Protein AF-A0A4Z0EC42-F1 (afdb_monomer_lite)

Foldseek 3Di:
DVLLCVVPDLVLLVQLLVLQVLQCVQAQRGAHAFSQLSSCLSVVRPSVSLQVLLLLLCPVDFDLVVLSCVSLVCHLVNLVRSLVRLLVVLDNDDPDPQCLLVLLLVLLVLLLCPDPLNVLLVVLVVPFDDFDALLVLLVLLQVFLLVLLVVLVVVLVVLLVVLVVVLLVDDQPDWDKDWDWDWDFDDDDDDDDDDDFDFDPQAFDFADPQDQDPLPPDAWPDFLLRVLLQVFAEAPDDVCVVLVQQVVADPPRGTNYDNRGDYCLPPVQLVCCVNQLDPQDPVRRNPDDCSVVSSVQVSVVVVPDTRIHPCNVVSVVVSVVVRVVSRVVLVVLLVVLVVQLCVLCVVVVHHPQFDDPRLVRRLSNCVSVVVDVHSVVSSCRNQVRTPDHDDTDDDGDIDTDTDIDIDTAQWDLVQLLVLLVVLLVPDDDPLNVLSVVLNQLQADPVRHGDRGLVSLVVSLVSLVVQLVVCVVVVPPVSNVSSVSSSVSSVVRSVVRVSSVVSVVSSVVSCVLCCQCPPVVHLNVQSNPFDDDPPDDTHHRNDNSSCSLVSQLDLVSVLSSVVSGDPSSVVSNLSNLSSQLQVQQADPVRDGALVSSVVSCVVSVSVCVSPVVSVVSSVSSSVSNVSSVVVCPFLSNQSNPGSDLVSNLCSLQPPDDDPPCQVSSLSNLLSSCVSPLNSLSVSLSVNLVVLLCCLQVVQPDSRNSLSLLSSLCSCCPPVRSVSSNLSSQCSHVVSVVSSVSVVSSSSSSNSSNSNDDPDDDPPLSVQLVVVLVVPDDDSSVSSVCVVVCVVVPPDDDDPDDDDDDDDDDDDDPPVVVVSSVVSNLVSLLVSLLRRPSVNSVLVSQLVPDDPPDPSNVVSVVVSVVSSPPDDDDDDDDDDDDD

Structure (mmCIF, N/CA/C/O backbone):
data_AF-A0A4Z0EC42-F1
#
_entry.id   AF-A0A4Z0EC42-F1
#
loop_
_atom_site.group_PDB
_atom_site.id
_atom_site.type_symbol
_atom_site.label_atom_id
_atom_site.label_alt_id
_atom_site.label_comp_id
_atom_site.label_asym_id
_atom_site.label_entity_id
_atom_site.label_seq_id
_atom_site.pdbx_PDB_ins_code
_atom_site.Cartn_x
_atom_site.Cartn_y
_atom_site.Cartn_z
_atom_site.occupancy
_atom_site.B_iso_or_equiv
_atom_site.auth_seq_id
_atom_site.auth_comp_id
_atom_site.auth_asym_id
_atom_site.auth_atom_id
_atom_site.pdbx_PDB_model_num
ATOM 1 N N . MET A 1 1 ? -50.632 -7.309 70.500 1.00 62.75 1 MET A N 1
ATOM 2 C CA . MET A 1 1 ? -49.706 -8.133 69.686 1.00 62.75 1 MET A CA 1
ATOM 3 C C . MET A 1 1 ? -50.420 -9.294 69.012 1.00 62.75 1 MET A C 1
ATOM 5 O O . MET A 1 1 ? -50.386 -9.311 67.797 1.00 62.75 1 MET A O 1
ATOM 9 N N . GLN A 1 2 ? -51.095 -10.206 69.729 1.00 66.25 2 GLN A N 1
ATOM 10 C CA . GLN A 1 2 ? -51.851 -11.310 69.097 1.00 66.25 2 GLN A CA 1
ATOM 11 C C . GLN A 1 2 ? -52.844 -10.824 68.021 1.00 66.25 2 GLN A C 1
ATOM 13 O O . GLN A 1 2 ? -52.791 -11.300 66.898 1.00 66.25 2 GLN A O 1
ATOM 18 N N . GLU A 1 3 ? -53.636 -9.786 68.306 1.00 65.75 3 GLU A N 1
ATOM 19 C CA . GLU A 1 3 ? -54.565 -9.175 67.330 1.00 65.75 3 GLU A CA 1
ATOM 20 C C . GLU A 1 3 ? -53.870 -8.533 66.113 1.00 65.75 3 GLU A C 1
ATOM 22 O O . GLU A 1 3 ? -54.436 -8.459 65.023 1.00 65.75 3 GLU A O 1
ATOM 27 N N . ALA A 1 4 ? -52.630 -8.062 66.286 1.00 67.44 4 ALA A N 1
ATOM 28 C CA . ALA A 1 4 ? -51.838 -7.460 65.211 1.00 67.44 4 ALA A CA 1
ATOM 29 C C . ALA A 1 4 ? -51.189 -8.513 64.295 1.00 67.44 4 ALA A C 1
ATOM 31 O O . ALA A 1 4 ? -50.723 -8.166 63.213 1.00 67.44 4 ALA A O 1
ATOM 32 N N . LEU A 1 5 ? -51.159 -9.774 64.737 1.00 76.88 5 LEU A N 1
ATOM 33 C CA . LEU A 1 5 ? -50.644 -10.933 64.005 1.00 76.88 5 LEU A CA 1
ATOM 34 C C . LEU A 1 5 ? -51.775 -11.837 63.489 1.00 76.88 5 LEU A C 1
ATOM 36 O O . LEU A 1 5 ? -51.514 -12.897 62.930 1.00 76.88 5 LEU A O 1
ATOM 40 N N . GLU A 1 6 ? -53.034 -11.439 63.672 1.00 75.31 6 GLU A N 1
ATOM 41 C CA . GLU A 1 6 ? -54.184 -12.168 63.145 1.00 75.31 6 GLU A CA 1
ATOM 42 C C . GLU A 1 6 ? -54.129 -12.195 61.607 1.00 75.31 6 GLU A C 1
ATOM 44 O O . GLU A 1 6 ? -53.986 -11.152 60.967 1.00 75.31 6 GLU A O 1
ATOM 49 N N . GLY A 1 7 ? -54.208 -13.393 61.019 1.00 73.38 7 GLY A N 1
ATOM 50 C CA . GLY A 1 7 ? -54.041 -13.611 59.576 1.00 73.38 7 GLY A CA 1
ATOM 51 C C . GLY A 1 7 ? -52.596 -13.846 59.113 1.00 73.38 7 GLY A C 1
ATOM 52 O O . GLY A 1 7 ? -52.394 -14.142 57.941 1.00 73.38 7 GLY A O 1
ATOM 53 N N . VAL A 1 8 ? -51.601 -13.768 60.007 1.00 82.38 8 VAL A N 1
ATOM 54 C CA . VAL A 1 8 ? -50.196 -14.103 59.714 1.00 82.38 8 VAL A CA 1
ATOM 55 C C . VAL A 1 8 ? -49.950 -15.577 60.035 1.00 82.38 8 VAL A C 1
ATOM 57 O O . VAL A 1 8 ? -50.177 -16.016 61.165 1.00 82.38 8 VAL A O 1
ATOM 60 N N . SER A 1 9 ? -49.476 -16.357 59.061 1.00 86.25 9 SER A N 1
ATOM 61 C CA . SER A 1 9 ? -49.177 -17.774 59.284 1.00 86.25 9 SER A CA 1
ATOM 62 C C . SER A 1 9 ? -47.861 -17.973 60.044 1.00 86.25 9 SER A C 1
ATOM 64 O O . SER A 1 9 ? -46.988 -17.104 60.092 1.00 86.25 9 SER A O 1
ATOM 66 N N . GLU A 1 10 ? -47.663 -19.166 60.606 1.00 82.69 10 GLU A N 1
ATOM 67 C CA . GLU A 1 10 ? -46.387 -19.523 61.237 1.00 82.69 10 GLU A CA 1
ATOM 68 C C . GLU A 1 10 ? -45.211 -19.464 60.247 1.00 82.69 10 GLU A C 1
ATOM 70 O O . GLU A 1 10 ? -44.104 -19.059 60.608 1.00 82.69 10 GLU A O 1
ATOM 75 N N . LYS A 1 11 ? -45.467 -19.813 58.982 1.00 85.50 11 LYS A N 1
ATOM 76 C CA . LYS A 1 11 ? -44.483 -19.736 57.899 1.00 85.50 11 LYS A CA 1
ATOM 77 C C . LYS A 1 11 ? -44.088 -18.288 57.597 1.00 85.50 11 LYS A C 1
ATOM 79 O O . LYS A 1 11 ? -42.922 -18.026 57.303 1.00 85.50 11 LYS A O 1
ATOM 84 N N . ASP A 1 12 ? -45.024 -17.349 57.712 1.00 86.62 12 ASP A N 1
ATOM 85 C CA . ASP A 1 12 ? -44.750 -15.920 57.526 1.00 86.62 12 ASP A CA 1
ATOM 86 C C . ASP A 1 12 ? -43.914 -15.371 58.682 1.00 86.62 12 ASP A C 1
ATOM 88 O O . ASP A 1 12 ? -42.968 -14.624 58.455 1.00 86.62 12 ASP A O 1
ATOM 92 N N . LEU A 1 13 ? -44.191 -15.799 59.920 1.00 85.12 13 LEU A N 1
ATOM 93 C CA . LEU A 1 13 ? -43.361 -15.455 61.079 1.00 85.12 13 LEU A CA 1
ATOM 94 C C . LEU A 1 13 ? -41.932 -15.992 60.927 1.00 85.12 13 LEU A C 1
ATOM 96 O O . LEU A 1 13 ? -40.973 -15.265 61.174 1.00 85.12 13 LEU A O 1
ATOM 100 N N . GLU A 1 14 ? -41.767 -17.238 60.482 1.00 87.25 14 GLU A N 1
ATOM 101 C CA . GLU A 1 14 ? -40.447 -17.809 60.193 1.00 87.25 14 GLU A CA 1
ATOM 102 C C . GLU A 1 14 ? -39.715 -17.048 59.081 1.00 87.25 14 GLU A C 1
ATOM 104 O O . GLU A 1 14 ? -38.539 -16.713 59.229 1.00 87.25 14 GLU A O 1
ATOM 109 N N . SER A 1 15 ? -40.422 -16.710 58.004 1.00 88.19 15 SER A N 1
ATOM 110 C CA . SER A 1 15 ? -39.862 -15.954 56.882 1.00 88.19 15 SER A CA 1
ATOM 111 C C . SER A 1 15 ? -39.471 -14.532 57.300 1.00 88.19 15 SER A C 1
ATOM 113 O O . SER A 1 15 ? -38.412 -14.044 56.909 1.00 88.19 15 SER A O 1
ATOM 115 N N . ALA A 1 16 ? -40.279 -13.871 58.136 1.00 87.00 16 ALA A N 1
ATOM 116 C CA . ALA A 1 16 ? -39.975 -12.550 58.679 1.00 87.00 16 ALA A CA 1
ATOM 117 C C . ALA A 1 16 ? -38.772 -12.592 59.632 1.00 87.00 16 ALA A C 1
ATOM 119 O O . ALA A 1 16 ? -37.927 -11.699 59.589 1.00 87.00 16 ALA A O 1
ATOM 120 N N . GLN A 1 17 ? -38.650 -13.640 60.455 1.00 88.06 17 GLN A N 1
ATOM 121 C CA . GLN A 1 17 ? -37.471 -13.847 61.300 1.00 88.06 17 GLN A CA 1
ATOM 122 C C . GLN A 1 17 ? -36.209 -13.992 60.452 1.00 88.06 17 GLN A C 1
ATOM 124 O O . GLN A 1 17 ? -35.222 -13.296 60.691 1.00 88.06 17 GLN A O 1
ATOM 129 N N . PHE A 1 18 ? -36.271 -14.855 59.437 1.00 89.44 18 PHE A N 1
ATOM 130 C CA . PHE A 1 18 ? -35.173 -15.060 58.505 1.00 89.44 18 PHE A CA 1
ATOM 131 C C . PHE A 1 18 ? -34.780 -13.752 57.811 1.00 89.44 18 PHE A C 1
ATOM 133 O O . PHE A 1 18 ? -33.597 -13.432 57.742 1.00 89.44 18 PHE A O 1
ATOM 140 N N . LEU A 1 19 ? -35.754 -12.948 57.372 1.00 89.44 19 LEU A N 1
ATOM 141 C CA . LEU A 1 19 ? -35.506 -11.654 56.739 1.00 89.44 19 LEU A CA 1
ATOM 142 C C . LEU A 1 19 ? -34.837 -10.648 57.695 1.00 89.44 19 LEU A C 1
ATOM 144 O O . LEU A 1 19 ? -33.919 -9.942 57.282 1.00 89.44 19 LEU A O 1
ATOM 148 N N . ILE A 1 20 ? -35.232 -10.598 58.974 1.00 88.94 20 ILE A N 1
ATOM 149 C CA . ILE A 1 20 ? -34.594 -9.738 59.993 1.00 88.94 20 ILE A CA 1
ATOM 150 C C . ILE A 1 20 ? -33.149 -10.175 60.266 1.00 88.94 20 ILE A C 1
ATOM 152 O O . ILE A 1 20 ? -32.255 -9.331 60.374 1.00 88.94 20 ILE A O 1
ATOM 156 N N . GLU A 1 21 ? -32.905 -11.479 60.397 1.00 88.62 21 GLU A N 1
ATOM 157 C CA . GLU A 1 21 ? -31.565 -12.037 60.613 1.00 88.62 21 GLU A CA 1
ATOM 158 C C . GLU A 1 21 ? -30.668 -11.803 59.393 1.00 88.62 21 GLU A C 1
ATOM 160 O O . GLU A 1 21 ? -29.540 -11.324 59.529 1.00 88.62 21 GLU A O 1
ATOM 165 N N . GLN A 1 22 ? -31.201 -12.037 58.193 1.00 88.69 22 GLN A N 1
ATOM 166 C CA . GLN A 1 22 ? -30.540 -11.754 56.925 1.00 88.69 22 GLN A CA 1
ATOM 167 C C . GLN A 1 22 ? -30.166 -10.276 56.809 1.00 88.69 22 GLN A C 1
ATOM 169 O O . GLN A 1 22 ? -29.036 -9.966 56.436 1.00 88.69 22 GLN A O 1
ATOM 174 N N . ALA A 1 23 ? -31.079 -9.371 57.166 1.00 88.12 23 ALA A N 1
ATOM 175 C CA . ALA A 1 23 ? -30.854 -7.936 57.077 1.00 88.12 23 ALA A CA 1
ATOM 176 C C . ALA A 1 23 ? -29.721 -7.452 57.988 1.00 88.12 23 ALA A C 1
ATOM 178 O O . ALA A 1 23 ? -28.926 -6.598 57.595 1.00 88.12 23 ALA A O 1
ATOM 179 N N . ARG A 1 24 ? -29.593 -8.052 59.175 1.00 87.25 24 ARG A N 1
ATOM 180 C CA . ARG A 1 24 ? -28.485 -7.806 60.113 1.00 87.25 24 ARG A CA 1
ATOM 181 C C . ARG A 1 24 ? -27.168 -8.417 59.649 1.00 87.25 24 ARG A C 1
ATOM 183 O O . ARG A 1 24 ? -26.117 -7.859 59.934 1.00 87.25 24 ARG A O 1
ATOM 190 N N . GLY A 1 25 ? -27.233 -9.549 58.951 1.00 86.31 25 GLY A N 1
ATOM 191 C CA . GLY A 1 25 ? -26.077 -10.234 58.374 1.00 86.31 25 GLY A CA 1
ATOM 192 C C . GLY A 1 25 ? -25.564 -9.624 57.065 1.00 86.31 25 GLY A C 1
ATOM 193 O O . GLY A 1 25 ? -24.581 -10.120 56.510 1.00 86.31 25 GLY A O 1
ATOM 194 N N . LEU A 1 26 ? -26.210 -8.575 56.543 1.00 88.00 26 LEU A N 1
ATOM 195 C CA . LEU A 1 26 ? -25.717 -7.849 55.375 1.00 88.00 26 LEU A CA 1
ATOM 196 C C . LEU A 1 26 ? -24.358 -7.179 55.675 1.00 88.00 26 LEU A C 1
ATOM 198 O O . LEU A 1 26 ? -24.087 -6.775 56.808 1.00 88.00 26 LEU A O 1
ATOM 202 N N . PRO A 1 27 ? -23.479 -7.052 54.664 1.00 83.62 27 PRO A N 1
ATOM 203 C CA . PRO A 1 27 ? -22.182 -6.393 54.833 1.00 83.62 27 PRO A CA 1
ATOM 204 C C . PRO A 1 27 ? -22.359 -4.924 55.223 1.00 83.62 27 PRO A C 1
ATOM 206 O O . PRO A 1 27 ? -23.386 -4.331 54.919 1.00 83.62 27 PRO A O 1
ATOM 209 N N . GLY A 1 28 ? -21.354 -4.315 55.853 1.00 82.50 28 GLY A N 1
ATOM 210 C CA . GLY A 1 28 ? -21.431 -2.898 56.234 1.00 82.50 28 GLY A CA 1
ATOM 211 C C . GLY A 1 28 ? -22.248 -2.628 57.500 1.00 82.50 28 GLY A C 1
ATOM 212 O O . GLY A 1 28 ? -22.697 -1.506 57.711 1.00 82.50 28 GLY A O 1
ATOM 213 N N . GLY A 1 29 ? -22.446 -3.645 58.346 1.00 82.62 29 GLY A N 1
ATOM 214 C CA . GLY A 1 29 ? -23.139 -3.519 59.635 1.00 82.62 29 GLY A CA 1
ATOM 215 C C . GLY A 1 29 ? -24.644 -3.805 59.597 1.00 82.62 29 GLY A C 1
ATOM 216 O O . GLY A 1 29 ? -25.290 -3.739 60.641 1.00 82.62 29 GLY A O 1
ATOM 217 N N . GLY A 1 30 ? -25.186 -4.166 58.430 1.00 87.06 30 GLY A N 1
ATOM 218 C CA . GLY A 1 30 ? -26.576 -4.578 58.257 1.00 87.06 30 GLY A CA 1
ATOM 219 C C . GLY A 1 30 ? -27.605 -3.446 58.317 1.00 87.06 30 GLY A C 1
ATOM 220 O O . GLY A 1 30 ? -27.321 -2.322 58.729 1.00 87.06 30 GLY A O 1
ATOM 221 N N . VAL A 1 31 ? -28.838 -3.752 57.906 1.00 87.44 31 VAL A N 1
ATOM 222 C CA . VAL A 1 31 ? -29.994 -2.856 58.055 1.00 87.44 31 VAL A CA 1
ATOM 223 C C . VAL A 1 31 ? -30.963 -3.468 59.053 1.00 87.44 31 VAL A C 1
ATOM 225 O O . VAL A 1 31 ? -31.454 -4.576 58.864 1.00 87.44 31 VAL A O 1
ATOM 228 N N . ALA A 1 32 ? -31.261 -2.747 60.130 1.00 87.00 32 ALA A N 1
ATOM 229 C CA . ALA A 1 32 ? -32.274 -3.194 61.073 1.00 87.00 32 ALA A CA 1
ATOM 230 C C . ALA A 1 32 ? -33.678 -2.993 60.477 1.00 87.00 32 ALA A C 1
ATOM 232 O O . ALA A 1 32 ? -34.055 -1.874 60.115 1.00 87.00 32 ALA A O 1
ATOM 233 N N . LEU A 1 33 ? -34.447 -4.080 60.404 1.00 88.00 33 LEU A N 1
ATOM 234 C CA . LEU A 1 33 ? -35.871 -4.083 60.062 1.00 88.00 33 LEU A CA 1
ATOM 235 C C . LEU A 1 33 ? -36.706 -4.157 61.339 1.00 88.00 33 LEU A C 1
ATOM 237 O O . LEU A 1 33 ? -36.322 -4.857 62.283 1.00 88.00 33 LEU A O 1
ATOM 241 N N . THR A 1 34 ? -37.832 -3.448 61.369 1.00 88.75 34 THR A N 1
ATOM 242 C CA . THR A 1 34 ? -38.845 -3.686 62.400 1.00 88.75 34 THR A CA 1
ATOM 243 C C . THR A 1 34 ? -39.637 -4.954 62.088 1.00 88.75 34 THR A C 1
ATOM 245 O O . THR A 1 34 ? -39.661 -5.448 60.956 1.00 88.75 34 THR A O 1
ATOM 248 N N . LEU A 1 35 ? -40.312 -5.489 63.104 1.00 86.56 35 LEU A N 1
ATOM 249 C CA . LEU A 1 35 ? -41.193 -6.644 62.960 1.00 86.56 35 LEU A CA 1
ATOM 250 C C . LEU A 1 35 ? -42.282 -6.410 61.900 1.00 86.56 35 LEU A C 1
ATOM 252 O O . LEU A 1 35 ? -42.551 -7.301 61.099 1.00 86.56 35 LEU A O 1
ATOM 256 N N . ASP A 1 36 ? -42.902 -5.229 61.878 1.00 85.69 36 ASP A N 1
ATOM 257 C CA . ASP A 1 36 ? -43.960 -4.908 60.919 1.00 85.69 36 ASP A CA 1
ATOM 258 C C . ASP A 1 36 ? -43.439 -4.797 59.481 1.00 85.69 36 ASP A C 1
ATOM 260 O O . ASP A 1 36 ? -44.093 -5.294 58.567 1.00 85.69 36 ASP A O 1
ATOM 264 N N . GLU A 1 37 ? -42.252 -4.230 59.265 1.00 87.06 37 GLU A N 1
ATOM 265 C CA . GLU A 1 37 ? -41.622 -4.160 57.940 1.00 87.06 37 GLU A CA 1
ATOM 266 C C . GLU A 1 37 ? -41.304 -5.548 57.392 1.00 87.06 37 GLU A C 1
ATOM 268 O O . GLU A 1 37 ? -41.641 -5.863 56.250 1.00 87.06 37 GLU A O 1
ATOM 273 N N . ALA A 1 38 ? -40.703 -6.402 58.225 1.00 88.81 38 ALA A N 1
ATOM 274 C CA . ALA A 1 38 ? -40.370 -7.764 57.838 1.00 88.81 38 ALA A CA 1
ATOM 275 C C . ALA A 1 38 ? -41.626 -8.591 57.533 1.00 88.81 38 ALA A C 1
ATOM 277 O O . ALA A 1 38 ? -41.661 -9.296 56.528 1.00 88.81 38 ALA A O 1
ATOM 278 N N . LEU A 1 39 ? -42.672 -8.465 58.358 1.00 86.56 39 LEU A N 1
ATOM 279 C CA . LEU A 1 39 ? -43.953 -9.142 58.148 1.00 86.56 39 LEU A CA 1
ATOM 280 C C . LEU A 1 39 ? -44.663 -8.676 56.877 1.00 86.56 39 LEU A C 1
ATOM 282 O O . LEU A 1 39 ? -45.184 -9.502 56.130 1.00 86.56 39 LEU A O 1
ATOM 286 N N . ASN A 1 40 ? -44.681 -7.375 56.591 1.00 85.38 40 ASN A N 1
ATOM 287 C CA . ASN A 1 40 ? -45.298 -6.879 55.362 1.00 85.38 40 ASN A CA 1
ATOM 288 C C . ASN A 1 40 ? -44.497 -7.266 54.120 1.00 85.38 40 ASN A C 1
ATOM 290 O O . ASN A 1 40 ? -45.099 -7.600 53.105 1.00 85.38 40 ASN A O 1
ATOM 294 N N . ALA A 1 41 ? -43.168 -7.316 54.205 1.00 85.88 41 ALA A N 1
ATOM 295 C CA . ALA A 1 41 ? -42.343 -7.781 53.099 1.00 85.88 41 ALA A CA 1
ATOM 296 C C . ALA A 1 41 ? -42.616 -9.251 52.736 1.00 85.88 41 ALA A C 1
ATOM 298 O O . ALA A 1 41 ? -42.743 -9.568 51.556 1.00 85.88 41 ALA A O 1
ATOM 299 N N . VAL A 1 42 ? -42.759 -10.143 53.725 1.00 88.62 42 VAL A N 1
ATOM 300 C CA . VAL A 1 42 ? -42.996 -11.578 53.458 1.00 88.62 42 VAL A CA 1
ATOM 301 C C . VAL A 1 42 ? -44.447 -11.914 53.115 1.00 88.62 42 VAL A C 1
ATOM 303 O O . VAL A 1 42 ? -44.687 -12.888 52.411 1.00 88.62 42 VAL A O 1
ATOM 306 N N . THR A 1 43 ? -45.407 -11.098 53.556 1.00 85.25 43 THR A N 1
ATOM 307 C CA . THR A 1 43 ? -46.842 -11.297 53.273 1.00 85.25 43 THR A CA 1
ATOM 308 C C . THR A 1 43 ? -47.347 -10.507 52.060 1.00 85.25 43 THR A C 1
ATOM 310 O O . THR A 1 43 ? -48.542 -10.515 51.777 1.00 85.25 43 THR A O 1
ATOM 313 N N . GLY A 1 44 ? -46.476 -9.780 51.350 1.00 80.00 44 GLY A N 1
ATOM 314 C CA . GLY A 1 44 ? -46.883 -8.920 50.232 1.00 80.00 44 GLY A CA 1
ATOM 315 C C . GLY A 1 44 ? -47.791 -7.756 50.657 1.00 80.00 44 GLY A C 1
ATOM 316 O O . GLY A 1 44 ? -48.698 -7.376 49.921 1.00 80.00 44 GLY A O 1
ATOM 317 N N . GLY A 1 45 ? -47.580 -7.220 51.862 1.00 79.50 45 GLY A N 1
ATOM 318 C CA . GLY A 1 45 ? -48.330 -6.093 52.425 1.00 79.50 45 GLY A CA 1
ATOM 319 C C . GLY A 1 45 ? -49.615 -6.466 53.173 1.00 79.50 45 GLY A C 1
ATOM 320 O O . GLY A 1 45 ? -50.401 -5.579 53.501 1.00 79.50 45 GLY A O 1
ATOM 321 N N . GLN A 1 46 ? -49.863 -7.751 53.447 1.00 78.56 46 GLN A N 1
ATOM 322 C CA . GLN A 1 46 ? -51.088 -8.193 54.131 1.00 78.56 46 GLN A CA 1
ATOM 323 C C . GLN A 1 46 ? -51.034 -8.007 55.659 1.00 78.56 46 GLN A C 1
ATOM 325 O O . GLN A 1 46 ? -52.083 -7.908 56.299 1.00 78.56 46 GLN A O 1
ATOM 330 N N . ALA A 1 47 ? -49.845 -7.855 56.256 1.00 82.56 47 ALA A N 1
ATOM 331 C CA . ALA A 1 47 ? -49.644 -7.582 57.687 1.00 82.56 47 ALA A CA 1
ATOM 332 C C . ALA A 1 47 ? -49.941 -6.114 58.094 1.00 82.56 47 ALA A C 1
ATOM 334 O O . ALA A 1 47 ? -49.235 -5.493 58.898 1.00 82.56 47 ALA A O 1
ATOM 335 N N . THR A 1 48 ? -51.032 -5.554 57.569 1.00 77.19 48 THR A N 1
ATOM 336 C CA . THR A 1 48 ? -51.441 -4.148 57.736 1.00 77.19 48 THR A CA 1
ATOM 337 C C . THR A 1 48 ? -51.652 -3.745 59.197 1.00 77.19 48 THR A C 1
ATOM 339 O O . THR A 1 48 ? -51.310 -2.629 59.593 1.00 77.19 48 THR A O 1
ATOM 342 N N . ARG A 1 49 ? -52.162 -4.657 60.034 1.00 77.06 49 ARG A N 1
ATOM 343 C CA . ARG A 1 49 ? -52.409 -4.409 61.465 1.00 77.06 49 ARG A CA 1
ATOM 344 C C . ARG A 1 49 ? -51.115 -4.222 62.258 1.00 77.06 49 ARG A C 1
ATOM 346 O O . ARG A 1 49 ? -51.062 -3.378 63.153 1.00 77.06 49 ARG A O 1
ATOM 353 N N . ALA A 1 50 ? -50.054 -4.952 61.908 1.00 79.31 50 ALA A N 1
ATOM 354 C CA . ALA A 1 50 ? -48.732 -4.777 62.508 1.00 79.31 50 ALA A CA 1
ATOM 355 C C . ALA A 1 50 ? -48.154 -3.389 62.179 1.00 79.31 50 ALA A C 1
ATOM 357 O O . ALA A 1 50 ? -47.668 -2.694 63.073 1.00 79.31 50 ALA A O 1
ATOM 358 N N . SER A 1 51 ? -48.308 -2.935 60.931 1.00 80.62 51 SER A N 1
ATOM 359 C CA . SER A 1 51 ? -47.934 -1.577 60.512 1.00 80.62 51 SER A CA 1
ATOM 360 C C . SER A 1 51 ? -48.750 -0.502 61.230 1.00 80.62 51 SER A C 1
ATOM 362 O O . SER A 1 51 ? -48.202 0.499 61.690 1.00 80.62 51 SER A O 1
ATOM 364 N N . GLN A 1 52 ? -50.062 -0.691 61.384 1.00 76.44 52 GLN A N 1
ATOM 365 C CA . GLN A 1 52 ? -50.911 0.246 62.126 1.00 76.44 52 GLN A CA 1
ATOM 366 C C . GLN A 1 52 ? -50.480 0.361 63.593 1.00 76.44 52 GLN A C 1
ATOM 368 O O . GLN A 1 52 ? -50.385 1.472 64.118 1.00 76.44 52 GLN A O 1
ATOM 373 N N . LEU A 1 53 ? -50.139 -0.759 64.234 1.00 78.62 53 LEU A N 1
ATOM 374 C CA . LEU A 1 53 ? -49.603 -0.766 65.592 1.00 78.62 53 LEU A CA 1
ATOM 375 C C . LEU A 1 53 ? -48.277 0.007 65.683 1.00 78.62 53 LEU A C 1
ATOM 377 O O . LEU A 1 53 ? -48.127 0.867 66.553 1.00 78.62 53 LEU A O 1
ATOM 381 N N . ALA A 1 54 ? -47.345 -0.230 64.755 1.00 80.25 54 ALA A N 1
ATOM 382 C CA . ALA A 1 54 ? -46.081 0.503 64.681 1.00 80.25 54 ALA A CA 1
ATOM 383 C C . ALA A 1 54 ? -46.286 2.013 64.450 1.00 80.25 54 ALA A C 1
ATOM 385 O O . ALA A 1 54 ? -45.586 2.834 65.051 1.00 80.25 54 ALA A O 1
ATOM 386 N N . ARG A 1 55 ? -47.289 2.398 63.645 1.00 76.94 55 ARG A N 1
ATOM 387 C CA . ARG A 1 55 ? -47.682 3.800 63.406 1.00 76.94 55 ARG A CA 1
ATOM 388 C C . ARG A 1 55 ? -48.158 4.476 64.687 1.00 76.94 55 ARG A C 1
ATOM 390 O O . ARG A 1 55 ? -47.724 5.588 64.986 1.00 76.94 55 ARG A O 1
ATOM 397 N N . VAL A 1 56 ? -49.044 3.820 65.436 1.00 73.94 56 VAL A N 1
ATOM 398 C CA . VAL A 1 56 ? -49.597 4.345 66.695 1.00 73.94 56 VAL A CA 1
ATOM 399 C C . VAL A 1 56 ? -48.484 4.539 67.722 1.00 73.94 56 VAL A C 1
ATOM 401 O O . VAL A 1 56 ? -48.396 5.600 68.336 1.00 73.94 56 VAL A O 1
ATOM 404 N N . VAL A 1 57 ? -47.589 3.559 67.858 1.00 77.31 57 VAL A N 1
ATOM 405 C CA . VAL A 1 57 ? -46.455 3.617 68.791 1.00 77.31 57 VAL A CA 1
ATOM 406 C C . VAL A 1 57 ? -45.447 4.699 68.400 1.00 77.31 57 VAL A C 1
ATOM 408 O O . VAL A 1 57 ? -45.028 5.483 69.248 1.00 77.31 57 VAL A O 1
ATOM 411 N N . GLY A 1 58 ? -45.105 4.820 67.114 1.00 75.50 58 GLY A N 1
ATOM 412 C CA . GLY A 1 58 ? -44.206 5.873 66.630 1.00 75.50 58 GLY A CA 1
ATOM 413 C C . GLY A 1 58 ? -44.759 7.293 66.817 1.00 75.50 58 GLY A C 1
ATOM 414 O O . GLY A 1 58 ? -43.987 8.238 66.985 1.00 75.50 58 GLY A O 1
ATOM 415 N N . ASN A 1 59 ? -46.088 7.446 66.837 1.00 71.44 59 ASN A N 1
ATOM 416 C CA . ASN A 1 59 ? -46.778 8.730 66.996 1.00 71.44 59 ASN A CA 1
ATOM 417 C C . ASN A 1 59 ? -47.287 8.999 68.423 1.00 71.44 59 ASN A C 1
ATOM 419 O O . ASN A 1 59 ? -47.857 10.064 68.664 1.00 71.44 59 ASN A O 1
ATOM 423 N N . SER A 1 60 ? -47.096 8.083 69.380 1.00 67.31 60 SER A N 1
ATOM 424 C CA . SER A 1 60 ? -47.712 8.187 70.713 1.00 67.31 60 SER A CA 1
ATOM 425 C C . SER A 1 60 ? -47.169 9.337 71.572 1.00 67.31 60 SER A C 1
ATOM 427 O O . SER A 1 60 ? -47.769 9.676 72.590 1.00 67.31 60 SER A O 1
ATOM 429 N N . GLY A 1 61 ? -46.015 9.911 71.207 1.00 62.25 61 GLY A N 1
ATOM 430 C CA . GLY A 1 61 ? -45.222 10.761 72.100 1.00 62.25 61 GLY A CA 1
ATOM 431 C C . GLY A 1 61 ? -44.636 9.967 73.281 1.00 62.25 61 GLY A C 1
ATOM 432 O O . GLY A 1 61 ? -45.103 8.876 73.613 1.00 62.25 61 GLY A O 1
ATOM 433 N N . GLY A 1 62 ? -43.580 10.488 73.912 1.00 74.81 62 GLY A N 1
ATOM 434 C CA . GLY A 1 62 ? -42.865 9.798 74.997 1.00 74.81 62 GLY A CA 1
ATOM 435 C C . GLY A 1 62 ? -41.840 8.760 74.515 1.00 74.81 62 GLY A C 1
ATOM 436 O O . GLY A 1 62 ? -41.350 8.834 73.389 1.00 74.81 62 GLY A O 1
ATOM 437 N N . GLU A 1 63 ? -41.505 7.804 75.384 1.00 76.12 63 GLU A N 1
ATOM 438 C CA . GLU A 1 63 ? -40.367 6.889 75.207 1.00 76.12 63 GLU A CA 1
ATOM 439 C C . GLU A 1 63 ? -40.525 5.922 74.020 1.00 76.12 63 GLU A C 1
ATOM 441 O O . GLU A 1 63 ? -39.585 5.750 73.250 1.00 76.12 63 GLU A O 1
ATOM 446 N N . GLY A 1 64 ? -41.723 5.372 73.780 1.00 72.88 64 GLY A N 1
ATOM 447 C CA . GLY A 1 64 ? -41.988 4.527 72.603 1.00 72.88 64 GLY A CA 1
ATOM 448 C C . GLY A 1 64 ? -41.775 5.257 71.269 1.00 72.88 64 GLY A C 1
ATOM 449 O O . GLY A 1 64 ? -41.144 4.726 70.355 1.00 72.88 64 GLY A O 1
ATOM 450 N N . GLY A 1 65 ? -42.204 6.522 71.182 1.00 76.00 65 GLY A N 1
ATOM 451 C CA . GLY A 1 65 ? -41.925 7.378 70.026 1.00 76.00 65 GLY A CA 1
ATOM 452 C C . GLY A 1 65 ? -40.437 7.721 69.892 1.00 76.00 65 GLY A C 1
ATOM 453 O O . GLY A 1 65 ? -39.921 7.761 68.777 1.00 76.00 65 GLY A O 1
ATOM 454 N N . ARG A 1 66 ? -39.724 7.927 71.011 1.00 80.69 66 ARG A N 1
ATOM 455 C CA . ARG A 1 66 ? -38.268 8.152 71.031 1.00 80.69 66 ARG A CA 1
ATOM 456 C C . ARG A 1 66 ? -37.510 6.940 70.479 1.00 80.69 66 ARG A C 1
ATOM 458 O O . ARG A 1 66 ? -36.706 7.126 69.575 1.00 80.69 66 ARG A O 1
ATOM 465 N N . ILE A 1 67 ? -37.829 5.729 70.947 1.00 83.06 67 ILE A N 1
ATOM 466 C CA . ILE A 1 67 ? -37.219 4.463 70.499 1.00 83.06 67 ILE A CA 1
ATOM 467 C C . ILE A 1 67 ? -37.437 4.249 68.998 1.00 83.06 67 ILE A C 1
ATOM 469 O O . ILE A 1 67 ? -36.479 4.007 68.268 1.00 83.06 67 ILE A O 1
ATOM 473 N N . MET A 1 68 ? -38.676 4.391 68.513 1.00 82.50 68 MET A N 1
ATOM 474 C CA . MET A 1 68 ? -38.968 4.237 67.082 1.00 82.50 68 MET A CA 1
ATOM 475 C C . MET A 1 68 ? -38.259 5.309 66.239 1.00 82.50 68 MET A C 1
ATOM 477 O O . MET A 1 68 ? -37.718 5.004 65.178 1.00 82.50 68 MET A O 1
ATOM 481 N N . ASN A 1 69 ? -38.222 6.566 66.696 1.00 81.44 69 ASN A N 1
ATOM 482 C CA . ASN A 1 69 ? -37.530 7.641 65.980 1.00 81.44 69 ASN A CA 1
ATOM 483 C C . ASN A 1 69 ? -36.010 7.436 65.947 1.00 81.44 69 ASN A C 1
ATOM 485 O O . ASN A 1 69 ? -35.410 7.660 64.901 1.00 81.44 69 ASN A O 1
ATOM 489 N N . GLU A 1 70 ? -35.400 7.001 67.049 1.00 83.88 70 GLU A N 1
ATOM 490 C CA . GLU A 1 70 ? -33.970 6.686 67.136 1.00 83.88 70 GLU A CA 1
ATOM 491 C C . GLU A 1 70 ? -33.607 5.513 66.213 1.00 83.88 70 GLU A C 1
ATOM 493 O O . GLU A 1 70 ? -32.660 5.610 65.431 1.00 83.88 70 GLU A O 1
ATOM 498 N N . PHE A 1 71 ? -34.434 4.462 66.200 1.00 85.06 71 PHE A N 1
ATOM 499 C CA . PHE A 1 71 ? -34.292 3.321 65.295 1.00 85.06 71 PHE A CA 1
ATOM 500 C C . PHE A 1 71 ? -34.306 3.745 63.816 1.00 85.06 71 PHE A C 1
ATOM 502 O O . PHE A 1 71 ? -33.412 3.389 63.048 1.00 85.06 71 PHE A O 1
ATOM 509 N N . TYR A 1 72 ? -35.280 4.566 63.406 1.00 83.56 72 TYR A N 1
ATOM 510 C CA . TYR A 1 72 ? -35.358 5.061 62.027 1.00 83.56 72 TYR A CA 1
ATOM 511 C C . TYR A 1 72 ? -34.320 6.148 61.699 1.00 83.56 72 TYR A C 1
ATOM 513 O O . TYR A 1 72 ? -33.997 6.337 60.525 1.00 83.56 72 TYR A O 1
ATOM 521 N N . ALA A 1 73 ? -33.789 6.870 62.691 1.00 82.31 73 ALA A N 1
ATOM 522 C CA . ALA A 1 73 ? -32.763 7.895 62.488 1.00 82.31 73 ALA A CA 1
ATOM 523 C C . ALA A 1 73 ? -31.398 7.297 62.116 1.00 82.31 73 ALA A C 1
ATOM 525 O O . ALA A 1 73 ? -30.680 7.896 61.319 1.00 82.31 73 ALA A O 1
ATOM 526 N N . ALA A 1 74 ? -31.067 6.105 62.623 1.00 82.75 74 ALA A N 1
ATOM 527 C CA . ALA A 1 74 ? -29.844 5.385 62.255 1.00 82.75 74 ALA A CA 1
ATOM 528 C C . ALA A 1 74 ? -29.898 4.783 60.835 1.00 82.75 74 ALA A C 1
ATOM 530 O O . ALA A 1 74 ? -28.864 4.534 60.213 1.00 82.75 74 ALA A O 1
ATOM 531 N N . ARG A 1 75 ? -31.104 4.577 60.290 1.00 84.25 75 ARG A N 1
ATOM 532 C CA . ARG A 1 75 ? -31.321 3.828 59.046 1.00 84.25 75 ARG A CA 1
ATOM 533 C C . ARG A 1 75 ? -30.631 4.398 57.803 1.00 84.25 75 ARG A C 1
ATOM 535 O O . ARG A 1 75 ? -30.058 3.592 57.077 1.00 84.25 75 ARG A O 1
ATOM 542 N N . PRO A 1 76 ? -30.654 5.714 57.515 1.00 82.88 76 PRO A N 1
ATOM 543 C CA . PRO A 1 76 ? -29.980 6.240 56.329 1.00 82.88 76 PRO A CA 1
ATOM 544 C C . PRO A 1 76 ? -28.487 5.890 56.298 1.00 82.88 76 PRO A C 1
ATOM 546 O O . PRO A 1 76 ? -27.990 5.476 55.259 1.00 82.88 76 PRO A O 1
ATOM 549 N N . ALA A 1 77 ? -27.802 5.964 57.446 1.00 82.75 77 ALA A N 1
ATOM 550 C CA . ALA A 1 77 ? -26.395 5.584 57.555 1.00 82.75 77 ALA A CA 1
ATOM 551 C C . ALA A 1 77 ? -26.189 4.069 57.381 1.00 82.75 77 ALA A C 1
ATOM 553 O O . ALA A 1 77 ? -25.257 3.654 56.700 1.00 82.75 77 ALA A O 1
ATOM 554 N N . SER A 1 78 ? -27.074 3.230 57.936 1.00 85.62 78 SER A N 1
ATOM 555 C CA . SER A 1 78 ? -27.034 1.776 57.710 1.00 85.62 78 SER A CA 1
ATOM 556 C C . SER A 1 78 ? -27.225 1.407 56.237 1.00 85.62 78 SER A C 1
ATOM 558 O O . SER A 1 78 ? -26.496 0.569 55.718 1.00 85.62 78 SER A O 1
ATOM 560 N N . VAL A 1 79 ? -28.183 2.039 55.551 1.00 85.38 79 VAL A N 1
ATOM 561 C CA . VAL A 1 79 ? -28.444 1.810 54.120 1.00 85.38 79 VAL A CA 1
ATOM 562 C C . VAL A 1 79 ? -27.255 2.264 53.270 1.00 85.38 79 VAL A C 1
ATOM 564 O O . VAL A 1 79 ? -26.850 1.528 52.375 1.00 85.38 79 VAL A O 1
ATOM 567 N N . ASP A 1 80 ? -26.663 3.421 53.580 1.00 83.75 80 ASP A N 1
ATOM 568 C CA . ASP A 1 80 ? -25.450 3.927 52.923 1.00 83.75 80 ASP A CA 1
ATOM 569 C C . ASP A 1 80 ? -24.254 2.978 53.103 1.00 83.75 80 ASP A C 1
ATOM 571 O O . ASP A 1 80 ? -23.624 2.573 52.126 1.00 83.75 80 ASP A O 1
ATOM 575 N N . ASN A 1 81 ? -23.991 2.525 54.332 1.00 87.06 81 ASN A N 1
ATOM 576 C CA . ASN A 1 81 ? -22.890 1.601 54.621 1.00 87.06 81 ASN A CA 1
ATOM 577 C C . ASN A 1 81 ? -23.069 0.236 53.940 1.00 87.06 81 ASN A C 1
ATOM 579 O O . ASN A 1 81 ? -22.102 -0.325 53.415 1.00 87.06 81 ASN A O 1
ATOM 583 N N . VAL A 1 82 ? -24.292 -0.301 53.937 1.00 87.50 82 VAL A N 1
ATOM 584 C CA . VAL A 1 82 ? -24.623 -1.574 53.277 1.00 87.50 82 VAL A CA 1
ATOM 585 C C . VAL A 1 82 ? -24.499 -1.444 51.759 1.00 87.50 82 VAL A C 1
ATOM 587 O O . VAL A 1 82 ? -23.909 -2.323 51.131 1.00 87.50 82 VAL A O 1
ATOM 590 N N . GLY A 1 83 ? -24.981 -0.337 51.181 1.00 84.25 83 GLY A N 1
ATOM 591 C CA . GLY A 1 83 ? -24.838 -0.023 49.758 1.00 84.25 83 GLY A CA 1
ATOM 592 C C . GLY A 1 83 ? -23.372 0.056 49.334 1.00 84.25 83 GLY A C 1
ATOM 593 O O . GLY A 1 83 ? -22.939 -0.709 48.473 1.00 84.25 83 GLY A O 1
ATOM 594 N N . LYS A 1 84 ? -22.571 0.887 50.016 1.00 85.69 84 LYS A N 1
ATOM 595 C CA . LYS A 1 84 ? -21.121 1.013 49.775 1.00 85.69 84 LYS A CA 1
ATOM 596 C C . LYS A 1 84 ? -20.398 -0.325 49.885 1.00 85.69 84 LYS A C 1
ATOM 598 O O . LYS A 1 84 ? -19.664 -0.706 48.978 1.00 85.69 84 LYS A O 1
ATOM 603 N N . SER A 1 85 ? -20.688 -1.091 50.936 1.00 88.12 85 SER A N 1
ATOM 604 C CA . SER A 1 85 ? -20.071 -2.405 51.134 1.00 88.12 85 SER A CA 1
ATOM 605 C C . SER A 1 85 ? -20.466 -3.416 50.055 1.00 88.12 85 SER A C 1
ATOM 607 O O . SER A 1 85 ? -19.694 -4.324 49.757 1.00 88.12 85 SER A O 1
ATOM 609 N N . ALA A 1 86 ? -21.659 -3.300 49.467 1.00 85.06 86 ALA A N 1
ATOM 610 C CA . ALA A 1 86 ? -22.061 -4.128 48.336 1.00 85.06 86 ALA A CA 1
ATOM 611 C C . ALA A 1 86 ? -21.346 -3.718 47.040 1.00 85.06 86 ALA A C 1
ATOM 613 O O . ALA A 1 86 ? -20.909 -4.597 46.298 1.00 85.06 86 ALA A O 1
ATOM 614 N N . PHE A 1 87 ? -21.159 -2.417 46.796 1.00 87.19 87 PHE A N 1
ATOM 615 C CA . PHE A 1 87 ? -20.388 -1.913 45.652 1.00 87.19 87 PHE A CA 1
ATOM 616 C C . PHE A 1 87 ? -18.914 -2.317 45.730 1.00 87.19 87 PHE A C 1
ATOM 618 O O . PHE A 1 87 ? -18.345 -2.737 44.722 1.00 87.19 87 PHE A O 1
ATOM 625 N N . ASP A 1 88 ? -18.328 -2.292 46.929 1.00 87.88 88 ASP A N 1
ATOM 626 C CA . ASP A 1 88 ? -16.937 -2.690 47.173 1.00 87.88 88 ASP A CA 1
ATOM 627 C C . ASP A 1 88 ? -16.669 -4.176 46.895 1.00 87.88 88 ASP A C 1
ATOM 629 O O . ASP A 1 88 ? -15.551 -4.551 46.540 1.00 87.88 88 ASP A O 1
ATOM 633 N N . ARG A 1 89 ? -17.692 -5.037 46.987 1.00 86.69 89 ARG A N 1
ATOM 634 C CA . ARG A 1 89 ? -17.575 -6.444 46.562 1.00 86.69 89 ARG A CA 1
ATOM 635 C C . ARG A 1 89 ? -17.524 -6.606 45.047 1.00 86.69 89 ARG A C 1
ATOM 637 O O . ARG A 1 89 ? -16.982 -7.598 44.570 1.00 86.69 89 ARG A O 1
ATOM 644 N N . VAL A 1 90 ? -18.129 -5.684 44.301 1.00 84.44 90 VAL A N 1
ATOM 645 C CA . VAL A 1 90 ? -18.167 -5.741 42.835 1.00 84.44 90 VAL A CA 1
ATOM 646 C C . VAL A 1 90 ? -16.833 -5.262 42.274 1.00 84.44 90 VAL A C 1
ATOM 648 O O . VAL A 1 90 ? -16.216 -5.962 41.476 1.00 84.44 90 VAL A O 1
ATOM 651 N N . ALA A 1 91 ? -16.351 -4.110 42.732 1.00 84.94 91 ALA A N 1
ATOM 652 C CA . ALA A 1 91 ? -15.015 -3.594 42.442 1.00 84.94 91 ALA A CA 1
ATOM 653 C C . ALA A 1 91 ? -14.549 -2.730 43.611 1.00 84.94 91 ALA A C 1
ATOM 655 O O . ALA A 1 91 ? -15.393 -2.167 44.292 1.00 84.94 91 ALA A O 1
ATOM 656 N N . ALA A 1 92 ? -13.243 -2.550 43.812 1.00 81.69 92 ALA A N 1
ATOM 657 C CA . ALA A 1 92 ? -12.738 -1.544 44.751 1.00 81.69 92 ALA A CA 1
ATOM 658 C C . ALA A 1 92 ? -13.031 -0.110 44.243 1.00 81.69 92 ALA A C 1
ATOM 660 O O . ALA A 1 92 ? -13.187 0.075 43.031 1.00 81.69 92 ALA A O 1
ATOM 661 N N . PRO A 1 93 ? -13.098 0.908 45.126 1.00 74.88 93 PRO A N 1
ATOM 662 C CA . PRO A 1 93 ? -13.326 2.291 44.714 1.00 74.88 93 PRO A CA 1
ATOM 663 C C . PRO A 1 93 ? -12.236 2.743 43.751 1.00 74.88 93 PRO A C 1
ATOM 665 O O . PRO A 1 93 ? -11.045 2.600 44.042 1.00 74.88 93 PRO A O 1
ATOM 668 N N . ASN A 1 94 ? -12.629 3.281 42.597 1.00 68.38 94 ASN A N 1
ATOM 669 C CA . ASN A 1 94 ? -11.642 3.724 41.629 1.00 68.38 94 ASN A CA 1
ATOM 670 C C . ASN A 1 94 ? -11.077 5.098 42.027 1.00 68.38 94 ASN A C 1
ATOM 672 O O . ASN A 1 94 ? -11.798 6.089 42.109 1.00 68.38 94 ASN A O 1
ATOM 676 N N . LEU A 1 95 ? -9.764 5.144 42.252 1.00 64.25 95 LEU A N 1
ATOM 677 C CA . LEU A 1 95 ? -9.017 6.348 42.621 1.00 64.25 95 LEU A CA 1
ATOM 678 C C . LEU A 1 95 ? -8.635 7.222 41.407 1.00 64.25 95 LEU A C 1
ATOM 680 O O . LEU A 1 95 ? -8.091 8.308 41.595 1.00 64.25 95 LEU A O 1
ATOM 684 N N . LYS A 1 96 ? -8.900 6.765 40.173 1.00 75.38 96 LYS A N 1
ATOM 685 C CA . LYS A 1 96 ? -8.589 7.460 38.910 1.00 75.38 96 LYS A CA 1
ATOM 686 C C . LYS A 1 96 ? -9.750 7.390 37.900 1.00 75.38 96 LYS A C 1
ATOM 688 O O . LYS A 1 96 ? -9.694 6.620 36.943 1.00 75.38 96 LYS A O 1
ATOM 693 N N . PRO A 1 97 ? -10.799 8.215 38.062 1.00 69.44 97 PRO A N 1
ATOM 694 C CA . PRO A 1 97 ? -11.985 8.178 37.198 1.00 69.44 97 PRO A CA 1
ATOM 695 C C . PRO A 1 97 ? -11.718 8.477 35.712 1.00 69.44 97 PRO A C 1
ATOM 697 O O . PRO A 1 97 ? -12.502 8.073 34.858 1.00 69.44 97 PRO A O 1
ATOM 700 N N . THR A 1 98 ? -10.630 9.185 35.392 1.00 75.31 98 THR A N 1
ATOM 701 C CA . THR A 1 98 ? -10.264 9.567 34.017 1.00 75.31 98 THR A CA 1
ATOM 702 C C . THR A 1 98 ? -9.769 8.399 33.169 1.00 75.31 98 THR A C 1
ATOM 704 O O . THR A 1 98 ? -10.007 8.389 31.965 1.00 75.31 98 THR A O 1
ATOM 707 N N . ASP A 1 99 ? -9.124 7.406 33.783 1.00 83.94 99 ASP A N 1
ATOM 708 C CA . ASP A 1 99 ? -8.472 6.302 33.059 1.00 83.94 99 ASP A CA 1
ATOM 709 C C . ASP A 1 99 ? -9.492 5.217 32.666 1.00 83.94 99 ASP A C 1
ATOM 711 O O . ASP A 1 99 ? -9.346 4.531 31.656 1.00 83.94 99 ASP A O 1
ATOM 715 N N . VAL A 1 100 ? -10.603 5.145 33.406 1.00 87.00 100 VAL A N 1
ATOM 716 C CA . VAL A 1 100 ? -11.688 4.169 33.223 1.00 87.00 100 VAL A CA 1
ATOM 717 C C . VAL A 1 100 ? -12.282 4.212 31.822 1.00 87.00 100 VAL A C 1
ATOM 719 O O . VAL A 1 100 ? -12.575 3.172 31.241 1.00 87.00 100 VAL A O 1
ATOM 722 N N . GLY A 1 101 ? -12.469 5.410 31.265 1.00 89.06 101 GLY A N 1
ATOM 723 C CA . GLY A 1 101 ? -13.038 5.565 29.927 1.00 89.06 101 GLY A CA 1
ATOM 724 C C . GLY A 1 101 ? -12.186 4.887 28.853 1.00 89.06 101 GLY A C 1
ATOM 725 O O . GLY A 1 101 ? -12.731 4.201 27.989 1.00 89.06 101 GLY A O 1
ATOM 726 N N . PHE A 1 102 ? -10.862 5.040 28.939 1.00 92.31 102 PHE A N 1
ATOM 727 C CA . PHE A 1 102 ? -9.917 4.419 28.012 1.00 92.31 102 PHE A CA 1
ATOM 728 C C . PHE A 1 102 ? -9.813 2.911 28.241 1.00 92.31 102 PHE A C 1
ATOM 730 O O . PHE A 1 102 ? -9.931 2.154 27.283 1.00 92.31 102 PHE A O 1
ATOM 737 N N . ASP A 1 103 ? -9.722 2.463 29.497 1.00 91.88 103 ASP A N 1
ATOM 738 C CA . ASP A 1 103 ? -9.664 1.035 29.834 1.00 91.88 103 ASP A CA 1
ATOM 739 C C . ASP A 1 103 ? -10.901 0.266 29.339 1.00 91.88 103 ASP A C 1
ATOM 741 O O . ASP A 1 103 ? -10.790 -0.844 28.807 1.00 91.88 103 ASP A O 1
ATOM 745 N N . ILE A 1 104 ? -12.093 0.857 29.495 1.00 93.06 104 ILE A N 1
ATOM 746 C CA . ILE A 1 104 ? -13.346 0.292 28.983 1.00 93.06 104 ILE A CA 1
ATOM 747 C C . ILE A 1 104 ? -13.334 0.274 27.451 1.00 93.06 104 ILE A C 1
ATOM 749 O O . ILE A 1 104 ? -13.705 -0.737 26.851 1.00 93.06 104 ILE A O 1
ATOM 753 N N . GLN A 1 105 ? -12.920 1.373 26.813 1.00 93.81 105 GLN A N 1
ATOM 754 C CA . GLN A 1 105 ? -12.880 1.465 25.356 1.00 93.81 105 GLN A CA 1
ATOM 755 C C . GLN A 1 105 ? -11.922 0.432 24.755 1.00 93.81 105 GLN A C 1
ATOM 757 O O . GLN A 1 105 ? -12.286 -0.248 23.797 1.00 93.81 105 GLN A O 1
ATOM 762 N N . ASP A 1 106 ? -10.721 0.286 25.307 1.00 94.00 106 ASP A N 1
ATOM 763 C CA . ASP A 1 106 ? -9.717 -0.655 24.813 1.00 94.00 106 ASP A CA 1
ATOM 764 C C . ASP A 1 106 ? -10.176 -2.105 24.998 1.00 94.00 106 ASP A C 1
ATOM 766 O O . ASP A 1 106 ? -10.067 -2.915 24.072 1.00 94.00 106 ASP A O 1
ATOM 770 N N . ALA A 1 107 ? -10.799 -2.421 26.139 1.00 94.88 107 ALA A N 1
ATOM 771 C CA . ALA A 1 107 ? -11.420 -3.725 26.364 1.00 94.88 107 ALA A CA 1
ATOM 772 C C . ALA A 1 107 ? -12.558 -4.003 25.369 1.00 94.88 107 ALA A C 1
ATOM 774 O O . ALA A 1 107 ? -12.677 -5.119 24.853 1.00 94.88 107 ALA A O 1
ATOM 775 N N . ALA A 1 108 ? -13.375 -2.992 25.060 1.00 95.31 108 ALA A N 1
ATOM 776 C CA . ALA A 1 108 ? -14.441 -3.103 24.074 1.00 95.31 108 ALA A CA 1
ATOM 777 C C . ALA A 1 108 ? -13.887 -3.290 22.658 1.00 95.31 108 ALA A C 1
ATOM 779 O O . ALA A 1 108 ? -14.339 -4.186 21.952 1.00 95.31 108 ALA A O 1
ATOM 780 N N . ARG A 1 109 ? -12.871 -2.518 22.253 1.00 94.44 109 ARG A N 1
ATOM 781 C CA . ARG A 1 109 ? -12.191 -2.652 20.953 1.00 94.44 109 ARG A CA 1
ATOM 782 C C . ARG A 1 109 ? -11.575 -4.037 20.780 1.00 94.44 109 ARG A C 1
ATOM 784 O O . ARG A 1 109 ? -11.740 -4.644 19.722 1.00 94.44 109 ARG A O 1
ATOM 791 N N . ALA A 1 110 ? -10.933 -4.568 21.821 1.00 95.00 110 ALA A N 1
ATOM 792 C CA . ALA A 1 110 ? -10.423 -5.936 21.828 1.00 95.00 110 ALA A CA 1
ATOM 793 C C . ALA A 1 110 ? -11.559 -6.967 21.693 1.00 95.00 110 ALA A C 1
ATOM 795 O O . ALA A 1 110 ? -11.457 -7.902 20.898 1.00 95.00 110 ALA A O 1
ATOM 796 N N . GLY A 1 111 ? -12.675 -6.761 22.400 1.00 94.94 111 GLY A N 1
ATOM 797 C CA . GLY A 1 111 ? -13.871 -7.596 22.288 1.00 94.94 111 GLY A CA 1
ATOM 798 C C . GLY A 1 111 ? -14.485 -7.581 20.886 1.00 94.94 111 GLY A C 1
ATOM 799 O O . GLY A 1 111 ? -14.774 -8.641 20.335 1.00 94.94 111 GLY A O 1
ATOM 800 N N . VAL A 1 112 ? -14.625 -6.399 20.279 1.00 95.06 112 VAL A N 1
ATOM 801 C CA . VAL A 1 112 ? -15.095 -6.221 18.897 1.00 95.06 112 VAL A CA 1
ATOM 802 C C . VAL A 1 112 ? -14.171 -6.953 17.922 1.00 95.06 112 VAL A C 1
ATOM 804 O O . VAL A 1 112 ? -14.655 -7.698 17.073 1.00 95.06 112 VAL A O 1
ATOM 807 N N . ALA A 1 113 ? -12.851 -6.823 18.071 1.00 93.31 113 ALA A N 1
ATOM 808 C CA . ALA A 1 113 ? -11.877 -7.505 17.216 1.00 93.31 113 ALA A CA 1
ATOM 809 C C . ALA A 1 113 ? -11.929 -9.043 17.325 1.00 93.31 113 ALA A C 1
ATOM 811 O O . ALA A 1 113 ? -11.587 -9.737 16.368 1.00 93.31 113 ALA A O 1
ATOM 812 N N . GLN A 1 114 ? -12.371 -9.579 18.468 1.00 94.25 114 GLN A N 1
ATOM 813 C CA . GLN A 1 114 ? -12.518 -11.020 18.707 1.00 94.25 114 GLN A CA 1
ATOM 814 C C . GLN A 1 114 ? -13.820 -11.610 18.154 1.00 94.25 114 GLN A C 1
ATOM 816 O O . GLN A 1 114 ? -13.916 -12.835 18.058 1.00 94.25 114 GLN A O 1
ATOM 821 N N . THR A 1 115 ? -14.804 -10.785 17.783 1.00 94.38 115 THR A N 1
ATOM 822 C CA . THR A 1 115 ? -16.030 -11.267 17.123 1.00 94.38 115 THR A CA 1
ATOM 823 C C . THR A 1 115 ? -15.709 -11.929 15.776 1.00 94.38 115 THR A C 1
ATOM 825 O O . THR A 1 115 ? -14.707 -11.567 15.153 1.00 94.38 115 THR A O 1
ATOM 828 N N . PRO A 1 116 ? -16.529 -12.879 15.286 1.00 94.19 116 PRO A N 1
ATOM 829 C CA . PRO A 1 116 ? -16.330 -13.473 13.963 1.00 94.19 116 PRO A CA 1
ATOM 830 C C . PRO A 1 116 ? -16.201 -12.415 12.859 1.00 94.19 116 PRO A C 1
ATOM 832 O O . PRO A 1 116 ? -15.286 -12.474 12.039 1.00 94.19 116 PRO A O 1
ATOM 835 N N . GLU A 1 117 ? -17.054 -11.392 12.883 1.00 93.75 117 GLU A N 1
ATOM 836 C CA . GLU A 1 117 ? -17.024 -10.267 11.949 1.00 93.75 117 GLU A CA 1
ATOM 837 C C . GLU A 1 117 ? -15.737 -9.439 12.093 1.00 93.75 117 GLU A C 1
ATOM 839 O O . GLU A 1 117 ? -15.110 -9.092 11.089 1.00 93.75 117 GLU A O 1
ATOM 844 N N . GLY A 1 118 ? -15.289 -9.180 13.327 1.00 92.94 118 GLY A N 1
ATOM 845 C CA . GLY A 1 118 ? -14.041 -8.468 13.620 1.00 92.94 118 GLY A CA 1
ATOM 846 C C . GLY A 1 118 ? -12.798 -9.219 13.146 1.00 92.94 118 GLY A C 1
ATOM 847 O O . GLY A 1 118 ? -11.867 -8.614 12.602 1.00 92.94 118 GLY A O 1
ATOM 848 N N . GLN A 1 119 ? -12.797 -10.546 13.269 1.00 93.88 119 GLN A N 1
ATOM 849 C CA . GLN A 1 119 ? -11.731 -11.409 12.762 1.00 93.88 119 GLN A CA 1
ATOM 850 C C . GLN A 1 119 ? -11.697 -11.416 11.232 1.00 93.88 119 GLN A C 1
ATOM 852 O O . GLN A 1 119 ? -10.617 -11.289 10.647 1.00 93.88 119 GLN A O 1
ATOM 857 N N . VAL A 1 120 ? -12.864 -11.498 10.581 1.00 94.38 120 VAL A N 1
ATOM 858 C CA . VAL A 1 120 ? -12.992 -11.418 9.118 1.00 94.38 120 VAL A CA 1
ATOM 859 C C . VAL A 1 120 ? -12.523 -10.055 8.609 1.00 94.38 120 VAL A C 1
ATOM 861 O O . VAL A 1 120 ? -11.718 -10.007 7.678 1.00 94.38 120 VAL A O 1
ATOM 864 N N . LEU A 1 121 ? -12.916 -8.948 9.251 1.00 92.88 121 LEU A N 1
ATOM 865 C CA . LEU A 1 121 ? -12.419 -7.611 8.907 1.00 92.88 121 LEU A CA 1
ATOM 866 C C . LEU A 1 121 ? -10.904 -7.508 9.097 1.00 92.88 121 LEU A C 1
ATOM 868 O O . LEU A 1 121 ? -10.204 -6.991 8.226 1.00 92.88 121 LEU A O 1
ATOM 872 N N . SER A 1 122 ? -10.374 -8.033 10.199 1.00 91.44 122 SER A N 1
ATOM 873 C CA . SER A 1 122 ? -8.935 -8.024 10.473 1.00 91.44 122 SER A CA 1
ATOM 874 C C . SER A 1 122 ? -8.145 -8.854 9.457 1.00 91.44 122 SER A C 1
ATOM 876 O O . SER A 1 122 ? -7.047 -8.464 9.061 1.00 91.44 122 SER A O 1
ATOM 878 N N . ALA A 1 123 ? -8.682 -9.992 9.011 1.00 92.81 123 ALA A N 1
ATOM 879 C CA . ALA A 1 123 ? -8.092 -10.805 7.950 1.00 92.81 123 ALA A CA 1
ATOM 880 C C . ALA A 1 123 ? -8.158 -10.091 6.590 1.00 92.81 123 ALA A C 1
ATOM 882 O O . ALA A 1 123 ? -7.147 -10.013 5.893 1.00 92.81 123 ALA A O 1
ATOM 883 N N . ALA A 1 124 ? -9.305 -9.494 6.250 1.00 93.19 124 ALA A N 1
ATOM 884 C CA . ALA A 1 124 ? -9.489 -8.745 5.010 1.00 93.19 124 ALA A CA 1
ATOM 885 C C . ALA A 1 124 ? -8.576 -7.510 4.930 1.00 93.19 124 ALA A C 1
ATOM 887 O O . ALA A 1 124 ? -8.037 -7.222 3.861 1.00 93.19 124 ALA A O 1
ATOM 888 N N . ARG A 1 125 ? -8.348 -6.814 6.055 1.00 90.69 125 ARG A N 1
ATOM 889 C CA . ARG A 1 125 ? -7.383 -5.705 6.163 1.00 90.69 125 ARG A CA 1
ATOM 890 C C . ARG A 1 125 ? -5.942 -6.185 5.976 1.00 90.69 125 ARG A C 1
ATOM 892 O O . ARG A 1 125 ? -5.206 -5.567 5.220 1.00 90.69 125 ARG A O 1
ATOM 899 N N . ARG A 1 126 ? -5.549 -7.304 6.600 1.00 90.25 126 ARG A N 1
ATOM 900 C CA . ARG A 1 126 ? -4.203 -7.898 6.438 1.00 90.25 126 ARG A CA 1
ATOM 901 C C . ARG A 1 126 ? -3.932 -8.426 5.028 1.00 90.25 126 ARG A C 1
ATOM 903 O O . ARG A 1 126 ? -2.780 -8.457 4.613 1.00 90.25 126 ARG A O 1
ATOM 910 N N . ALA A 1 127 ? -4.969 -8.835 4.300 1.00 91.25 127 ALA A N 1
ATOM 911 C CA . ALA A 1 127 ? -4.854 -9.244 2.901 1.00 91.25 127 ALA A CA 1
ATOM 912 C C . ALA A 1 127 ? -4.615 -8.058 1.943 1.00 91.25 127 ALA A C 1
ATOM 914 O O . ALA A 1 127 ? -4.191 -8.268 0.800 1.00 91.25 127 ALA A O 1
ATOM 915 N N . GLN A 1 128 ? -4.878 -6.820 2.385 1.00 90.94 128 GLN A N 1
ATOM 916 C CA . GLN A 1 128 ? -4.543 -5.634 1.603 1.00 90.94 128 GLN A CA 1
ATOM 917 C C . GLN A 1 128 ? -3.036 -5.422 1.597 1.00 90.94 128 GLN A C 1
ATOM 919 O O . GLN A 1 128 ? -2.346 -5.616 2.598 1.00 90.94 128 GLN A O 1
ATOM 924 N N . ALA A 1 129 ? -2.519 -5.007 0.447 1.00 87.75 129 ALA A N 1
ATOM 925 C CA . ALA A 1 129 ? -1.108 -4.701 0.347 1.00 87.75 129 ALA A CA 1
ATOM 926 C C . ALA A 1 129 ? -0.781 -3.387 1.090 1.00 87.75 129 ALA A C 1
ATOM 928 O O . ALA A 1 129 ? -1.635 -2.499 1.168 1.00 87.75 129 ALA A O 1
ATOM 929 N N . PRO A 1 130 ? 0.450 -3.225 1.611 1.00 91.12 130 PRO A N 1
ATOM 930 C CA . PRO A 1 130 ? 0.846 -1.996 2.288 1.00 91.12 130 PRO A CA 1
ATOM 931 C C . PRO A 1 130 ? 0.726 -0.791 1.354 1.00 91.12 130 PRO A C 1
ATOM 933 O O . PRO A 1 130 ? 1.139 -0.887 0.187 1.00 91.12 130 PRO A O 1
ATOM 936 N N . ARG A 1 131 ? 0.207 0.330 1.884 1.00 91.50 131 ARG A N 1
ATOM 937 C CA . ARG A 1 131 ? 0.046 1.583 1.132 1.00 91.50 131 ARG A CA 1
ATOM 938 C C . ARG A 1 131 ? 1.400 2.054 0.587 1.00 91.50 131 ARG A C 1
ATOM 940 O O . ARG A 1 131 ? 2.407 1.933 1.282 1.00 91.50 131 ARG A O 1
ATOM 947 N N . ILE A 1 132 ? 1.421 2.560 -0.647 1.00 95.25 132 ILE A N 1
ATOM 948 C CA . ILE A 1 132 ? 2.632 3.099 -1.291 1.00 95.25 132 ILE A CA 1
ATOM 949 C C . ILE A 1 132 ? 2.387 4.477 -1.886 1.00 95.25 132 ILE A C 1
ATOM 951 O O . ILE A 1 132 ? 1.275 4.790 -2.312 1.00 95.25 132 ILE A O 1
ATOM 955 N N . THR A 1 133 ? 3.445 5.280 -1.953 1.00 95.69 133 THR A N 1
ATOM 956 C CA . THR A 1 133 ? 3.403 6.583 -2.624 1.00 95.69 133 THR A CA 1
ATOM 957 C C . THR A 1 133 ? 3.433 6.420 -4.147 1.00 95.69 133 THR A C 1
ATOM 959 O O . THR A 1 133 ? 3.832 5.375 -4.674 1.00 95.69 133 THR A O 1
ATOM 962 N N . SER A 1 134 ? 3.026 7.464 -4.879 1.00 94.38 134 SER A N 1
ATOM 963 C CA . SER A 1 134 ? 3.139 7.475 -6.345 1.00 94.38 134 SER A CA 1
ATOM 964 C C . SER A 1 134 ? 4.589 7.305 -6.809 1.00 94.38 134 SER A C 1
ATOM 966 O O . SER A 1 134 ? 4.834 6.573 -7.761 1.00 94.38 134 SER A O 1
ATOM 968 N N . GLU A 1 135 ? 5.545 7.910 -6.103 1.00 94.69 135 GLU A N 1
ATOM 969 C CA . GLU A 1 135 ? 6.976 7.791 -6.399 1.00 94.69 135 GLU A CA 1
ATOM 970 C C . GLU A 1 135 ? 7.475 6.345 -6.255 1.00 94.69 135 GLU A C 1
ATOM 972 O O . GLU A 1 135 ? 8.082 5.812 -7.180 1.00 94.69 135 GLU A O 1
ATOM 977 N N . GLN A 1 136 ? 7.154 5.669 -5.145 1.00 95.81 136 GLN A N 1
ATOM 978 C CA . GLN A 1 136 ? 7.547 4.272 -4.918 1.00 95.81 136 GLN A CA 1
ATOM 979 C C . GLN A 1 136 ? 6.983 3.336 -5.993 1.00 95.81 136 GLN A C 1
ATOM 981 O O . GLN A 1 136 ? 7.683 2.450 -6.487 1.00 95.81 136 GLN A O 1
ATOM 986 N N . ALA A 1 137 ? 5.713 3.532 -6.365 1.00 95.25 137 ALA A N 1
ATOM 987 C CA . ALA A 1 137 ? 5.091 2.776 -7.445 1.00 95.25 137 ALA A CA 1
ATOM 988 C C . ALA A 1 137 ? 5.801 3.039 -8.780 1.00 95.25 137 ALA A C 1
ATOM 990 O O . ALA A 1 137 ? 6.140 2.102 -9.503 1.00 95.25 137 ALA A O 1
ATOM 991 N N . GLY A 1 138 ? 6.054 4.311 -9.088 1.00 94.50 138 GLY A N 1
ATOM 992 C CA . GLY A 1 138 ? 6.681 4.727 -10.330 1.00 94.50 138 GLY A CA 1
ATOM 993 C C . GLY A 1 138 ? 8.107 4.232 -10.502 1.00 94.50 138 GLY A C 1
ATOM 994 O O . GLY A 1 138 ? 8.426 3.713 -11.567 1.00 94.50 138 GLY A O 1
ATOM 995 N N . GLN A 1 139 ? 8.931 4.292 -9.452 1.00 94.69 139 GLN A N 1
ATOM 996 C CA . GLN A 1 139 ? 10.297 3.762 -9.467 1.00 94.69 139 GLN A CA 1
ATOM 997 C C . GLN A 1 139 ? 10.311 2.262 -9.789 1.00 94.69 139 GLN A C 1
ATOM 999 O O . GLN A 1 139 ? 11.090 1.815 -10.634 1.00 94.69 139 GLN A O 1
ATOM 1004 N N . ALA A 1 140 ? 9.421 1.482 -9.164 1.00 94.88 140 ALA A N 1
ATOM 1005 C CA . ALA A 1 140 ? 9.312 0.047 -9.418 1.00 94.88 140 ALA A CA 1
ATOM 1006 C C . ALA A 1 140 ? 8.868 -0.250 -10.861 1.00 94.88 140 ALA A C 1
ATOM 1008 O O . ALA A 1 140 ? 9.473 -1.086 -11.532 1.00 94.88 140 ALA A O 1
ATOM 1009 N N . ILE A 1 141 ? 7.854 0.468 -11.355 1.00 95.00 141 ILE A N 1
ATOM 1010 C CA . ILE A 1 141 ? 7.336 0.323 -12.724 1.00 95.00 141 ILE A CA 1
ATOM 1011 C C . ILE A 1 141 ? 8.403 0.710 -13.758 1.00 95.00 141 ILE A C 1
ATOM 1013 O O . ILE A 1 141 ? 8.629 -0.026 -14.715 1.00 95.00 141 ILE A O 1
ATOM 1017 N N . GLN A 1 142 ? 9.086 1.842 -13.571 1.00 93.50 142 GLN A N 1
ATOM 1018 C CA . GLN A 1 142 ? 10.136 2.318 -14.476 1.00 93.50 142 GLN A CA 1
ATOM 1019 C C . GLN A 1 142 ? 11.332 1.385 -14.530 1.00 93.50 142 GLN A C 1
ATOM 1021 O O . GLN A 1 142 ? 11.845 1.112 -15.614 1.00 93.50 142 GLN A O 1
ATOM 1026 N N . THR A 1 143 ? 11.773 0.898 -13.372 1.00 92.75 143 THR A N 1
ATOM 1027 C CA . THR A 1 143 ? 12.912 -0.018 -13.290 1.00 92.75 143 THR A CA 1
ATOM 1028 C C . THR A 1 143 ? 12.601 -1.320 -14.020 1.00 92.75 143 THR A C 1
ATOM 1030 O O . THR A 1 143 ? 13.399 -1.770 -14.839 1.00 92.75 143 THR A O 1
ATOM 1033 N N . ASP A 1 144 ? 11.419 -1.889 -13.783 1.00 95.12 144 ASP A N 1
ATOM 1034 C CA . ASP A 1 144 ? 10.989 -3.142 -14.400 1.00 95.12 144 ASP A CA 1
ATOM 1035 C C . ASP A 1 144 ? 10.768 -2.990 -15.914 1.00 95.12 144 ASP A C 1
ATOM 1037 O O . ASP A 1 144 ? 11.377 -3.707 -16.706 1.00 95.12 144 ASP A O 1
ATOM 1041 N N . LEU A 1 145 ? 9.986 -1.996 -16.351 1.00 94.38 145 LEU A N 1
ATOM 1042 C CA . LEU A 1 145 ? 9.757 -1.735 -17.779 1.00 94.38 145 LEU A CA 1
ATOM 1043 C C . LEU A 1 145 ? 11.040 -1.339 -18.518 1.00 94.38 145 LEU A C 1
ATOM 1045 O O . LEU A 1 145 ? 11.249 -1.762 -19.656 1.00 94.38 145 LEU A O 1
ATOM 1049 N N . GLY A 1 146 ? 11.905 -0.546 -17.883 1.00 91.81 146 GLY A N 1
ATOM 1050 C CA . GLY A 1 146 ? 13.214 -0.183 -18.418 1.00 91.81 146 GLY A CA 1
ATOM 1051 C C . GLY A 1 146 ? 14.121 -1.402 -18.577 1.00 91.81 146 GLY A C 1
ATOM 1052 O O . GLY A 1 146 ? 14.763 -1.550 -19.615 1.00 91.81 146 GLY A O 1
ATOM 1053 N N . GLY A 1 147 ? 14.113 -2.312 -17.600 1.00 91.44 147 GLY A N 1
ATOM 1054 C CA . GLY A 1 147 ? 14.817 -3.590 -17.672 1.00 91.44 147 GLY A CA 1
ATOM 1055 C C . GLY A 1 147 ? 14.289 -4.488 -18.791 1.00 91.44 147 GLY A C 1
ATOM 1056 O O . GLY A 1 147 ? 15.074 -4.997 -19.588 1.00 91.44 147 GLY A O 1
ATOM 1057 N N . VAL A 1 148 ? 12.966 -4.631 -18.924 1.00 93.88 148 VAL A N 1
ATOM 1058 C CA . VAL A 1 148 ? 12.361 -5.415 -20.015 1.00 93.88 148 VAL A CA 1
ATOM 1059 C C . VAL A 1 148 ? 12.712 -4.829 -21.381 1.00 93.88 148 VAL A C 1
ATOM 1061 O O . VAL A 1 148 ? 13.072 -5.579 -22.290 1.00 93.88 148 VAL A O 1
ATOM 1064 N N . ARG A 1 149 ? 12.644 -3.502 -21.534 1.00 93.31 149 ARG A N 1
ATOM 1065 C CA . ARG A 1 149 ? 13.065 -2.820 -22.763 1.00 93.31 149 ARG A CA 1
ATOM 1066 C C . ARG A 1 149 ? 14.526 -3.129 -23.084 1.00 93.31 149 ARG A C 1
ATOM 1068 O O . ARG A 1 149 ? 14.802 -3.577 -24.191 1.00 93.31 149 ARG A O 1
ATOM 1075 N N . ALA A 1 150 ? 15.429 -2.946 -22.121 1.00 90.62 150 ALA A N 1
ATOM 1076 C CA . ALA A 1 150 ? 16.858 -3.192 -22.306 1.00 90.62 150 ALA A CA 1
ATOM 1077 C C . ALA A 1 150 ? 17.154 -4.655 -22.674 1.00 90.62 150 ALA A C 1
ATOM 1079 O O . ALA A 1 150 ? 17.965 -4.914 -23.557 1.00 90.62 150 ALA A O 1
ATOM 1080 N N . LEU A 1 151 ? 16.460 -5.619 -22.060 1.00 91.56 151 LEU A N 1
ATOM 1081 C CA . LEU A 1 151 ? 16.592 -7.039 -22.400 1.00 91.56 151 LEU A CA 1
ATOM 1082 C C . LEU A 1 151 ? 16.114 -7.342 -23.825 1.00 91.56 151 LEU A C 1
ATOM 1084 O O . LEU A 1 151 ? 16.766 -8.099 -24.545 1.00 91.56 151 LEU A O 1
ATOM 1088 N N . ARG A 1 152 ? 14.987 -6.757 -24.249 1.00 93.56 152 ARG A N 1
ATOM 1089 C CA . ARG A 1 152 ? 14.466 -6.919 -25.617 1.00 93.56 152 ARG A CA 1
ATOM 1090 C C . ARG A 1 152 ? 15.390 -6.272 -26.650 1.00 93.56 152 ARG A C 1
ATOM 1092 O O . ARG A 1 152 ? 15.614 -6.861 -27.703 1.00 93.56 152 ARG A O 1
ATOM 1099 N N . GLU A 1 153 ? 15.947 -5.108 -26.333 1.00 91.44 153 GLU A N 1
ATOM 1100 C CA . GLU A 1 153 ? 16.927 -4.401 -27.161 1.00 91.44 153 GLU A CA 1
ATOM 1101 C C . GLU A 1 153 ? 18.226 -5.203 -27.290 1.00 91.44 153 GLU A C 1
ATOM 1103 O O . GLU A 1 153 ? 18.626 -5.528 -28.403 1.00 91.44 153 GLU A O 1
ATOM 1108 N N . ALA A 1 154 ? 18.792 -5.681 -26.180 1.00 90.56 154 ALA A N 1
ATOM 1109 C CA . ALA A 1 154 ? 19.967 -6.550 -26.199 1.00 90.56 154 ALA A CA 1
ATOM 1110 C C . ALA A 1 154 ? 19.732 -7.845 -27.000 1.00 90.56 154 ALA A C 1
ATOM 1112 O O . ALA A 1 154 ? 20.611 -8.289 -27.736 1.00 90.56 154 ALA A O 1
ATOM 1113 N N . ALA A 1 155 ? 18.541 -8.449 -26.899 1.00 92.06 155 ALA A N 1
ATOM 1114 C CA . ALA A 1 155 ? 18.187 -9.637 -27.675 1.00 92.06 155 ALA A CA 1
ATOM 1115 C C . ALA A 1 155 ? 18.051 -9.345 -29.180 1.00 92.06 155 ALA A C 1
ATOM 1117 O O . ALA A 1 155 ? 18.485 -10.163 -29.998 1.00 92.06 155 ALA A O 1
ATOM 1118 N N . ARG A 1 156 ? 17.468 -8.194 -29.552 1.00 94.00 156 ARG A N 1
ATOM 1119 C CA . ARG A 1 156 ? 17.421 -7.722 -30.944 1.00 94.00 156 ARG A CA 1
ATOM 1120 C C . ARG A 1 156 ? 18.837 -7.526 -31.472 1.00 94.00 156 ARG A C 1
ATOM 1122 O O . ARG A 1 156 ? 19.165 -8.084 -32.516 1.00 94.00 156 ARG A O 1
ATOM 1129 N N . ASP A 1 157 ? 19.666 -6.793 -30.740 1.00 90.31 157 ASP A N 1
ATOM 1130 C CA . ASP A 1 157 ? 21.002 -6.392 -31.174 1.00 90.31 157 ASP A CA 1
ATOM 1131 C C . ASP A 1 157 ? 21.949 -7.596 -31.266 1.00 90.31 157 ASP A C 1
ATOM 1133 O O . ASP A 1 157 ? 22.688 -7.729 -32.237 1.00 90.31 157 ASP A O 1
ATOM 1137 N N . ALA A 1 158 ? 21.876 -8.543 -30.325 1.00 91.38 158 ALA A N 1
ATOM 1138 C CA . ALA A 1 158 ? 22.656 -9.779 -30.381 1.00 91.38 158 ALA A CA 1
ATOM 1139 C C . ALA A 1 158 ? 22.360 -10.599 -31.649 1.00 91.38 158 ALA A C 1
ATOM 1141 O O . ALA A 1 158 ? 23.284 -11.099 -32.289 1.00 91.38 158 ALA A O 1
ATOM 1142 N N . ARG A 1 159 ? 21.082 -10.713 -32.038 1.00 92.12 159 ARG A N 1
ATOM 1143 C CA . ARG A 1 159 ? 20.674 -11.411 -33.271 1.00 92.12 159 ARG A CA 1
ATOM 1144 C C . ARG A 1 159 ? 21.065 -10.624 -34.517 1.00 92.12 159 ARG A C 1
ATOM 1146 O O . ARG A 1 159 ? 21.624 -11.198 -35.445 1.00 92.12 159 ARG A O 1
ATOM 1153 N N . ALA A 1 160 ? 20.838 -9.311 -34.503 1.00 91.19 160 ALA A N 1
ATOM 1154 C CA . ALA A 1 160 ? 21.216 -8.416 -35.589 1.00 91.19 160 ALA A CA 1
ATOM 1155 C C . ALA A 1 160 ? 22.721 -8.485 -35.875 1.00 91.19 160 ALA A C 1
ATOM 1157 O O . ALA A 1 160 ? 23.122 -8.610 -37.025 1.00 91.19 160 ALA A O 1
ATOM 1158 N N . ASN A 1 161 ? 23.559 -8.480 -34.837 1.00 90.31 161 ASN A N 1
ATOM 1159 C CA . ASN A 1 161 ? 25.010 -8.552 -34.980 1.00 90.31 161 ASN A CA 1
ATOM 1160 C C . ASN A 1 161 ? 25.475 -9.833 -35.681 1.00 90.31 161 ASN A C 1
ATOM 1162 O O . ASN A 1 161 ? 26.445 -9.787 -36.438 1.00 90.31 161 ASN A O 1
ATOM 1166 N N . VAL A 1 162 ? 24.795 -10.961 -35.450 1.00 92.56 162 VAL A N 1
ATOM 1167 C CA . VAL A 1 162 ? 25.079 -12.222 -36.147 1.00 92.56 162 VAL A CA 1
ATOM 1168 C C . VAL A 1 162 ? 24.679 -12.117 -37.616 1.00 92.56 162 VAL A C 1
ATOM 1170 O O . VAL A 1 162 ? 25.515 -12.372 -38.482 1.00 92.56 162 VAL A O 1
ATOM 1173 N N . ASP A 1 163 ? 23.453 -11.678 -37.900 1.00 92.44 163 ASP A N 1
ATOM 1174 C CA . ASP A 1 163 ? 22.930 -11.594 -39.267 1.00 92.44 163 ASP A CA 1
ATOM 1175 C C . ASP A 1 163 ? 23.721 -10.584 -40.121 1.00 92.44 163 ASP A C 1
ATOM 1177 O O . ASP A 1 163 ? 24.148 -10.889 -41.233 1.00 92.44 163 ASP A O 1
ATOM 1181 N N . TYR A 1 164 ? 24.020 -9.401 -39.576 1.00 90.69 164 TYR A N 1
ATOM 1182 C CA . TYR A 1 164 ? 24.836 -8.389 -40.252 1.00 90.69 164 TYR A CA 1
ATOM 1183 C C . TYR A 1 164 ? 26.325 -8.738 -40.305 1.00 90.69 164 TYR A C 1
ATOM 1185 O O . TYR A 1 164 ? 27.062 -8.148 -41.094 1.00 90.69 164 TYR A O 1
ATOM 1193 N N . ARG A 1 165 ? 26.824 -9.664 -39.476 1.00 91.75 165 ARG A N 1
ATOM 1194 C CA . ARG A 1 165 ? 28.166 -10.232 -39.675 1.00 91.75 165 ARG A CA 1
ATOM 1195 C C . ARG A 1 165 ? 28.172 -11.142 -40.900 1.00 91.75 165 ARG A C 1
ATOM 1197 O O . ARG A 1 165 ? 29.013 -10.932 -41.763 1.00 91.75 165 ARG A O 1
ATOM 1204 N N . LEU A 1 166 ? 27.204 -12.053 -41.014 1.00 90.25 166 LEU A N 1
ATOM 1205 C CA . LEU A 1 166 ? 27.071 -12.925 -42.188 1.00 90.25 166 LEU A CA 1
ATOM 1206 C C . LEU A 1 166 ? 26.910 -12.111 -43.478 1.00 90.25 166 LEU A C 1
ATOM 1208 O O . LEU A 1 166 ? 27.558 -12.404 -44.474 1.00 90.25 166 LEU A O 1
ATOM 1212 N N . ALA A 1 167 ? 26.134 -11.026 -43.435 1.00 91.06 167 ALA A N 1
ATOM 1213 C CA . ALA A 1 167 ? 25.982 -10.125 -44.574 1.00 91.06 167 ALA A CA 1
ATOM 1214 C C . ALA A 1 167 ? 27.285 -9.413 -44.986 1.00 91.06 167 ALA A C 1
ATOM 1216 O O . ALA A 1 167 ? 27.488 -9.136 -46.164 1.00 91.06 167 ALA A O 1
ATOM 1217 N N . ARG A 1 168 ? 28.184 -9.125 -44.036 1.00 92.25 168 ARG A N 1
ATOM 1218 C CA . ARG A 1 168 ? 29.509 -8.545 -44.323 1.00 92.25 168 ARG A CA 1
ATOM 1219 C C . ARG A 1 168 ? 30.501 -9.570 -44.874 1.00 92.25 168 ARG A C 1
ATOM 1221 O O . ARG A 1 168 ? 31.447 -9.177 -45.545 1.00 92.25 168 ARG A O 1
ATOM 1228 N N . GLU A 1 169 ? 30.287 -10.850 -44.591 1.00 91.00 169 GLU A N 1
ATOM 1229 C CA . GLU A 1 169 ? 31.096 -11.981 -45.064 1.00 91.00 169 GLU A CA 1
ATOM 1230 C C . GLU A 1 169 ? 30.569 -12.567 -46.391 1.00 91.00 169 GLU A C 1
ATOM 1232 O O . GLU A 1 169 ? 31.091 -13.572 -46.868 1.00 91.00 169 GLU A O 1
ATOM 1237 N N . ALA A 1 170 ? 29.547 -11.946 -46.996 1.00 89.38 170 ALA A N 1
ATOM 1238 C CA . ALA A 1 170 ? 28.963 -12.385 -48.260 1.00 89.38 170 ALA A CA 1
ATOM 1239 C C . ALA A 1 170 ? 30.004 -12.392 -49.405 1.00 89.38 170 ALA A C 1
ATOM 1241 O O . ALA A 1 170 ? 30.884 -11.526 -49.444 1.00 89.38 170 ALA A O 1
ATOM 1242 N N . PRO A 1 171 ? 29.927 -13.345 -50.348 1.00 87.69 171 PRO A N 1
ATOM 1243 C CA . PRO A 1 171 ? 30.869 -13.428 -51.463 1.00 87.69 171 PRO A CA 1
ATOM 1244 C C . PRO A 1 171 ? 30.756 -12.230 -52.423 1.00 87.69 171 PRO A C 1
ATOM 1246 O O . PRO A 1 171 ? 29.682 -11.658 -52.619 1.00 87.69 171 PRO A O 1
ATOM 1249 N N . GLU A 1 172 ? 31.875 -11.868 -53.052 1.00 88.44 172 GLU A N 1
ATOM 1250 C CA . GLU A 1 172 ? 31.957 -10.794 -54.049 1.00 88.44 172 GLU A CA 1
ATOM 1251 C C . GLU A 1 172 ? 31.428 -11.268 -55.411 1.00 88.44 172 GLU A C 1
ATOM 1253 O O . GLU A 1 172 ? 32.174 -11.776 -56.244 1.00 88.44 172 GLU A O 1
ATOM 1258 N N . ASN A 1 173 ? 30.121 -11.117 -55.635 1.00 84.19 173 ASN A N 1
ATOM 1259 C CA . ASN A 1 173 ? 29.450 -11.595 -56.852 1.00 84.19 173 ASN A CA 1
ATOM 1260 C C . ASN A 1 173 ? 29.015 -10.469 -57.805 1.00 84.19 173 ASN A C 1
ATOM 1262 O O . ASN A 1 173 ? 28.509 -10.746 -58.892 1.00 84.19 173 ASN A O 1
ATOM 1266 N N . VAL A 1 174 ? 29.172 -9.205 -57.408 1.00 81.12 174 VAL A N 1
ATOM 1267 C CA . VAL A 1 174 ? 28.740 -8.044 -58.193 1.00 81.12 174 VAL A CA 1
ATOM 1268 C C . VAL A 1 174 ? 29.931 -7.509 -58.976 1.00 81.12 174 VAL A C 1
ATOM 1270 O O . VAL A 1 174 ? 30.830 -6.897 -58.407 1.00 81.12 174 VAL A O 1
ATOM 1273 N N . GLY A 1 175 ? 29.952 -7.771 -60.282 1.00 76.31 175 GLY A N 1
ATOM 1274 C CA . GLY A 1 175 ? 30.956 -7.230 -61.194 1.00 76.31 175 GLY A CA 1
ATOM 1275 C C . GLY A 1 175 ? 30.588 -5.820 -61.643 1.00 76.31 175 GLY A C 1
ATOM 1276 O O . GLY A 1 175 ? 29.474 -5.583 -62.105 1.00 76.31 175 GLY A O 1
ATOM 1277 N N . ILE A 1 176 ? 31.532 -4.893 -61.525 1.00 75.94 176 ILE A N 1
ATOM 1278 C CA . ILE A 1 176 ? 31.380 -3.511 -61.959 1.00 75.94 176 ILE A CA 1
ATOM 1279 C C . ILE A 1 176 ? 32.446 -3.197 -63.005 1.00 75.94 176 ILE A C 1
ATOM 1281 O O . ILE A 1 176 ? 33.642 -3.199 -62.711 1.00 75.94 176 ILE A O 1
ATOM 1285 N N . GLU A 1 177 ? 32.001 -2.892 -64.222 1.00 74.44 177 GLU A N 1
ATOM 1286 C CA . GLU A 1 177 ? 32.875 -2.439 -65.303 1.00 74.44 177 GLU A CA 1
ATOM 1287 C C . GLU A 1 177 ? 33.431 -1.042 -64.992 1.00 74.44 177 GLU A C 1
ATOM 1289 O O . GLU A 1 177 ? 32.682 -0.108 -64.662 1.00 74.44 177 GLU A O 1
ATOM 1294 N N . ARG A 1 178 ? 34.753 -0.905 -65.106 1.00 69.56 178 ARG A N 1
ATOM 1295 C CA . ARG A 1 178 ? 35.483 0.365 -65.105 1.00 69.56 178 ARG A CA 1
ATOM 1296 C C . ARG A 1 178 ? 36.500 0.381 -66.241 1.00 69.56 178 ARG A C 1
ATOM 1298 O O . ARG A 1 178 ? 36.925 -0.666 -66.712 1.00 69.56 178 ARG A O 1
ATOM 1305 N N . THR A 1 179 ? 36.925 1.564 -66.652 1.00 69.75 179 THR A N 1
ATOM 1306 C CA . THR A 1 179 ? 38.091 1.724 -67.521 1.00 69.75 179 THR A CA 1
ATOM 1307 C C . THR A 1 179 ? 39.313 1.988 -66.648 1.00 69.75 179 THR A C 1
ATOM 1309 O O . THR A 1 179 ? 39.275 2.843 -65.762 1.00 69.75 179 THR A O 1
ATOM 1312 N N . ILE A 1 180 ? 40.384 1.221 -66.849 1.00 63.38 180 ILE A N 1
ATOM 1313 C CA . ILE A 1 180 ? 41.694 1.500 -66.253 1.00 63.38 180 ILE A CA 1
ATOM 1314 C C . ILE A 1 180 ? 42.659 1.913 -67.356 1.00 63.38 180 ILE A C 1
ATOM 1316 O O . ILE A 1 180 ? 42.672 1.332 -68.440 1.00 63.38 180 ILE A O 1
ATOM 1320 N N . THR A 1 181 ? 43.476 2.922 -67.081 1.00 66.06 181 THR A N 1
ATOM 1321 C CA . THR A 1 181 ? 44.560 3.316 -67.978 1.00 66.06 181 THR A CA 1
ATOM 1322 C C . THR A 1 181 ? 45.757 2.418 -67.694 1.00 66.06 181 THR A C 1
ATOM 1324 O O . THR A 1 181 ? 46.319 2.465 -66.600 1.00 66.06 181 THR A O 1
ATOM 1327 N N . VAL A 1 182 ? 46.129 1.573 -68.654 1.00 62.22 182 VAL A N 1
ATOM 1328 C CA . VAL A 1 182 ? 47.321 0.723 -68.556 1.00 62.22 182 VAL A CA 1
ATOM 1329 C C . VAL A 1 182 ? 48.402 1.303 -69.457 1.00 62.22 182 VAL A C 1
ATOM 1331 O O . VAL A 1 182 ? 48.178 1.550 -70.642 1.00 62.22 182 VAL A O 1
ATOM 1334 N N . GLU A 1 183 ? 49.590 1.514 -68.894 1.00 56.16 183 GLU A N 1
ATOM 1335 C CA . GLU A 1 183 ? 50.774 1.897 -69.660 1.00 56.16 183 GLU A CA 1
ATOM 1336 C C . GLU A 1 183 ? 51.445 0.635 -70.211 1.00 56.16 183 GLU A C 1
ATOM 1338 O O . GLU A 1 183 ? 51.899 -0.226 -69.451 1.00 56.16 183 GLU A O 1
ATOM 1343 N N . ARG A 1 184 ? 51.501 0.502 -71.542 1.00 53.97 184 ARG A N 1
ATOM 1344 C CA . ARG A 1 184 ? 52.186 -0.616 -72.207 1.00 53.97 184 ARG A CA 1
ATOM 1345 C C . ARG A 1 184 ? 53.552 -0.146 -72.738 1.00 53.97 184 ARG A C 1
ATOM 1347 O O . ARG A 1 184 ? 53.602 0.890 -73.404 1.00 53.97 184 ARG A O 1
ATOM 1354 N N . PRO A 1 185 ? 54.660 -0.872 -72.493 1.00 49.41 185 PRO A N 1
ATOM 1355 C CA . PRO A 1 185 ? 55.949 -0.541 -73.098 1.00 49.41 185 PRO A CA 1
ATOM 1356 C C . PRO A 1 185 ? 55.942 -0.856 -74.606 1.00 49.41 185 PRO A C 1
ATOM 1358 O O . PRO A 1 185 ? 55.580 -1.964 -75.005 1.00 49.41 185 PRO A O 1
ATOM 1361 N N . GLY A 1 186 ? 56.335 0.114 -75.439 1.00 53.78 186 GLY A N 1
ATOM 1362 C CA . GLY A 1 186 ? 56.635 -0.099 -76.863 1.00 53.78 186 GLY A CA 1
ATOM 1363 C C . GLY A 1 186 ? 57.937 -0.893 -77.083 1.00 53.78 186 GLY A C 1
ATOM 1364 O O . GLY A 1 186 ? 58.689 -1.123 -76.137 1.00 53.78 186 GLY A O 1
ATOM 1365 N N . GLU A 1 187 ? 58.187 -1.339 -78.322 1.00 43.12 187 GLU A N 1
ATOM 1366 C CA . GLU A 1 187 ? 59.334 -2.187 -78.716 1.00 43.12 187 GLU A CA 1
ATOM 1367 C C . GLU A 1 187 ? 60.713 -1.672 -78.234 1.00 43.12 187 GLU A C 1
ATOM 1369 O O . GLU A 1 187 ? 60.922 -0.461 -78.119 1.00 43.12 187 GLU A O 1
ATOM 1374 N N . PRO A 1 188 ? 61.686 -2.572 -77.961 1.00 42.97 188 PRO A N 1
ATOM 1375 C CA . PRO A 1 188 ? 62.929 -2.204 -77.296 1.00 42.97 188 PRO A CA 1
ATOM 1376 C C . PRO A 1 188 ? 63.883 -1.476 -78.249 1.00 42.97 188 PRO A C 1
ATOM 1378 O O . PRO A 1 188 ? 64.457 -2.076 -79.156 1.00 42.97 188 PRO A O 1
ATOM 1381 N N . VAL A 1 189 ? 64.142 -0.198 -77.977 1.00 43.09 189 VAL A N 1
ATOM 1382 C CA . VAL A 1 189 ? 65.290 0.530 -78.528 1.00 43.09 189 VAL A CA 1
ATOM 1383 C C . VAL A 1 189 ? 66.211 0.917 -77.369 1.00 43.09 189 VAL A C 1
ATOM 1385 O O . VAL A 1 189 ? 65.884 1.771 -76.558 1.00 43.09 189 VAL A O 1
ATOM 1388 N N . ILE A 1 190 ? 67.326 0.184 -77.288 1.00 40.69 190 ILE A N 1
ATOM 1389 C CA . ILE A 1 190 ? 68.635 0.466 -76.663 1.00 40.69 190 ILE A CA 1
ATOM 1390 C C . ILE A 1 190 ? 68.650 1.393 -75.425 1.00 40.69 190 ILE A C 1
ATOM 1392 O O . ILE A 1 190 ? 68.475 2.604 -75.501 1.00 40.69 190 ILE A O 1
ATOM 1396 N N . THR A 1 191 ? 69.027 0.812 -74.283 1.00 47.69 191 THR A N 1
ATOM 1397 C CA . THR A 1 191 ? 69.400 1.488 -73.029 1.00 47.69 191 THR A CA 1
ATOM 1398 C C . THR A 1 191 ? 70.737 2.249 -73.104 1.00 47.69 191 THR A C 1
ATOM 1400 O O . THR A 1 191 ? 71.707 1.719 -73.636 1.00 47.69 191 THR A O 1
ATOM 1403 N N . GLN A 1 192 ? 70.759 3.440 -72.481 1.00 47.75 192 GLN A N 1
ATOM 1404 C CA . GLN A 1 192 ? 71.871 4.259 -71.937 1.00 47.75 192 GLN A CA 1
ATOM 1405 C C . GLN A 1 192 ? 73.304 4.095 -72.503 1.00 47.75 192 GLN A C 1
ATOM 1407 O O . GLN A 1 192 ? 73.940 3.069 -72.262 1.00 47.75 192 GLN A O 1
ATOM 1412 N N . PRO A 1 193 ? 73.930 5.173 -73.020 1.00 43.22 193 PRO A N 1
ATOM 1413 C CA . PRO A 1 193 ? 75.368 5.372 -72.884 1.00 43.22 193 PRO A CA 1
ATOM 1414 C C . PRO A 1 193 ? 75.676 6.135 -71.582 1.00 43.22 193 PRO A C 1
ATOM 1416 O O . PRO A 1 193 ? 75.059 7.151 -71.266 1.00 43.22 193 PRO A O 1
ATOM 1419 N N . GLY A 1 194 ? 76.624 5.619 -70.799 1.00 49.88 194 GLY A N 1
ATOM 1420 C CA . GLY A 1 194 ? 77.071 6.227 -69.548 1.00 49.88 194 GLY A CA 1
ATOM 1421 C C . GLY A 1 194 ? 77.979 7.439 -69.768 1.00 49.88 194 GLY A C 1
ATOM 1422 O O . GLY A 1 194 ? 78.948 7.361 -70.518 1.00 49.88 194 GLY A O 1
ATOM 1423 N N . GLY A 1 195 ? 77.698 8.526 -69.048 1.00 58.06 195 GLY A N 1
ATOM 1424 C CA . GLY A 1 195 ? 78.608 9.661 -68.879 1.00 58.06 195 GLY A CA 1
ATOM 1425 C C . GLY A 1 195 ? 77.870 10.994 -68.778 1.00 58.06 195 GLY A C 1
ATOM 1426 O O . GLY A 1 195 ? 77.261 11.433 -69.745 1.00 58.06 195 GLY A O 1
ATOM 1427 N N . ALA A 1 196 ? 77.930 11.646 -67.614 1.00 59.41 196 ALA A N 1
ATOM 1428 C CA . ALA A 1 196 ? 77.442 13.015 -67.452 1.00 59.41 196 ALA A CA 1
ATOM 1429 C C . ALA A 1 196 ? 78.323 13.994 -68.262 1.00 59.41 196 ALA A C 1
ATOM 1431 O O . ALA A 1 196 ? 79.553 13.839 -68.240 1.00 59.41 196 ALA A O 1
ATOM 1432 N N . PRO A 1 197 ? 77.743 14.984 -68.971 1.00 67.25 197 PRO A N 1
ATOM 1433 C CA . PRO A 1 197 ? 78.509 15.985 -69.704 1.00 67.25 197 PRO A CA 1
ATOM 1434 C C . PRO A 1 197 ? 79.461 16.738 -68.767 1.00 67.25 197 PRO A C 1
ATOM 1436 O O . PRO A 1 197 ? 79.078 17.183 -67.687 1.00 67.25 197 PRO A O 1
ATOM 1439 N N . ARG A 1 198 ? 80.726 16.885 -69.174 1.00 74.81 198 ARG A N 1
ATOM 1440 C CA . ARG A 1 198 ? 81.726 17.645 -68.412 1.00 74.81 198 ARG A CA 1
ATOM 1441 C C . ARG A 1 198 ? 81.770 19.088 -68.891 1.00 74.81 198 ARG A C 1
ATOM 1443 O O . ARG A 1 198 ? 81.855 19.359 -70.088 1.00 74.81 198 ARG A O 1
ATOM 1450 N N . PHE A 1 199 ? 81.775 20.005 -67.935 1.00 79.00 199 PHE A N 1
ATOM 1451 C CA . PHE A 1 199 ? 81.774 21.441 -68.171 1.00 79.00 199 PHE A CA 1
ATOM 1452 C C . PHE A 1 199 ? 83.071 22.067 -67.656 1.00 79.00 199 PHE A C 1
ATOM 1454 O O . PHE A 1 199 ? 83.630 21.612 -66.656 1.00 79.00 199 PHE A O 1
ATOM 1461 N N . SER A 1 200 ? 83.553 23.105 -68.334 1.00 77.56 200 SER A N 1
ATOM 1462 C CA . SER A 1 200 ? 84.669 23.923 -67.844 1.00 77.56 200 SER A CA 1
ATOM 1463 C C . SER A 1 200 ? 84.246 24.788 -66.644 1.00 77.56 200 SER A C 1
ATOM 1465 O O . SER A 1 200 ? 83.055 25.002 -66.419 1.00 77.56 200 SER A O 1
ATOM 1467 N N . GLU A 1 201 ? 85.202 25.339 -65.884 1.00 69.31 201 GLU A N 1
ATOM 1468 C CA . GLU A 1 201 ? 84.901 26.289 -64.789 1.00 69.31 201 GLU A CA 1
ATOM 1469 C C . GLU A 1 201 ? 84.169 27.557 -65.264 1.00 69.31 201 GLU A C 1
ATOM 1471 O O . GLU A 1 201 ? 83.523 28.227 -64.463 1.00 69.31 201 GLU A O 1
ATOM 1476 N N . ALA A 1 202 ? 84.238 27.875 -66.561 1.00 69.12 202 ALA A N 1
ATOM 1477 C CA . ALA A 1 202 ? 83.540 29.008 -67.162 1.00 69.12 202 ALA A CA 1
ATOM 1478 C C . ALA A 1 202 ? 82.058 28.719 -67.478 1.00 69.12 202 ALA A C 1
ATOM 1480 O O . ALA A 1 202 ? 81.348 29.614 -67.936 1.00 69.12 202 ALA A O 1
ATOM 1481 N N . ALA A 1 203 ? 81.585 27.485 -67.274 1.00 74.38 203 ALA A N 1
ATOM 1482 C CA . ALA A 1 203 ? 80.212 27.110 -67.580 1.00 74.38 203 ALA A CA 1
ATOM 1483 C C . ALA A 1 203 ? 79.203 27.681 -66.569 1.00 74.38 203 ALA A C 1
ATOM 1485 O O . ALA A 1 203 ? 79.501 27.745 -65.370 1.00 74.38 203 ALA A O 1
ATOM 1486 N N . PRO A 1 204 ? 77.973 28.003 -67.013 1.00 78.69 204 PRO A N 1
ATOM 1487 C CA . PRO A 1 204 ? 76.892 28.390 -66.118 1.00 78.69 204 PRO A CA 1
ATOM 1488 C C . PRO A 1 204 ? 76.653 27.343 -65.028 1.00 78.69 204 PRO A C 1
ATOM 1490 O O . PRO A 1 204 ? 76.753 26.124 -65.244 1.00 78.69 204 PRO A O 1
ATOM 1493 N N . ARG A 1 205 ? 76.351 27.827 -63.820 1.00 79.56 205 ARG A N 1
ATOM 1494 C CA . ARG A 1 205 ? 76.068 26.953 -62.678 1.00 79.56 205 ARG A CA 1
ATOM 1495 C C . ARG A 1 205 ? 74.700 26.289 -62.858 1.00 79.56 205 ARG A C 1
ATOM 1497 O O . ARG A 1 205 ? 73.787 26.948 -63.363 1.00 79.56 205 ARG A O 1
ATOM 1504 N N . PRO A 1 206 ? 74.543 25.025 -62.425 1.00 81.38 206 PRO A N 1
ATOM 1505 C CA . PRO A 1 206 ? 73.254 24.340 -62.457 1.00 81.38 206 PRO A CA 1
ATOM 1506 C C . PRO A 1 206 ? 72.195 25.087 -61.638 1.00 81.38 206 PRO A C 1
ATOM 1508 O O . PRO A 1 206 ? 72.508 26.000 -60.867 1.00 81.38 206 PRO A O 1
ATOM 1511 N N . LEU A 1 207 ? 70.935 24.719 -61.852 1.00 81.94 207 LEU A N 1
ATOM 1512 C CA . LEU A 1 207 ? 69.791 25.289 -61.153 1.00 81.94 207 LEU A CA 1
ATOM 1513 C C . LEU A 1 207 ? 69.937 25.078 -59.639 1.00 81.94 207 LEU A C 1
ATOM 1515 O O . LEU A 1 207 ? 70.119 23.950 -59.176 1.00 81.94 207 LEU A O 1
ATOM 1519 N N . ASP A 1 208 ? 69.852 26.166 -58.877 1.00 77.06 208 ASP A N 1
ATOM 1520 C CA . ASP A 1 208 ? 69.899 26.116 -57.417 1.00 77.06 208 ASP A CA 1
ATOM 1521 C C . ASP A 1 208 ? 68.631 25.441 -56.868 1.00 77.06 208 ASP A C 1
ATOM 1523 O O . ASP A 1 208 ? 67.558 25.621 -57.446 1.00 77.06 208 ASP A O 1
ATOM 1527 N N . PRO A 1 209 ? 68.699 24.679 -55.760 1.00 72.44 209 PRO A N 1
ATOM 1528 C CA . PRO A 1 209 ? 67.504 24.115 -55.136 1.00 72.44 209 PRO A CA 1
ATOM 1529 C C . PRO A 1 209 ? 66.523 25.226 -54.716 1.00 72.44 209 PRO A C 1
ATOM 1531 O O . PRO A 1 209 ? 66.948 26.360 -54.475 1.00 72.44 209 PRO A O 1
ATOM 1534 N N . PRO A 1 210 ? 65.214 24.922 -54.599 1.00 73.19 210 PRO A N 1
ATOM 1535 C CA . PRO A 1 210 ? 64.215 25.919 -54.232 1.00 73.19 210 PRO A CA 1
ATOM 1536 C C . PRO A 1 210 ? 64.604 26.624 -52.923 1.00 73.19 210 PRO A C 1
ATOM 1538 O O . PRO A 1 210 ? 65.040 25.953 -51.979 1.00 73.19 210 PRO A O 1
ATOM 1541 N N . PRO A 1 211 ? 64.444 27.957 -52.841 1.00 69.38 211 PRO A N 1
ATOM 1542 C CA . PRO A 1 211 ? 64.854 28.721 -51.677 1.00 69.38 211 PRO A CA 1
ATOM 1543 C C . PRO A 1 211 ? 64.107 28.238 -50.433 1.00 69.38 211 PRO A C 1
ATOM 1545 O O . PRO A 1 211 ? 62.877 28.129 -50.395 1.00 69.38 211 PRO A O 1
ATOM 1548 N N . VAL A 1 212 ? 64.876 27.931 -49.394 1.00 60.78 212 VAL A N 1
ATOM 1549 C CA . VAL A 1 212 ? 64.340 27.603 -48.077 1.00 60.78 212 VAL A CA 1
ATOM 1550 C C . VAL A 1 212 ? 64.197 28.915 -47.324 1.00 60.78 212 VAL A C 1
ATOM 1552 O O . VAL A 1 212 ? 65.185 29.600 -47.068 1.00 60.78 212 VAL A O 1
ATOM 1555 N N . VAL A 1 213 ? 62.966 29.284 -46.976 1.00 56.19 213 VAL A N 1
ATOM 1556 C CA . VAL A 1 213 ? 62.736 30.357 -46.015 1.00 56.19 213 VAL A CA 1
ATOM 1557 C C . VAL A 1 213 ? 63.205 29.808 -44.679 1.00 56.19 213 VAL A C 1
ATOM 1559 O O . VAL A 1 213 ? 62.562 28.923 -44.112 1.00 56.19 213 VAL A O 1
ATOM 1562 N N . GLU A 1 214 ? 64.341 30.299 -44.184 1.00 47.41 214 GLU A N 1
ATOM 1563 C CA . GLU A 1 214 ? 64.755 30.014 -42.816 1.00 47.41 214 GLU A CA 1
ATOM 1564 C C . GLU A 1 214 ? 63.653 30.526 -41.886 1.00 47.41 214 GLU A C 1
ATOM 1566 O O . GLU A 1 214 ? 63.512 31.721 -41.617 1.00 47.41 214 GLU A O 1
ATOM 1571 N N . ALA A 1 215 ? 62.817 29.600 -41.414 1.00 41.78 215 ALA A N 1
ATOM 1572 C CA . ALA A 1 215 ? 62.015 29.827 -40.234 1.00 41.78 215 ALA A CA 1
ATOM 1573 C C . ALA A 1 215 ? 63.009 30.244 -39.156 1.00 41.78 215 ALA A C 1
ATOM 1575 O O . ALA A 1 215 ? 63.954 29.499 -38.913 1.00 41.78 215 ALA A O 1
ATOM 1576 N N . SER A 1 216 ? 62.836 31.429 -38.569 1.00 37.41 216 SER A N 1
ATOM 1577 C CA . SER A 1 216 ? 63.677 31.934 -37.486 1.00 37.41 216 SER A CA 1
ATOM 1578 C C . SER A 1 216 ? 63.899 30.826 -36.454 1.00 37.41 216 SER A C 1
ATOM 1580 O O . SER A 1 216 ? 63.032 30.538 -35.626 1.00 37.41 216 SER A O 1
ATOM 1582 N N . ALA A 1 217 ? 65.044 30.160 -36.560 1.00 39.12 217 ALA A N 1
ATOM 1583 C CA . ALA A 1 217 ? 65.414 29.013 -35.764 1.00 39.12 217 ALA A CA 1
ATOM 1584 C C . ALA A 1 217 ? 65.983 29.535 -34.449 1.00 39.12 217 ALA A C 1
ATOM 1586 O O . ALA A 1 217 ? 67.186 29.508 -34.220 1.00 39.12 217 ALA A O 1
ATOM 1587 N N . SER A 1 218 ? 65.122 30.071 -33.587 1.00 40.72 218 SER A N 1
ATOM 1588 C CA . SER A 1 218 ? 65.532 30.431 -32.229 1.00 40.72 218 SER A CA 1
ATOM 1589 C C . SER A 1 218 ? 64.360 30.496 -31.249 1.00 40.72 218 SER A C 1
ATOM 1591 O O . SER A 1 218 ? 64.207 31.494 -30.556 1.00 40.72 218 SER A O 1
ATOM 1593 N N . ALA A 1 219 ? 63.521 29.458 -31.213 1.00 45.62 219 ALA A N 1
ATOM 1594 C CA . ALA A 1 219 ? 62.810 28.959 -30.023 1.00 45.62 219 ALA A CA 1
ATOM 1595 C C . ALA A 1 219 ? 61.688 28.011 -30.468 1.00 45.62 219 ALA A C 1
ATOM 1597 O O . ALA A 1 219 ? 60.852 28.418 -31.266 1.00 45.62 219 ALA A O 1
ATOM 1598 N N . GLY A 1 220 ? 61.604 26.788 -29.927 1.00 51.06 220 GLY A N 1
ATOM 1599 C CA . GLY A 1 220 ? 60.286 26.137 -29.906 1.00 51.06 220 GLY A CA 1
ATOM 1600 C C . GLY A 1 220 ? 60.146 24.619 -29.880 1.00 51.06 220 GLY A C 1
ATOM 1601 O O . GLY A 1 220 ? 59.006 24.183 -29.815 1.00 51.06 220 GLY A O 1
ATOM 1602 N N . GLU A 1 221 ? 61.204 23.804 -29.883 1.00 55.22 221 GLU A N 1
ATOM 1603 C CA . GLU A 1 221 ? 61.052 22.346 -29.650 1.00 55.22 221 GLU A CA 1
ATOM 1604 C C . GLU A 1 221 ? 61.958 21.820 -28.534 1.00 55.22 221 GLU A C 1
ATOM 1606 O O . GLU A 1 221 ? 62.402 20.674 -28.527 1.00 55.22 221 GLU A O 1
ATOM 1611 N N . GLU A 1 222 ? 62.247 22.659 -27.543 1.00 69.88 222 GLU A N 1
ATOM 1612 C CA . GLU A 1 222 ? 62.821 22.142 -26.309 1.00 69.88 222 GLU A CA 1
ATOM 1613 C C . GLU A 1 222 ? 61.701 21.606 -25.402 1.00 69.88 222 GLU A C 1
ATOM 1615 O O . GLU A 1 222 ? 60.670 22.258 -25.239 1.00 69.88 222 GLU A O 1
ATOM 1620 N N . SER A 1 223 ? 61.872 20.415 -24.816 1.00 80.12 223 SER A N 1
ATOM 1621 C CA . SER A 1 223 ? 60.937 19.918 -23.797 1.00 80.12 223 SER A CA 1
ATOM 1622 C C . SER A 1 223 ? 61.063 20.757 -22.526 1.00 80.12 223 SER A C 1
ATOM 1624 O O . SER A 1 223 ? 62.147 21.268 -22.222 1.00 80.12 223 SER A O 1
ATOM 1626 N N . LEU A 1 224 ? 59.985 20.880 -21.756 1.00 85.12 224 LEU A N 1
ATOM 1627 C CA . LEU A 1 224 ? 59.978 21.661 -20.523 1.00 85.12 224 LEU A CA 1
ATOM 1628 C C . LEU A 1 224 ? 61.083 21.199 -19.558 1.00 85.12 224 LEU A C 1
ATOM 1630 O O . LEU A 1 224 ? 61.786 22.034 -18.988 1.00 85.12 224 LEU A O 1
ATOM 1634 N N . ALA A 1 225 ? 61.305 19.888 -19.410 1.00 84.44 225 ALA A N 1
ATOM 1635 C CA . ALA A 1 225 ? 62.359 19.361 -18.542 1.00 84.44 225 ALA A CA 1
ATOM 1636 C C . ALA A 1 225 ? 63.767 19.692 -19.054 1.00 84.44 225 ALA A C 1
ATOM 1638 O O . ALA A 1 225 ? 64.649 20.029 -18.261 1.00 84.44 225 ALA A O 1
ATOM 1639 N N . ARG A 1 226 ? 63.985 19.646 -20.375 1.00 84.94 226 ARG A N 1
ATOM 1640 C CA . ARG A 1 226 ? 65.272 19.994 -20.989 1.00 84.94 226 ARG A CA 1
ATOM 1641 C C . ARG A 1 226 ? 65.570 21.489 -20.832 1.00 84.94 226 ARG A C 1
ATOM 1643 O O . ARG A 1 226 ? 66.678 21.833 -20.417 1.00 84.94 226 ARG A O 1
ATOM 1650 N N . PHE A 1 227 ? 64.560 22.341 -21.029 1.00 86.12 227 PHE A N 1
ATOM 1651 C CA . PHE A 1 227 ? 64.643 23.792 -20.841 1.00 86.12 227 PHE A CA 1
ATOM 1652 C C . PHE A 1 227 ? 64.975 24.148 -19.388 1.00 86.12 227 PHE A C 1
ATOM 1654 O O . PHE A 1 227 ? 65.922 24.891 -19.115 1.00 86.12 227 PHE A O 1
ATOM 1661 N N . VAL A 1 228 ? 64.261 23.546 -18.433 1.00 86.25 228 VAL A N 1
ATOM 1662 C CA . VAL A 1 228 ? 64.499 23.753 -16.998 1.00 86.25 228 VAL A CA 1
ATOM 1663 C C . VAL A 1 228 ? 65.893 23.262 -16.587 1.00 86.25 228 VAL A C 1
ATOM 1665 O O . VAL A 1 228 ? 66.623 23.974 -15.893 1.00 86.25 228 VAL A O 1
ATOM 1668 N N . ALA A 1 229 ? 66.321 22.087 -17.059 1.00 84.75 229 ALA A N 1
ATOM 1669 C CA . ALA A 1 229 ? 67.653 21.554 -16.777 1.00 84.75 229 ALA A CA 1
ATOM 1670 C C . ALA A 1 229 ? 68.775 22.424 -17.377 1.00 84.75 229 ALA A C 1
ATOM 1672 O O . ALA A 1 229 ? 69.809 22.619 -16.732 1.00 84.75 229 ALA A O 1
ATOM 1673 N N . ARG A 1 230 ? 68.579 23.002 -18.570 1.00 85.12 230 ARG A N 1
ATOM 1674 C CA . ARG A 1 230 ? 69.569 23.879 -19.217 1.00 85.12 230 ARG A CA 1
ATOM 1675 C C . ARG A 1 230 ? 69.708 25.216 -18.499 1.00 85.12 230 ARG A C 1
ATOM 1677 O O . ARG A 1 230 ? 70.822 25.692 -18.304 1.00 85.12 230 ARG A O 1
ATOM 1684 N N . HIS A 1 231 ? 68.598 25.798 -18.056 1.00 84.31 231 HIS A N 1
ATOM 1685 C CA . HIS A 1 231 ? 68.567 27.141 -17.473 1.00 84.31 231 HIS A CA 1
ATOM 1686 C C . HIS A 1 231 ? 68.759 27.178 -15.943 1.00 84.31 231 HIS A C 1
ATOM 1688 O O . HIS A 1 231 ? 68.355 28.130 -15.281 1.00 84.31 231 HIS A O 1
ATOM 1694 N N . GLY A 1 232 ? 69.432 26.174 -15.370 1.00 81.88 232 GLY A N 1
ATOM 1695 C CA . GLY A 1 232 ? 69.862 26.202 -13.964 1.00 81.88 232 GLY A CA 1
ATOM 1696 C C . GLY A 1 232 ? 69.099 25.270 -13.020 1.00 81.88 232 GLY A C 1
ATOM 1697 O O . GLY A 1 232 ? 69.557 25.061 -11.901 1.00 81.88 232 GLY A O 1
ATOM 1698 N N . GLY A 1 233 ? 68.056 24.576 -13.486 1.00 86.50 233 GLY A N 1
ATOM 1699 C CA . GLY A 1 233 ? 67.266 23.618 -12.700 1.00 86.50 233 GLY A CA 1
ATOM 1700 C C . GLY A 1 233 ? 66.412 24.251 -11.591 1.00 86.50 233 GLY A C 1
ATOM 1701 O O . GLY A 1 233 ? 66.631 25.392 -11.170 1.00 86.50 233 GLY A O 1
ATOM 1702 N N . LEU A 1 234 ? 65.428 23.501 -11.100 1.00 87.56 234 LEU A N 1
ATOM 1703 C CA . LEU A 1 234 ? 64.612 23.873 -9.943 1.00 87.56 234 LEU A CA 1
ATOM 1704 C C . LEU A 1 234 ? 65.411 23.708 -8.650 1.00 87.56 234 LEU A C 1
ATOM 1706 O O . LEU A 1 234 ? 66.230 22.791 -8.520 1.00 87.56 234 LEU A O 1
ATOM 1710 N N . ARG A 1 235 ? 65.184 24.609 -7.693 1.00 85.88 235 ARG A N 1
ATOM 1711 C CA . ARG A 1 235 ? 65.764 24.508 -6.351 1.00 85.88 235 ARG A CA 1
ATOM 1712 C C . ARG A 1 235 ? 65.230 23.262 -5.640 1.00 85.88 235 ARG A C 1
ATOM 1714 O O . ARG A 1 235 ? 64.071 22.905 -5.801 1.00 85.88 235 ARG A O 1
ATOM 1721 N N . LEU A 1 236 ? 66.077 22.601 -4.852 1.00 80.44 236 LEU A N 1
ATOM 1722 C CA . LEU A 1 236 ? 65.662 21.480 -4.003 1.00 80.44 236 LEU A CA 1
ATOM 1723 C C . LEU A 1 236 ? 65.015 21.994 -2.712 1.00 80.44 236 LEU A C 1
ATOM 1725 O O . LEU A 1 236 ? 65.649 22.016 -1.661 1.00 80.44 236 LEU A O 1
ATOM 1729 N N . ASP A 1 237 ? 63.764 22.432 -2.809 1.00 75.62 237 ASP A N 1
ATOM 1730 C CA . ASP A 1 237 ? 62.877 22.706 -1.677 1.00 75.62 237 ASP A CA 1
ATOM 1731 C C . ASP A 1 237 ? 61.724 21.683 -1.607 1.00 75.62 237 ASP A C 1
ATOM 1733 O O . ASP A 1 237 ? 61.590 20.812 -2.470 1.00 75.62 237 ASP A O 1
ATOM 1737 N N . GLY A 1 238 ? 60.964 21.710 -0.505 1.00 72.00 238 GLY A N 1
ATOM 1738 C CA . GLY A 1 238 ? 60.117 20.600 -0.035 1.00 72.00 238 GLY A CA 1
ATOM 1739 C C . GLY A 1 238 ? 59.238 19.937 -1.101 1.00 72.00 238 GLY A C 1
ATOM 1740 O O . GLY A 1 238 ? 59.271 18.714 -1.241 1.00 72.00 238 GLY A O 1
ATOM 1741 N N . ASP A 1 239 ? 58.527 20.726 -1.906 1.00 73.31 239 ASP A N 1
ATOM 1742 C CA . ASP A 1 239 ? 57.588 20.203 -2.908 1.00 73.31 239 ASP A CA 1
ATOM 1743 C C . ASP A 1 239 ? 58.299 19.592 -4.132 1.00 73.31 239 ASP A C 1
ATOM 1745 O O . ASP 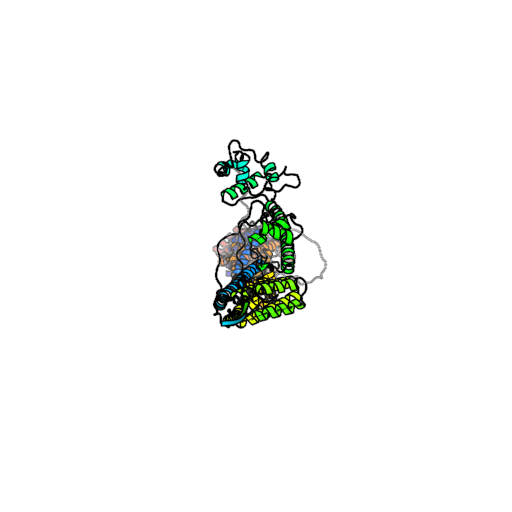A 1 239 ? 57.822 18.631 -4.741 1.00 73.31 239 ASP A O 1
ATOM 1749 N N . VAL A 1 240 ? 59.494 20.084 -4.471 1.00 74.19 240 VAL A N 1
ATOM 1750 C CA . VAL A 1 240 ? 60.335 19.549 -5.557 1.00 74.19 240 VAL A CA 1
ATOM 1751 C C . VAL A 1 240 ? 61.032 18.252 -5.123 1.00 74.19 240 VAL A C 1
ATOM 1753 O O . VAL A 1 240 ? 61.235 17.344 -5.932 1.00 74.19 240 VAL A O 1
ATOM 1756 N N . ILE A 1 241 ? 61.374 18.124 -3.835 1.00 75.44 241 ILE A N 1
ATOM 1757 C CA . ILE A 1 241 ? 61.947 16.892 -3.268 1.00 75.44 241 ILE A CA 1
ATOM 1758 C C . ILE A 1 241 ? 60.901 15.773 -3.254 1.00 75.44 241 ILE A C 1
ATOM 1760 O O . ILE A 1 241 ? 61.210 14.653 -3.658 1.00 75.44 241 ILE A O 1
ATOM 1764 N N . ALA A 1 242 ? 59.661 16.083 -2.862 1.00 76.06 242 ALA A N 1
ATOM 1765 C CA . ALA A 1 242 ? 58.560 15.120 -2.791 1.00 76.06 242 ALA A CA 1
ATOM 1766 C C . ALA A 1 242 ? 58.189 14.489 -4.149 1.00 76.06 242 ALA A C 1
ATOM 1768 O O . ALA A 1 242 ? 57.526 13.455 -4.195 1.00 76.06 242 ALA A O 1
ATOM 1769 N N . THR A 1 243 ? 58.612 15.099 -5.257 1.00 76.00 243 THR A N 1
ATOM 1770 C CA . THR A 1 243 ? 58.285 14.668 -6.622 1.00 76.00 243 THR A CA 1
ATOM 1771 C C . THR A 1 243 ? 59.429 13.934 -7.331 1.00 76.00 243 THR A C 1
ATOM 1773 O O . THR A 1 243 ? 59.314 13.644 -8.518 1.00 76.00 243 THR A O 1
ATOM 1776 N N . ASP A 1 244 ? 60.520 13.609 -6.621 1.00 80.81 244 ASP A N 1
ATOM 1777 C CA . ASP A 1 244 ? 61.694 12.872 -7.127 1.00 80.81 244 ASP A CA 1
ATOM 1778 C C . ASP A 1 244 ? 62.386 13.494 -8.362 1.00 80.81 244 ASP A C 1
ATOM 1780 O O . ASP A 1 244 ? 63.215 12.860 -9.023 1.00 80.81 244 ASP A O 1
ATOM 1784 N N . LEU A 1 245 ? 62.148 14.780 -8.642 1.00 80.88 245 LEU A N 1
ATOM 1785 C CA . LEU A 1 245 ? 62.727 15.488 -9.796 1.00 80.88 245 LEU A CA 1
ATOM 1786 C C . LEU A 1 245 ? 64.259 15.629 -9.722 1.00 80.88 245 LEU A C 1
ATOM 1788 O O . LEU A 1 245 ? 64.917 15.860 -10.736 1.00 80.88 245 LEU A O 1
ATOM 1792 N N . HIS A 1 246 ? 64.849 15.424 -8.542 1.00 81.50 246 HIS A N 1
ATOM 1793 C CA . HIS A 1 246 ? 66.300 15.353 -8.341 1.00 81.50 246 HIS A CA 1
ATOM 1794 C C . HIS A 1 246 ? 66.944 14.124 -9.002 1.00 81.50 246 HIS A C 1
ATOM 1796 O O . HIS A 1 246 ? 68.146 14.132 -9.261 1.00 81.50 246 HIS A O 1
ATOM 1802 N N . ARG A 1 247 ? 66.153 13.077 -9.282 1.00 81.88 247 ARG A N 1
ATOM 1803 C CA . ARG A 1 247 ? 66.574 11.860 -9.997 1.00 81.88 247 ARG A CA 1
ATOM 1804 C C . ARG A 1 247 ? 66.289 11.937 -11.495 1.00 81.88 247 ARG A C 1
ATOM 1806 O O . ARG A 1 247 ? 66.756 11.084 -12.246 1.00 81.88 247 ARG A O 1
ATOM 1813 N N . PHE A 1 248 ? 65.530 12.940 -11.938 1.00 86.31 248 PHE A N 1
ATOM 1814 C CA . PHE A 1 248 ? 65.197 13.124 -13.343 1.00 86.31 248 PHE A CA 1
ATOM 1815 C C . PHE A 1 248 ? 66.355 13.826 -14.066 1.00 86.31 248 PHE A C 1
ATOM 1817 O O . PHE A 1 248 ? 66.478 15.053 -14.049 1.00 86.31 248 PHE A O 1
ATOM 1824 N N . ASN A 1 249 ? 67.245 13.020 -14.650 1.00 84.94 249 ASN A N 1
ATOM 1825 C CA . ASN A 1 249 ? 68.435 13.479 -15.363 1.00 84.94 249 ASN A CA 1
ATOM 1826 C C . ASN A 1 249 ? 68.171 13.589 -16.867 1.00 84.94 249 ASN A C 1
ATOM 1828 O O . ASN A 1 249 ? 67.723 12.625 -17.488 1.00 84.94 249 ASN A O 1
ATOM 1832 N N . ILE A 1 250 ? 68.502 14.739 -17.456 1.00 83.00 250 ILE A N 1
ATOM 1833 C CA . ILE A 1 250 ? 68.451 14.935 -18.901 1.00 83.00 250 ILE A CA 1
ATOM 1834 C C . ILE A 1 250 ? 69.852 14.716 -19.495 1.00 83.00 250 ILE A C 1
ATOM 1836 O O . ILE A 1 250 ? 70.780 15.472 -19.172 1.00 83.00 250 ILE A O 1
ATOM 1840 N N . PRO A 1 251 ? 70.025 13.727 -20.396 1.00 75.88 251 PRO A N 1
ATOM 1841 C CA . PRO A 1 251 ? 71.318 13.414 -20.995 1.00 75.88 251 PRO A CA 1
ATOM 1842 C C . PRO A 1 251 ? 71.997 14.644 -21.614 1.00 75.88 251 PRO A C 1
ATOM 1844 O O . PRO A 1 251 ? 71.406 15.359 -22.432 1.00 75.88 251 PRO A O 1
ATOM 1847 N N . GLY A 1 252 ? 73.246 14.883 -21.203 1.00 76.69 252 GLY A N 1
ATOM 1848 C CA . GLY A 1 252 ? 74.096 15.979 -21.681 1.00 76.69 252 GLY A CA 1
ATOM 1849 C C . GLY A 1 252 ? 73.852 17.353 -21.040 1.00 76.69 252 GLY A C 1
ATOM 1850 O O . GLY A 1 252 ? 74.555 18.293 -21.394 1.00 76.69 252 GLY A O 1
ATOM 1851 N N . ILE A 1 253 ? 72.885 17.496 -20.122 1.00 80.00 253 ILE A N 1
ATOM 1852 C CA . ILE A 1 253 ? 72.518 18.794 -19.514 1.00 80.00 253 ILE A CA 1
ATOM 1853 C C . ILE A 1 253 ? 72.478 18.729 -17.975 1.00 80.00 253 ILE A C 1
ATOM 1855 O O . ILE A 1 253 ? 72.875 19.687 -17.307 1.00 80.00 253 ILE A O 1
ATOM 1859 N N . GLY A 1 254 ? 72.057 17.597 -17.402 1.00 82.81 254 GLY A N 1
ATOM 1860 C CA . GLY A 1 254 ? 72.017 17.359 -15.954 1.00 82.81 254 GLY A CA 1
ATOM 1861 C C . GLY A 1 254 ? 70.599 17.269 -15.381 1.00 82.81 254 GLY A C 1
ATOM 1862 O O . GLY A 1 254 ? 69.615 17.189 -16.116 1.00 82.81 254 GLY A O 1
ATOM 1863 N N . ASN A 1 255 ? 70.496 17.261 -14.048 1.00 86.44 255 ASN A N 1
ATOM 1864 C CA . ASN A 1 255 ? 69.227 17.035 -13.350 1.00 86.44 255 ASN A CA 1
ATOM 1865 C C . ASN A 1 255 ? 68.303 18.256 -13.396 1.00 86.44 255 ASN A C 1
ATOM 1867 O O . ASN A 1 255 ? 68.745 19.399 -13.239 1.00 86.44 255 ASN A O 1
ATOM 1871 N N . VAL A 1 256 ? 67.004 17.988 -13.543 1.00 84.75 256 VAL A N 1
ATOM 1872 C CA . VAL A 1 256 ? 65.944 19.008 -13.588 1.00 84.75 256 VAL A CA 1
ATOM 1873 C C . VAL A 1 256 ? 65.823 19.753 -12.253 1.00 84.75 256 VAL A C 1
ATOM 1875 O O . VAL A 1 256 ? 65.551 20.951 -12.261 1.00 84.75 256 VAL A O 1
ATOM 1878 N N . ALA A 1 257 ? 66.097 19.095 -11.120 1.00 87.19 257 ALA A N 1
ATOM 1879 C CA . ALA A 1 257 ? 66.209 19.734 -9.805 1.00 87.19 257 ALA A CA 1
ATOM 1880 C C . ALA A 1 257 ? 67.599 19.524 -9.174 1.00 87.19 257 ALA A C 1
ATOM 1882 O O . ALA A 1 257 ? 68.143 18.418 -9.206 1.00 87.19 257 ALA A O 1
ATOM 1883 N N . ARG A 1 258 ? 68.180 20.583 -8.588 1.00 86.62 258 ARG A N 1
ATOM 1884 C CA . ARG A 1 258 ? 69.519 20.560 -7.961 1.00 86.62 258 ARG A CA 1
ATOM 1885 C C . ARG A 1 258 ? 69.667 21.570 -6.822 1.00 86.62 258 ARG A C 1
ATOM 1887 O O . ARG A 1 258 ? 68.920 22.538 -6.727 1.00 86.62 258 ARG A O 1
ATOM 1894 N N . VAL A 1 259 ? 70.674 21.356 -5.970 1.00 80.19 259 VAL A N 1
ATOM 1895 C CA . VAL A 1 259 ? 70.890 22.133 -4.729 1.00 80.19 259 VAL A CA 1
ATOM 1896 C C . VAL A 1 259 ? 71.074 23.632 -5.015 1.00 80.19 259 VAL A C 1
ATOM 1898 O O . VAL A 1 259 ? 70.568 24.462 -4.271 1.00 80.19 259 VAL A O 1
ATOM 1901 N N . GLY A 1 260 ? 71.723 23.985 -6.130 1.00 79.81 260 GLY A N 1
ATOM 1902 C CA . GLY A 1 260 ? 71.904 25.372 -6.585 1.00 79.81 260 GLY A CA 1
ATOM 1903 C C . GLY A 1 260 ? 70.819 25.904 -7.534 1.00 79.81 260 GLY A C 1
ATOM 1904 O O . GLY A 1 260 ? 71.059 26.895 -8.221 1.00 79.81 260 GLY A O 1
ATOM 1905 N N . GLY A 1 261 ? 69.673 25.225 -7.644 1.00 83.31 261 GLY A N 1
ATOM 1906 C CA . GLY A 1 261 ? 68.601 25.598 -8.568 1.00 83.31 261 GLY A CA 1
ATOM 1907 C C . GLY A 1 261 ? 67.873 26.894 -8.191 1.00 83.31 261 GLY A C 1
ATOM 1908 O O . GLY A 1 261 ? 67.980 27.398 -7.071 1.00 83.31 261 GLY A O 1
ATOM 1909 N N . LYS A 1 262 ? 67.125 27.453 -9.146 1.00 85.81 262 LYS A N 1
ATOM 1910 C CA . LYS A 1 262 ? 66.356 28.698 -8.971 1.00 85.81 262 LYS A CA 1
ATOM 1911 C C . LYS A 1 262 ? 64.948 28.406 -8.433 1.00 85.81 262 LYS A C 1
ATOM 1913 O O . LYS A 1 262 ? 64.394 27.338 -8.690 1.00 85.81 262 LYS A O 1
ATOM 1918 N N . GLY A 1 263 ? 64.387 29.346 -7.670 1.00 81.75 263 GLY A N 1
ATOM 1919 C CA . GLY A 1 263 ? 63.047 29.218 -7.081 1.00 81.75 263 GLY A CA 1
ATOM 1920 C C . GLY A 1 263 ? 61.928 29.326 -8.121 1.00 81.75 263 GLY A C 1
ATOM 1921 O O . GLY A 1 263 ? 62.080 30.028 -9.124 1.00 81.75 263 GLY A O 1
ATOM 1922 N N . ILE A 1 264 ? 60.814 28.631 -7.873 1.00 82.19 264 ILE A N 1
ATOM 1923 C CA . ILE A 1 264 ? 59.686 28.536 -8.811 1.00 82.19 264 ILE A CA 1
ATOM 1924 C C . ILE A 1 264 ? 59.008 29.897 -9.005 1.00 82.19 264 ILE A C 1
ATOM 1926 O O . ILE A 1 264 ? 58.886 30.360 -10.138 1.00 82.19 264 ILE A O 1
ATOM 1930 N N . ASP A 1 265 ? 58.653 30.572 -7.912 1.00 71.12 265 ASP A N 1
ATOM 1931 C CA . ASP A 1 265 ? 57.845 31.795 -7.973 1.00 71.12 265 ASP A CA 1
ATOM 1932 C C . ASP A 1 265 ? 58.600 33.043 -8.440 1.00 71.12 265 ASP A C 1
ATOM 1934 O O . ASP A 1 265 ? 58.012 33.884 -9.108 1.00 71.12 265 ASP A O 1
ATOM 1938 N N . ASN A 1 266 ? 59.902 33.147 -8.152 1.00 70.25 266 ASN A N 1
ATOM 1939 C CA . ASN A 1 266 ? 60.672 34.368 -8.427 1.00 70.25 266 ASN A CA 1
ATOM 1940 C C . ASN A 1 266 ? 61.419 34.355 -9.766 1.00 70.25 266 ASN A C 1
ATOM 1942 O O . ASN A 1 266 ? 61.825 35.406 -10.240 1.00 70.25 266 ASN A O 1
ATOM 1946 N N . PHE A 1 267 ? 61.701 33.178 -10.333 1.00 82.69 267 PHE A N 1
ATOM 1947 C CA . PHE A 1 267 ? 62.534 33.065 -11.537 1.00 82.69 267 PHE A CA 1
ATOM 1948 C C . PHE A 1 267 ? 61.859 32.221 -12.612 1.00 82.69 267 PHE A C 1
ATOM 1950 O O . PHE A 1 267 ? 61.719 32.658 -13.751 1.00 82.69 267 PHE A O 1
ATOM 1957 N N . TRP A 1 268 ? 61.421 31.008 -12.265 1.00 85.69 268 TRP A N 1
ATOM 1958 C CA . TRP A 1 268 ? 60.856 30.107 -13.268 1.00 85.69 268 TRP A CA 1
ATOM 1959 C C . TRP A 1 268 ? 59.481 30.539 -13.755 1.00 85.69 268 TRP A C 1
ATOM 1961 O O . TRP A 1 268 ? 59.162 30.280 -14.909 1.00 85.69 268 TRP A O 1
ATOM 1971 N N . ARG A 1 269 ? 58.692 31.233 -12.933 1.00 79.88 269 ARG A N 1
ATOM 1972 C CA . ARG A 1 269 ? 57.393 31.761 -13.350 1.00 79.88 269 ARG A CA 1
ATOM 1973 C C . ARG A 1 269 ? 57.498 32.695 -14.547 1.00 79.88 269 ARG A C 1
ATOM 1975 O O . ARG A 1 269 ? 56.931 32.397 -15.595 1.00 79.88 269 ARG A O 1
ATOM 1982 N N . GLU A 1 270 ? 58.255 33.777 -14.408 1.00 77.69 270 GLU A N 1
ATOM 1983 C CA . GLU A 1 270 ? 58.459 34.738 -15.494 1.00 77.69 270 GLU A CA 1
ATOM 1984 C C . GLU A 1 270 ? 59.104 34.054 -16.699 1.00 77.69 270 GLU A C 1
ATOM 1986 O O . GLU A 1 270 ? 58.615 34.170 -17.821 1.00 77.69 270 GLU A O 1
ATOM 1991 N N . ARG A 1 271 ? 60.133 33.235 -16.458 1.00 80.88 271 ARG A N 1
ATOM 1992 C CA . ARG A 1 271 ? 60.900 32.598 -17.529 1.00 80.88 271 ARG A CA 1
ATOM 1993 C C . ARG A 1 271 ? 60.102 31.573 -18.339 1.00 80.88 271 ARG A C 1
ATOM 1995 O O . ARG A 1 271 ? 60.336 31.441 -19.536 1.00 80.88 271 ARG A O 1
ATOM 2002 N N . LEU A 1 272 ? 59.183 30.830 -17.718 1.00 83.25 272 LEU A N 1
ATOM 2003 C CA . LEU A 1 272 ? 58.371 29.814 -18.401 1.00 83.25 272 LEU A CA 1
ATOM 2004 C C . LEU A 1 272 ? 57.148 30.402 -19.111 1.00 83.25 272 LEU A C 1
ATOM 2006 O O . LEU A 1 272 ? 56.706 29.826 -20.107 1.00 83.25 272 LEU A O 1
ATOM 2010 N N . ILE A 1 273 ? 56.624 31.533 -18.632 1.00 77.12 273 ILE A N 1
ATOM 2011 C CA . ILE A 1 273 ? 55.615 32.315 -19.358 1.00 77.12 273 ILE A CA 1
ATOM 2012 C C . ILE A 1 273 ? 56.267 32.986 -20.573 1.00 77.12 273 ILE A C 1
ATOM 2014 O O . ILE A 1 273 ? 55.753 32.861 -21.680 1.00 77.12 273 ILE A O 1
ATOM 2018 N N . GLU A 1 274 ? 57.438 33.609 -20.398 1.00 76.81 274 GLU A N 1
ATOM 2019 C CA . GLU A 1 274 ? 58.220 34.212 -21.488 1.00 76.81 274 GLU A CA 1
ATOM 2020 C C . GLU A 1 274 ? 58.607 33.174 -22.554 1.00 76.81 274 GLU A C 1
ATOM 2022 O O . GLU A 1 274 ? 58.484 33.425 -23.750 1.00 76.81 274 GLU A O 1
ATOM 2027 N N . ALA A 1 275 ? 59.012 31.973 -22.132 1.00 73.00 275 ALA A N 1
ATOM 2028 C CA . ALA A 1 275 ? 59.330 30.867 -23.034 1.00 73.00 275 ALA A CA 1
ATOM 2029 C C . ALA A 1 275 ? 58.088 30.152 -23.612 1.00 73.00 275 ALA A C 1
ATOM 2031 O O . ALA A 1 275 ? 58.228 29.201 -24.381 1.00 73.00 275 ALA A O 1
ATOM 2032 N N . GLY A 1 276 ? 56.874 30.586 -23.252 1.00 72.94 276 GLY A N 1
ATOM 2033 C CA . GLY A 1 276 ? 55.619 30.123 -23.845 1.00 72.94 276 GLY A CA 1
ATOM 2034 C C . GLY A 1 276 ? 55.111 28.762 -23.359 1.00 72.94 276 GLY A C 1
ATOM 2035 O O . GLY A 1 276 ? 54.190 28.217 -23.964 1.00 72.94 276 GLY A O 1
ATOM 2036 N N . TYR A 1 277 ? 55.659 28.184 -22.284 1.00 79.12 277 TYR A N 1
ATOM 2037 C CA . TYR A 1 277 ? 55.163 26.918 -21.711 1.00 79.12 277 TYR A CA 1
ATOM 2038 C C . TYR A 1 277 ? 53.884 27.095 -20.878 1.00 79.12 277 TYR A C 1
ATOM 2040 O O . TYR A 1 277 ? 53.111 26.144 -20.718 1.00 79.12 277 TYR A O 1
ATOM 2048 N N . PHE A 1 278 ? 53.641 28.311 -20.385 1.00 78.62 278 PHE A N 1
ATOM 2049 C CA . PHE A 1 278 ? 52.414 28.713 -19.699 1.00 78.62 278 PHE A CA 1
ATOM 2050 C C . PHE A 1 278 ? 51.826 29.972 -20.342 1.00 78.62 278 PHE A C 1
ATOM 2052 O O . PHE A 1 278 ? 52.549 30.777 -20.922 1.00 78.62 278 PHE A O 1
ATOM 2059 N N . ARG A 1 279 ? 50.501 30.140 -20.255 1.00 70.56 279 ARG A N 1
ATOM 2060 C CA . ARG A 1 279 ? 49.831 31.356 -20.741 1.00 70.56 279 ARG A CA 1
ATOM 2061 C C . ARG A 1 279 ? 50.088 32.511 -19.779 1.00 70.56 279 ARG A C 1
ATOM 2063 O O . ARG A 1 279 ? 50.056 32.305 -18.569 1.00 70.56 279 ARG A O 1
ATOM 2070 N N . ALA A 1 280 ? 50.278 33.710 -20.322 1.00 65.00 280 ALA A N 1
ATOM 2071 C CA . ALA A 1 280 ? 50.229 34.931 -19.532 1.00 65.00 280 ALA A CA 1
ATOM 2072 C C . ALA A 1 280 ? 48.779 35.202 -19.088 1.00 65.00 280 ALA A C 1
ATOM 2074 O O . ALA A 1 280 ? 47.856 35.131 -19.903 1.00 65.00 280 ALA A O 1
ATOM 2075 N N . ASP A 1 281 ? 48.585 35.491 -17.802 1.00 64.62 281 ASP A N 1
ATOM 2076 C CA . ASP A 1 281 ? 47.296 35.928 -17.256 1.00 64.62 281 ASP A CA 1
ATOM 2077 C C . ASP A 1 281 ? 47.031 37.412 -17.609 1.00 64.62 281 ASP A C 1
ATOM 2079 O O . ASP A 1 281 ? 47.979 38.132 -17.940 1.00 64.62 281 ASP A O 1
ATOM 2083 N N . PRO A 1 282 ? 45.777 37.908 -17.515 1.00 58.41 282 PRO A N 1
ATOM 2084 C CA . PRO A 1 282 ? 45.418 39.295 -17.851 1.00 58.41 282 PRO A CA 1
ATOM 2085 C C . PRO A 1 282 ? 46.230 40.367 -17.104 1.00 58.41 282 PRO A C 1
ATOM 2087 O O . PRO A 1 282 ? 46.427 41.457 -17.632 1.00 58.41 282 PRO A O 1
ATOM 2090 N N . ASP A 1 283 ? 46.748 40.026 -15.919 1.00 57.22 283 ASP A N 1
ATOM 2091 C CA . ASP A 1 283 ? 47.523 40.914 -15.043 1.00 57.22 283 ASP A CA 1
ATOM 2092 C C . ASP A 1 283 ? 49.051 40.727 -15.176 1.00 57.22 283 ASP A C 1
ATOM 2094 O O . ASP A 1 283 ? 49.815 41.145 -14.308 1.00 57.22 283 ASP A O 1
ATOM 2098 N N . GLY A 1 284 ? 49.532 40.040 -16.221 1.00 57.00 284 GLY A N 1
ATOM 2099 C CA . GLY A 1 284 ? 50.971 39.862 -16.463 1.00 57.00 284 GLY A CA 1
ATOM 2100 C C . GLY A 1 284 ? 51.664 38.802 -15.590 1.00 57.00 284 GLY A C 1
ATOM 2101 O O . GLY A 1 284 ? 52.889 38.762 -15.546 1.00 57.00 284 GLY A O 1
ATOM 2102 N N . GLY A 1 285 ? 50.909 37.918 -14.923 1.00 57.69 285 GLY A N 1
ATOM 2103 C CA . GLY A 1 285 ? 51.436 36.698 -14.278 1.00 57.69 285 GLY A CA 1
ATOM 2104 C C . GLY A 1 285 ? 51.786 36.786 -12.782 1.00 57.69 285 GLY A C 1
ATOM 2105 O O . GLY A 1 285 ? 52.326 35.830 -12.223 1.00 57.69 285 GLY A O 1
ATOM 2106 N N . ALA A 1 286 ? 51.464 37.878 -12.085 1.00 56.16 286 ALA A N 1
ATOM 2107 C CA . ALA A 1 286 ? 51.881 38.065 -10.688 1.00 56.16 286 ALA A CA 1
ATOM 2108 C C . ALA A 1 286 ? 51.065 37.264 -9.639 1.00 56.16 286 ALA A C 1
ATOM 2110 O O . ALA A 1 286 ? 51.600 36.921 -8.585 1.00 56.16 286 ALA A O 1
ATOM 2111 N N . ALA A 1 287 ? 49.801 36.911 -9.905 1.00 59.38 287 ALA A N 1
ATOM 2112 C CA . ALA A 1 287 ? 48.888 36.386 -8.872 1.00 59.38 287 ALA A CA 1
ATOM 2113 C C . ALA A 1 287 ? 48.722 34.850 -8.835 1.00 59.38 287 ALA A C 1
ATOM 2115 O O . ALA A 1 287 ? 48.249 34.312 -7.834 1.00 59.38 287 ALA A O 1
ATOM 2116 N N . ARG A 1 288 ? 49.096 34.126 -9.897 1.00 68.19 288 ARG A N 1
ATOM 2117 C CA . ARG A 1 288 ? 48.845 32.682 -10.025 1.00 68.19 288 ARG A CA 1
ATOM 2118 C C . ARG A 1 288 ? 50.024 31.844 -9.533 1.00 68.19 288 ARG A C 1
ATOM 2120 O O . ARG A 1 288 ? 51.122 31.947 -10.070 1.00 68.19 288 ARG A O 1
ATOM 2127 N N . ASP A 1 289 ? 49.781 30.962 -8.567 1.00 75.12 289 ASP A N 1
ATOM 2128 C CA . ASP A 1 289 ? 50.751 29.933 -8.181 1.00 75.12 289 ASP A CA 1
ATOM 2129 C C . ASP A 1 289 ? 50.844 28.852 -9.272 1.00 75.12 289 ASP A C 1
ATOM 2131 O O . ASP A 1 289 ? 49.884 28.125 -9.549 1.00 75.12 289 ASP A O 1
ATOM 2135 N N . ILE A 1 290 ? 52.011 28.768 -9.914 1.00 79.31 290 ILE A N 1
ATOM 2136 C CA . ILE A 1 290 ? 52.293 27.805 -10.986 1.00 79.31 290 ILE A CA 1
ATOM 2137 C C . ILE A 1 290 ? 52.962 26.523 -10.475 1.00 79.31 290 ILE A C 1
ATOM 2139 O O . ILE A 1 290 ? 53.191 25.606 -11.265 1.00 79.31 290 ILE A O 1
ATOM 2143 N N . SER A 1 291 ? 53.272 26.424 -9.179 1.00 81.56 291 SER A N 1
ATOM 2144 C CA . SER A 1 291 ? 54.079 25.339 -8.607 1.00 81.56 291 SER A CA 1
ATOM 2145 C C . SER A 1 291 ? 53.445 23.972 -8.849 1.00 81.56 291 SER A C 1
ATOM 2147 O O . SER A 1 291 ? 54.074 23.068 -9.402 1.00 81.56 291 SER A O 1
ATOM 2149 N N . SER A 1 292 ? 52.150 23.840 -8.559 1.00 80.69 292 SER A N 1
ATOM 2150 C CA . SER A 1 292 ? 51.406 22.591 -8.770 1.00 80.69 292 SER A CA 1
ATOM 2151 C C . SER A 1 292 ? 51.196 22.229 -10.249 1.00 80.69 292 SER A C 1
ATOM 2153 O O . SER A 1 292 ? 50.959 21.062 -10.574 1.00 80.69 292 SER A O 1
ATOM 2155 N N . GLU A 1 293 ? 51.252 23.201 -11.162 1.00 83.75 293 GLU A N 1
ATOM 2156 C CA . GLU A 1 293 ? 51.098 22.971 -12.602 1.00 83.75 293 GLU A CA 1
ATOM 2157 C C . GLU A 1 293 ? 52.432 22.589 -13.253 1.00 83.75 293 GLU A C 1
ATOM 2159 O O . GLU A 1 293 ? 52.490 21.645 -14.045 1.00 83.75 293 GLU A O 1
ATOM 2164 N N . LEU A 1 294 ? 53.512 23.270 -12.861 1.00 85.94 294 LEU A N 1
ATOM 2165 C CA . LEU A 1 294 ? 54.881 22.981 -13.273 1.00 85.94 294 LEU A CA 1
ATOM 2166 C C . LEU A 1 294 ? 55.318 21.586 -12.831 1.00 85.94 294 LEU A C 1
ATOM 2168 O O . LEU A 1 294 ? 55.757 20.797 -13.669 1.00 85.94 294 LEU A O 1
ATOM 2172 N N . LEU A 1 295 ? 55.138 21.249 -11.550 1.00 86.88 295 LEU A N 1
ATOM 2173 C CA . LEU A 1 295 ? 55.502 19.931 -11.024 1.00 86.88 295 LEU A CA 1
ATOM 2174 C C . LEU A 1 295 ? 54.741 18.812 -11.743 1.00 86.88 295 LEU A C 1
ATOM 2176 O O . LEU A 1 295 ? 55.333 17.807 -12.128 1.00 86.88 295 LEU A O 1
ATOM 2180 N N . ARG A 1 296 ? 53.449 19.016 -12.021 1.00 85.38 296 ARG A N 1
ATOM 2181 C CA . ARG A 1 296 ? 52.619 18.045 -12.746 1.00 85.38 296 ARG A CA 1
ATOM 2182 C C . ARG A 1 296 ? 53.084 17.836 -14.186 1.00 85.38 296 ARG A C 1
ATOM 2184 O O . ARG A 1 296 ? 53.157 16.697 -14.640 1.00 85.38 296 ARG A O 1
ATOM 2191 N N . LYS A 1 297 ? 53.412 18.910 -14.914 1.00 86.12 297 LYS A N 1
ATOM 2192 C CA . LYS A 1 297 ? 53.937 18.807 -16.287 1.00 86.12 297 LYS A CA 1
ATOM 2193 C C . LYS A 1 297 ? 55.296 18.104 -16.317 1.00 86.12 297 LYS A C 1
ATOM 2195 O O . LYS A 1 297 ? 55.492 17.228 -17.151 1.00 86.12 297 LYS A O 1
ATOM 2200 N N . LEU A 1 298 ? 56.189 18.409 -15.375 1.00 86.38 298 LEU A N 1
ATOM 2201 C CA . LEU A 1 298 ? 57.492 17.742 -15.268 1.00 86.38 298 LEU A CA 1
ATOM 2202 C C . LEU A 1 298 ? 57.373 16.259 -14.884 1.00 86.38 298 LEU A C 1
ATOM 2204 O O . LEU A 1 298 ? 58.091 15.432 -15.437 1.00 86.38 298 LEU A O 1
ATOM 2208 N N . GLN A 1 299 ? 56.433 15.896 -14.008 1.00 85.31 299 GLN A N 1
ATOM 2209 C CA . GLN A 1 299 ? 56.123 14.492 -13.712 1.00 85.31 299 GLN A CA 1
ATOM 2210 C C . GLN A 1 299 ? 55.541 13.751 -14.922 1.00 85.31 299 GLN A C 1
ATOM 2212 O O . GLN A 1 299 ? 55.839 12.576 -15.132 1.00 85.31 299 GLN A O 1
ATOM 2217 N N . ASN A 1 300 ? 54.728 14.421 -15.742 1.00 81.12 300 ASN A N 1
ATOM 2218 C CA . ASN A 1 300 ? 54.237 13.844 -16.991 1.00 81.12 300 ASN A CA 1
ATOM 2219 C C . ASN A 1 300 ? 55.378 13.629 -18.002 1.00 81.12 300 ASN A C 1
ATOM 2221 O O . ASN A 1 300 ? 55.409 12.577 -18.642 1.00 81.12 300 ASN A O 1
ATOM 2225 N N . GLU A 1 301 ? 56.357 14.542 -18.082 1.00 85.38 301 GLU A N 1
ATOM 2226 C CA . GLU A 1 301 ? 57.572 14.320 -18.885 1.00 85.38 301 GLU A CA 1
ATOM 2227 C C . GLU A 1 301 ? 58.409 13.153 -18.347 1.00 85.38 301 GLU A C 1
ATOM 2229 O O . GLU A 1 301 ? 58.881 12.333 -19.131 1.00 85.38 301 GLU A O 1
ATOM 2234 N N . GLN A 1 302 ? 58.533 13.012 -17.021 1.00 81.56 302 GLN A N 1
ATOM 2235 C CA . GLN A 1 302 ? 59.207 11.867 -16.394 1.00 81.56 302 GLN A CA 1
ATOM 2236 C C . GLN A 1 302 ? 58.525 10.529 -16.741 1.00 81.56 302 GLN A C 1
ATOM 2238 O O . GLN A 1 302 ? 59.185 9.495 -16.806 1.00 81.56 302 GLN A O 1
ATOM 2243 N N . ARG A 1 303 ? 57.210 10.547 -17.005 1.00 79.56 303 ARG A N 1
ATOM 2244 C CA . ARG A 1 303 ? 56.413 9.398 -17.473 1.00 79.56 303 ARG A CA 1
ATOM 2245 C C . ARG A 1 303 ? 56.396 9.233 -19.001 1.00 79.56 303 ARG A C 1
ATOM 2247 O O . ARG A 1 303 ? 55.693 8.354 -19.493 1.00 79.56 303 ARG A O 1
ATOM 2254 N N . GLY A 1 304 ? 57.155 10.044 -19.742 1.00 74.56 304 GLY A N 1
ATOM 2255 C CA . GLY A 1 304 ? 57.340 9.916 -21.192 1.00 74.56 304 GLY A CA 1
ATOM 2256 C C . GLY A 1 304 ? 56.473 10.828 -22.067 1.00 74.56 304 GLY A C 1
ATOM 2257 O O . GLY A 1 304 ? 56.469 10.647 -23.281 1.00 74.56 304 GLY A O 1
ATOM 2258 N N . TYR A 1 305 ? 55.763 11.809 -21.499 1.00 76.75 305 TYR A N 1
ATOM 2259 C CA . TYR A 1 305 ? 54.926 12.751 -22.259 1.00 76.75 305 TYR A CA 1
ATOM 2260 C C . TYR A 1 305 ? 55.544 14.161 -22.280 1.00 76.75 305 TYR A C 1
ATOM 2262 O O . TYR A 1 305 ? 55.355 14.903 -21.313 1.00 76.75 305 TYR A O 1
ATOM 2270 N N . PRO A 1 306 ? 56.275 14.560 -23.343 1.00 74.06 306 PRO A N 1
ATOM 2271 C CA . PRO A 1 306 ? 56.931 15.866 -23.412 1.00 74.06 306 PRO A CA 1
ATOM 2272 C C . PRO A 1 306 ? 55.915 17.016 -23.499 1.00 74.06 306 PRO A C 1
ATOM 2274 O O . PRO A 1 306 ? 54.889 16.921 -24.170 1.00 74.06 306 PRO A O 1
ATOM 2277 N N . SER A 1 307 ? 56.216 18.123 -22.825 1.00 77.19 307 SER A N 1
ATOM 2278 C CA . SER A 1 307 ? 55.451 19.368 -22.822 1.00 77.19 307 SER A CA 1
ATOM 2279 C C . SER A 1 307 ? 56.226 20.444 -23.586 1.00 77.19 307 SER A C 1
ATOM 2281 O O . SER A 1 307 ? 57.308 20.843 -23.163 1.00 77.19 307 SER A O 1
ATOM 2283 N N . SER A 1 308 ? 55.657 20.937 -24.687 1.00 76.00 308 SER A N 1
ATOM 2284 C CA . SER A 1 308 ? 56.251 21.980 -25.544 1.00 76.00 308 SER A CA 1
ATOM 2285 C C . SER A 1 308 ? 55.541 23.339 -25.381 1.00 76.00 308 SER A C 1
ATOM 2287 O O . SER A 1 308 ? 54.428 23.374 -24.841 1.00 76.00 308 SER A O 1
ATOM 2289 N N . PRO A 1 309 ? 56.139 24.457 -25.843 1.00 72.81 309 PRO A N 1
ATOM 2290 C CA . PRO A 1 309 ? 55.519 25.782 -25.793 1.00 72.81 309 PRO A CA 1
ATOM 2291 C C . PRO A 1 309 ? 54.184 25.856 -26.552 1.00 72.81 309 PRO A C 1
ATOM 2293 O O . PRO A 1 309 ? 54.028 25.300 -27.639 1.00 72.81 309 PRO A O 1
ATOM 2296 N N . LEU A 1 310 ? 53.221 26.585 -25.989 1.00 66.38 310 LEU A N 1
ATOM 2297 C CA . LEU A 1 310 ? 51.821 26.645 -26.421 1.00 66.38 310 LEU A CA 1
ATOM 2298 C C . LEU A 1 310 ? 51.616 27.284 -27.810 1.00 66.38 310 LEU A C 1
ATOM 2300 O O . LEU A 1 310 ? 50.624 26.967 -28.467 1.00 66.38 310 LEU A O 1
ATOM 2304 N N . ASP A 1 311 ? 52.541 28.131 -28.279 1.00 54.31 311 ASP A N 1
ATOM 2305 C CA . ASP A 1 311 ? 52.444 28.848 -29.566 1.00 54.31 311 ASP A CA 1
ATOM 2306 C C . ASP A 1 311 ? 53.279 28.247 -30.716 1.00 54.31 311 ASP A C 1
ATOM 2308 O O . ASP A 1 311 ? 53.184 28.715 -31.858 1.00 54.31 311 ASP A O 1
ATOM 2312 N N . GLY A 1 312 ? 54.018 27.154 -30.479 1.00 52.25 312 GLY A N 1
ATOM 2313 C CA . GLY A 1 312 ? 54.817 26.490 -31.522 1.00 52.25 312 GLY A CA 1
ATOM 2314 C C . GLY A 1 312 ? 53.976 26.010 -32.715 1.00 52.25 312 GLY A C 1
ATOM 2315 O O . GLY A 1 312 ? 54.397 26.091 -33.869 1.00 52.25 312 GLY A O 1
ATOM 2316 N N . GLY A 1 313 ? 52.723 25.613 -32.465 1.00 51.75 313 GLY A N 1
ATOM 2317 C CA . GLY A 1 313 ? 51.794 25.169 -33.508 1.00 51.75 313 GLY A CA 1
ATOM 2318 C C . GLY A 1 313 ? 51.308 26.282 -34.447 1.00 51.75 313 GLY A C 1
ATOM 2319 O O . GLY A 1 313 ? 51.088 26.023 -35.631 1.00 51.75 313 GLY A O 1
ATOM 2320 N N . ARG A 1 314 ? 51.165 27.526 -33.962 1.00 47.28 314 ARG A N 1
ATOM 2321 C CA . ARG A 1 314 ? 50.706 28.666 -34.783 1.00 47.28 314 ARG A CA 1
ATOM 2322 C C . ARG A 1 314 ? 51.838 29.279 -35.600 1.00 47.28 314 ARG A C 1
ATOM 2324 O O . ARG A 1 314 ? 51.633 29.580 -36.774 1.00 47.28 314 ARG A O 1
ATOM 2331 N N . GLN A 1 315 ? 53.036 29.385 -35.028 1.00 49.62 315 GLN A N 1
ATOM 2332 C CA . GLN A 1 315 ? 54.205 29.885 -35.755 1.00 49.62 315 GLN A CA 1
ATOM 2333 C C . GLN A 1 315 ? 54.650 28.906 -36.853 1.00 49.62 315 GLN A C 1
ATOM 2335 O O . GLN A 1 315 ? 54.875 29.329 -37.989 1.00 49.62 315 GLN A O 1
ATOM 2340 N N . ALA A 1 316 ? 54.636 27.594 -36.583 1.00 48.16 316 ALA A N 1
ATOM 2341 C CA . ALA A 1 316 ? 54.925 26.571 -37.590 1.00 48.16 316 ALA A CA 1
ATOM 2342 C C . ALA A 1 316 ? 53.895 26.543 -38.734 1.00 48.16 316 ALA A C 1
ATOM 2344 O O . ALA A 1 316 ? 54.259 26.276 -39.878 1.00 48.16 316 ALA A O 1
ATOM 2345 N N . ALA A 1 317 ? 52.621 26.843 -38.456 1.00 51.91 317 ALA A N 1
ATOM 2346 C CA . ALA A 1 317 ? 51.593 26.968 -39.489 1.00 51.91 317 ALA A CA 1
ATOM 2347 C C . ALA A 1 317 ? 51.808 28.216 -40.368 1.00 51.91 317 ALA A C 1
ATOM 2349 O O . ALA A 1 317 ? 51.686 28.130 -41.588 1.00 51.91 317 ALA A O 1
ATOM 2350 N N . SER A 1 318 ? 52.204 29.352 -39.778 1.00 53.47 318 SER A N 1
ATOM 2351 C CA . SER A 1 318 ? 52.523 30.571 -40.539 1.00 53.47 318 SER A CA 1
ATOM 2352 C C . SER A 1 318 ? 53.822 30.471 -41.354 1.00 53.47 318 SER A C 1
ATOM 2354 O O . SER A 1 318 ? 53.871 30.966 -42.479 1.00 53.47 318 SER A O 1
ATOM 2356 N N . ALA A 1 319 ? 54.847 29.780 -40.840 1.00 51.69 319 ALA A N 1
ATOM 2357 C CA . ALA A 1 319 ? 56.095 29.523 -41.560 1.00 51.69 319 ALA A CA 1
ATOM 2358 C C . ALA A 1 319 ? 55.892 28.527 -42.713 1.00 51.69 319 ALA A C 1
ATOM 2360 O O . ALA A 1 319 ? 56.391 28.760 -43.808 1.00 51.69 319 ALA A O 1
ATOM 2361 N N . ARG A 1 320 ? 55.078 27.476 -42.515 1.00 55.41 320 ARG A N 1
ATOM 2362 C CA . ARG A 1 320 ? 54.669 26.562 -43.598 1.00 55.41 320 ARG A CA 1
ATOM 2363 C C . ARG A 1 320 ? 53.851 27.266 -44.681 1.00 55.41 320 ARG A C 1
ATOM 2365 O O . ARG A 1 320 ? 54.035 26.962 -45.852 1.00 55.41 320 ARG A O 1
ATOM 2372 N N . GLY A 1 321 ? 53.008 28.233 -44.307 1.00 59.56 321 GLY A N 1
ATOM 2373 C CA . GLY A 1 321 ? 52.276 29.070 -45.264 1.00 59.56 321 GLY A CA 1
ATOM 2374 C C . GLY A 1 321 ? 53.195 29.925 -46.144 1.00 59.56 321 GLY A C 1
ATOM 2375 O O . GLY A 1 321 ? 53.009 29.960 -47.356 1.00 59.56 321 GLY A O 1
ATOM 2376 N N . ARG A 1 322 ? 54.227 30.555 -45.561 1.00 59.62 322 ARG A N 1
ATOM 2377 C CA . ARG A 1 322 ? 55.231 31.321 -46.328 1.00 59.62 322 ARG A CA 1
ATOM 2378 C C . ARG A 1 322 ? 56.173 30.433 -47.137 1.00 59.62 322 ARG A C 1
ATOM 2380 O O . ARG A 1 322 ? 56.487 30.788 -48.265 1.00 59.62 322 ARG A O 1
ATOM 2387 N N . GLN A 1 323 ? 56.585 29.281 -46.602 1.00 67.50 323 GLN A N 1
ATOM 2388 C CA . GLN A 1 323 ? 57.386 28.314 -47.357 1.00 67.50 323 GLN A CA 1
ATOM 2389 C C . GLN A 1 323 ? 56.609 27.812 -48.578 1.00 67.50 323 GLN A C 1
ATOM 2391 O O . GLN A 1 323 ? 57.188 27.747 -49.652 1.00 67.50 323 GLN A O 1
ATOM 2396 N N . GLY A 1 324 ? 55.306 27.534 -48.429 1.00 71.44 324 GLY A N 1
ATOM 2397 C CA . GLY A 1 324 ? 54.424 27.175 -49.542 1.00 71.44 324 GLY A CA 1
ATOM 2398 C C . GLY A 1 324 ? 54.397 28.250 -50.629 1.00 71.44 324 GLY A C 1
ATOM 2399 O O . GLY A 1 324 ? 54.679 27.949 -51.782 1.00 71.44 3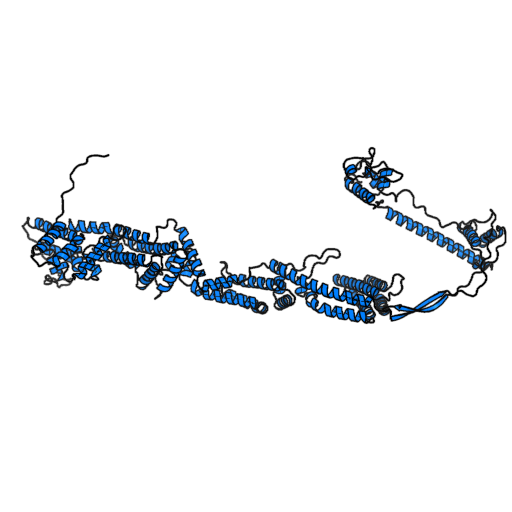24 GLY A O 1
ATOM 2400 N N . GLN A 1 325 ? 54.183 29.513 -50.247 1.00 71.81 325 GLN A N 1
ATOM 2401 C CA . GLN A 1 325 ? 54.185 30.642 -51.187 1.00 71.81 325 GLN A CA 1
ATOM 2402 C C . GLN A 1 325 ? 55.522 30.802 -51.919 1.00 71.81 325 GLN A C 1
ATOM 2404 O O . GLN A 1 325 ? 55.530 30.904 -53.138 1.00 71.81 325 GLN A O 1
ATOM 2409 N N . VAL A 1 326 ? 56.651 30.743 -51.209 1.00 73.56 326 VAL A N 1
ATOM 2410 C CA . VAL A 1 326 ? 57.983 30.872 -51.824 1.00 73.56 326 VAL A CA 1
ATOM 2411 C C . VAL A 1 326 ? 58.307 29.682 -52.732 1.00 73.56 326 VAL A C 1
ATOM 2413 O O . VAL A 1 326 ? 58.887 29.865 -53.802 1.00 73.56 326 VAL A O 1
ATOM 2416 N N . THR A 1 327 ? 57.898 28.461 -52.365 1.00 72.25 327 THR A N 1
ATOM 2417 C CA . THR A 1 327 ? 58.047 27.301 -53.257 1.00 72.25 327 THR A CA 1
ATOM 2418 C C . THR A 1 327 ? 57.149 27.389 -54.483 1.00 72.25 327 THR A C 1
ATOM 2420 O O . THR A 1 327 ? 57.566 26.968 -55.559 1.00 72.25 327 THR A O 1
ATOM 2423 N N . ASP A 1 328 ? 55.944 27.937 -54.343 1.00 75.69 328 ASP A N 1
ATOM 2424 C CA . ASP A 1 328 ? 55.002 28.090 -55.449 1.00 75.69 328 ASP A CA 1
ATOM 2425 C C . ASP A 1 328 ? 55.452 29.206 -56.404 1.00 75.69 328 ASP A C 1
ATOM 2427 O O . ASP A 1 328 ? 55.419 29.014 -57.617 1.00 75.69 328 ASP A O 1
ATOM 2431 N N . GLU A 1 329 ? 55.974 30.321 -55.884 1.00 78.00 329 GLU A N 1
ATOM 2432 C CA . GLU A 1 329 ? 56.586 31.397 -56.677 1.00 78.00 329 GLU A CA 1
ATOM 2433 C C . GLU A 1 329 ? 57.842 30.918 -57.416 1.00 78.00 329 GLU A C 1
ATOM 2435 O O . GLU A 1 329 ? 57.986 31.170 -58.612 1.00 78.00 329 GLU A O 1
ATOM 2440 N N . TYR A 1 330 ? 58.722 30.165 -56.745 1.00 82.81 330 TYR A N 1
ATOM 2441 C CA . TYR A 1 330 ? 59.902 29.573 -57.379 1.00 82.81 330 TYR A CA 1
ATOM 2442 C C . TYR A 1 330 ? 59.516 28.574 -58.482 1.00 82.81 330 TYR A C 1
ATOM 2444 O O . TYR A 1 330 ? 60.098 28.603 -59.565 1.00 82.81 330 TYR A O 1
ATOM 2452 N N . ARG A 1 331 ? 58.504 27.723 -58.252 1.00 80.12 331 ARG A N 1
ATOM 2453 C CA . ARG A 1 331 ? 57.978 26.799 -59.274 1.00 80.12 331 ARG A CA 1
ATOM 2454 C C . ARG A 1 331 ? 57.347 27.536 -60.451 1.00 80.12 331 ARG A C 1
ATOM 2456 O O . ARG A 1 331 ? 57.539 27.114 -61.587 1.00 80.12 331 ARG A O 1
ATOM 2463 N N . ALA A 1 332 ? 56.617 28.621 -60.198 1.00 80.88 332 ALA A N 1
ATOM 2464 C CA . ALA A 1 332 ? 56.023 29.436 -61.252 1.00 80.88 332 ALA A CA 1
ATOM 2465 C C . ALA A 1 332 ? 57.100 30.114 -62.114 1.00 80.88 332 ALA A C 1
ATOM 2467 O O . ALA A 1 332 ? 57.010 30.081 -63.340 1.00 80.88 332 ALA A O 1
ATOM 2468 N N . ALA A 1 333 ? 58.144 30.667 -61.489 1.00 81.56 333 ALA A N 1
ATOM 2469 C CA . ALA A 1 333 ? 59.279 31.259 -62.194 1.00 81.56 333 ALA A CA 1
ATOM 2470 C C . ALA A 1 333 ? 60.063 30.215 -63.006 1.00 81.56 333 ALA A C 1
ATOM 2472 O O . ALA A 1 333 ? 60.375 30.460 -64.172 1.00 81.56 333 ALA A O 1
ATOM 2473 N N . LEU A 1 334 ? 60.305 29.030 -62.433 1.00 85.38 334 LEU A N 1
ATOM 2474 C CA . LEU A 1 334 ? 60.960 27.921 -63.128 1.00 85.38 334 LEU A CA 1
ATOM 2475 C C . LEU A 1 334 ? 60.146 27.460 -64.342 1.00 85.38 334 LEU A C 1
ATOM 2477 O O . LEU A 1 334 ? 60.687 27.380 -65.438 1.00 85.38 334 LEU A O 1
ATOM 2481 N N . SER A 1 335 ? 58.838 27.249 -64.174 1.00 82.50 335 SER A N 1
ATOM 2482 C CA . SER A 1 335 ? 57.939 26.856 -65.267 1.00 82.50 335 SER A CA 1
ATOM 2483 C C . SER A 1 335 ? 57.887 27.909 -66.381 1.00 82.50 335 SER A C 1
ATOM 2485 O O . SER A 1 335 ? 57.828 27.569 -67.564 1.00 82.50 335 SER A O 1
ATOM 2487 N N . GLN A 1 336 ? 57.961 29.197 -66.029 1.00 85.31 336 GLN A N 1
ATOM 2488 C CA . GLN A 1 336 ? 58.033 30.277 -67.009 1.00 85.31 336 GLN A CA 1
ATOM 2489 C C . GLN A 1 336 ? 59.376 30.293 -67.758 1.00 85.31 336 GLN A C 1
ATOM 2491 O O . GLN A 1 336 ? 59.391 30.549 -68.962 1.00 85.31 336 GLN A O 1
ATOM 2496 N N . ALA A 1 337 ? 60.491 30.024 -67.073 1.00 84.88 337 ALA A N 1
ATOM 2497 C CA . ALA A 1 337 ? 61.812 29.915 -67.692 1.00 84.88 337 ALA A CA 1
ATOM 2498 C C . ALA A 1 337 ? 61.914 28.690 -68.617 1.00 84.88 337 ALA A C 1
ATOM 2500 O O . ALA A 1 337 ? 62.415 28.825 -69.730 1.00 84.88 337 ALA A O 1
ATOM 2501 N N . GLU A 1 338 ? 61.374 27.541 -68.196 1.00 84.94 338 GLU A N 1
ATOM 2502 C CA . GLU A 1 338 ? 61.249 26.321 -69.007 1.00 84.94 338 GLU A CA 1
ATOM 2503 C C . GLU A 1 338 ? 60.435 26.580 -70.270 1.00 84.94 338 GLU A C 1
ATOM 2505 O O . GLU A 1 338 ? 60.927 26.355 -71.369 1.00 84.94 338 GLU A O 1
ATOM 2510 N N . SER A 1 339 ? 59.248 27.175 -70.135 1.00 85.44 339 SER A N 1
ATOM 2511 C CA . SER A 1 339 ? 58.389 27.478 -71.287 1.00 85.44 339 SER A CA 1
ATOM 2512 C C . SER A 1 339 ? 59.078 28.408 -72.292 1.00 85.44 339 SER A C 1
ATOM 2514 O O . SER A 1 339 ? 58.980 28.203 -73.498 1.00 85.44 339 SER A O 1
ATOM 2516 N N . ARG A 1 340 ? 59.807 29.425 -71.805 1.00 87.44 340 ARG A N 1
ATOM 2517 C CA . ARG A 1 340 ? 60.565 30.351 -72.664 1.00 87.44 340 ARG A CA 1
ATOM 2518 C C . ARG A 1 340 ? 61.740 29.674 -73.359 1.00 87.44 340 ARG A C 1
ATOM 2520 O O . ARG A 1 340 ? 62.020 29.993 -74.511 1.00 87.44 340 ARG A O 1
ATOM 2527 N N . LEU A 1 341 ? 62.438 28.780 -72.662 1.00 87.25 341 LEU A N 1
ATOM 2528 C CA . LEU A 1 341 ? 63.534 28.007 -73.232 1.00 87.25 341 LEU A CA 1
ATOM 2529 C C . LEU A 1 341 ? 63.015 27.048 -74.308 1.00 87.25 341 LEU A C 1
ATOM 2531 O O . LEU A 1 341 ? 63.548 27.043 -75.414 1.00 87.25 341 LEU A O 1
ATOM 2535 N N . ASP A 1 342 ? 61.950 26.306 -74.017 1.00 85.81 342 ASP A N 1
ATOM 2536 C CA . ASP A 1 342 ? 61.342 25.352 -74.944 1.00 85.81 342 ASP A CA 1
ATOM 2537 C C . ASP A 1 342 ? 60.817 26.040 -76.205 1.00 85.81 342 ASP A C 1
ATOM 2539 O O . ASP A 1 342 ? 61.042 25.555 -77.316 1.00 85.81 342 ASP A O 1
ATOM 2543 N N . GLU A 1 343 ? 60.170 27.199 -76.054 1.00 86.69 343 GLU A N 1
ATOM 2544 C CA . GLU A 1 343 ? 59.704 28.021 -77.172 1.00 86.69 343 GLU A CA 1
ATOM 2545 C C . GLU A 1 343 ? 60.879 28.532 -78.019 1.00 86.69 343 GLU A C 1
ATOM 2547 O O . GLU A 1 343 ? 60.865 28.401 -79.245 1.00 86.69 343 GLU A O 1
ATOM 2552 N N . ALA A 1 344 ? 61.927 29.067 -77.385 1.00 84.44 344 ALA A N 1
ATOM 2553 C CA . ALA A 1 344 ? 63.089 29.601 -78.090 1.00 84.44 344 ALA A CA 1
ATOM 2554 C C . ALA A 1 344 ? 63.877 28.508 -78.837 1.00 84.44 344 ALA A C 1
ATOM 2556 O O . ALA A 1 344 ? 64.262 28.705 -79.990 1.00 84.44 344 ALA A O 1
ATOM 2557 N N . LEU A 1 345 ? 64.063 27.337 -78.223 1.00 83.69 345 LEU A N 1
ATOM 2558 C CA . LEU A 1 345 ? 64.720 26.185 -78.844 1.00 83.69 345 LEU A CA 1
ATOM 2559 C C . LEU A 1 345 ? 63.895 25.612 -79.995 1.00 83.69 345 LEU A C 1
ATOM 2561 O O . LEU A 1 345 ? 64.440 25.378 -81.075 1.00 83.69 345 LEU A O 1
ATOM 2565 N N . SER A 1 346 ? 62.582 25.462 -79.801 1.00 83.94 346 SER A N 1
ATOM 2566 C CA . SER A 1 346 ? 61.673 24.992 -80.851 1.00 83.94 346 SER A CA 1
ATOM 2567 C C . SER A 1 346 ? 61.690 25.934 -82.056 1.00 83.94 346 SER A C 1
ATOM 2569 O O . SER A 1 346 ? 61.780 25.475 -83.195 1.00 83.94 346 SER A O 1
ATOM 2571 N N . ASN A 1 347 ? 61.693 27.251 -81.817 1.00 84.31 347 ASN A N 1
ATOM 2572 C CA . ASN A 1 347 ? 61.812 28.267 -82.867 1.00 84.31 347 ASN A CA 1
ATOM 2573 C C . ASN A 1 347 ? 63.176 28.230 -83.581 1.00 84.31 347 ASN A C 1
ATOM 2575 O O . ASN A 1 347 ? 63.246 28.513 -84.776 1.00 84.31 347 ASN A O 1
ATOM 2579 N N . ALA A 1 348 ? 64.247 27.845 -82.882 1.00 78.94 348 ALA A N 1
ATOM 2580 C CA . ALA A 1 348 ? 65.577 27.620 -83.454 1.00 78.94 348 ALA A CA 1
ATOM 2581 C C . ALA A 1 348 ? 65.739 26.236 -84.124 1.00 78.94 348 ALA A C 1
ATOM 2583 O O . ALA A 1 348 ? 66.816 25.916 -84.627 1.00 78.94 348 ALA A O 1
ATOM 2584 N N . GLY A 1 349 ? 64.685 25.411 -84.152 1.00 79.00 349 GLY A N 1
ATOM 2585 C CA . GLY A 1 349 ? 64.697 24.075 -84.752 1.00 79.00 349 GLY A CA 1
ATOM 2586 C C . GLY A 1 349 ? 65.373 22.995 -83.900 1.00 79.00 349 GLY A C 1
ATOM 2587 O O . GLY A 1 349 ? 65.662 21.915 -84.415 1.00 79.00 349 GLY A O 1
ATOM 2588 N N . VAL A 1 350 ? 65.623 23.260 -82.614 1.00 79.12 350 VAL A N 1
ATOM 2589 C CA . VAL A 1 350 ? 66.161 22.296 -81.645 1.00 79.12 350 VAL A CA 1
ATOM 2590 C C . VAL A 1 350 ? 65.002 21.765 -80.793 1.00 79.12 350 VAL A C 1
ATOM 2592 O O . VAL A 1 350 ? 64.422 22.532 -80.027 1.00 79.12 350 VAL A O 1
ATOM 2595 N N . PRO A 1 351 ? 64.632 20.473 -80.877 1.00 76.06 351 PRO A N 1
ATOM 2596 C CA . PRO A 1 351 ? 63.552 19.938 -80.057 1.00 76.06 351 PRO A CA 1
ATOM 2597 C C . PRO A 1 351 ? 63.977 19.943 -78.578 1.00 76.06 351 PRO A C 1
ATOM 2599 O O . PRO A 1 351 ? 64.976 19.291 -78.248 1.00 76.06 351 PRO A O 1
ATOM 2602 N N . PRO A 1 352 ? 63.250 20.619 -77.672 1.00 73.81 352 PRO A N 1
ATOM 2603 C CA . PRO A 1 352 ? 63.664 20.765 -76.272 1.00 73.81 352 PRO A CA 1
ATOM 2604 C C . PRO A 1 352 ? 63.819 19.418 -75.555 1.00 73.81 352 PRO A C 1
ATOM 2606 O O . PRO A 1 352 ? 64.693 19.241 -74.709 1.00 73.81 352 PRO A O 1
ATOM 2609 N N . GLU A 1 353 ? 63.048 18.416 -75.977 1.00 69.31 353 GLU A N 1
ATOM 2610 C CA . GLU A 1 353 ? 63.072 17.048 -75.450 1.00 69.31 353 GLU A CA 1
ATOM 2611 C C . GLU A 1 353 ? 64.397 16.303 -75.682 1.00 69.31 353 GLU A C 1
ATOM 2613 O O . GLU A 1 353 ? 64.661 15.293 -75.028 1.00 69.31 353 GLU A O 1
ATOM 2618 N N . THR A 1 354 ? 65.229 16.784 -76.610 1.00 70.38 354 THR A N 1
ATOM 2619 C CA . THR A 1 354 ? 66.533 16.182 -76.935 1.00 70.38 354 THR A CA 1
ATOM 2620 C C . THR A 1 354 ? 67.668 16.701 -76.050 1.00 70.38 354 THR A C 1
ATOM 2622 O O . THR A 1 354 ? 68.796 16.209 -76.136 1.00 70.38 354 THR A O 1
ATOM 2625 N N . LEU A 1 355 ? 67.391 17.673 -75.174 1.00 74.25 355 LEU A N 1
ATOM 2626 C CA . LEU A 1 355 ? 68.382 18.230 -74.263 1.00 74.25 355 LEU A CA 1
ATOM 2627 C C . LEU A 1 355 ? 68.722 17.278 -73.117 1.00 74.25 355 LEU A C 1
ATOM 2629 O O . LEU A 1 355 ? 67.851 16.726 -72.446 1.00 74.25 355 LEU A O 1
ATOM 2633 N N . HIS A 1 356 ? 70.017 17.162 -72.819 1.00 76.88 356 HIS A N 1
ATOM 2634 C CA . HIS A 1 356 ? 70.461 16.454 -71.623 1.00 76.88 356 HIS A CA 1
ATOM 2635 C C . HIS A 1 356 ? 69.985 17.199 -70.355 1.00 76.88 356 HIS A C 1
ATOM 2637 O O . HIS A 1 356 ? 70.157 18.423 -70.285 1.00 76.88 356 HIS A O 1
ATOM 2643 N N . PRO A 1 357 ? 69.475 16.505 -69.313 1.00 77.50 357 PRO A N 1
ATOM 2644 C CA . PRO A 1 357 ? 68.943 17.140 -68.100 1.00 77.50 357 PRO A CA 1
ATOM 2645 C C . PRO A 1 357 ? 69.915 18.110 -67.417 1.00 77.50 357 PRO A C 1
ATOM 2647 O O . PRO A 1 357 ? 69.511 19.139 -66.884 1.00 77.50 357 PRO A O 1
ATOM 2650 N N . GLU A 1 358 ? 71.214 17.812 -67.466 1.00 77.25 358 GLU A N 1
ATOM 2651 C CA . GLU A 1 358 ? 72.246 18.681 -66.888 1.00 77.25 358 GLU A CA 1
ATOM 2652 C C . GLU A 1 358 ? 72.486 19.968 -67.700 1.00 77.25 358 GLU A C 1
ATOM 2654 O O . GLU A 1 358 ? 72.751 21.017 -67.116 1.00 77.25 358 GLU A O 1
ATOM 2659 N N . ILE A 1 359 ? 72.343 19.918 -69.031 1.00 81.69 359 ILE A N 1
ATOM 2660 C CA . ILE A 1 359 ? 72.415 21.112 -69.888 1.00 81.69 359 ILE A CA 1
ATOM 2661 C C . ILE A 1 359 ? 71.190 21.983 -69.609 1.00 81.69 359 ILE A C 1
ATOM 2663 O O . ILE A 1 359 ? 71.336 23.164 -69.312 1.00 81.69 359 ILE A O 1
ATOM 2667 N N . CYS A 1 360 ? 69.999 21.378 -69.598 1.00 84.31 360 CYS A N 1
ATOM 2668 C CA . CYS A 1 360 ? 68.749 22.058 -69.263 1.00 84.31 360 CYS A CA 1
ATOM 2669 C C . CYS A 1 360 ? 68.828 22.735 -67.880 1.00 84.31 360 CYS A C 1
ATOM 2671 O O . CYS A 1 360 ? 68.576 23.930 -67.758 1.00 84.31 360 CYS A O 1
ATOM 2673 N N . SER A 1 361 ? 69.311 22.022 -66.855 1.00 85.31 361 SER A N 1
ATOM 2674 C CA . SER A 1 361 ? 69.486 22.566 -65.502 1.00 85.31 361 SER A CA 1
ATOM 2675 C C . SER A 1 361 ? 70.424 23.780 -65.447 1.00 85.31 361 SER A C 1
ATOM 2677 O O . SER A 1 361 ? 70.137 24.740 -64.736 1.00 85.31 361 SER A O 1
ATOM 2679 N N . ARG A 1 362 ? 71.534 23.788 -66.196 1.00 87.19 362 ARG A N 1
ATOM 2680 C CA . ARG A 1 362 ? 72.480 24.924 -66.225 1.00 87.19 362 ARG A CA 1
ATOM 2681 C C . ARG A 1 362 ? 71.935 26.133 -66.977 1.00 87.19 362 ARG A C 1
ATOM 2683 O O . ARG A 1 362 ? 72.115 27.257 -66.512 1.00 87.19 362 ARG A O 1
ATOM 2690 N N . VAL A 1 363 ? 71.219 25.904 -68.076 1.00 87.69 363 VAL A N 1
ATOM 2691 C CA . VAL A 1 363 ? 70.556 26.970 -68.841 1.00 87.69 363 VAL A CA 1
ATOM 2692 C C . VAL A 1 363 ? 69.451 27.617 -68.011 1.00 87.69 363 VAL A C 1
ATOM 2694 O O . VAL A 1 363 ? 69.429 28.837 -67.858 1.00 87.69 363 VAL A O 1
ATOM 2697 N N . LEU A 1 364 ? 68.587 26.806 -67.395 1.00 88.00 364 LEU A N 1
ATOM 2698 C CA . LEU A 1 364 ? 67.538 27.290 -66.500 1.00 88.00 364 LEU A CA 1
ATOM 2699 C C . LEU A 1 364 ? 68.120 27.975 -65.264 1.00 88.00 364 LEU A C 1
ATOM 2701 O O . LEU A 1 364 ? 67.590 28.994 -64.841 1.00 88.00 364 LEU A O 1
ATOM 2705 N N . GLY A 1 365 ? 69.239 27.481 -64.725 1.00 84.81 365 GLY A N 1
ATOM 2706 C CA . GLY A 1 365 ? 69.970 28.145 -63.646 1.00 84.81 365 GLY A CA 1
ATOM 2707 C C . GLY A 1 365 ? 70.424 29.557 -64.026 1.00 84.81 365 GLY A C 1
ATOM 2708 O O . GLY A 1 365 ? 70.190 30.497 -63.267 1.00 84.81 365 GLY A O 1
ATOM 2709 N N . GLY A 1 366 ? 71.014 29.727 -65.213 1.00 84.06 366 GLY A N 1
ATOM 2710 C CA . GLY A 1 366 ? 71.420 31.040 -65.727 1.00 84.06 366 GLY A CA 1
ATOM 2711 C C . GLY A 1 366 ? 70.240 31.985 -65.981 1.00 84.06 366 GLY A C 1
ATOM 2712 O O . GLY A 1 366 ? 70.313 33.168 -65.646 1.00 84.06 366 GLY A O 1
ATOM 2713 N N . LEU A 1 367 ? 69.126 31.461 -66.503 1.00 86.12 367 LEU A N 1
ATOM 2714 C CA . LEU A 1 367 ? 67.902 32.234 -66.748 1.00 86.12 367 LEU A CA 1
ATOM 2715 C C . LEU A 1 367 ? 67.204 32.652 -65.447 1.00 86.12 367 LEU A C 1
ATOM 2717 O O . LEU A 1 367 ? 66.814 33.807 -65.298 1.00 86.12 367 LEU A O 1
ATOM 2721 N N . MET A 1 368 ? 67.098 31.741 -64.479 1.00 84.50 368 MET A N 1
ATOM 2722 C CA . MET A 1 368 ? 66.481 31.991 -63.172 1.00 84.50 368 MET A CA 1
ATOM 2723 C C . MET A 1 368 ? 67.278 32.990 -62.327 1.00 84.50 368 MET A C 1
ATOM 2725 O O . MET A 1 368 ? 66.688 33.754 -61.565 1.00 84.50 368 MET A O 1
ATOM 2729 N N . ARG A 1 369 ? 68.610 33.023 -62.476 1.00 85.12 369 ARG A N 1
ATOM 2730 C CA . ARG A 1 369 ? 69.474 34.033 -61.840 1.00 85.12 369 ARG A CA 1
ATOM 2731 C C . ARG A 1 369 ? 69.535 35.358 -62.609 1.00 85.12 369 ARG A C 1
ATOM 2733 O O . ARG A 1 369 ? 70.096 36.322 -62.094 1.00 85.12 369 ARG A O 1
ATOM 2740 N N . GLY A 1 370 ? 68.963 35.423 -63.815 1.00 81.56 370 GLY A N 1
ATOM 2741 C CA . GLY A 1 370 ? 69.010 36.603 -64.681 1.00 81.56 370 GLY A CA 1
ATOM 2742 C C . GLY A 1 370 ? 70.403 36.908 -65.245 1.00 81.56 370 GLY A C 1
ATOM 2743 O O . GLY A 1 370 ? 70.653 38.033 -65.669 1.00 81.56 370 GLY A O 1
ATOM 2744 N N . GLU A 1 371 ? 71.313 35.926 -65.248 1.00 82.00 371 GLU A N 1
ATOM 2745 C CA . GLU A 1 371 ? 72.659 36.039 -65.839 1.00 82.00 371 GLU A CA 1
ATOM 2746 C C . GLU A 1 371 ? 72.575 36.224 -67.363 1.00 82.00 371 GLU A C 1
ATOM 2748 O O . GLU A 1 371 ? 73.424 36.878 -67.972 1.00 82.00 371 GLU A O 1
ATOM 2753 N N . HIS A 1 372 ? 71.502 35.698 -67.959 1.00 79.94 372 HIS A N 1
ATOM 2754 C CA . HIS A 1 372 ? 71.156 35.819 -69.367 1.00 79.94 372 HIS A CA 1
ATOM 2755 C C . HIS A 1 372 ? 69.680 36.193 -69.503 1.00 79.94 372 HIS A C 1
ATOM 2757 O O . HIS A 1 372 ? 68.830 35.659 -68.793 1.00 79.94 372 HIS A O 1
ATOM 2763 N N . ILE A 1 373 ? 69.375 37.121 -70.413 1.00 79.75 373 ILE A N 1
ATOM 2764 C CA . ILE A 1 373 ? 67.994 37.538 -70.710 1.00 79.75 373 ILE A CA 1
ATOM 2765 C C . ILE A 1 373 ? 67.412 36.686 -71.846 1.00 79.75 373 ILE A C 1
ATOM 2767 O O . ILE A 1 373 ? 66.220 36.387 -71.840 1.00 79.75 373 ILE A O 1
ATOM 2771 N N . ASP A 1 374 ? 68.256 36.287 -72.801 1.00 85.81 374 ASP A N 1
ATOM 2772 C CA . ASP A 1 374 ? 67.881 35.458 -73.945 1.00 85.81 374 ASP A CA 1
ATOM 2773 C C . ASP A 1 374 ? 68.135 33.962 -73.642 1.00 85.81 374 ASP A C 1
ATOM 2775 O O . ASP A 1 374 ? 69.276 33.590 -73.335 1.00 85.81 374 ASP A O 1
ATOM 2779 N N . PRO A 1 375 ? 67.103 33.094 -73.715 1.00 85.06 375 PRO A N 1
ATOM 2780 C CA . PRO A 1 375 ? 67.245 31.650 -73.531 1.00 85.06 375 PRO A CA 1
ATOM 2781 C C . PRO A 1 375 ? 68.224 30.980 -74.496 1.00 85.06 375 PRO A C 1
ATOM 2783 O O . PRO A 1 375 ? 68.902 30.032 -74.095 1.00 85.06 375 PRO A O 1
ATOM 2786 N N . LEU A 1 376 ? 68.338 31.468 -75.737 1.00 85.38 376 LEU A N 1
ATOM 2787 C CA . LEU A 1 376 ? 69.264 30.900 -76.720 1.00 85.38 376 LEU A CA 1
ATOM 2788 C C . LEU A 1 376 ? 70.715 31.272 -76.402 1.00 85.38 376 LEU A C 1
ATOM 2790 O O . LEU A 1 376 ? 71.576 30.404 -76.459 1.00 85.38 376 LEU A O 1
ATOM 2794 N N . ASP A 1 377 ? 70.981 32.501 -75.955 1.00 85.38 377 ASP A N 1
ATOM 2795 C CA . ASP A 1 377 ? 72.317 32.931 -75.503 1.00 85.38 377 ASP A CA 1
ATOM 2796 C C . ASP A 1 377 ? 72.777 32.137 -74.260 1.00 85.38 377 ASP A C 1
ATOM 2798 O O . ASP A 1 377 ? 73.928 31.702 -74.156 1.00 85.38 377 ASP A O 1
ATOM 2802 N N . ALA A 1 378 ? 71.856 31.873 -73.325 1.00 84.31 378 ALA A N 1
ATOM 2803 C CA . ALA A 1 378 ? 72.113 31.016 -72.165 1.00 84.31 378 ALA A CA 1
ATOM 2804 C C . ALA A 1 378 ? 72.425 29.564 -72.574 1.00 84.31 378 ALA A C 1
ATOM 2806 O O . ALA A 1 378 ? 73.332 28.929 -72.020 1.00 84.31 378 ALA A O 1
ATOM 2807 N N . TYR A 1 379 ? 71.686 29.043 -73.557 1.00 86.00 379 TYR A N 1
ATOM 2808 C CA . TYR A 1 379 ? 71.895 27.719 -74.136 1.00 86.00 379 TYR A CA 1
ATOM 2809 C C . TYR A 1 379 ? 73.240 27.614 -74.861 1.00 86.00 379 TYR A C 1
ATOM 2811 O O . TYR A 1 379 ? 74.039 26.734 -74.538 1.00 86.00 379 TYR A O 1
ATOM 2819 N N . GLU A 1 380 ? 73.541 28.548 -75.760 1.00 85.81 380 GLU A N 1
ATOM 2820 C CA . GLU A 1 380 ? 74.786 28.593 -76.524 1.00 85.81 380 GLU A CA 1
ATOM 2821 C C . GLU A 1 380 ? 76.007 28.707 -75.615 1.00 85.81 380 GLU A C 1
ATOM 2823 O O . GLU A 1 380 ? 76.967 27.965 -75.805 1.00 85.81 380 GLU A O 1
ATOM 2828 N N . ARG A 1 381 ? 75.973 29.548 -74.572 1.00 83.38 381 ARG A N 1
ATOM 2829 C CA . ARG A 1 381 ? 77.063 29.607 -73.583 1.00 83.38 381 ARG A CA 1
ATOM 2830 C C . ARG A 1 381 ? 77.233 28.309 -72.805 1.00 83.38 381 ARG A C 1
ATOM 2832 O O . ARG A 1 381 ? 78.365 27.901 -72.548 1.00 83.38 381 ARG A O 1
ATOM 2839 N N . THR A 1 382 ? 76.133 27.664 -72.422 1.00 83.69 382 THR A N 1
ATOM 2840 C CA . THR A 1 382 ? 76.189 26.391 -71.691 1.00 83.69 382 THR A CA 1
ATOM 2841 C C . THR A 1 382 ? 76.788 25.291 -72.559 1.00 83.69 382 THR A C 1
ATOM 2843 O O . THR A 1 382 ? 77.637 24.542 -72.079 1.00 83.69 382 THR A O 1
ATOM 2846 N N . VAL A 1 383 ? 76.407 25.233 -73.838 1.00 81.69 383 VAL A N 1
ATOM 2847 C CA . VAL A 1 383 ? 76.943 24.279 -74.818 1.00 81.69 383 VAL A CA 1
ATOM 2848 C C . VAL A 1 383 ? 78.393 24.609 -75.195 1.00 81.69 383 VAL A C 1
ATOM 2850 O O . VAL A 1 383 ? 79.229 23.712 -75.250 1.00 81.69 383 VAL A O 1
ATOM 2853 N N . ALA A 1 384 ? 78.740 25.884 -75.381 1.00 79.69 384 ALA A N 1
ATOM 2854 C CA . ALA A 1 384 ? 80.095 26.327 -75.721 1.00 79.69 384 ALA A CA 1
ATOM 2855 C C . ALA A 1 384 ? 81.111 26.103 -74.588 1.00 79.69 384 ALA A C 1
ATOM 2857 O O . ALA A 1 384 ? 82.307 25.983 -74.847 1.00 79.69 384 ALA A O 1
ATOM 2858 N N . ALA A 1 385 ? 80.650 26.033 -73.337 1.00 79.00 385 ALA A N 1
ATOM 2859 C CA . ALA A 1 385 ? 81.483 25.738 -72.174 1.00 79.00 385 ALA A CA 1
ATOM 2860 C C . ALA A 1 385 ? 81.633 24.229 -71.882 1.00 79.00 385 ALA A C 1
ATOM 2862 O O . ALA A 1 385 ? 82.279 23.864 -70.888 1.00 79.00 385 ALA A O 1
ATOM 2863 N N . MET A 1 386 ? 81.050 23.360 -72.720 1.00 76.88 386 MET A N 1
ATOM 2864 C CA . MET A 1 386 ? 81.208 21.905 -72.646 1.00 76.88 386 MET A CA 1
ATOM 2865 C C . MET A 1 386 ? 82.596 21.485 -73.131 1.00 76.88 386 MET A C 1
ATOM 2867 O O . MET A 1 386 ? 83.097 21.973 -74.140 1.00 76.88 386 MET A O 1
ATOM 2871 N N . VAL A 1 387 ? 83.220 20.554 -72.410 1.00 73.44 387 VAL A N 1
ATOM 2872 C CA . VAL A 1 387 ? 84.563 20.048 -72.746 1.00 73.44 387 VAL A CA 1
ATOM 2873 C C . VAL A 1 387 ? 84.498 18.976 -73.850 1.00 73.44 387 VAL A C 1
ATOM 2875 O O . VAL A 1 387 ? 85.480 18.769 -74.556 1.00 73.44 387 VAL A O 1
ATOM 2878 N N . GLU A 1 388 ? 83.334 18.341 -74.050 1.00 63.06 388 GLU A N 1
ATOM 2879 C CA . GLU A 1 388 ? 83.056 17.327 -75.082 1.00 63.06 388 GLU A CA 1
ATOM 2880 C C . GLU A 1 388 ? 81.605 17.469 -75.601 1.00 63.06 388 GLU A C 1
ATOM 2882 O O . GLU A 1 388 ? 80.727 17.840 -74.816 1.00 63.06 388 GLU A O 1
ATOM 2887 N N . PRO A 1 389 ? 81.308 17.188 -76.889 1.00 57.28 389 PRO A N 1
ATOM 2888 C CA . PRO A 1 389 ? 79.945 17.266 -77.421 1.00 57.28 389 PRO A CA 1
ATOM 2889 C C . PRO A 1 389 ? 79.031 16.181 -76.809 1.00 57.28 389 PRO A C 1
ATOM 2891 O O . PRO A 1 389 ? 79.464 15.034 -76.669 1.00 57.28 389 PRO A O 1
ATOM 2894 N N . PRO A 1 390 ? 77.766 16.496 -76.461 1.00 55.00 390 PRO A N 1
ATOM 2895 C CA . PRO A 1 390 ? 76.854 15.522 -75.866 1.00 55.00 390 PRO A CA 1
ATOM 2896 C C . PRO A 1 390 ? 76.430 14.455 -76.887 1.00 55.00 390 PRO A C 1
ATOM 2898 O O . PRO A 1 390 ? 76.077 14.772 -78.022 1.00 55.00 390 PRO A O 1
ATOM 2901 N N . ALA A 1 391 ? 76.428 13.183 -76.479 1.00 56.38 391 ALA A N 1
ATOM 2902 C CA . ALA A 1 391 ? 75.829 12.103 -77.265 1.00 56.38 391 ALA A CA 1
ATOM 2903 C C . ALA A 1 391 ? 74.291 12.274 -77.341 1.00 56.38 391 ALA A C 1
ATOM 2905 O O . ALA A 1 391 ? 73.692 12.743 -76.369 1.00 56.38 391 ALA A O 1
ATOM 2906 N N . PRO A 1 392 ? 73.635 11.909 -78.463 1.00 53.50 392 PRO A N 1
ATOM 2907 C CA . PRO A 1 392 ? 72.215 12.191 -78.685 1.00 53.50 392 PRO A CA 1
ATOM 2908 C C . PRO A 1 392 ? 71.298 11.468 -77.684 1.00 53.50 392 PRO A C 1
ATOM 2910 O O . PRO A 1 392 ? 71.437 10.267 -77.451 1.00 53.50 392 PRO A O 1
ATOM 2913 N N . TYR A 1 393 ? 70.336 12.209 -77.124 1.00 49.72 393 TYR A N 1
ATOM 2914 C CA . TYR A 1 393 ? 69.315 11.731 -76.187 1.00 49.72 393 TYR A CA 1
ATOM 2915 C C . TYR A 1 393 ? 68.003 11.458 -76.942 1.00 49.72 393 TYR A C 1
ATOM 2917 O O . TYR A 1 393 ? 67.486 12.346 -77.618 1.00 49.72 393 TYR A O 1
ATOM 2925 N N . VAL A 1 394 ? 67.456 10.241 -76.846 1.00 51.28 394 VAL A N 1
ATOM 2926 C CA . VAL A 1 394 ? 66.145 9.876 -77.419 1.00 51.28 394 VAL A CA 1
ATOM 2927 C C . VAL A 1 394 ? 65.287 9.244 -76.320 1.00 51.28 394 VAL A C 1
ATOM 2929 O O . VAL A 1 394 ? 65.723 8.306 -75.654 1.00 51.28 394 VAL A O 1
ATOM 2932 N N . LYS A 1 395 ? 64.076 9.777 -76.114 1.00 44.53 395 LYS A N 1
ATOM 2933 C CA . LYS A 1 395 ? 63.090 9.316 -75.120 1.00 44.53 395 LYS A CA 1
ATOM 2934 C C . LYS A 1 395 ? 62.209 8.201 -75.700 1.00 44.53 395 LYS A C 1
ATOM 2936 O O . LYS A 1 395 ? 61.828 8.255 -76.866 1.00 44.53 395 LYS A O 1
ATOM 2941 N N . SER A 1 396 ? 61.847 7.217 -74.878 1.00 43.19 396 SER A N 1
ATOM 2942 C CA . SER A 1 396 ? 60.843 6.197 -75.212 1.00 43.19 396 SER A CA 1
ATOM 2943 C C . SER A 1 396 ? 59.430 6.787 -75.205 1.00 43.19 396 SER A C 1
ATOM 2945 O O . SER A 1 396 ? 59.088 7.536 -74.290 1.00 43.19 396 SER A O 1
ATOM 2947 N N . THR A 1 397 ? 58.584 6.401 -76.161 1.00 46.88 397 THR A N 1
ATOM 2948 C CA . THR A 1 397 ? 57.149 6.710 -76.157 1.00 46.88 397 THR A CA 1
ATOM 2949 C C . THR A 1 397 ? 56.379 5.651 -75.357 1.00 46.88 397 THR A C 1
ATOM 2951 O O . THR A 1 397 ? 56.385 4.470 -75.700 1.00 46.88 397 THR A O 1
ATOM 2954 N N . THR A 1 398 ? 55.707 6.051 -74.276 1.00 46.97 398 THR A N 1
ATOM 2955 C CA . THR A 1 398 ? 54.677 5.233 -73.611 1.00 46.97 398 THR A CA 1
ATOM 2956 C C . THR A 1 398 ? 53.321 5.560 -74.232 1.00 46.97 398 THR A C 1
ATOM 2958 O O . THR A 1 398 ? 52.968 6.729 -74.369 1.00 46.97 398 THR A O 1
ATOM 2961 N N . ILE A 1 399 ? 52.556 4.538 -74.620 1.00 51.25 399 ILE A N 1
ATOM 2962 C CA . ILE A 1 399 ? 51.167 4.694 -75.072 1.00 51.25 399 ILE A CA 1
ATOM 2963 C C . ILE A 1 399 ? 50.261 4.344 -73.886 1.00 51.25 399 ILE A C 1
ATOM 2965 O O . ILE A 1 399 ? 50.369 3.248 -73.331 1.00 51.25 399 ILE A O 1
ATOM 2969 N N . ALA A 1 400 ? 49.390 5.275 -73.494 1.00 52.41 400 ALA A N 1
ATOM 2970 C CA . ALA A 1 400 ? 48.332 5.042 -72.514 1.00 52.41 400 ALA A CA 1
ATOM 2971 C C . ALA A 1 400 ? 47.101 4.465 -73.231 1.00 52.41 400 ALA A C 1
ATOM 2973 O O . ALA A 1 400 ? 46.546 5.110 -74.121 1.00 52.41 400 ALA A O 1
ATOM 2974 N N . GLU A 1 401 ? 46.687 3.253 -72.866 1.00 59.44 401 GLU A N 1
ATOM 2975 C CA . GLU A 1 401 ? 45.501 2.590 -73.418 1.00 59.44 401 GLU A CA 1
ATOM 2976 C C . GLU A 1 401 ? 44.454 2.416 -72.306 1.00 59.44 401 GLU A C 1
ATOM 2978 O O . GLU A 1 401 ? 44.778 1.954 -71.210 1.00 59.44 401 GLU A O 1
ATOM 2983 N N . GLU A 1 402 ? 43.202 2.808 -72.562 1.00 64.75 402 GLU A N 1
ATOM 2984 C CA . GLU A 1 402 ? 42.080 2.534 -71.656 1.00 64.75 402 GLU A CA 1
ATOM 2985 C C . GLU A 1 402 ? 41.561 1.116 -71.905 1.00 64.75 402 GLU A C 1
ATOM 2987 O O . GLU A 1 402 ? 41.016 0.821 -72.968 1.00 64.75 402 GLU A O 1
ATOM 2992 N N . ILE A 1 403 ? 41.722 0.233 -70.920 1.00 66.50 403 ILE A N 1
ATOM 2993 C CA . ILE A 1 403 ? 41.260 -1.155 -70.991 1.00 66.50 403 ILE A CA 1
ATOM 2994 C C . ILE A 1 403 ? 40.068 -1.326 -70.035 1.00 66.50 403 ILE A C 1
ATOM 2996 O O . ILE A 1 403 ? 40.132 -0.850 -68.895 1.00 66.50 403 ILE A O 1
ATOM 3000 N N . PRO A 1 404 ? 38.974 -1.988 -70.457 1.00 67.81 404 PRO A N 1
ATOM 3001 C CA . PRO A 1 404 ? 37.898 -2.365 -69.549 1.00 67.81 404 PRO A CA 1
ATOM 3002 C C . PRO A 1 404 ? 38.395 -3.396 -68.522 1.00 67.81 404 PRO A C 1
ATOM 3004 O O . PRO A 1 404 ? 38.896 -4.460 -68.881 1.00 67.81 404 PRO A O 1
ATOM 3007 N N . ASP A 1 405 ? 38.238 -3.074 -67.242 1.00 77.38 405 ASP A N 1
ATOM 3008 C CA . ASP A 1 405 ? 38.533 -3.914 -66.080 1.00 77.38 405 ASP A CA 1
ATOM 3009 C C . ASP A 1 405 ? 37.241 -4.126 -65.281 1.00 77.38 405 ASP A C 1
ATOM 3011 O O . ASP A 1 405 ? 36.461 -3.194 -65.066 1.00 77.38 405 ASP A O 1
ATOM 3015 N N . VAL A 1 406 ? 36.989 -5.360 -64.849 1.00 77.06 406 VAL A N 1
ATOM 3016 C CA . VAL A 1 406 ? 35.804 -5.702 -64.055 1.00 77.06 406 VAL A CA 1
ATOM 3017 C C . VAL A 1 406 ? 36.242 -5.856 -62.612 1.00 77.06 406 VAL A C 1
ATOM 3019 O O . VAL A 1 406 ? 36.891 -6.834 -62.242 1.00 77.06 406 VAL A O 1
ATOM 3022 N N . ARG A 1 407 ? 35.847 -4.899 -61.772 1.00 81.12 407 ARG A N 1
ATOM 3023 C CA . ARG A 1 407 ? 36.055 -4.998 -60.331 1.00 81.12 407 ARG A CA 1
ATOM 3024 C C . ARG A 1 407 ? 34.876 -5.738 -59.716 1.00 81.12 407 ARG A C 1
ATOM 3026 O O . ARG A 1 407 ? 33.746 -5.264 -59.792 1.00 81.12 407 ARG A O 1
ATOM 3033 N N . PHE A 1 408 ? 35.141 -6.877 -59.092 1.00 83.25 408 PHE A N 1
ATOM 3034 C CA . PHE A 1 408 ? 34.137 -7.572 -58.297 1.00 83.25 408 PHE A CA 1
ATOM 3035 C C . PHE A 1 408 ? 34.034 -6.952 -56.904 1.00 83.25 408 PHE A C 1
ATOM 3037 O O . PHE A 1 408 ? 35.007 -6.448 -56.341 1.00 83.25 408 PHE A O 1
ATOM 3044 N N . GLY A 1 409 ? 32.820 -6.946 -56.375 1.00 86.75 409 GLY A N 1
ATOM 3045 C CA . GLY A 1 409 ? 32.514 -6.528 -55.023 1.00 86.75 409 GLY A CA 1
ATOM 3046 C C . GLY A 1 409 ? 31.234 -7.181 -54.524 1.00 86.75 409 GLY A C 1
ATOM 3047 O O . GLY A 1 409 ? 30.620 -8.007 -55.202 1.00 86.75 409 GLY A O 1
ATOM 3048 N N . GLN A 1 410 ? 30.834 -6.830 -53.308 1.00 90.06 410 GLN A N 1
ATOM 3049 C CA . GLN A 1 410 ? 29.648 -7.390 -52.663 1.00 90.06 410 GLN A CA 1
ATOM 3050 C C . GLN A 1 410 ? 28.373 -6.628 -53.056 1.00 90.06 410 GLN A C 1
ATOM 3052 O O . GLN A 1 410 ? 27.315 -7.234 -53.170 1.00 90.06 410 GLN A O 1
ATOM 3057 N N . VAL A 1 411 ? 28.454 -5.308 -53.259 1.00 91.88 411 VAL A N 1
ATOM 3058 C CA . VAL A 1 411 ? 27.311 -4.432 -53.567 1.00 91.88 411 VAL A CA 1
ATOM 3059 C C . VAL A 1 411 ? 27.703 -3.333 -54.556 1.00 91.88 411 VAL A C 1
ATOM 3061 O O . VAL A 1 411 ? 28.823 -2.829 -54.506 1.00 91.88 411 VAL A O 1
ATOM 3064 N N . ASP A 1 412 ? 26.771 -2.926 -55.422 1.00 91.56 412 ASP A N 1
ATOM 3065 C CA . ASP A 1 412 ? 26.928 -1.762 -56.299 1.00 91.56 412 ASP A CA 1
ATOM 3066 C C . ASP A 1 412 ? 26.195 -0.528 -55.727 1.00 91.56 412 ASP A C 1
ATOM 3068 O O . ASP A 1 412 ? 24.964 -0.465 -55.785 1.00 91.56 412 ASP A O 1
ATOM 3072 N N . PRO A 1 413 ? 26.908 0.479 -55.180 1.00 92.12 413 PRO A N 1
ATOM 3073 C CA . PRO A 1 413 ? 26.294 1.689 -54.638 1.00 92.12 413 PRO A CA 1
ATOM 3074 C C . PRO A 1 413 ? 25.988 2.769 -55.694 1.00 92.12 413 PRO A C 1
ATOM 3076 O O . PRO A 1 413 ? 25.573 3.871 -55.316 1.00 92.12 413 PRO A O 1
ATOM 3079 N N . ARG A 1 414 ? 26.189 2.521 -57.001 1.00 91.19 414 ARG A N 1
ATOM 3080 C CA . ARG A 1 414 ? 25.991 3.532 -58.065 1.00 91.19 414 ARG A CA 1
ATOM 3081 C C . ARG A 1 414 ? 24.605 4.173 -58.019 1.00 91.19 414 ARG A C 1
ATOM 3083 O O . ARG A 1 414 ? 24.514 5.398 -58.066 1.00 91.19 414 ARG A O 1
ATOM 3090 N N . GLY A 1 415 ? 23.550 3.387 -57.794 1.00 90.38 415 GLY A N 1
ATOM 3091 C CA . GLY A 1 415 ? 22.183 3.913 -57.680 1.00 90.38 415 GLY A CA 1
ATOM 3092 C C . GLY A 1 415 ? 22.000 4.913 -56.526 1.00 90.38 415 GLY A C 1
ATOM 3093 O O . GLY A 1 415 ? 21.249 5.882 -56.644 1.00 90.38 415 GLY A O 1
ATOM 3094 N N . ALA A 1 416 ? 22.726 4.744 -55.416 1.00 91.69 416 ALA A N 1
ATOM 3095 C CA . ALA A 1 416 ? 22.716 5.708 -54.317 1.00 91.69 416 ALA A CA 1
ATOM 3096 C C . ALA A 1 416 ? 23.463 7.004 -54.675 1.00 91.69 416 ALA A C 1
ATOM 3098 O O . ALA A 1 416 ? 23.025 8.095 -54.304 1.00 91.69 416 ALA A O 1
ATOM 3099 N N . ILE A 1 417 ? 24.562 6.904 -55.424 1.00 92.50 417 ILE A N 1
ATOM 3100 C CA . ILE A 1 417 ? 25.337 8.063 -55.888 1.00 92.50 417 ILE A CA 1
ATOM 3101 C C . ILE A 1 417 ? 24.565 8.873 -56.924 1.00 92.50 417 ILE A C 1
ATOM 3103 O O . ILE A 1 417 ? 24.592 10.105 -56.867 1.00 92.50 417 ILE A O 1
ATOM 3107 N N . GLU A 1 418 ? 23.852 8.212 -57.831 1.00 93.00 418 GLU A N 1
ATOM 3108 C CA . GLU A 1 418 ? 22.965 8.866 -58.794 1.00 93.00 418 GLU A CA 1
ATOM 3109 C C . GLU A 1 418 ? 21.874 9.652 -58.064 1.00 93.00 418 GLU A C 1
ATOM 3111 O O . GLU A 1 418 ? 21.729 10.854 -58.290 1.00 93.00 418 GLU A O 1
ATOM 3116 N N . ALA A 1 419 ? 21.213 9.030 -57.080 1.00 92.44 419 ALA A N 1
ATOM 3117 C CA . ALA A 1 419 ? 20.200 9.698 -56.265 1.00 92.44 419 ALA A CA 1
ATOM 3118 C C . ALA A 1 419 ? 20.754 10.929 -55.519 1.00 92.44 419 ALA A C 1
ATOM 3120 O O . ALA A 1 419 ? 20.117 11.983 -55.482 1.00 92.44 419 ALA A O 1
ATOM 3121 N N . VAL A 1 420 ? 21.958 10.834 -54.943 1.00 93.31 420 VAL A N 1
ATOM 3122 C CA . VAL A 1 420 ? 22.634 11.973 -54.295 1.00 93.31 420 VAL A CA 1
ATOM 3123 C C . VAL A 1 420 ? 22.987 13.067 -55.302 1.00 93.31 420 VAL A C 1
ATOM 3125 O O . VAL A 1 420 ? 22.820 14.251 -55.006 1.00 93.31 420 VAL A O 1
ATOM 3128 N N . THR A 1 421 ? 23.467 12.689 -56.485 1.00 93.50 421 THR A N 1
ATOM 3129 C CA . THR A 1 421 ? 23.822 13.623 -57.561 1.00 93.50 421 THR A CA 1
ATOM 3130 C C . THR A 1 421 ? 22.597 14.395 -58.036 1.00 93.50 421 THR A C 1
ATOM 3132 O O . THR A 1 421 ? 22.660 15.621 -58.151 1.00 93.50 421 THR A O 1
ATOM 3135 N N . ASP A 1 422 ? 21.467 13.714 -58.220 1.00 94.25 422 ASP A N 1
ATOM 3136 C CA . ASP A 1 422 ? 20.203 14.342 -58.595 1.00 94.25 422 ASP A CA 1
ATOM 3137 C C . ASP A 1 422 ? 19.702 15.310 -57.525 1.00 94.25 422 ASP A C 1
ATOM 3139 O O . ASP A 1 422 ? 19.386 16.460 -57.835 1.00 94.25 422 ASP A O 1
ATOM 3143 N N . LEU A 1 423 ? 19.711 14.900 -56.253 1.00 92.81 423 LEU A N 1
ATOM 3144 C CA . LEU A 1 423 ? 19.317 15.773 -55.143 1.00 92.81 423 LEU A CA 1
ATOM 3145 C C . LEU A 1 423 ? 20.231 17.004 -55.028 1.00 92.81 423 LEU A C 1
ATOM 3147 O O . LEU A 1 423 ? 19.759 18.112 -54.761 1.00 92.81 423 LEU A O 1
ATOM 3151 N N . ASN A 1 424 ? 21.534 16.846 -55.277 1.00 93.12 424 ASN A N 1
ATOM 3152 C CA . ASN A 1 424 ? 22.506 17.940 -55.223 1.00 93.12 424 ASN A CA 1
ATOM 3153 C C . ASN A 1 424 ? 22.280 19.022 -56.288 1.00 93.12 424 ASN A C 1
ATOM 3155 O O . ASN A 1 424 ? 22.664 20.174 -56.054 1.00 93.12 424 ASN A O 1
ATOM 3159 N N . ARG A 1 425 ? 21.621 18.702 -57.414 1.00 93.00 425 ARG A N 1
ATOM 3160 C CA . ARG A 1 425 ? 21.256 19.697 -58.442 1.00 93.00 425 ARG A CA 1
ATOM 3161 C C . ARG A 1 425 ? 20.341 20.782 -57.873 1.00 93.00 425 ARG A C 1
ATOM 3163 O O . ARG A 1 425 ? 20.485 21.951 -58.226 1.00 93.00 425 ARG A O 1
ATOM 3170 N N . THR A 1 426 ? 19.442 20.419 -56.957 1.00 91.06 426 THR A N 1
ATOM 3171 C CA . THR A 1 426 ? 18.438 21.332 -56.385 1.00 91.06 426 THR A CA 1
ATOM 3172 C C . THR A 1 426 ? 18.698 21.718 -54.929 1.00 91.06 426 THR A C 1
ATOM 3174 O O . THR A 1 426 ? 18.269 22.792 -54.503 1.00 91.06 426 THR A O 1
ATOM 3177 N N . ALA A 1 427 ? 19.412 20.892 -54.158 1.00 90.75 427 ALA A N 1
ATOM 3178 C CA . ALA A 1 427 ? 19.715 21.162 -52.754 1.00 90.75 427 ALA A CA 1
ATOM 3179 C C . ALA A 1 427 ? 20.607 22.405 -52.592 1.00 90.75 427 ALA A C 1
ATOM 3181 O O . ALA A 1 427 ? 21.487 22.666 -53.415 1.00 90.75 427 ALA A O 1
ATOM 3182 N N . LYS A 1 428 ? 20.422 23.162 -51.504 1.00 89.44 428 LYS A N 1
ATOM 3183 C CA . LYS A 1 428 ? 21.221 24.352 -51.152 1.00 89.44 428 LYS A CA 1
ATOM 3184 C C . LYS A 1 428 ? 21.757 24.247 -49.721 1.00 89.44 428 LYS A C 1
ATOM 3186 O O . LYS A 1 428 ? 21.244 23.469 -48.920 1.00 89.44 428 LYS A O 1
ATOM 3191 N N . GLY A 1 429 ? 22.785 25.041 -49.413 1.00 91.56 429 GLY A N 1
ATOM 3192 C CA . GLY A 1 429 ? 23.313 25.209 -48.054 1.00 91.56 429 GLY A CA 1
ATOM 3193 C C . GLY A 1 429 ? 23.690 23.893 -47.365 1.00 91.56 429 GLY A C 1
ATOM 3194 O O . GLY A 1 429 ? 24.350 23.034 -47.951 1.00 91.56 429 GLY A O 1
ATOM 3195 N N . ASP A 1 430 ? 23.251 23.742 -46.118 1.00 91.00 430 ASP A N 1
ATOM 3196 C CA . ASP A 1 430 ? 23.552 22.596 -45.253 1.00 91.00 430 ASP A CA 1
ATOM 3197 C C . ASP A 1 430 ? 22.992 21.253 -45.778 1.00 91.00 430 ASP A C 1
ATOM 3199 O O . ASP A 1 430 ? 23.626 20.207 -45.612 1.00 91.00 430 ASP A O 1
ATOM 3203 N N . VAL A 1 431 ? 21.867 21.261 -46.509 1.00 92.44 431 VAL A N 1
ATOM 3204 C CA . VAL A 1 431 ? 21.326 20.049 -47.160 1.00 92.44 431 VAL A CA 1
ATOM 3205 C C . VAL A 1 431 ? 22.301 19.530 -48.218 1.00 92.44 431 VAL A C 1
ATOM 3207 O O . VAL A 1 431 ? 22.663 18.354 -48.195 1.00 92.44 431 VAL A O 1
ATOM 3210 N N . ARG A 1 432 ? 22.808 20.418 -49.088 1.00 93.94 432 ARG A N 1
ATOM 3211 C CA . ARG A 1 432 ? 23.834 20.074 -50.091 1.00 93.94 432 ARG A CA 1
ATOM 3212 C C . ARG A 1 432 ? 25.119 19.588 -49.421 1.00 93.94 432 ARG A C 1
ATOM 3214 O O . ARG A 1 432 ? 25.683 18.583 -49.833 1.00 93.94 432 ARG A O 1
ATOM 3221 N N . GLY A 1 433 ? 25.568 20.264 -48.360 1.00 93.75 433 GLY A N 1
ATOM 3222 C CA . GLY A 1 433 ? 26.742 19.838 -47.591 1.00 93.75 433 GLY A CA 1
ATOM 3223 C C . GLY A 1 433 ? 26.590 18.426 -47.011 1.00 93.75 433 GLY A C 1
ATOM 3224 O O . GLY A 1 433 ? 27.507 17.609 -47.111 1.00 93.75 433 GLY A O 1
ATOM 3225 N N . SER A 1 434 ? 25.411 18.115 -46.467 1.00 94.31 434 SER A N 1
ATOM 3226 C CA . SER A 1 434 ? 25.089 16.802 -45.897 1.00 94.31 434 SER A CA 1
ATOM 3227 C C . SER A 1 434 ? 25.003 15.704 -46.968 1.00 94.31 434 SER A C 1
ATOM 3229 O O . SER A 1 434 ? 25.557 14.624 -46.766 1.00 94.31 434 SER A O 1
ATOM 3231 N N . LEU A 1 435 ? 24.394 15.988 -48.125 1.00 94.38 435 LEU A N 1
ATOM 3232 C CA . LEU A 1 435 ? 24.316 15.069 -49.269 1.00 94.38 435 LEU A CA 1
ATOM 3233 C C . LEU A 1 435 ? 25.690 14.805 -49.902 1.00 94.38 435 LEU A C 1
ATOM 3235 O O . LEU A 1 435 ? 26.041 13.655 -50.143 1.00 94.38 435 LEU A O 1
ATOM 3239 N N . SER A 1 436 ? 26.517 15.836 -50.098 1.00 94.19 436 SER A N 1
ATOM 3240 C CA . SER A 1 436 ? 27.902 15.674 -50.568 1.00 94.19 436 SER A CA 1
ATOM 3241 C C . SER A 1 436 ? 28.769 14.889 -49.581 1.00 94.19 436 SER A C 1
ATOM 3243 O O . SER A 1 436 ? 29.654 14.137 -49.983 1.00 94.19 436 SER A O 1
ATOM 3245 N N . SER A 1 437 ? 28.523 15.040 -48.276 1.00 94.12 437 SER A N 1
ATOM 3246 C CA . SER A 1 437 ? 29.171 14.227 -47.241 1.00 94.12 437 SER A CA 1
ATOM 3247 C C . SER A 1 437 ? 28.770 12.753 -47.363 1.00 94.12 437 SER A C 1
ATOM 3249 O O . SER A 1 437 ? 29.642 11.892 -47.374 1.00 94.12 437 SER A O 1
ATOM 3251 N N . PHE A 1 438 ? 27.480 12.469 -47.571 1.00 94.94 438 PHE A N 1
ATOM 3252 C CA . PHE A 1 438 ? 26.989 11.111 -47.811 1.00 94.94 438 PHE A CA 1
ATOM 3253 C C . PHE A 1 438 ? 27.555 10.492 -49.097 1.00 94.94 438 PHE A C 1
ATOM 3255 O O . PHE A 1 438 ? 28.019 9.360 -49.068 1.00 94.94 438 PHE A O 1
ATOM 3262 N N . GLY A 1 439 ? 27.633 11.248 -50.197 1.00 93.38 439 GLY A N 1
ATOM 3263 C CA . GLY A 1 439 ? 28.268 10.779 -51.436 1.00 93.38 439 GLY A CA 1
ATOM 3264 C C . GLY A 1 439 ? 29.758 10.441 -51.283 1.00 93.38 439 GLY A C 1
ATOM 3265 O O . GLY A 1 439 ? 30.258 9.561 -51.980 1.00 93.38 439 GLY A O 1
ATOM 3266 N N . ARG A 1 440 ? 30.469 11.100 -50.355 1.00 93.50 440 ARG A N 1
ATOM 3267 C CA . ARG A 1 440 ? 31.845 10.729 -49.979 1.00 93.50 440 ARG A CA 1
ATOM 3268 C C . ARG A 1 440 ? 31.898 9.488 -49.094 1.00 93.50 440 ARG A C 1
ATOM 3270 O O . ARG A 1 440 ? 32.833 8.715 -49.230 1.00 93.50 440 ARG A O 1
ATOM 3277 N N . ASP A 1 441 ? 30.912 9.280 -48.222 1.00 93.31 441 ASP A N 1
ATOM 3278 C CA . ASP A 1 441 ? 30.854 8.087 -47.366 1.00 93.31 441 ASP A CA 1
ATOM 3279 C C . ASP A 1 441 ? 30.655 6.782 -48.160 1.00 93.31 441 ASP A C 1
ATOM 3281 O O . ASP A 1 441 ? 30.973 5.722 -47.632 1.00 93.31 441 ASP A O 1
ATOM 3285 N N . LEU A 1 442 ? 30.143 6.860 -49.398 1.00 93.69 442 LEU A N 1
ATOM 3286 C CA . LEU A 1 442 ? 29.968 5.734 -50.336 1.00 93.69 442 LEU A CA 1
ATOM 3287 C C . LEU A 1 442 ? 31.248 5.373 -51.117 1.00 93.69 442 LEU A C 1
ATOM 3289 O O . LEU A 1 442 ? 31.225 4.510 -51.997 1.00 93.69 442 LEU A O 1
ATOM 3293 N N . ARG A 1 443 ? 32.356 6.068 -50.846 1.00 92.94 443 ARG A N 1
ATOM 3294 C CA . ARG A 1 443 ? 33.652 5.859 -51.497 1.00 92.94 443 ARG A CA 1
ATOM 3295 C C . ARG A 1 443 ? 34.668 5.317 -50.499 1.00 92.94 443 ARG A C 1
ATOM 3297 O O . ARG A 1 443 ? 34.650 5.679 -49.322 1.00 92.94 443 ARG A O 1
ATOM 3304 N N . GLY A 1 444 ? 35.557 4.462 -50.990 1.00 85.50 444 GLY A N 1
ATOM 3305 C CA . GLY A 1 444 ? 36.679 3.930 -50.232 1.00 85.50 444 GLY A CA 1
ATOM 3306 C C . GLY A 1 444 ? 37.795 4.966 -50.022 1.00 85.50 444 GLY A C 1
ATOM 3307 O O . GLY A 1 444 ? 37.733 6.075 -50.562 1.00 85.50 444 GLY A O 1
ATOM 3308 N N . PRO A 1 445 ? 38.845 4.609 -49.260 1.00 80.69 445 PRO A N 1
ATOM 3309 C CA . PRO A 1 445 ? 40.001 5.477 -49.006 1.00 80.69 445 PRO A CA 1
ATOM 3310 C C . PRO A 1 445 ? 40.700 5.949 -50.287 1.00 80.69 445 PRO A C 1
ATOM 3312 O O . PRO A 1 445 ? 41.181 7.078 -50.341 1.00 80.69 445 PRO A O 1
ATOM 3315 N N . ASP A 1 446 ? 40.686 5.108 -51.320 1.00 79.12 446 ASP A N 1
ATOM 3316 C CA . ASP A 1 446 ? 41.336 5.356 -52.610 1.00 79.12 446 ASP A CA 1
ATOM 3317 C C . ASP A 1 446 ? 40.513 6.286 -53.527 1.00 79.12 446 ASP A C 1
ATOM 3319 O O . ASP A 1 446 ? 40.900 6.558 -54.658 1.00 79.12 446 ASP A O 1
ATOM 3323 N N . GLY A 1 447 ? 39.353 6.776 -53.064 1.00 80.38 447 GLY A N 1
ATOM 3324 C CA . GLY A 1 447 ? 38.448 7.652 -53.823 1.00 80.38 447 GLY A CA 1
ATOM 3325 C C . GLY A 1 447 ? 37.482 6.923 -54.770 1.00 80.38 447 GLY A C 1
ATOM 3326 O O . GLY A 1 447 ? 36.491 7.521 -55.216 1.00 80.38 447 GLY A O 1
ATOM 3327 N N . ASP A 1 448 ? 37.735 5.635 -55.009 1.00 86.94 448 ASP A N 1
ATOM 3328 C CA . ASP A 1 448 ? 36.879 4.701 -55.742 1.00 86.94 448 ASP A CA 1
ATOM 3329 C C . ASP A 1 448 ? 35.595 4.343 -54.977 1.00 86.94 448 ASP A C 1
ATOM 3331 O O . ASP A 1 448 ? 35.475 4.569 -53.774 1.00 86.94 448 ASP A O 1
ATOM 3335 N N . LEU A 1 449 ? 34.622 3.749 -55.676 1.00 89.12 449 LEU A N 1
ATOM 3336 C CA . LEU A 1 449 ? 33.396 3.234 -55.061 1.00 89.12 449 LEU A CA 1
ATOM 3337 C C . LEU A 1 449 ? 33.706 2.148 -54.028 1.00 89.12 449 LEU A C 1
ATOM 3339 O O . LEU A 1 449 ? 34.466 1.216 -54.302 1.00 89.12 449 LEU A O 1
ATOM 3343 N N . ASP A 1 450 ? 33.092 2.254 -52.850 1.00 90.50 450 ASP A N 1
ATOM 3344 C CA . ASP A 1 450 ? 33.155 1.189 -51.858 1.00 90.50 450 ASP A CA 1
ATOM 3345 C C . ASP A 1 450 ? 32.154 0.099 -52.244 1.00 90.50 450 ASP A C 1
ATOM 3347 O O . ASP A 1 450 ? 30.944 0.297 -52.159 1.00 90.50 450 ASP A O 1
ATOM 3351 N N . LEU A 1 451 ? 32.656 -1.046 -52.704 1.00 91.56 451 LEU A N 1
ATOM 3352 C CA . LEU A 1 451 ? 31.815 -2.171 -53.122 1.00 91.56 451 LEU A CA 1
ATOM 3353 C C . LEU A 1 451 ? 31.556 -3.165 -51.987 1.00 91.56 451 LEU A C 1
ATOM 3355 O O . LEU A 1 451 ? 30.998 -4.237 -52.213 1.00 91.56 451 LEU A O 1
ATOM 3359 N N . THR A 1 452 ? 31.983 -2.844 -50.764 1.00 92.19 452 THR A N 1
ATOM 3360 C CA . THR A 1 452 ? 31.799 -3.715 -49.605 1.00 92.19 452 THR A CA 1
ATOM 3361 C C . THR A 1 452 ? 30.469 -3.420 -48.919 1.00 92.19 452 THR A C 1
ATOM 3363 O O . THR A 1 452 ? 30.055 -2.267 -48.755 1.00 92.19 452 THR A O 1
ATOM 3366 N N . VAL A 1 453 ? 29.792 -4.460 -48.438 1.00 92.25 453 VAL A N 1
ATOM 3367 C CA . VAL A 1 453 ? 28.601 -4.314 -47.589 1.00 92.25 453 VAL A CA 1
ATOM 3368 C C . VAL A 1 453 ? 28.968 -3.579 -46.297 1.00 92.25 453 VAL A C 1
ATOM 3370 O O . VAL A 1 453 ? 28.209 -2.738 -45.822 1.00 92.25 453 VAL A O 1
ATOM 3373 N N . ALA A 1 454 ? 30.155 -3.839 -45.739 1.00 91.38 454 ALA A N 1
ATOM 3374 C CA . ALA A 1 454 ? 30.617 -3.217 -44.499 1.00 91.38 454 ALA A CA 1
ATOM 3375 C C . ALA A 1 454 ? 30.755 -1.687 -44.604 1.00 91.38 454 ALA A C 1
ATOM 3377 O O . ALA A 1 454 ? 30.298 -0.966 -43.712 1.00 91.38 454 ALA A O 1
ATOM 3378 N N . GLY A 1 455 ? 31.367 -1.184 -45.678 1.00 91.62 455 GLY A N 1
ATOM 3379 C CA . GLY A 1 455 ? 31.521 0.248 -45.915 1.00 91.62 455 GLY A CA 1
ATOM 3380 C C . GLY A 1 455 ? 30.191 0.953 -46.157 1.00 91.62 455 GLY A C 1
ATOM 3381 O O . GLY A 1 455 ? 29.895 1.972 -45.526 1.00 91.62 455 GLY A O 1
ATOM 3382 N N . ASN A 1 456 ? 29.329 0.341 -46.969 1.00 93.94 456 ASN A N 1
ATOM 3383 C CA . ASN A 1 456 ? 27.999 0.870 -47.263 1.00 93.94 456 ASN A CA 1
ATOM 3384 C C . ASN A 1 456 ? 27.058 0.849 -46.045 1.00 93.94 456 ASN A C 1
ATOM 3386 O O . ASN A 1 456 ? 26.312 1.805 -45.839 1.00 93.94 456 ASN A O 1
ATOM 3390 N N . LEU A 1 457 ? 27.129 -0.157 -45.165 1.00 92.12 457 LEU A N 1
ATOM 3391 C CA . LEU A 1 457 ? 26.395 -0.142 -43.890 1.00 92.12 457 LEU A CA 1
ATOM 3392 C C . LEU A 1 457 ? 26.874 0.992 -42.965 1.00 92.12 457 LEU A C 1
ATOM 3394 O O . LEU A 1 457 ? 26.049 1.690 -42.381 1.00 92.12 457 LEU A O 1
ATOM 3398 N N . ARG A 1 458 ? 28.184 1.271 -42.899 1.00 92.44 458 ARG A N 1
ATOM 3399 C CA . ARG A 1 458 ? 28.712 2.435 -42.154 1.00 92.44 458 ARG A CA 1
ATOM 3400 C C . ARG A 1 458 ? 28.286 3.770 -42.770 1.00 92.44 458 ARG A C 1
ATOM 3402 O O . ARG A 1 458 ? 28.100 4.757 -42.054 1.00 92.44 458 ARG A O 1
ATOM 3409 N N . ALA A 1 459 ? 28.161 3.841 -44.095 1.00 93.31 459 ALA A N 1
ATOM 3410 C CA . ALA A 1 459 ? 27.614 5.013 -44.777 1.00 93.31 459 ALA A CA 1
ATOM 3411 C C . ALA A 1 459 ? 26.129 5.214 -44.425 1.00 93.31 459 ALA A C 1
ATOM 3413 O O . ALA A 1 459 ? 25.726 6.331 -44.093 1.00 93.31 459 ALA A O 1
ATOM 3414 N N . ARG A 1 460 ? 25.343 4.127 -44.402 1.00 94.06 460 ARG A N 1
ATOM 3415 C CA . ARG A 1 460 ? 23.942 4.112 -43.948 1.00 94.06 460 ARG A CA 1
ATOM 3416 C C . ARG A 1 460 ? 23.810 4.596 -42.501 1.00 94.06 460 ARG A C 1
ATOM 3418 O O . ARG A 1 460 ? 23.018 5.496 -42.246 1.00 94.06 460 ARG A O 1
ATOM 3425 N N . GLU A 1 461 ? 24.620 4.087 -41.573 1.00 91.00 461 GLU A N 1
ATOM 3426 C CA . GLU A 1 461 ? 24.615 4.509 -40.160 1.00 91.00 461 GLU A CA 1
ATOM 3427 C C . GLU A 1 461 ? 24.918 6.007 -39.994 1.00 91.00 461 GLU A C 1
ATOM 3429 O O . GLU A 1 461 ? 24.222 6.725 -39.270 1.00 91.00 461 GLU A O 1
ATOM 3434 N N . ARG A 1 462 ? 25.938 6.515 -40.700 1.00 92.81 462 ARG A N 1
ATOM 3435 C CA . ARG A 1 462 ? 26.260 7.952 -40.710 1.00 92.81 462 ARG A CA 1
ATOM 3436 C C . ARG A 1 462 ? 25.110 8.790 -41.255 1.00 92.81 462 ARG A C 1
ATOM 3438 O O . ARG A 1 462 ? 24.853 9.879 -40.740 1.00 92.81 462 ARG A O 1
ATOM 3445 N N . GLN A 1 463 ? 24.407 8.285 -42.262 1.00 94.50 463 GLN A N 1
ATOM 3446 C CA . GLN A 1 463 ? 23.245 8.952 -42.831 1.00 94.50 463 GLN A CA 1
ATOM 3447 C C . GLN A 1 463 ? 22.047 8.959 -41.877 1.00 94.50 463 GLN A C 1
ATOM 3449 O O . GLN A 1 463 ? 21.436 10.012 -41.699 1.00 94.50 463 GLN A O 1
ATOM 3454 N N . ASP A 1 464 ? 21.765 7.847 -41.197 1.00 91.69 464 ASP A N 1
ATOM 3455 C CA . ASP A 1 464 ? 20.716 7.763 -40.175 1.00 91.69 464 ASP A CA 1
ATOM 3456 C C . ASP A 1 464 ? 20.996 8.753 -39.020 1.00 91.69 464 ASP A C 1
ATOM 3458 O O . ASP A 1 464 ? 20.089 9.455 -38.565 1.00 91.69 464 ASP A O 1
ATOM 3462 N N . MET A 1 465 ? 22.264 8.936 -38.616 1.00 89.50 465 MET A N 1
ATOM 3463 C CA . MET A 1 465 ? 22.649 9.982 -37.652 1.00 89.50 465 MET A CA 1
ATOM 3464 C C . MET A 1 465 ? 22.370 11.407 -38.158 1.00 89.50 465 MET A C 1
ATOM 3466 O O . MET A 1 465 ? 21.965 12.270 -37.375 1.00 89.50 465 MET A O 1
ATOM 3470 N N . ARG A 1 466 ? 22.584 11.684 -39.453 1.00 92.62 466 ARG A N 1
ATOM 3471 C CA . ARG A 1 466 ? 22.271 12.996 -40.050 1.00 92.62 466 ARG A CA 1
ATOM 3472 C C . ARG A 1 466 ? 20.762 13.240 -40.108 1.00 92.62 466 ARG A C 1
ATOM 3474 O O . ARG A 1 466 ? 20.341 14.358 -39.818 1.00 92.62 466 ARG A O 1
ATOM 3481 N N . ILE A 1 467 ? 19.973 12.214 -40.443 1.00 91.25 467 ILE A N 1
ATOM 3482 C CA . ILE A 1 467 ? 18.503 12.274 -40.453 1.00 91.25 467 ILE A CA 1
ATOM 3483 C C . ILE A 1 467 ? 17.989 12.587 -39.048 1.00 91.25 467 ILE A C 1
ATOM 3485 O O . ILE A 1 467 ? 17.273 13.567 -38.877 1.00 91.25 467 ILE A O 1
ATOM 3489 N N . LYS A 1 468 ? 18.434 11.839 -38.032 1.00 86.00 468 LYS A N 1
ATOM 3490 C CA . LYS A 1 468 ? 18.012 12.049 -36.641 1.00 86.00 468 LYS A CA 1
ATOM 3491 C C . LYS A 1 468 ? 18.302 13.467 -36.140 1.00 86.00 468 LYS A C 1
ATOM 3493 O O . LYS A 1 468 ? 17.437 14.099 -35.546 1.00 86.00 468 LYS A O 1
ATOM 3498 N N . ARG A 1 469 ? 19.494 14.007 -36.420 1.00 86.00 469 ARG A N 1
ATOM 3499 C CA . ARG A 1 469 ? 19.814 15.406 -36.076 1.00 86.00 469 ARG A CA 1
ATOM 3500 C C . ARG A 1 469 ? 18.886 16.387 -36.793 1.00 86.00 469 ARG A C 1
ATOM 3502 O O . ARG A 1 469 ? 18.459 17.363 -36.195 1.00 86.00 469 ARG A O 1
ATOM 3509 N N . ALA A 1 470 ? 18.572 16.145 -38.065 1.00 88.25 470 ALA A N 1
ATOM 3510 C CA . ALA A 1 470 ? 17.648 16.997 -38.809 1.00 88.25 470 ALA A CA 1
ATOM 3511 C C . ALA A 1 470 ? 16.218 16.951 -38.231 1.00 88.25 470 ALA A C 1
ATOM 3513 O O . ALA A 1 470 ? 15.564 17.990 -38.184 1.00 88.25 470 ALA A O 1
ATOM 3514 N N . GLU A 1 471 ? 15.763 15.796 -37.733 1.00 86.00 471 GLU A N 1
ATOM 3515 C CA . GLU A 1 471 ? 14.490 15.662 -37.006 1.00 86.00 471 GLU A CA 1
ATOM 3516 C C . GLU A 1 471 ? 14.500 16.441 -35.685 1.00 86.00 471 GLU A C 1
ATOM 3518 O O . GLU A 1 471 ? 13.546 17.160 -35.395 1.00 86.00 471 GLU A O 1
ATOM 3523 N N . GLU A 1 472 ? 15.589 16.357 -34.915 1.00 80.62 472 GLU A N 1
ATOM 3524 C CA . GLU A 1 472 ? 15.772 17.113 -33.666 1.00 80.62 472 GLU A CA 1
ATOM 3525 C C . GLU A 1 472 ? 15.739 18.635 -33.899 1.00 80.62 472 GLU A C 1
ATOM 3527 O O . GLU A 1 472 ? 15.204 19.371 -33.071 1.00 80.62 472 GLU A O 1
ATOM 3532 N N . PHE A 1 473 ? 16.246 19.108 -35.043 1.00 82.69 473 PHE A N 1
ATOM 3533 C CA . PHE A 1 473 ? 16.176 20.517 -35.454 1.00 82.69 473 PHE A CA 1
ATOM 3534 C C . PHE A 1 473 ? 14.872 20.903 -36.176 1.00 82.69 473 PHE A C 1
ATOM 3536 O O . PHE A 1 473 ? 14.684 22.077 -36.493 1.00 82.69 473 PHE A O 1
ATOM 3543 N N . GLY A 1 474 ? 13.970 19.953 -36.444 1.00 86.81 474 GLY A N 1
ATOM 3544 C CA . GLY A 1 474 ? 12.706 20.205 -37.143 1.00 86.81 474 GLY A CA 1
ATOM 3545 C C . GLY A 1 474 ? 12.844 20.552 -38.634 1.00 86.81 474 GLY A C 1
ATOM 3546 O O . GLY A 1 474 ? 11.918 21.121 -39.213 1.00 86.81 474 GLY A O 1
ATOM 3547 N N . ASP A 1 475 ? 13.966 20.220 -39.282 1.00 90.38 475 ASP A N 1
ATOM 3548 C CA . ASP A 1 475 ? 14.196 20.514 -40.704 1.00 90.38 475 ASP A CA 1
ATOM 3549 C C . ASP A 1 475 ? 13.602 19.420 -41.604 1.00 90.38 475 ASP A C 1
ATOM 3551 O O . ASP A 1 475 ? 14.276 18.489 -42.055 1.00 90.38 475 ASP A O 1
ATOM 3555 N N . ALA A 1 476 ? 12.307 19.552 -41.894 1.00 89.75 476 ALA A N 1
ATOM 3556 C CA . ALA A 1 476 ? 11.567 18.592 -42.711 1.00 89.75 476 ALA A CA 1
ATOM 3557 C C . ALA A 1 476 ? 12.140 18.419 -44.134 1.00 89.75 476 ALA A C 1
ATOM 3559 O O . ALA A 1 476 ? 12.053 17.326 -44.700 1.00 89.75 476 ALA A O 1
ATOM 3560 N N . THR A 1 477 ? 12.744 19.464 -44.714 1.00 90.12 477 THR A N 1
ATOM 3561 C CA . THR A 1 477 ? 13.321 19.397 -46.070 1.00 90.12 477 THR A CA 1
ATOM 3562 C C . THR A 1 477 ? 14.587 18.554 -46.058 1.00 90.12 477 THR A C 1
ATOM 3564 O O . THR A 1 477 ? 14.735 17.638 -46.869 1.00 90.12 477 THR A O 1
ATOM 3567 N N . LYS A 1 478 ? 15.466 18.802 -45.083 1.00 92.81 478 LYS A N 1
ATOM 3568 C CA . LYS A 1 478 ? 16.684 18.018 -44.888 1.00 92.81 478 LYS A CA 1
ATOM 3569 C C . LYS A 1 478 ? 16.371 16.561 -44.558 1.00 92.81 478 LYS A C 1
ATOM 3571 O O . LYS A 1 478 ? 16.974 15.673 -45.154 1.00 92.81 478 LYS A O 1
ATOM 3576 N N . VAL A 1 479 ? 15.402 16.298 -43.676 1.00 92.88 479 VAL A N 1
ATOM 3577 C CA . VAL A 1 479 ? 14.951 14.929 -43.361 1.00 92.88 479 VAL A CA 1
ATOM 3578 C C . VAL A 1 479 ? 14.489 14.208 -44.625 1.00 92.88 479 VAL A C 1
ATOM 3580 O O . VAL A 1 479 ? 14.946 13.096 -44.895 1.00 92.88 479 VAL A O 1
ATOM 3583 N N . ARG A 1 480 ? 13.629 14.842 -45.432 1.00 94.44 480 ARG A N 1
ATOM 3584 C CA . ARG A 1 480 ? 13.113 14.254 -46.675 1.00 94.44 480 ARG A CA 1
ATOM 3585 C C . ARG A 1 480 ? 14.242 13.894 -47.641 1.00 94.44 480 ARG A C 1
ATOM 3587 O O . ARG A 1 480 ? 14.311 12.749 -48.082 1.00 94.44 480 ARG A O 1
ATOM 3594 N N . ASP A 1 481 ? 15.124 14.841 -47.948 1.00 92.88 481 ASP A N 1
ATOM 3595 C CA . ASP A 1 481 ? 16.155 14.659 -48.975 1.00 92.88 481 ASP A CA 1
ATOM 3596 C C . ASP A 1 481 ? 17.220 13.638 -48.529 1.00 92.88 481 ASP A C 1
ATOM 3598 O O . ASP A 1 481 ? 17.606 12.755 -49.298 1.00 92.88 481 ASP A O 1
ATOM 3602 N N . LEU A 1 482 ? 17.629 13.665 -47.254 1.00 94.44 482 LEU A N 1
ATOM 3603 C CA . LEU A 1 482 ? 18.536 12.655 -46.698 1.00 94.44 482 LEU A CA 1
ATOM 3604 C C . LEU A 1 482 ? 17.907 11.253 -46.682 1.00 94.44 482 LEU A C 1
ATOM 3606 O O . LEU A 1 482 ? 18.611 10.272 -46.935 1.00 94.44 482 LEU A O 1
ATOM 3610 N N . THR A 1 483 ? 16.595 11.159 -46.435 1.00 95.00 483 THR A N 1
ATOM 3611 C CA . THR A 1 483 ? 15.843 9.895 -46.470 1.00 95.00 483 THR A CA 1
ATOM 3612 C C . THR A 1 483 ? 15.783 9.308 -47.880 1.00 95.00 483 THR A C 1
ATOM 3614 O O . THR A 1 483 ? 15.858 8.090 -48.029 1.00 95.00 483 THR A O 1
ATOM 3617 N N . ILE A 1 484 ? 15.678 10.139 -48.924 1.00 93.56 484 ILE A N 1
ATOM 3618 C CA . ILE A 1 484 ? 15.701 9.672 -50.321 1.00 93.56 484 ILE A CA 1
ATOM 3619 C C . ILE A 1 484 ? 17.048 9.006 -50.637 1.00 93.56 484 ILE A C 1
ATOM 3621 O O . ILE A 1 484 ? 17.063 7.864 -51.093 1.00 93.56 484 ILE A O 1
ATOM 3625 N N . GLY A 1 485 ? 18.169 9.663 -50.314 1.00 92.44 485 GLY A N 1
ATOM 3626 C CA . GLY A 1 485 ? 19.504 9.076 -50.501 1.00 92.44 485 GLY A CA 1
ATOM 3627 C C . GLY A 1 485 ? 19.704 7.784 -49.698 1.00 92.44 485 GLY A C 1
ATOM 3628 O O . GLY A 1 485 ? 20.223 6.796 -50.215 1.00 92.44 485 GLY A O 1
ATOM 3629 N N . ARG A 1 486 ? 19.206 7.749 -48.455 1.00 95.25 486 ARG A N 1
ATOM 3630 C CA . ARG A 1 486 ? 19.231 6.559 -47.592 1.00 95.25 486 ARG A CA 1
ATOM 3631 C C . ARG A 1 486 ? 18.437 5.391 -48.185 1.00 95.25 486 ARG A C 1
ATOM 3633 O O . ARG A 1 486 ? 18.917 4.265 -48.172 1.00 95.25 486 ARG A O 1
ATOM 3640 N N . ARG A 1 487 ? 17.254 5.646 -48.759 1.00 95.44 487 ARG A N 1
ATOM 3641 C CA . ARG A 1 487 ? 16.435 4.617 -49.430 1.00 95.44 487 ARG A CA 1
ATOM 3642 C C . ARG A 1 487 ? 17.104 4.052 -50.683 1.00 95.44 487 ARG A C 1
ATOM 3644 O O . ARG A 1 487 ? 16.978 2.857 -50.928 1.00 95.44 487 ARG A O 1
ATOM 3651 N N . ALA A 1 488 ? 17.802 4.882 -51.459 1.00 93.94 488 ALA A N 1
ATOM 3652 C CA . ALA A 1 488 ? 18.544 4.423 -52.634 1.00 93.94 488 ALA A CA 1
ATOM 3653 C C . ALA A 1 488 ? 19.714 3.499 -52.245 1.00 93.94 488 ALA A C 1
ATOM 3655 O O . ALA A 1 488 ? 19.935 2.463 -52.877 1.00 93.94 488 ALA A O 1
ATOM 3656 N N . LEU A 1 489 ? 20.407 3.816 -51.146 1.00 94.94 489 LEU A N 1
ATOM 3657 C CA . LEU A 1 489 ? 21.423 2.933 -50.572 1.00 94.94 489 LEU A CA 1
ATOM 3658 C C . LEU A 1 489 ? 20.823 1.633 -50.026 1.00 94.94 489 LEU A C 1
ATOM 3660 O O . LEU A 1 489 ? 21.347 0.564 -50.321 1.00 94.94 489 LEU A O 1
ATOM 3664 N N . ASP A 1 490 ? 19.706 1.698 -49.293 1.00 93.31 490 ASP A N 1
ATOM 3665 C CA . ASP A 1 490 ? 19.002 0.500 -48.811 1.00 93.31 490 ASP A CA 1
ATOM 3666 C C . ASP A 1 490 ? 18.588 -0.416 -49.975 1.00 93.31 490 ASP A C 1
ATOM 3668 O O . ASP A 1 490 ? 18.677 -1.636 -49.861 1.00 93.31 490 ASP A O 1
ATOM 3672 N N . ALA A 1 491 ? 18.134 0.154 -51.097 1.00 93.81 491 ALA A N 1
ATOM 3673 C CA . ALA A 1 491 ? 17.778 -0.613 -52.289 1.00 93.81 491 ALA A CA 1
ATOM 3674 C C . ALA A 1 491 ? 18.994 -1.331 -52.891 1.00 93.81 491 ALA A C 1
ATOM 3676 O O . ALA A 1 491 ? 18.876 -2.492 -53.271 1.00 93.81 491 ALA A O 1
ATOM 3677 N N . SER A 1 492 ? 20.150 -0.663 -52.917 1.00 92.62 492 SER A N 1
ATOM 3678 C CA . SER A 1 492 ? 21.417 -1.233 -53.392 1.00 92.62 492 SER A CA 1
ATOM 3679 C C . SER A 1 492 ? 21.890 -2.362 -52.468 1.00 92.62 492 SER A C 1
ATOM 3681 O O . SER A 1 492 ? 22.139 -3.478 -52.909 1.00 92.62 492 SER A O 1
ATOM 3683 N N . LEU A 1 493 ? 21.901 -2.117 -51.155 1.00 92.88 493 LEU A N 1
ATOM 3684 C CA . LEU A 1 493 ? 22.264 -3.099 -50.130 1.00 92.88 493 LEU A CA 1
ATOM 3685 C C . LEU A 1 493 ? 21.376 -4.352 -50.159 1.00 92.88 493 LEU A C 1
ATOM 3687 O O . LEU A 1 493 ? 21.878 -5.459 -50.001 1.00 92.88 493 LEU A O 1
ATOM 3691 N N . LYS A 1 494 ? 20.069 -4.204 -50.404 1.00 93.19 494 LYS A N 1
ATOM 3692 C CA . LYS A 1 494 ? 19.114 -5.326 -50.472 1.00 93.19 494 LYS A CA 1
ATOM 3693 C C . LYS A 1 494 ? 19.242 -6.200 -51.718 1.00 93.19 494 LYS A C 1
ATOM 3695 O O . LYS A 1 494 ? 18.594 -7.243 -51.768 1.00 93.19 494 LYS A O 1
ATOM 3700 N N . GLN A 1 495 ? 20.056 -5.812 -52.700 1.00 90.88 495 GLN A N 1
ATOM 3701 C CA . GLN A 1 495 ? 20.422 -6.713 -53.797 1.00 90.88 495 GLN A CA 1
ATOM 3702 C C . GLN A 1 495 ? 21.279 -7.883 -53.294 1.00 90.88 495 GLN A C 1
ATOM 3704 O O . GLN A 1 495 ? 21.287 -8.939 -53.920 1.00 90.88 495 GLN A O 1
ATOM 3709 N N . VAL A 1 496 ? 21.934 -7.722 -52.137 1.00 92.25 496 VAL A N 1
ATOM 3710 C CA . VAL A 1 496 ? 22.638 -8.792 -51.425 1.00 92.25 496 VAL A CA 1
ATOM 3711 C C . VAL A 1 496 ? 21.625 -9.599 -50.592 1.00 92.25 496 VAL A C 1
ATOM 3713 O O . VAL A 1 496 ? 21.046 -9.050 -49.643 1.00 92.25 496 VAL A O 1
ATOM 3716 N N . PRO A 1 497 ? 21.386 -10.892 -50.898 1.00 90.94 497 PRO A N 1
ATOM 3717 C CA . PRO A 1 497 ? 20.378 -11.709 -50.211 1.00 90.94 497 PRO A CA 1
ATOM 3718 C C . PRO A 1 497 ? 20.582 -11.803 -48.693 1.00 90.94 497 PRO A C 1
ATOM 3720 O O . PRO A 1 497 ? 19.615 -11.807 -47.924 1.00 90.94 497 PRO A O 1
ATOM 3723 N N . GLU A 1 498 ? 21.836 -11.840 -48.245 1.00 92.50 498 GLU A N 1
ATOM 3724 C CA . GLU A 1 498 ? 22.216 -11.891 -46.836 1.00 92.50 498 GLU A CA 1
ATOM 3725 C C . GLU A 1 498 ? 21.813 -10.602 -46.107 1.00 92.50 498 GLU A C 1
ATOM 3727 O O . GLU A 1 498 ? 21.279 -10.664 -44.999 1.00 92.50 498 GLU A O 1
ATOM 3732 N N . VAL A 1 499 ? 21.980 -9.433 -46.742 1.00 92.25 499 VAL A N 1
ATOM 3733 C CA . VAL A 1 499 ? 21.546 -8.142 -46.179 1.00 92.25 499 VAL A CA 1
ATOM 3734 C C . VAL A 1 499 ? 20.022 -8.055 -46.133 1.00 92.25 499 VAL A C 1
ATOM 3736 O O . VAL A 1 499 ? 19.464 -7.641 -45.117 1.00 92.25 499 VAL A O 1
ATOM 3739 N N . ALA A 1 500 ? 19.328 -8.487 -47.191 1.00 91.81 500 ALA A N 1
ATOM 3740 C CA . ALA A 1 500 ? 17.866 -8.518 -47.210 1.00 91.81 500 ALA A CA 1
ATOM 3741 C C . ALA A 1 500 ? 17.297 -9.427 -46.102 1.00 91.81 500 ALA A C 1
ATOM 3743 O O . ALA A 1 500 ? 16.316 -9.075 -45.439 1.00 91.81 500 ALA A O 1
ATOM 3744 N N . THR A 1 501 ? 17.947 -10.567 -45.857 1.00 92.81 501 THR A N 1
ATOM 3745 C CA . THR A 1 501 ? 17.601 -11.489 -44.767 1.00 92.81 501 THR A CA 1
ATOM 3746 C C . THR A 1 501 ? 17.870 -10.861 -43.398 1.00 92.81 501 THR A C 1
ATOM 3748 O O . THR A 1 501 ? 17.008 -10.934 -42.518 1.00 92.81 501 THR A O 1
ATOM 3751 N N . ALA A 1 502 ? 19.016 -10.194 -43.226 1.00 92.56 502 ALA A N 1
ATOM 3752 C CA . ALA A 1 502 ? 19.362 -9.488 -41.994 1.00 92.56 502 ALA A CA 1
ATOM 3753 C C . ALA A 1 502 ? 18.356 -8.373 -41.664 1.00 92.56 502 ALA A C 1
ATOM 3755 O O . ALA A 1 502 ? 17.866 -8.306 -40.536 1.00 92.56 502 ALA A O 1
ATOM 3756 N N . ASP A 1 503 ? 17.964 -7.556 -42.646 1.00 92.00 503 ASP A N 1
ATOM 3757 C CA . ASP A 1 503 ? 16.929 -6.523 -42.493 1.00 92.00 503 ASP A CA 1
ATOM 3758 C C . ASP A 1 503 ? 15.568 -7.139 -42.104 1.00 92.00 503 ASP A C 1
ATOM 3760 O O . ASP A 1 503 ? 14.891 -6.649 -41.193 1.00 92.00 503 ASP A O 1
ATOM 3764 N N . ALA A 1 504 ? 15.158 -8.234 -42.756 1.00 92.19 504 ALA A N 1
ATOM 3765 C CA . ALA A 1 504 ? 13.896 -8.914 -42.455 1.00 92.19 504 ALA A CA 1
ATOM 3766 C C . ALA A 1 504 ? 13.884 -9.509 -41.034 1.00 92.19 504 ALA A C 1
ATOM 3768 O O . ALA A 1 504 ? 12.888 -9.406 -40.309 1.00 92.19 504 ALA A O 1
ATOM 3769 N N . ASN A 1 505 ? 14.999 -10.101 -40.603 1.00 92.31 505 ASN A N 1
ATOM 3770 C CA . ASN A 1 505 ? 15.162 -10.608 -39.245 1.00 92.31 505 ASN A CA 1
ATOM 3771 C C . ASN A 1 505 ? 15.212 -9.480 -38.216 1.00 92.31 505 ASN A C 1
ATOM 3773 O O . ASN A 1 505 ? 14.567 -9.592 -37.172 1.00 92.31 505 ASN A O 1
ATOM 3777 N N . PHE A 1 506 ? 15.904 -8.379 -38.510 1.00 92.62 506 PHE A N 1
ATOM 3778 C CA . PHE A 1 506 ? 15.933 -7.194 -37.660 1.00 92.62 506 PHE A CA 1
ATOM 3779 C C . PHE A 1 506 ? 14.522 -6.631 -37.449 1.00 92.62 506 PHE A C 1
ATOM 3781 O O . PHE A 1 506 ? 14.112 -6.412 -36.306 1.00 92.62 506 PHE A O 1
ATOM 3788 N N . ALA A 1 507 ? 13.734 -6.490 -38.520 1.00 90.69 507 ALA A N 1
ATOM 3789 C CA . ALA A 1 507 ? 12.348 -6.029 -38.449 1.00 90.69 507 ALA A CA 1
ATOM 3790 C C . ALA A 1 507 ? 11.483 -6.961 -37.583 1.00 90.69 507 ALA A C 1
ATOM 3792 O O . ALA A 1 507 ? 10.771 -6.506 -36.688 1.00 90.69 507 ALA A O 1
ATOM 3793 N N . ARG A 1 508 ? 11.608 -8.280 -37.776 1.00 92.31 508 ARG A N 1
ATOM 3794 C CA . ARG A 1 508 ? 10.911 -9.298 -36.972 1.00 92.31 508 ARG A CA 1
ATOM 3795 C C . ARG A 1 508 ? 11.288 -9.227 -35.489 1.00 92.31 508 ARG A C 1
ATOM 3797 O O . ARG A 1 508 ? 10.414 -9.285 -34.628 1.00 92.31 508 ARG A O 1
ATOM 3804 N N . ASN A 1 509 ? 12.578 -9.069 -35.191 1.00 91.69 509 ASN A N 1
ATOM 3805 C CA . ASN A 1 509 ? 13.102 -8.948 -33.829 1.00 91.69 509 ASN A CA 1
ATOM 3806 C C . ASN A 1 509 ? 12.772 -7.591 -33.178 1.00 91.69 509 ASN A C 1
ATOM 3808 O O . ASN A 1 509 ? 12.871 -7.468 -31.961 1.00 91.69 509 ASN A O 1
ATOM 3812 N N . SER A 1 510 ? 12.341 -6.596 -33.958 1.00 91.62 510 SER A N 1
ATOM 3813 C CA . SER A 1 510 ? 11.908 -5.284 -33.457 1.00 91.62 510 SER A CA 1
ATOM 3814 C C . SER A 1 510 ? 10.433 -5.253 -33.041 1.00 91.62 510 SER A C 1
ATOM 3816 O O . SER A 1 510 ? 10.034 -4.387 -32.267 1.00 91.62 510 SER A O 1
ATOM 3818 N N . VAL A 1 511 ? 9.612 -6.223 -33.471 1.00 92.12 511 VAL A N 1
ATOM 3819 C CA . VAL A 1 511 ? 8.177 -6.289 -33.118 1.00 92.12 511 VAL A CA 1
ATOM 3820 C C . VAL A 1 511 ? 7.929 -6.235 -31.597 1.00 92.12 511 VAL A C 1
ATOM 3822 O O . V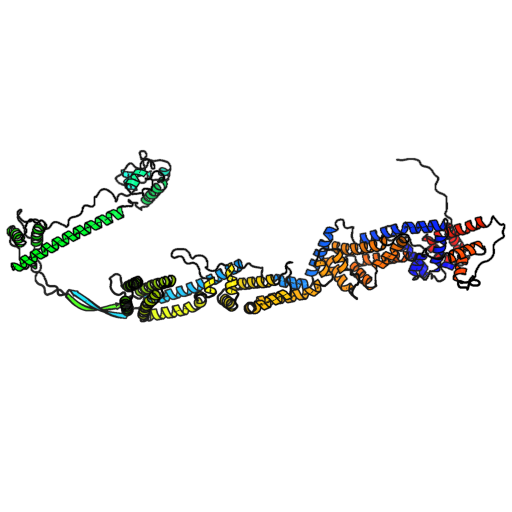AL A 1 511 ? 7.074 -5.455 -31.176 1.00 92.12 511 VAL A O 1
ATOM 3825 N N . PRO A 1 512 ? 8.677 -6.956 -30.733 1.00 91.06 512 PRO A N 1
ATOM 3826 C CA . PRO A 1 512 ? 8.509 -6.859 -29.280 1.00 91.06 512 PRO A CA 1
ATOM 3827 C C . PRO A 1 512 ? 8.856 -5.485 -28.679 1.00 91.06 512 PRO A C 1
ATOM 3829 O O . PRO A 1 512 ? 8.462 -5.207 -27.546 1.00 91.06 512 PRO A O 1
ATOM 3832 N N . LEU A 1 513 ? 9.602 -4.634 -29.387 1.00 91.31 513 LEU A N 1
ATOM 3833 C CA . LEU A 1 513 ? 9.968 -3.283 -28.943 1.00 91.31 513 LEU A CA 1
ATOM 3834 C C . LEU A 1 513 ? 8.965 -2.217 -29.402 1.00 91.31 513 LEU A C 1
ATOM 3836 O O . LEU A 1 513 ? 8.976 -1.112 -28.865 1.00 91.31 513 LEU A O 1
ATOM 3840 N N . ALA A 1 514 ? 8.040 -2.548 -30.309 1.00 90.44 514 ALA A N 1
ATOM 3841 C CA . ALA A 1 514 ? 7.119 -1.587 -30.919 1.00 90.44 514 ALA A CA 1
ATOM 3842 C C . ALA A 1 514 ? 6.311 -0.757 -29.897 1.00 90.44 514 ALA A C 1
ATOM 3844 O O . ALA A 1 514 ? 6.111 0.442 -30.091 1.00 90.44 514 ALA A O 1
ATOM 3845 N N . SER A 1 515 ? 5.882 -1.360 -28.781 1.00 89.25 515 SER A N 1
ATOM 3846 C CA . SER A 1 515 ? 5.185 -0.650 -27.692 1.00 89.25 515 SER A CA 1
ATOM 3847 C C . SER A 1 515 ? 6.069 0.355 -26.939 1.00 89.25 515 SER A C 1
ATOM 3849 O O . SER A 1 515 ? 5.570 1.357 -26.430 1.00 89.25 515 SER A O 1
ATOM 3851 N N . PHE A 1 516 ? 7.381 0.114 -26.875 1.00 90.75 516 PHE A N 1
ATOM 3852 C CA . PHE A 1 516 ? 8.358 0.999 -26.232 1.00 90.75 516 PHE A CA 1
ATOM 3853 C C . PHE A 1 516 ? 8.878 2.092 -27.170 1.00 90.75 516 PHE A C 1
ATOM 3855 O O . PHE A 1 516 ? 9.333 3.128 -26.695 1.00 90.75 516 PHE A O 1
ATOM 3862 N N . GLU A 1 517 ? 8.806 1.876 -28.483 1.00 87.62 517 GLU A N 1
ATOM 3863 C CA . GLU A 1 517 ? 9.312 2.805 -29.499 1.00 87.62 517 GLU A CA 1
ATOM 3864 C C . GLU A 1 517 ? 8.221 3.730 -30.059 1.00 87.62 517 GLU A C 1
ATOM 3866 O O . GLU A 1 517 ? 8.535 4.758 -30.658 1.00 87.62 517 GLU A O 1
ATOM 3871 N N . ARG A 1 518 ? 6.933 3.423 -29.827 1.00 86.69 518 ARG A N 1
ATOM 3872 C CA . ARG A 1 518 ? 5.818 4.256 -30.297 1.00 86.69 518 ARG A CA 1
ATOM 3873 C C . ARG A 1 518 ? 5.979 5.707 -29.808 1.00 86.69 518 ARG A C 1
ATOM 3875 O O . ARG A 1 518 ? 6.012 5.936 -28.590 1.00 86.69 518 ARG A O 1
ATOM 3882 N N . PRO A 1 519 ? 6.032 6.702 -30.713 1.00 80.00 519 PRO A N 1
ATOM 3883 C CA . PRO A 1 519 ? 6.087 8.108 -30.326 1.00 80.00 519 PRO A CA 1
ATOM 3884 C C . PRO A 1 519 ? 4.895 8.464 -29.435 1.00 80.00 519 PRO A C 1
ATOM 3886 O O . PRO A 1 519 ? 3.763 8.090 -29.735 1.00 80.00 519 PRO A O 1
ATOM 3889 N N . ASN A 1 520 ? 5.152 9.143 -28.315 1.00 80.19 520 ASN A N 1
ATOM 3890 C CA . ASN A 1 520 ? 4.145 9.521 -27.311 1.00 80.19 520 ASN A CA 1
ATOM 3891 C C . ASN A 1 520 ? 3.355 8.350 -26.679 1.00 80.19 520 ASN A C 1
ATOM 3893 O O . ASN A 1 520 ? 2.403 8.581 -25.932 1.00 80.19 520 ASN A O 1
ATOM 3897 N N . GLY A 1 521 ? 3.759 7.095 -26.917 1.00 86.06 521 GLY A N 1
ATOM 3898 C CA . GLY A 1 521 ? 3.171 5.920 -26.274 1.00 86.06 521 GLY A CA 1
ATOM 3899 C C . GLY A 1 521 ? 3.428 5.898 -24.760 1.00 86.06 521 GLY A C 1
ATOM 3900 O O . GLY A 1 521 ? 4.414 6.481 -24.295 1.00 86.06 521 GLY A O 1
ATOM 3901 N N . PRO A 1 522 ? 2.573 5.229 -23.962 1.00 88.12 522 PRO A N 1
ATOM 3902 C CA . PRO A 1 522 ? 2.710 5.211 -22.505 1.00 88.12 522 PRO A CA 1
ATOM 3903 C C . PRO A 1 522 ? 4.051 4.608 -22.065 1.00 88.12 522 PRO A C 1
ATOM 3905 O O . PRO A 1 522 ? 4.757 5.225 -21.272 1.00 88.12 522 PRO A O 1
ATOM 3908 N N . LEU A 1 523 ? 4.467 3.472 -22.637 1.00 91.25 523 LEU A N 1
ATOM 3909 C CA . LEU A 1 523 ? 5.734 2.836 -22.254 1.00 91.25 523 LEU A CA 1
ATOM 3910 C C . LEU A 1 523 ? 6.954 3.638 -22.701 1.00 91.25 523 LEU A C 1
ATOM 3912 O O . LEU A 1 523 ? 7.947 3.688 -21.977 1.00 91.25 523 LEU A O 1
ATOM 3916 N N . ASN A 1 524 ? 6.885 4.289 -23.864 1.00 90.12 524 ASN A N 1
ATOM 3917 C CA . ASN A 1 524 ? 7.966 5.152 -24.326 1.00 90.12 524 ASN A CA 1
ATOM 3918 C C . ASN A 1 524 ? 8.157 6.332 -23.366 1.00 90.12 524 ASN A C 1
ATOM 3920 O O . ASN A 1 524 ? 9.266 6.558 -22.903 1.00 90.12 524 ASN A O 1
ATOM 3924 N N . ARG A 1 525 ? 7.078 7.020 -22.964 1.00 87.88 525 ARG A N 1
ATOM 3925 C CA . ARG A 1 525 ? 7.163 8.125 -21.990 1.00 87.88 525 ARG A CA 1
ATOM 3926 C C . ARG A 1 525 ? 7.813 7.687 -20.677 1.00 87.88 525 ARG A C 1
ATOM 3928 O O . ARG A 1 525 ? 8.683 8.383 -20.162 1.00 87.88 525 ARG A O 1
ATOM 3935 N N . ILE A 1 526 ? 7.426 6.519 -20.173 1.00 90.06 526 ILE A N 1
ATOM 3936 C CA . ILE A 1 526 ? 7.898 5.990 -18.887 1.00 90.06 526 ILE A CA 1
ATOM 3937 C C . ILE A 1 526 ? 9.360 5.532 -18.958 1.00 90.06 526 ILE A C 1
ATOM 3939 O O . ILE A 1 526 ? 10.100 5.734 -18.000 1.00 90.06 526 ILE A O 1
ATOM 3943 N N . THR A 1 527 ? 9.776 4.925 -20.074 1.00 90.50 527 THR A N 1
ATOM 3944 C CA . THR A 1 527 ? 11.110 4.309 -20.221 1.00 90.50 527 THR A CA 1
ATOM 3945 C C . THR A 1 527 ? 12.129 5.171 -20.962 1.00 90.50 527 THR A C 1
ATOM 3947 O O . THR A 1 527 ? 13.311 4.830 -20.974 1.00 90.50 527 THR A O 1
ATOM 3950 N N . ALA A 1 528 ? 11.712 6.270 -21.592 1.00 85.50 528 ALA A N 1
ATOM 3951 C CA . ALA A 1 528 ? 12.621 7.181 -22.270 1.00 85.50 528 ALA A CA 1
ATOM 3952 C C . ALA A 1 528 ? 13.539 7.867 -21.259 1.00 85.50 528 ALA A C 1
ATOM 3954 O O . ALA A 1 528 ? 13.085 8.378 -20.235 1.00 85.50 528 ALA A O 1
ATOM 3955 N N . ARG A 1 529 ? 14.831 7.911 -21.582 1.00 81.56 529 ARG A N 1
ATOM 3956 C CA . ARG A 1 529 ? 15.853 8.617 -20.808 1.00 81.56 529 ARG A CA 1
ATOM 3957 C C . ARG A 1 529 ? 16.280 9.898 -21.508 1.00 81.56 529 ARG A C 1
ATOM 3959 O O . ARG A 1 529 ? 16.104 10.059 -22.723 1.00 81.56 529 ARG A O 1
ATOM 3966 N N . GLU A 1 530 ? 16.812 10.830 -20.738 1.00 74.12 530 GLU A N 1
ATOM 3967 C CA . GLU A 1 530 ? 17.560 11.955 -21.283 1.00 74.12 530 GLU A CA 1
ATOM 3968 C C . GLU A 1 530 ? 18.892 11.438 -21.834 1.00 74.12 530 GLU A C 1
ATOM 3970 O O . GLU A 1 530 ? 19.685 10.838 -21.115 1.00 74.12 530 GLU A O 1
ATOM 3975 N N . ASN A 1 531 ? 19.123 11.625 -23.132 1.00 65.38 531 ASN A N 1
ATOM 3976 C CA . ASN A 1 531 ? 20.387 11.266 -23.766 1.00 65.38 531 ASN A CA 1
ATOM 3977 C C . ASN A 1 531 ? 21.138 12.549 -24.104 1.00 65.38 531 ASN A C 1
ATOM 3979 O O . ASN A 1 531 ? 20.706 13.302 -24.976 1.00 65.38 531 ASN A O 1
ATOM 3983 N N . VAL A 1 532 ? 22.274 12.761 -23.440 1.00 56.78 532 VAL A N 1
ATOM 3984 C CA . VAL A 1 532 ? 23.260 13.780 -23.809 1.00 56.78 532 VAL A CA 1
ATOM 3985 C C . VAL A 1 532 ? 24.394 13.066 -24.551 1.00 56.78 532 VAL A C 1
ATOM 3987 O O . VAL A 1 532 ? 25.005 12.159 -23.981 1.00 56.78 532 VAL A O 1
ATOM 3990 N N . PRO A 1 533 ? 24.677 13.404 -25.824 1.00 46.03 533 PRO A N 1
ATOM 3991 C CA . PRO A 1 533 ? 25.764 12.777 -26.570 1.00 46.03 533 PRO A CA 1
ATOM 3992 C C . PRO A 1 533 ? 27.097 12.870 -25.810 1.00 46.03 533 PRO A C 1
ATOM 3994 O O . PRO A 1 533 ? 27.563 13.967 -25.517 1.00 46.03 533 PRO A O 1
ATOM 3997 N N . GLY A 1 534 ? 27.709 11.722 -25.502 1.00 48.28 534 GLY A N 1
ATOM 3998 C CA . GLY A 1 534 ? 28.989 11.643 -24.784 1.00 48.28 534 GLY A CA 1
ATOM 3999 C C . GLY A 1 534 ? 28.902 11.579 -23.252 1.00 48.28 534 GLY A C 1
ATOM 4000 O O . GLY A 1 534 ? 29.950 11.580 -22.612 1.00 48.28 534 GLY A O 1
ATOM 4001 N N . ALA A 1 535 ? 27.703 11.500 -22.664 1.00 50.72 535 ALA A N 1
ATOM 4002 C CA . ALA A 1 535 ? 27.496 11.314 -21.225 1.00 50.72 535 ALA A CA 1
ATOM 4003 C C . ALA A 1 535 ? 26.841 9.957 -20.903 1.00 50.72 535 ALA A C 1
ATOM 4005 O O . ALA A 1 535 ? 26.312 9.283 -21.792 1.00 50.72 535 ALA A O 1
ATOM 4006 N N . GLU A 1 536 ? 26.865 9.558 -19.627 1.00 63.00 536 GLU A N 1
ATOM 4007 C CA . GLU A 1 536 ? 26.078 8.416 -19.147 1.00 63.00 536 GLU A CA 1
ATOM 4008 C C . GLU A 1 536 ? 24.572 8.627 -19.402 1.00 63.00 536 GLU A C 1
ATOM 4010 O O . GLU A 1 536 ? 24.121 9.775 -19.479 1.00 63.00 536 GLU A O 1
ATOM 4015 N N . PRO A 1 537 ? 23.774 7.544 -19.537 1.00 65.62 537 PRO A N 1
ATOM 4016 C CA . PRO A 1 537 ? 22.331 7.657 -19.717 1.00 65.62 537 PRO A CA 1
ATOM 4017 C C . PRO A 1 537 ? 21.722 8.489 -18.587 1.00 65.62 537 PRO A C 1
ATOM 4019 O O . PRO A 1 537 ? 21.788 8.093 -17.422 1.00 65.62 537 PRO A O 1
ATOM 4022 N N . GLY A 1 538 ? 21.119 9.625 -18.938 1.00 69.88 538 GLY A N 1
ATOM 4023 C CA . GLY A 1 538 ? 20.496 10.534 -17.987 1.00 69.88 538 GLY A CA 1
ATOM 4024 C C . GLY A 1 538 ? 19.261 9.931 -17.306 1.00 69.88 538 GLY A C 1
ATOM 4025 O O . GLY A 1 538 ? 18.876 8.782 -17.577 1.00 69.88 538 GLY A O 1
ATOM 4026 N N . PRO A 1 539 ? 18.614 10.697 -16.410 1.00 79.69 539 PRO A N 1
ATOM 4027 C CA . PRO A 1 539 ? 17.403 10.251 -15.735 1.00 79.69 539 PRO A CA 1
ATOM 4028 C C . PRO A 1 539 ? 16.279 9.935 -16.734 1.00 79.69 539 PRO A C 1
ATOM 4030 O O . PRO A 1 539 ? 16.306 10.325 -17.908 1.00 79.69 539 PRO A O 1
ATOM 4033 N N . PHE A 1 540 ? 15.270 9.198 -16.269 1.00 83.31 540 PHE A N 1
ATOM 4034 C CA . PHE A 1 540 ? 14.046 9.012 -17.044 1.00 83.31 540 PHE A CA 1
ATOM 4035 C C . PHE A 1 540 ? 13.362 10.364 -17.274 1.00 83.31 540 PHE A C 1
ATOM 4037 O O . PHE A 1 540 ? 13.286 11.189 -16.369 1.00 83.31 540 PHE A O 1
ATOM 4044 N N . ARG A 1 541 ? 12.829 10.571 -18.482 1.00 84.50 541 ARG A N 1
ATOM 4045 C CA . ARG A 1 541 ? 12.143 11.814 -18.869 1.00 84.50 541 ARG A CA 1
ATOM 4046 C C . ARG A 1 541 ? 10.854 12.045 -18.085 1.00 84.50 541 ARG A C 1
ATOM 4048 O O . ARG A 1 541 ? 10.476 13.186 -17.857 1.00 84.50 541 ARG A O 1
ATOM 4055 N N . THR A 1 542 ? 10.160 10.968 -17.719 1.00 89.12 542 THR A N 1
ATOM 4056 C CA . THR A 1 542 ? 8.984 11.046 -16.846 1.00 89.12 542 THR A CA 1
ATOM 4057 C C . THR A 1 542 ? 9.452 10.879 -15.401 1.00 89.12 542 THR A C 1
ATOM 4059 O O . THR A 1 542 ? 10.046 9.841 -15.100 1.00 89.12 542 THR A O 1
ATOM 4062 N N . PRO A 1 543 ? 9.189 11.840 -14.503 1.00 91.50 543 PRO A N 1
ATOM 4063 C CA . PRO A 1 543 ? 9.464 11.676 -13.080 1.00 91.50 543 PRO A CA 1
ATOM 4064 C C . PRO A 1 543 ? 8.700 10.486 -12.496 1.00 91.50 543 PRO A C 1
ATOM 4066 O O . PRO A 1 543 ? 7.570 10.207 -12.911 1.00 91.50 543 PRO A O 1
ATOM 4069 N N . ALA A 1 544 ? 9.296 9.778 -11.537 1.00 91.88 544 ALA A N 1
ATOM 4070 C CA . ALA A 1 544 ? 8.723 8.546 -10.997 1.00 91.88 544 ALA A CA 1
ATOM 4071 C C . ALA A 1 544 ? 7.310 8.767 -10.429 1.00 91.88 544 ALA A C 1
ATOM 4073 O O . ALA A 1 544 ? 6.398 7.987 -10.681 1.00 91.88 544 ALA A O 1
ATOM 4074 N N . GLU A 1 545 ? 7.076 9.872 -9.734 1.00 93.19 545 GLU A N 1
ATOM 4075 C CA . GLU A 1 545 ? 5.787 10.236 -9.155 1.00 93.19 545 GLU A CA 1
ATOM 4076 C C . GLU A 1 545 ? 4.657 10.424 -10.183 1.00 93.19 545 GLU A C 1
ATOM 4078 O O . GLU A 1 545 ? 3.490 10.242 -9.832 1.00 93.19 545 GLU A O 1
ATOM 4083 N N . GLN A 1 546 ? 4.985 10.711 -11.449 1.00 93.12 546 GLN A N 1
ATOM 4084 C CA . GLN A 1 546 ? 4.017 10.894 -12.542 1.00 93.12 546 GLN A CA 1
ATOM 4085 C C . GLN A 1 546 ? 3.730 9.594 -13.312 1.00 93.12 546 GLN A C 1
ATOM 4087 O O . GLN A 1 546 ? 2.765 9.506 -14.074 1.00 93.12 546 GLN A O 1
ATOM 4092 N N . VAL A 1 547 ? 4.540 8.551 -13.117 1.00 92.88 547 VAL A N 1
ATOM 4093 C CA . VAL A 1 547 ? 4.407 7.273 -13.835 1.00 92.88 547 VAL A CA 1
ATOM 4094 C C . VAL A 1 547 ? 3.064 6.590 -13.581 1.00 92.88 547 VAL A C 1
ATOM 4096 O O . VAL A 1 547 ? 2.456 6.143 -14.556 1.00 92.88 547 VAL A O 1
ATOM 4099 N N . PRO A 1 548 ? 2.548 6.502 -12.336 1.00 90.31 548 PRO A N 1
ATOM 4100 C CA . PRO A 1 548 ? 1.255 5.868 -12.116 1.00 90.31 548 PRO A CA 1
ATOM 4101 C C . PRO A 1 548 ? 0.106 6.589 -12.823 1.00 90.31 548 PRO A C 1
ATOM 4103 O O . PRO A 1 548 ? -0.798 5.943 -13.350 1.00 90.31 548 PRO A O 1
ATOM 4106 N N . GLU A 1 549 ? 0.164 7.920 -12.890 1.00 87.31 549 GLU A N 1
ATOM 4107 C CA . GLU A 1 549 ? -0.818 8.728 -13.615 1.00 87.31 549 GLU A CA 1
ATOM 4108 C C . GLU A 1 549 ? -0.752 8.448 -15.123 1.00 87.31 549 GLU A C 1
ATOM 4110 O O . GLU A 1 549 ? -1.775 8.218 -15.770 1.00 87.31 549 GLU A O 1
ATOM 4115 N N . ALA A 1 550 ? 0.462 8.314 -15.669 1.00 86.00 550 ALA A N 1
ATOM 4116 C CA . ALA A 1 550 ? 0.683 7.971 -17.071 1.00 86.00 550 ALA A CA 1
ATOM 4117 C C . ALA A 1 550 ? 0.111 6.597 -17.483 1.00 86.00 550 ALA A C 1
ATOM 4119 O O . ALA A 1 550 ? -0.134 6.385 -18.676 1.00 86.00 550 ALA A O 1
ATOM 4120 N N . ILE A 1 551 ? -0.125 5.686 -16.528 1.00 87.56 551 ILE A N 1
ATOM 4121 C CA . ILE A 1 551 ? -0.736 4.364 -16.758 1.00 87.56 551 ILE A CA 1
ATOM 4122 C C . ILE A 1 551 ? -2.144 4.209 -16.171 1.00 87.56 551 ILE A C 1
ATOM 4124 O O . ILE A 1 551 ? -2.679 3.107 -16.204 1.00 87.56 551 ILE A O 1
ATOM 4128 N N . THR A 1 552 ? -2.763 5.273 -15.650 1.00 77.62 552 THR A N 1
ATOM 4129 C CA . THR A 1 552 ? -4.083 5.175 -14.992 1.00 77.62 552 THR A CA 1
ATOM 4130 C C . THR A 1 552 ? -5.200 4.796 -15.973 1.00 77.62 552 THR A C 1
ATOM 4132 O O . THR A 1 552 ? -6.164 4.133 -15.596 1.00 77.62 552 THR A O 1
ATOM 4135 N N . GLY A 1 553 ? -5.069 5.155 -17.255 1.00 82.75 553 GLY A N 1
ATOM 4136 C CA . GLY A 1 553 ? -6.031 4.755 -18.283 1.00 82.75 553 GLY A CA 1
ATOM 4137 C C . GLY A 1 553 ? -6.001 3.241 -18.558 1.00 82.75 553 GLY A C 1
ATOM 4138 O O . GLY A 1 553 ? -4.912 2.668 -18.649 1.00 82.75 553 GLY A O 1
ATOM 4139 N N . PRO A 1 554 ? -7.153 2.582 -18.792 1.00 83.88 554 PRO A N 1
ATOM 4140 C CA . PRO A 1 554 ? -7.234 1.121 -18.913 1.00 83.88 554 PRO A CA 1
ATOM 4141 C C . PRO A 1 554 ? -6.371 0.559 -20.050 1.00 83.88 554 PRO A C 1
ATOM 4143 O O . PRO A 1 554 ? -5.777 -0.510 -19.919 1.00 83.88 554 PRO A O 1
ATOM 4146 N N . THR A 1 555 ? -6.239 1.297 -21.155 1.00 88.12 555 THR A N 1
ATOM 4147 C CA . THR A 1 555 ? -5.371 0.918 -22.279 1.00 88.12 555 THR A CA 1
ATOM 4148 C C . THR A 1 555 ? -3.890 0.973 -21.904 1.00 88.12 555 THR A C 1
ATOM 4150 O O . THR A 1 555 ? -3.148 0.043 -22.212 1.00 88.12 555 THR A O 1
ATOM 4153 N N . ALA A 1 556 ? -3.460 2.036 -21.217 1.00 90.38 556 ALA A N 1
ATOM 4154 C CA . ALA A 1 556 ? -2.070 2.206 -20.799 1.00 90.38 556 ALA A CA 1
ATOM 4155 C C . ALA A 1 556 ? -1.692 1.202 -19.702 1.00 90.38 556 ALA A C 1
ATOM 4157 O O . ALA A 1 556 ? -0.614 0.611 -19.759 1.00 90.38 556 ALA A O 1
ATOM 4158 N N . LEU A 1 557 ? -2.609 0.942 -18.764 1.00 92.75 557 LEU A N 1
ATOM 4159 C CA . LEU A 1 557 ? -2.457 -0.095 -17.753 1.00 92.75 557 LEU A CA 1
ATOM 4160 C C . LEU A 1 557 ? -2.306 -1.474 -18.394 1.00 92.75 557 LEU A C 1
ATOM 4162 O O . LEU A 1 557 ? -1.367 -2.197 -18.078 1.00 92.75 557 LEU A O 1
ATOM 4166 N N . ARG A 1 558 ? -3.187 -1.830 -19.337 1.00 92.81 558 ARG A N 1
ATOM 4167 C CA . ARG A 1 558 ? -3.101 -3.104 -20.061 1.00 92.81 558 ARG A CA 1
ATOM 4168 C C . ARG A 1 558 ? -1.772 -3.244 -20.788 1.00 92.81 558 ARG A C 1
ATOM 4170 O O . ARG A 1 558 ? -1.141 -4.294 -20.702 1.00 92.81 558 ARG A O 1
ATOM 4177 N N . GLU A 1 559 ? -1.330 -2.200 -21.484 1.00 92.12 559 GLU A N 1
ATOM 4178 C CA . GLU A 1 559 ? -0.058 -2.211 -22.207 1.00 92.12 559 GLU A CA 1
ATOM 4179 C C . GLU A 1 559 ? 1.138 -2.378 -21.253 1.00 92.12 559 GLU A C 1
ATOM 4181 O O . GLU A 1 559 ? 2.032 -3.180 -21.536 1.00 92.12 559 GLU A O 1
ATOM 4186 N N . ALA A 1 560 ? 1.121 -1.709 -20.095 1.00 93.62 560 ALA A N 1
ATOM 4187 C CA . ALA A 1 560 ? 2.130 -1.863 -19.048 1.00 93.62 560 ALA A CA 1
ATOM 4188 C C . ALA A 1 560 ? 2.112 -3.260 -18.412 1.00 93.62 560 ALA A C 1
ATOM 4190 O O . ALA A 1 560 ? 3.168 -3.853 -18.234 1.00 93.62 560 ALA A O 1
ATOM 4191 N N . LEU A 1 561 ? 0.940 -3.830 -18.126 1.00 93.75 561 LEU A N 1
ATOM 4192 C CA . LEU A 1 561 ? 0.814 -5.172 -17.543 1.00 93.75 561 LEU A CA 1
ATOM 4193 C C . LEU A 1 561 ? 1.158 -6.296 -18.528 1.00 93.75 561 LEU A C 1
ATOM 4195 O O . LEU A 1 561 ? 1.592 -7.365 -18.100 1.00 93.75 561 LEU A O 1
ATOM 4199 N N . THR A 1 562 ? 0.948 -6.067 -19.827 1.00 93.94 562 THR A N 1
ATOM 4200 C CA . THR A 1 562 ? 1.281 -7.024 -20.896 1.00 93.94 562 THR A CA 1
ATOM 4201 C C . THR A 1 562 ? 2.783 -7.052 -21.164 1.00 93.94 562 THR A C 1
ATOM 4203 O O . THR A 1 562 ? 3.339 -8.103 -21.474 1.00 93.94 562 THR A O 1
ATOM 4206 N N . ASN A 1 563 ? 3.449 -5.897 -21.065 1.00 93.88 563 ASN A N 1
ATOM 4207 C CA . ASN A 1 563 ? 4.872 -5.773 -21.372 1.00 93.88 563 ASN A CA 1
ATOM 4208 C C . ASN A 1 563 ? 5.784 -5.792 -20.141 1.00 93.88 563 ASN A C 1
ATOM 4210 O O . ASN A 1 563 ? 6.961 -6.100 -20.294 1.00 93.88 563 ASN A O 1
ATOM 4214 N N . GLY A 1 564 ? 5.274 -5.455 -18.960 1.00 92.00 564 GLY A N 1
ATOM 4215 C CA . GLY A 1 564 ? 6.015 -5.445 -17.703 1.00 92.00 564 GLY A CA 1
ATOM 4216 C C . GLY A 1 564 ? 6.120 -6.818 -17.046 1.00 92.00 564 GLY A C 1
ATOM 4217 O O . GLY A 1 564 ? 5.429 -7.773 -17.409 1.00 92.00 564 GLY A O 1
ATOM 4218 N N . GLY A 1 565 ? 7.007 -6.906 -16.061 1.00 92.31 565 GLY A N 1
ATOM 4219 C CA . GLY A 1 565 ? 7.209 -8.077 -15.225 1.00 92.31 565 GLY A CA 1
ATOM 4220 C C . GLY A 1 565 ? 6.283 -8.110 -14.006 1.00 92.31 565 GLY A C 1
ATOM 4221 O O . GLY A 1 565 ? 5.228 -7.470 -13.934 1.00 92.31 565 GLY A O 1
ATOM 4222 N N . THR A 1 566 ? 6.681 -8.899 -13.008 1.00 92.69 566 THR A N 1
ATOM 4223 C CA . THR A 1 566 ? 5.946 -9.042 -11.742 1.00 92.69 566 THR A CA 1
ATOM 4224 C C . THR A 1 566 ? 5.972 -7.760 -10.913 1.00 92.69 566 THR A C 1
ATOM 4226 O O . THR A 1 566 ? 4.970 -7.440 -10.273 1.00 92.69 566 THR A O 1
ATOM 4229 N N . ALA A 1 567 ? 7.072 -7.004 -10.958 1.00 93.62 567 ALA A N 1
ATOM 4230 C CA . ALA A 1 567 ? 7.230 -5.761 -10.213 1.00 93.62 567 ALA A CA 1
ATOM 4231 C C . ALA A 1 567 ? 6.271 -4.669 -10.712 1.00 93.62 567 ALA A C 1
ATOM 4233 O O . ALA A 1 567 ? 5.595 -4.051 -9.890 1.00 93.62 567 ALA A O 1
ATOM 4234 N N . THR A 1 568 ? 6.118 -4.498 -12.033 1.00 94.81 568 THR A N 1
ATOM 4235 C CA . THR A 1 568 ? 5.121 -3.578 -12.610 1.00 94.81 568 THR A CA 1
ATOM 4236 C C . THR A 1 568 ? 3.712 -3.923 -12.139 1.00 94.81 568 THR A C 1
ATOM 4238 O O . THR A 1 568 ? 2.978 -3.044 -11.689 1.00 94.81 568 THR A O 1
ATOM 4241 N N . ARG A 1 569 ? 3.338 -5.211 -12.180 1.00 93.88 569 ARG A N 1
ATOM 4242 C CA . ARG A 1 569 ? 2.015 -5.668 -11.731 1.00 93.88 569 ARG A CA 1
ATOM 4243 C C . ARG A 1 569 ? 1.783 -5.375 -10.251 1.00 93.88 569 ARG A C 1
ATOM 4245 O O . ARG A 1 569 ? 0.778 -4.763 -9.905 1.00 93.88 569 ARG A O 1
ATOM 4252 N N . GLN A 1 570 ? 2.721 -5.758 -9.387 1.00 94.25 570 GLN A N 1
ATOM 4253 C CA . GLN A 1 570 ? 2.606 -5.539 -7.944 1.00 94.25 570 GLN A CA 1
ATOM 4254 C C . GLN A 1 570 ? 2.553 -4.051 -7.588 1.00 94.25 570 GLN A C 1
ATOM 4256 O O . GLN A 1 570 ? 1.748 -3.651 -6.751 1.00 94.25 570 GLN A O 1
ATOM 4261 N N . ALA A 1 571 ? 3.386 -3.221 -8.216 1.00 95.00 571 ALA A N 1
ATOM 4262 C CA . ALA A 1 571 ? 3.398 -1.782 -7.983 1.00 95.00 571 ALA A CA 1
ATOM 4263 C C . ALA A 1 571 ? 2.091 -1.118 -8.441 1.00 95.00 571 ALA A C 1
ATOM 4265 O O . ALA A 1 571 ? 1.520 -0.321 -7.696 1.00 95.00 571 ALA A O 1
ATOM 4266 N N . ALA A 1 572 ? 1.580 -1.491 -9.618 1.00 94.19 572 ALA A N 1
ATOM 4267 C CA . ALA A 1 572 ? 0.317 -0.975 -10.133 1.00 94.19 572 ALA A CA 1
ATOM 4268 C C . ALA A 1 572 ? -0.877 -1.403 -9.256 1.00 94.19 572 ALA A C 1
ATOM 4270 O O . ALA A 1 572 ? -1.686 -0.558 -8.875 1.00 94.19 572 ALA A O 1
ATOM 4271 N N . GLU A 1 573 ? -0.944 -2.677 -8.847 1.00 94.12 573 GLU A N 1
ATOM 4272 C CA . GLU A 1 573 ? -1.975 -3.173 -7.922 1.00 94.12 573 GLU A CA 1
ATOM 4273 C C . GLU A 1 573 ? -1.944 -2.437 -6.581 1.00 94.12 573 GLU A C 1
ATOM 4275 O O . GLU A 1 573 ? -2.976 -1.992 -6.081 1.00 94.12 573 GLU A O 1
ATOM 4280 N N . ARG A 1 574 ? -0.755 -2.289 -5.987 1.00 95.12 574 ARG A N 1
ATOM 4281 C CA . ARG A 1 574 ? -0.585 -1.596 -4.706 1.00 95.12 574 ARG A CA 1
ATOM 4282 C C . ARG A 1 574 ? -1.004 -0.140 -4.803 1.00 95.12 574 ARG A C 1
ATOM 4284 O O . ARG A 1 574 ? -1.714 0.338 -3.925 1.00 95.12 574 ARG A O 1
ATOM 4291 N N . ARG A 1 575 ? -0.614 0.552 -5.876 1.00 94.94 575 ARG A N 1
ATOM 4292 C CA . ARG A 1 575 ? -0.963 1.959 -6.072 1.00 94.94 575 ARG A CA 1
ATOM 4293 C C . ARG A 1 575 ? -2.463 2.156 -6.235 1.00 94.94 575 ARG A C 1
ATOM 4295 O O . ARG A 1 575 ? -3.000 3.072 -5.608 1.00 94.94 575 ARG A O 1
ATOM 4302 N N . LEU A 1 576 ? -3.112 1.309 -7.034 1.00 94.12 576 LEU A N 1
ATOM 4303 C CA . LEU A 1 576 ? -4.556 1.352 -7.244 1.00 94.12 576 LEU A CA 1
ATOM 4304 C C . LEU A 1 576 ? -5.305 1.018 -5.947 1.00 94.12 576 LEU A C 1
ATOM 4306 O O . LEU A 1 576 ? -6.229 1.731 -5.564 1.00 94.12 576 LEU A O 1
ATOM 4310 N N . SER A 1 577 ? -4.846 0.001 -5.210 1.00 95.25 577 SER A N 1
ATOM 4311 C CA . SER A 1 577 ? -5.367 -0.323 -3.879 1.00 95.25 577 SER A CA 1
ATOM 4312 C C . SER A 1 577 ? -5.256 0.865 -2.923 1.00 95.25 577 SER A C 1
ATOM 4314 O O . SER A 1 577 ? -6.215 1.153 -2.217 1.00 95.25 577 SER A O 1
ATOM 4316 N N . THR A 1 578 ? -4.117 1.564 -2.894 1.00 94.88 578 THR A N 1
ATOM 4317 C CA . THR A 1 578 ? -3.931 2.772 -2.077 1.00 94.88 578 THR A CA 1
ATOM 4318 C C . THR A 1 578 ? -4.905 3.871 -2.481 1.00 94.88 578 THR A C 1
ATOM 4320 O O . THR A 1 578 ? -5.604 4.380 -1.621 1.00 94.88 578 THR A O 1
ATOM 4323 N N . GLN A 1 579 ? -5.024 4.172 -3.776 1.00 93.44 579 GLN A N 1
ATOM 4324 C CA . GLN A 1 579 ? -5.972 5.157 -4.318 1.00 93.44 579 GLN A CA 1
ATOM 4325 C C . GLN A 1 579 ? -7.412 4.883 -3.864 1.00 93.44 579 GLN A C 1
ATOM 4327 O O . GLN A 1 579 ? -8.082 5.772 -3.346 1.00 93.44 579 GLN A O 1
ATOM 4332 N N . ILE A 1 580 ? -7.865 3.638 -4.027 1.00 94.75 580 ILE A N 1
ATOM 4333 C CA . ILE A 1 580 ? -9.226 3.223 -3.684 1.00 94.75 580 ILE A CA 1
ATOM 4334 C C . ILE A 1 580 ? -9.451 3.286 -2.169 1.00 94.75 580 ILE A C 1
ATOM 4336 O O . ILE A 1 580 ? -10.491 3.763 -1.718 1.00 94.75 580 ILE A O 1
ATOM 4340 N N . LEU A 1 581 ? -8.486 2.817 -1.372 1.00 94.56 581 LEU A N 1
ATOM 4341 C CA . LEU A 1 581 ? -8.593 2.849 0.085 1.00 94.56 581 LEU A CA 1
ATOM 4342 C C . LEU A 1 581 ? -8.544 4.279 0.622 1.00 94.56 581 LEU A C 1
ATOM 4344 O O . LEU A 1 581 ? -9.328 4.594 1.509 1.00 94.56 581 LEU A O 1
ATOM 4348 N N . ASP A 1 582 ? -7.683 5.144 0.090 1.00 93.00 582 ASP A N 1
ATOM 4349 C CA . ASP A 1 582 ? -7.593 6.554 0.482 1.00 93.00 582 ASP A CA 1
ATOM 4350 C C . ASP A 1 582 ? -8.907 7.286 0.179 1.00 93.00 582 ASP A C 1
ATOM 4352 O O . ASP A 1 582 ? -9.421 7.987 1.043 1.00 93.00 582 ASP A O 1
ATOM 4356 N N . ALA A 1 583 ? -9.507 7.048 -0.993 1.00 92.38 583 ALA A N 1
ATOM 4357 C CA . ALA A 1 583 ? -10.809 7.612 -1.359 1.00 92.38 583 ALA A CA 1
ATOM 4358 C C . ALA A 1 583 ? -11.966 7.115 -0.468 1.00 92.38 583 ALA A C 1
ATOM 4360 O O . ALA A 1 583 ? -12.988 7.789 -0.340 1.00 92.38 583 ALA A O 1
ATOM 4361 N N . ALA A 1 584 ? -11.818 5.934 0.138 1.00 93.25 584 ALA A N 1
ATOM 4362 C CA . ALA A 1 584 ? -12.821 5.318 1.002 1.00 93.25 584 ALA A CA 1
ATOM 4363 C C . ALA A 1 584 ? -12.582 5.533 2.508 1.00 93.25 584 ALA A C 1
ATOM 4365 O O . ALA A 1 584 ? -13.442 5.156 3.309 1.00 93.25 584 ALA A O 1
ATOM 4366 N N . THR A 1 585 ? -11.423 6.084 2.884 1.00 90.94 585 THR A N 1
ATOM 4367 C CA . THR A 1 585 ? -11.024 6.343 4.272 1.00 90.94 585 THR A CA 1
ATOM 4368 C C . THR A 1 585 ? -11.512 7.731 4.689 1.00 90.94 585 THR A C 1
ATOM 4370 O O . THR A 1 585 ? -11.261 8.711 3.992 1.00 90.94 585 THR A O 1
ATOM 4373 N N . ASP A 1 586 ? -12.199 7.831 5.823 1.00 85.38 586 ASP A N 1
ATOM 4374 C CA . ASP A 1 586 ? -12.636 9.113 6.377 1.00 85.38 586 ASP A CA 1
ATOM 4375 C C . ASP A 1 586 ? -11.529 9.831 7.182 1.00 85.38 586 ASP A C 1
ATOM 4377 O O . ASP A 1 586 ? -10.411 9.339 7.346 1.00 85.38 586 ASP A O 1
ATOM 4381 N N . ALA A 1 587 ? -11.841 11.013 7.727 1.00 80.62 587 ALA A N 1
ATOM 4382 C CA . ALA A 1 587 ? -10.901 11.797 8.536 1.00 80.62 587 ALA A CA 1
ATOM 4383 C C . ALA A 1 587 ? -10.457 11.101 9.841 1.00 80.62 587 ALA A C 1
ATOM 4385 O O . ALA A 1 587 ? -9.472 11.518 10.449 1.00 80.62 587 ALA A O 1
ATOM 4386 N N . ARG A 1 588 ? -11.177 10.064 10.290 1.00 74.25 588 ARG A N 1
ATOM 4387 C CA . ARG A 1 588 ? -10.857 9.266 11.483 1.00 74.25 588 ARG A CA 1
ATOM 4388 C C . ARG A 1 588 ? -10.007 8.039 11.141 1.00 74.25 588 ARG A C 1
ATOM 4390 O O . ARG A 1 588 ? -9.552 7.352 12.050 1.00 74.25 588 ARG A O 1
ATOM 4397 N N . GLY A 1 589 ? -9.747 7.792 9.855 1.00 78.62 589 GLY A N 1
ATOM 4398 C CA . GLY A 1 589 ? -9.010 6.623 9.385 1.00 78.62 589 GLY A CA 1
ATOM 4399 C C . GLY A 1 589 ? -9.894 5.396 9.151 1.00 78.62 589 GLY A C 1
ATOM 4400 O O . GLY A 1 589 ? -9.364 4.318 8.866 1.00 78.62 589 GLY A O 1
ATOM 4401 N N . ASP A 1 590 ? -11.218 5.540 9.236 1.00 81.88 590 ASP A N 1
ATOM 4402 C CA . ASP A 1 590 ? -12.162 4.446 9.056 1.00 81.88 590 ASP A CA 1
ATOM 4403 C C . ASP A 1 590 ? -12.583 4.311 7.594 1.00 81.88 590 ASP A C 1
ATOM 4405 O O . ASP A 1 590 ? -12.940 5.269 6.911 1.00 81.88 590 ASP A O 1
ATOM 4409 N N . VAL A 1 591 ? -12.550 3.075 7.096 1.00 86.19 591 VAL A N 1
ATOM 4410 C CA . VAL A 1 591 ? -12.971 2.750 5.729 1.00 86.19 591 VAL A CA 1
ATOM 4411 C C . VAL A 1 591 ? -14.458 2.423 5.738 1.00 86.19 591 VAL A C 1
ATOM 4413 O O . VAL A 1 591 ? -14.868 1.487 6.428 1.00 86.19 591 VAL A O 1
ATOM 4416 N N . SER A 1 592 ? -15.269 3.140 4.959 1.00 89.50 592 SER A N 1
ATOM 4417 C CA . SER A 1 592 ? -16.697 2.821 4.816 1.00 89.50 592 SER A CA 1
ATOM 4418 C C . SER A 1 592 ? -16.951 1.862 3.648 1.00 89.50 592 SER A C 1
ATOM 4420 O O . SER A 1 592 ? -16.326 1.962 2.591 1.00 89.50 592 SER A O 1
ATOM 4422 N N . ALA A 1 593 ? -17.892 0.926 3.817 1.00 92.19 593 ALA A N 1
ATOM 4423 C CA . ALA A 1 593 ? -18.254 -0.020 2.757 1.00 92.19 593 ALA A CA 1
ATOM 4424 C C . ALA A 1 593 ? -18.856 0.696 1.533 1.00 92.19 593 ALA A C 1
ATOM 4426 O O . ALA A 1 593 ? -18.590 0.319 0.393 1.00 92.19 593 ALA A O 1
ATOM 4427 N N . GLU A 1 594 ? -19.645 1.748 1.759 1.00 93.12 594 GLU A N 1
ATOM 4428 C CA . GLU A 1 594 ? -20.293 2.513 0.693 1.00 93.12 594 GLU A CA 1
ATOM 4429 C C . GLU A 1 594 ? -19.292 3.338 -0.124 1.00 93.12 594 GLU A C 1
ATOM 4431 O O . GLU A 1 594 ? -19.291 3.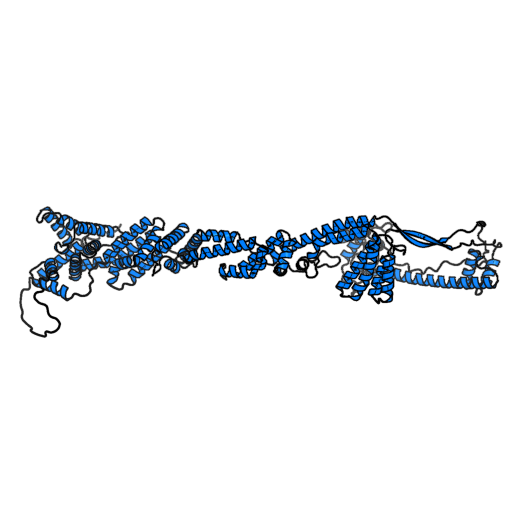243 -1.356 1.00 93.12 594 GLU A O 1
ATOM 4436 N N . ALA A 1 595 ? -18.392 4.082 0.533 1.00 94.19 595 ALA A N 1
ATOM 4437 C CA . ALA A 1 595 ? -17.349 4.821 -0.176 1.00 94.19 595 ALA A CA 1
ATOM 4438 C C . ALA A 1 595 ? -16.395 3.868 -0.903 1.00 94.19 595 ALA A C 1
ATOM 4440 O O . ALA A 1 595 ? -16.017 4.141 -2.041 1.00 94.19 595 ALA A O 1
ATOM 4441 N N . LEU A 1 596 ? -16.088 2.706 -0.312 1.00 94.88 596 LEU A N 1
ATOM 4442 C CA . LEU A 1 596 ? -15.261 1.690 -0.960 1.00 94.88 596 LEU A CA 1
ATOM 4443 C C . LEU A 1 596 ? -15.910 1.169 -2.248 1.00 94.88 596 LEU A C 1
ATOM 4445 O O . LEU A 1 596 ? -15.252 1.100 -3.283 1.00 94.88 596 LEU A O 1
ATOM 4449 N N . ARG A 1 597 ? -17.219 0.892 -2.245 1.00 95.75 597 ARG A N 1
ATOM 4450 C CA . ARG A 1 597 ? -17.950 0.517 -3.470 1.00 95.75 597 ARG A CA 1
ATOM 4451 C C . ARG A 1 597 ? -17.983 1.621 -4.506 1.00 95.75 597 ARG A C 1
ATOM 4453 O O . ARG A 1 597 ? -17.927 1.336 -5.700 1.00 95.75 597 ARG A O 1
ATOM 4460 N N . LYS A 1 598 ? -18.149 2.870 -4.075 1.00 96.44 598 LYS A N 1
ATOM 4461 C CA . LYS A 1 598 ? -18.115 4.020 -4.978 1.00 96.44 598 LYS A CA 1
ATOM 4462 C C . LYS A 1 598 ? -16.747 4.113 -5.663 1.00 96.44 598 LYS A C 1
ATOM 4464 O O . LYS A 1 598 ? -16.708 4.079 -6.887 1.00 96.44 598 LYS A O 1
ATOM 4469 N N . ALA A 1 599 ? -15.659 4.082 -4.896 1.00 95.38 599 ALA A N 1
ATOM 4470 C CA . ALA A 1 599 ? -14.295 4.116 -5.419 1.00 95.38 599 ALA A CA 1
ATOM 4471 C C . ALA A 1 599 ? -13.974 2.911 -6.328 1.00 95.38 599 ALA A C 1
ATOM 4473 O O . ALA A 1 599 ? -13.348 3.065 -7.377 1.00 95.38 599 ALA A O 1
ATOM 4474 N N . MET A 1 600 ? -14.456 1.709 -5.981 1.00 96.00 600 MET A N 1
ATOM 4475 C CA . MET A 1 600 ? -14.328 0.524 -6.840 1.00 96.00 600 MET A CA 1
ATOM 4476 C C . MET A 1 600 ? -15.096 0.666 -8.160 1.00 96.00 600 MET A C 1
ATOM 4478 O O . MET A 1 600 ? -14.595 0.233 -9.191 1.00 96.00 600 MET A O 1
ATOM 4482 N N . ARG A 1 601 ? -16.292 1.273 -8.153 1.00 96.12 601 ARG A N 1
ATOM 4483 C CA . ARG A 1 601 ? -17.059 1.546 -9.383 1.00 96.12 601 ARG A CA 1
ATOM 4484 C C . ARG A 1 601 ? -16.368 2.579 -10.267 1.00 96.12 601 ARG A C 1
ATOM 4486 O O . ARG A 1 601 ? -16.311 2.388 -11.473 1.00 96.12 601 ARG A O 1
ATOM 4493 N N . GLU A 1 602 ? -15.820 3.635 -9.674 1.00 94.19 602 GLU A N 1
ATOM 4494 C CA . GLU A 1 602 ? -15.047 4.659 -10.392 1.00 94.19 602 GLU A CA 1
ATOM 4495 C C . GLU A 1 602 ? -13.758 4.086 -11.006 1.00 94.19 602 GLU A C 1
ATOM 4497 O O . GLU A 1 602 ? -13.292 4.573 -12.030 1.00 94.19 602 GLU A O 1
ATOM 4502 N N . SER A 1 603 ? -13.224 3.010 -10.420 1.00 93.25 603 SER A N 1
ATOM 4503 C CA . SER A 1 603 ? -12.019 2.310 -10.884 1.00 93.25 603 SER A CA 1
ATOM 4504 C C . SER A 1 603 ? -12.313 0.983 -11.602 1.00 93.25 603 SER A C 1
ATOM 4506 O O . SER A 1 603 ? -11.413 0.147 -11.718 1.00 93.25 603 SER A O 1
ATOM 4508 N N . ALA A 1 604 ? -13.550 0.748 -12.057 1.00 93.38 604 ALA A N 1
ATOM 4509 C CA . ALA A 1 604 ? -13.985 -0.558 -12.566 1.00 93.38 604 ALA A CA 1
ATOM 4510 C C . ALA A 1 604 ? -13.121 -1.062 -13.736 1.00 93.38 604 ALA A C 1
ATOM 4512 O O . ALA A 1 604 ? -12.626 -2.187 -13.687 1.00 93.38 604 ALA A O 1
ATOM 4513 N N . ASP A 1 605 ? -12.841 -0.204 -14.720 1.00 91.62 605 ASP A N 1
ATOM 4514 C CA . ASP A 1 605 ? -12.053 -0.573 -15.904 1.00 91.62 605 ASP A CA 1
ATOM 4515 C C . ASP A 1 605 ? -10.617 -1.004 -15.555 1.00 91.62 605 ASP A C 1
ATOM 4517 O O . ASP A 1 605 ? -10.048 -1.899 -16.187 1.00 91.62 605 ASP A O 1
ATOM 4521 N N . ALA A 1 606 ? -10.015 -0.371 -14.541 1.00 91.62 606 ALA A N 1
ATOM 4522 C CA . ALA A 1 606 ? -8.682 -0.718 -14.056 1.00 91.62 606 ALA A CA 1
ATOM 4523 C C . ALA A 1 606 ? -8.705 -2.018 -13.235 1.00 91.62 606 ALA A C 1
ATOM 4525 O O . ALA A 1 606 ? -7.827 -2.869 -13.393 1.00 91.62 606 ALA A O 1
ATOM 4526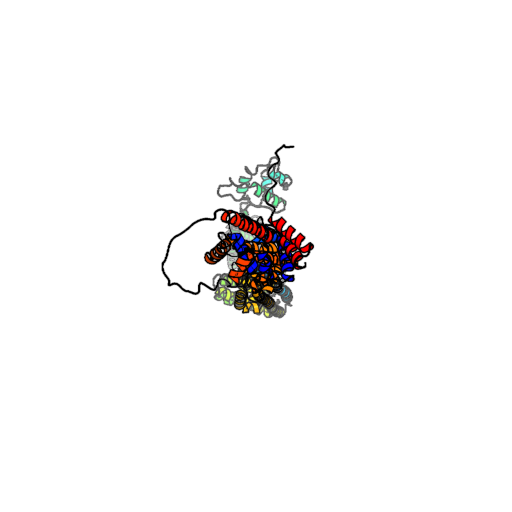 N N . LEU A 1 607 ? -9.736 -2.204 -12.404 1.00 93.69 607 LEU A N 1
ATOM 4527 C CA . LEU A 1 607 ? -9.947 -3.422 -11.619 1.00 93.69 607 LEU A CA 1
ATOM 4528 C C . LEU A 1 607 ? -10.230 -4.651 -12.491 1.00 93.69 607 LEU A C 1
ATOM 4530 O O . LEU A 1 607 ? -9.830 -5.752 -12.121 1.00 93.69 607 LEU A O 1
ATOM 4534 N N . ASP A 1 608 ? -10.837 -4.480 -13.664 1.00 93.38 608 ASP A N 1
ATOM 4535 C CA . ASP A 1 608 ? -11.038 -5.570 -14.626 1.00 93.38 608 ASP A CA 1
ATOM 4536 C C . ASP A 1 608 ? -9.719 -6.092 -15.216 1.00 93.38 608 ASP A C 1
ATOM 4538 O O . ASP A 1 608 ? -9.632 -7.254 -15.610 1.00 93.38 608 ASP A O 1
ATOM 4542 N N . GLN A 1 609 ? -8.658 -5.276 -15.228 1.00 92.88 609 GLN A N 1
ATOM 4543 C CA . GLN A 1 609 ? -7.307 -5.743 -15.566 1.00 92.88 609 GLN A CA 1
ATOM 4544 C C . GLN A 1 609 ? -6.600 -6.429 -14.374 1.00 92.88 609 GLN A C 1
ATOM 4546 O O . GLN A 1 609 ? -5.526 -7.004 -14.552 1.00 92.88 609 GLN A O 1
ATOM 4551 N N . MET A 1 610 ? -7.172 -6.374 -13.161 1.00 93.44 610 MET A N 1
ATOM 4552 C CA . MET A 1 610 ? -6.572 -6.841 -11.900 1.00 93.44 610 MET A CA 1
ATOM 4553 C C . MET A 1 610 ? -7.585 -7.610 -11.021 1.00 93.44 610 MET A C 1
ATOM 4555 O O . MET A 1 610 ? -7.925 -7.162 -9.918 1.00 93.44 610 MET A O 1
ATOM 4559 N N . PRO A 1 611 ? -8.050 -8.801 -11.446 1.00 93.25 611 PRO A N 1
ATOM 4560 C CA . PRO A 1 611 ? -9.119 -9.531 -10.755 1.00 93.25 611 PRO A CA 1
ATOM 4561 C C . PRO A 1 611 ? -8.776 -9.869 -9.295 1.00 93.25 611 PRO A C 1
ATOM 4563 O O . PRO A 1 611 ? -9.598 -9.683 -8.405 1.00 93.25 611 PRO A O 1
ATOM 4566 N N . ALA A 1 612 ? -7.523 -10.235 -9.005 1.00 92.75 612 ALA A N 1
ATOM 4567 C CA . ALA A 1 612 ? -7.089 -10.533 -7.638 1.00 92.75 612 ALA A CA 1
ATOM 4568 C C . ALA A 1 612 ? -7.159 -9.317 -6.690 1.00 92.75 612 ALA A C 1
ATOM 4570 O O . ALA A 1 612 ? -7.331 -9.473 -5.479 1.00 92.75 612 ALA A O 1
ATOM 4571 N N . LEU A 1 613 ? -7.003 -8.091 -7.204 1.00 94.94 613 LEU A N 1
ATOM 4572 C CA . LEU A 1 613 ? -7.214 -6.877 -6.414 1.00 94.94 613 LEU A CA 1
ATOM 4573 C C . LEU A 1 613 ? -8.711 -6.626 -6.203 1.00 94.94 613 LEU A C 1
ATOM 4575 O O . LEU A 1 613 ? -9.132 -6.354 -5.078 1.00 94.94 613 LEU A O 1
ATOM 4579 N N . ARG A 1 614 ? -9.514 -6.771 -7.262 1.00 95.56 614 ARG A N 1
ATOM 4580 C CA . ARG A 1 614 ? -10.975 -6.646 -7.196 1.00 95.56 614 ARG A CA 1
ATOM 4581 C C . ARG A 1 614 ? -11.577 -7.582 -6.145 1.00 95.56 614 ARG A C 1
ATOM 4583 O O . ARG A 1 614 ? -12.398 -7.132 -5.345 1.00 95.56 614 ARG A O 1
ATOM 4590 N N . ASP A 1 615 ? -11.136 -8.835 -6.093 1.00 95.56 615 ASP A N 1
ATOM 4591 C CA . ASP A 1 615 ? -11.614 -9.827 -5.123 1.00 95.56 615 ASP A CA 1
ATOM 4592 C C . ASP A 1 615 ? -11.228 -9.449 -3.689 1.00 95.56 615 ASP A C 1
ATOM 4594 O O . ASP A 1 615 ? -12.068 -9.457 -2.788 1.00 95.56 615 ASP A O 1
ATOM 4598 N N . ARG A 1 616 ? -9.975 -9.027 -3.468 1.00 95.31 616 ARG A N 1
ATOM 4599 C CA . ARG A 1 616 ? -9.507 -8.562 -2.150 1.00 95.31 616 ARG A CA 1
ATOM 4600 C C . ARG A 1 616 ? -10.289 -7.355 -1.640 1.00 95.31 616 ARG A C 1
ATOM 4602 O O . ARG A 1 616 ? -10.610 -7.306 -0.453 1.00 95.31 616 ARG A O 1
ATOM 4609 N N . LEU A 1 617 ? -10.590 -6.390 -2.506 1.00 96.19 617 LEU A N 1
ATOM 4610 C CA . LEU A 1 617 ? -11.396 -5.222 -2.143 1.00 96.19 617 LEU A CA 1
ATOM 4611 C C . LEU A 1 617 ? -12.862 -5.609 -1.904 1.00 96.19 617 LEU A C 1
ATOM 4613 O O . LEU A 1 617 ? -13.465 -5.140 -0.943 1.00 96.19 617 LEU A O 1
ATOM 4617 N N . SER A 1 618 ? -13.413 -6.528 -2.701 1.00 95.88 618 SER A N 1
ATOM 4618 C CA . SER A 1 618 ? -14.777 -7.047 -2.514 1.00 95.88 618 SER A CA 1
ATOM 4619 C C . SER A 1 618 ? -14.931 -7.775 -1.174 1.00 95.88 618 SER A C 1
ATOM 4621 O O . SER A 1 618 ? -15.898 -7.543 -0.450 1.00 95.88 618 SER A O 1
ATOM 4623 N N . HIS A 1 619 ? -13.950 -8.594 -0.784 1.00 95.19 619 HIS A N 1
ATOM 4624 C CA . HIS A 1 619 ? -13.922 -9.217 0.542 1.00 95.19 619 HIS A CA 1
ATOM 4625 C C . HIS A 1 619 ? -13.838 -8.183 1.668 1.00 95.19 619 HIS A C 1
ATOM 4627 O O . HIS A 1 619 ? -14.488 -8.352 2.698 1.00 95.19 619 HIS A O 1
ATOM 4633 N N . LEU A 1 620 ? -13.086 -7.094 1.478 1.00 95.12 620 LEU A N 1
ATOM 4634 C CA . LEU A 1 620 ? -13.026 -6.006 2.454 1.00 95.12 620 LEU A CA 1
ATOM 4635 C C . LEU A 1 620 ? -14.372 -5.282 2.597 1.00 95.12 620 LEU A C 1
ATOM 4637 O O . LEU A 1 620 ? -14.773 -4.983 3.721 1.00 95.12 620 LEU A O 1
ATOM 4641 N N . VAL A 1 621 ? -15.086 -5.047 1.491 1.00 95.62 621 VAL A N 1
ATOM 4642 C CA . VAL A 1 621 ? -16.452 -4.497 1.502 1.00 95.62 621 VAL A CA 1
ATOM 4643 C C . VAL A 1 621 ? -17.375 -5.393 2.328 1.00 95.62 621 VAL A C 1
ATOM 4645 O O . VAL A 1 621 ? -17.986 -4.913 3.280 1.00 95.62 621 VAL A O 1
ATOM 4648 N N . LEU A 1 622 ? -17.431 -6.693 2.017 1.00 94.81 622 LEU A N 1
ATOM 4649 C CA . LEU A 1 622 ? -18.288 -7.650 2.729 1.00 94.81 622 LEU A CA 1
ATOM 4650 C C . LEU A 1 622 ? -17.944 -7.726 4.222 1.00 94.81 622 LEU A C 1
ATOM 4652 O O . LEU A 1 622 ? -18.833 -7.735 5.073 1.00 94.81 622 LEU A O 1
ATOM 4656 N N . ALA A 1 623 ? -16.651 -7.724 4.553 1.00 94.31 623 ALA A N 1
ATOM 4657 C CA . ALA A 1 623 ? -16.197 -7.716 5.936 1.00 94.31 623 ALA A CA 1
ATOM 4658 C C . ALA A 1 623 ? -16.622 -6.438 6.680 1.00 94.31 623 ALA A C 1
ATOM 4660 O O . ALA A 1 623 ? -17.045 -6.500 7.835 1.00 94.31 623 ALA A O 1
ATOM 4661 N N . ARG A 1 624 ? -16.547 -5.274 6.020 1.00 93.25 624 ARG A N 1
ATOM 4662 C CA . ARG A 1 624 ? -16.966 -3.995 6.603 1.00 93.25 624 ARG A CA 1
ATOM 4663 C C . ARG A 1 624 ? -18.475 -3.929 6.822 1.00 93.25 624 ARG A C 1
ATOM 4665 O O . ARG A 1 624 ? -18.899 -3.363 7.825 1.00 93.25 624 ARG A O 1
ATOM 4672 N N . GLU A 1 625 ? -19.266 -4.516 5.928 1.00 92.19 625 GLU A N 1
ATOM 4673 C CA . GLU A 1 625 ? -20.718 -4.626 6.093 1.00 92.19 625 GLU A CA 1
ATOM 4674 C C . GLU A 1 625 ? -21.118 -5.563 7.226 1.00 92.19 625 GLU A C 1
ATOM 4676 O O . GLU A 1 625 ? -21.992 -5.217 8.019 1.00 92.19 625 GLU A O 1
ATOM 4681 N N . GLY A 1 626 ? -20.451 -6.715 7.348 1.00 90.94 626 GLY A N 1
ATOM 4682 C CA . GLY A 1 626 ? -20.666 -7.628 8.472 1.00 90.94 626 GLY A CA 1
ATOM 4683 C C . GLY A 1 626 ? -20.485 -6.926 9.821 1.00 90.94 626 GLY A C 1
ATOM 4684 O O . GLY A 1 626 ? -21.287 -7.117 10.737 1.00 90.94 626 GLY A O 1
ATOM 4685 N N . MET A 1 627 ? -19.497 -6.032 9.900 1.00 92.50 627 MET A N 1
ATOM 4686 C CA . MET A 1 627 ? -19.170 -5.261 11.101 1.00 92.50 627 MET A CA 1
ATOM 4687 C C . MET A 1 627 ? -20.225 -4.239 11.525 1.00 92.50 627 MET A C 1
ATOM 4689 O O . MET A 1 627 ? -20.278 -3.914 12.708 1.00 92.50 627 MET A O 1
ATOM 4693 N N . VAL A 1 628 ? -21.101 -3.777 10.627 1.00 90.38 628 VAL A N 1
ATOM 4694 C CA . VAL A 1 628 ? -22.129 -2.768 10.959 1.00 90.38 628 VAL A CA 1
ATOM 4695 C C . VAL A 1 628 ? -23.031 -3.245 12.105 1.00 90.38 628 VAL A C 1
ATOM 4697 O O . VAL A 1 628 ? -23.400 -2.463 12.979 1.00 90.38 628 VAL A O 1
ATOM 4700 N N . ARG A 1 629 ? -23.339 -4.550 12.160 1.00 89.19 629 ARG A N 1
ATOM 4701 C CA . ARG A 1 629 ? -24.137 -5.141 13.250 1.00 89.19 629 ARG A CA 1
ATOM 4702 C C . ARG A 1 629 ? -23.395 -5.136 14.587 1.00 89.19 629 ARG A C 1
ATOM 4704 O O . ARG A 1 629 ? -23.994 -4.838 15.616 1.00 89.19 629 ARG A O 1
ATOM 4711 N N . VAL A 1 630 ? -22.098 -5.439 14.572 1.00 92.25 630 VAL A N 1
ATOM 4712 C CA . VAL A 1 630 ? -21.262 -5.428 15.781 1.00 92.25 630 VAL A CA 1
ATOM 4713 C C . VAL A 1 630 ? -21.073 -3.998 16.286 1.00 92.25 630 VAL A C 1
ATOM 4715 O O . VAL A 1 630 ? -21.161 -3.768 17.487 1.00 92.25 630 VAL A O 1
ATOM 4718 N N . GLU A 1 631 ? -20.896 -3.029 15.390 1.00 91.38 631 GLU A N 1
ATOM 4719 C CA . GLU A 1 631 ? -20.773 -1.605 15.726 1.00 91.38 631 GLU A CA 1
ATOM 4720 C C . GLU A 1 631 ? -22.058 -1.030 16.338 1.00 91.38 631 GLU A C 1
ATOM 4722 O O . GLU A 1 631 ? -21.989 -0.266 17.298 1.00 91.38 631 GLU A O 1
ATOM 4727 N N . ALA A 1 632 ? -23.231 -1.455 15.855 1.00 90.56 632 ALA A N 1
ATOM 4728 C CA . ALA A 1 632 ? -24.522 -1.061 16.424 1.00 90.56 632 ALA A CA 1
ATOM 4729 C C . ALA A 1 632 ? -24.819 -1.707 17.795 1.00 90.56 632 ALA A C 1
ATOM 4731 O O . ALA A 1 632 ? -25.625 -1.180 18.569 1.00 90.56 632 ALA A O 1
ATOM 4732 N N . SER A 1 633 ? -24.176 -2.836 18.112 1.00 92.25 633 SER A N 1
ATOM 4733 C CA . SER A 1 633 ? -24.360 -3.538 19.388 1.00 92.25 633 SER A CA 1
ATOM 4734 C C . SER A 1 633 ? -23.883 -2.699 20.589 1.00 92.25 633 SER A C 1
ATOM 4736 O O . SER A 1 633 ? -23.098 -1.759 20.422 1.00 92.25 633 SER A O 1
ATOM 4738 N N . PRO A 1 634 ? -24.293 -3.027 21.832 1.00 93.44 634 PRO A N 1
ATOM 4739 C CA . PRO A 1 634 ? -23.756 -2.370 23.025 1.00 93.44 634 PRO A CA 1
ATOM 4740 C C . PRO A 1 634 ? -22.222 -2.376 23.073 1.00 93.44 634 PRO A C 1
ATOM 4742 O O . PRO A 1 634 ? -21.621 -1.351 23.373 1.00 93.44 634 PRO A O 1
ATOM 4745 N N . LEU A 1 635 ? -21.585 -3.493 22.705 1.00 94.69 635 LEU A N 1
ATOM 4746 C CA . LEU A 1 635 ? -20.127 -3.620 22.686 1.00 94.69 635 LEU A CA 1
ATOM 4747 C C . LEU A 1 635 ? -19.473 -2.662 21.675 1.00 94.69 635 LEU A C 1
ATOM 4749 O O . LEU A 1 635 ? -18.477 -2.017 21.996 1.00 94.69 635 LEU A O 1
ATOM 4753 N N . GLY A 1 636 ? -20.053 -2.541 20.478 1.00 93.19 636 GLY A N 1
ATOM 4754 C CA . GLY A 1 636 ? -19.577 -1.631 19.435 1.00 93.19 636 GLY A CA 1
ATOM 4755 C C . GLY A 1 636 ? -19.685 -0.161 19.832 1.00 93.19 636 GLY A C 1
ATOM 4756 O O . GLY A 1 636 ? -18.714 0.583 19.708 1.00 93.19 636 GLY A O 1
ATOM 4757 N N . ARG A 1 637 ? -20.821 0.237 20.419 1.00 93.06 637 ARG A N 1
ATOM 4758 C CA . ARG A 1 637 ? -21.037 1.607 20.918 1.00 93.06 637 ARG A CA 1
ATOM 4759 C C . ARG A 1 637 ? -20.057 1.998 22.028 1.00 93.06 637 ARG A C 1
ATOM 4761 O O . ARG A 1 637 ? -19.644 3.150 22.103 1.00 93.06 637 ARG A O 1
ATOM 4768 N N . ILE A 1 638 ? -19.655 1.045 22.871 1.00 94.12 638 ILE A N 1
ATOM 4769 C CA . ILE A 1 638 ? -18.635 1.268 23.909 1.00 94.12 638 ILE A CA 1
ATOM 4770 C C . ILE A 1 638 ? -17.241 1.453 23.287 1.00 94.12 638 ILE A C 1
ATOM 4772 O O . ILE A 1 638 ? -16.452 2.265 23.765 1.00 94.12 638 ILE A O 1
ATOM 4776 N N . ALA A 1 639 ? -16.930 0.734 22.206 1.00 93.69 639 ALA A N 1
ATOM 4777 C CA . ALA A 1 639 ? -15.633 0.813 21.532 1.00 93.69 639 ALA A CA 1
ATOM 4778 C C . ALA A 1 639 ? -15.394 2.150 20.796 1.00 93.69 639 ALA A C 1
ATOM 4780 O O . ALA A 1 639 ? -14.242 2.507 20.516 1.00 93.69 639 ALA A O 1
ATOM 4781 N N . GLU A 1 640 ? -16.455 2.904 20.491 1.00 90.06 640 GLU A N 1
ATOM 4782 C CA . GLU A 1 640 ? -16.386 4.129 19.687 1.00 90.06 640 GLU A CA 1
ATOM 4783 C C . GLU A 1 640 ? -15.676 5.280 20.416 1.00 90.06 640 GLU A C 1
ATOM 4785 O O . GLU A 1 640 ? -14.804 5.933 19.840 1.00 90.06 640 GLU A O 1
ATOM 4790 N N . GLN A 1 641 ? -16.002 5.519 21.692 1.00 87.62 641 GLN A N 1
ATOM 4791 C CA . GLN A 1 641 ? -15.512 6.682 22.444 1.00 87.62 641 GLN A CA 1
ATOM 4792 C C . GLN A 1 641 ? -15.121 6.316 23.884 1.00 87.62 641 GLN A C 1
ATOM 4794 O O . GLN A 1 641 ? -15.857 5.570 24.532 1.00 87.62 641 GLN A O 1
ATOM 4799 N N . PRO A 1 642 ? -14.038 6.899 24.441 1.00 89.88 642 PRO A N 1
ATOM 4800 C CA . PRO A 1 642 ? -13.612 6.667 25.822 1.00 89.88 642 PRO A CA 1
ATOM 4801 C C . PRO A 1 642 ? -14.476 7.464 26.815 1.00 89.88 642 PRO A C 1
ATOM 4803 O O . PRO A 1 642 ? -13.996 8.338 27.534 1.00 89.88 642 PRO A O 1
ATOM 4806 N N . ASN A 1 643 ? -15.787 7.207 26.833 1.00 90.31 643 ASN A N 1
ATOM 4807 C CA . ASN A 1 643 ? -16.751 7.912 27.675 1.00 90.31 643 ASN A CA 1
ATOM 4808 C C . ASN A 1 643 ? -17.558 6.925 28.527 1.00 90.31 643 ASN A C 1
ATOM 4810 O O . ASN A 1 643 ? -18.422 6.202 28.029 1.00 90.31 643 ASN A O 1
ATOM 4814 N N . VAL A 1 644 ? -17.318 6.959 29.840 1.00 89.94 644 VAL A N 1
ATOM 4815 C CA . VAL A 1 644 ? -17.956 6.070 30.823 1.00 89.94 644 VAL A CA 1
ATOM 4816 C C . VAL A 1 644 ? -19.481 6.205 30.818 1.00 89.94 644 VAL A C 1
ATOM 4818 O O . VAL A 1 644 ? -20.189 5.203 30.870 1.00 89.94 644 VAL A O 1
ATOM 4821 N N . LYS A 1 645 ? -20.017 7.427 30.695 1.00 89.62 645 LYS A N 1
ATOM 4822 C CA . LYS A 1 645 ? -21.470 7.659 30.670 1.00 89.62 645 LYS A CA 1
ATOM 4823 C C . LYS A 1 645 ? -22.113 7.044 29.428 1.00 89.62 645 LYS A C 1
ATOM 4825 O O . LYS A 1 645 ? -23.186 6.445 29.526 1.00 89.62 645 LYS A O 1
ATOM 4830 N N . ASN A 1 646 ? -21.455 7.162 28.275 1.00 90.69 646 ASN A N 1
ATOM 4831 C CA . ASN A 1 646 ? -21.918 6.531 27.040 1.00 90.69 646 ASN A CA 1
ATOM 4832 C C . ASN A 1 646 ? -21.851 5.006 27.153 1.00 90.69 646 ASN A C 1
ATOM 4834 O O . ASN A 1 646 ? -22.799 4.333 26.757 1.00 90.69 646 ASN A O 1
ATOM 4838 N N . ALA A 1 647 ? -20.790 4.468 27.763 1.00 91.44 647 ALA A N 1
ATOM 4839 C CA . ALA A 1 647 ? -20.656 3.034 27.982 1.00 91.44 647 ALA A CA 1
ATOM 4840 C C . ALA A 1 647 ? -21.759 2.473 28.895 1.00 91.44 647 ALA A C 1
ATOM 4842 O O . ALA A 1 647 ? -22.398 1.474 28.562 1.00 91.44 647 ALA A O 1
ATOM 4843 N N . ILE A 1 648 ? -22.053 3.166 30.000 1.00 92.00 648 ILE A N 1
ATOM 4844 C CA . ILE A 1 648 ? -23.166 2.826 30.896 1.00 92.00 648 ILE A CA 1
ATOM 4845 C C . ILE A 1 648 ? -24.497 2.900 30.149 1.00 92.00 648 ILE A C 1
ATOM 4847 O O . ILE A 1 648 ? -25.285 1.968 30.232 1.00 92.00 648 ILE A O 1
ATOM 4851 N N . SER A 1 649 ? -24.733 3.957 29.370 1.00 92.12 649 SER A N 1
ATOM 4852 C CA . SER A 1 649 ? -25.982 4.121 28.609 1.00 92.12 649 SER A CA 1
ATOM 4853 C C . SER A 1 649 ? -26.146 3.072 27.500 1.00 92.12 649 SER A C 1
ATOM 4855 O O . SER A 1 649 ? -27.270 2.738 27.123 1.00 92.12 649 SER A O 1
ATOM 4857 N N . ALA A 1 650 ? -25.040 2.544 26.966 1.00 92.56 650 ALA A N 1
ATOM 4858 C CA . ALA A 1 650 ? -25.052 1.468 25.982 1.00 92.56 650 ALA A CA 1
ATOM 4859 C C . ALA A 1 650 ? -25.437 0.115 26.606 1.00 92.56 650 ALA A C 1
ATOM 4861 O O . ALA A 1 650 ? -26.197 -0.627 25.983 1.00 92.56 650 ALA A O 1
ATOM 4862 N N . LEU A 1 651 ? -24.947 -0.185 27.818 1.00 92.25 651 LEU A N 1
ATOM 4863 C CA . LEU A 1 651 ? -25.251 -1.421 28.557 1.00 92.25 651 LEU A CA 1
ATOM 4864 C C . LEU A 1 651 ? -26.594 -1.370 29.297 1.00 92.25 651 LEU A C 1
ATOM 4866 O O . LEU A 1 651 ? -27.321 -2.357 29.326 1.00 92.25 651 LEU A O 1
ATOM 4870 N N . PHE A 1 652 ? -26.928 -0.226 29.885 1.00 92.19 652 PHE A N 1
ATOM 4871 C CA . PHE A 1 652 ? -28.104 -0.014 30.728 1.00 92.19 652 PHE A CA 1
ATOM 4872 C C . PHE A 1 652 ? -28.939 1.160 30.193 1.00 92.19 652 PHE A C 1
ATOM 4874 O O . PHE A 1 652 ? -28.986 2.230 30.803 1.00 92.19 652 PHE A O 1
ATOM 4881 N N . PRO A 1 653 ? -29.591 1.003 29.026 1.00 89.62 653 PRO A N 1
ATOM 4882 C CA . PRO A 1 653 ? -30.447 2.047 28.478 1.00 89.62 653 PRO A CA 1
ATOM 4883 C C . PRO A 1 653 ? -31.677 2.271 29.370 1.00 89.62 653 PRO A C 1
ATOM 4885 O O . PRO A 1 653 ? -32.277 1.319 29.870 1.00 89.62 653 PRO A O 1
ATOM 4888 N N . ALA A 1 654 ? -32.106 3.530 29.511 1.00 85.31 654 ALA A N 1
ATOM 4889 C CA . ALA A 1 654 ? -33.293 3.885 30.298 1.00 85.31 654 ALA A CA 1
ATOM 4890 C C . ALA A 1 654 ? -34.571 3.190 29.788 1.00 85.31 654 ALA A C 1
ATOM 4892 O O . ALA A 1 654 ? -35.394 2.752 30.584 1.00 85.31 654 ALA A O 1
ATOM 4893 N N . ASN A 1 655 ? -34.695 3.024 28.467 1.00 85.81 655 ASN A N 1
ATOM 4894 C CA . ASN A 1 655 ? -35.777 2.288 27.814 1.00 85.81 655 ASN A CA 1
ATOM 4895 C C . ASN A 1 655 ? -35.190 1.073 27.077 1.00 85.81 655 ASN A C 1
ATOM 4897 O O . ASN A 1 655 ? -34.858 1.190 25.894 1.00 85.81 655 ASN A O 1
ATOM 4901 N N . PRO A 1 656 ? -34.981 -0.070 27.756 1.00 86.44 656 PRO A N 1
ATOM 4902 C CA . PRO A 1 656 ? -34.411 -1.246 27.114 1.00 86.44 656 PRO A CA 1
ATOM 4903 C C . PRO A 1 656 ? -35.393 -1.888 26.133 1.00 86.44 656 PRO A C 1
ATOM 4905 O O . PRO A 1 656 ? -36.600 -1.930 26.373 1.00 86.44 656 PRO A O 1
ATOM 4908 N N . LEU A 1 657 ? -34.854 -2.427 25.041 1.00 87.81 657 LEU A N 1
ATOM 4909 C CA . LEU A 1 657 ? -35.616 -3.267 24.121 1.00 87.81 657 LEU A CA 1
ATOM 4910 C C . LEU A 1 657 ? -35.984 -4.589 24.807 1.00 87.81 657 LEU A C 1
ATOM 4912 O O . LEU A 1 657 ? -35.248 -5.088 25.662 1.00 87.81 657 LEU A O 1
ATOM 4916 N N . ALA A 1 658 ? -37.115 -5.176 24.418 1.00 87.06 658 ALA A N 1
ATOM 4917 C CA . ALA A 1 658 ? -37.489 -6.502 24.894 1.00 87.06 658 ALA A CA 1
ATOM 4918 C C . ALA A 1 658 ? -36.403 -7.525 24.520 1.00 87.06 658 ALA A C 1
ATOM 4920 O O . ALA A 1 658 ? -35.908 -7.524 23.394 1.00 87.06 658 ALA A O 1
ATOM 4921 N N . ASN A 1 659 ? -36.059 -8.409 25.457 1.00 87.31 659 ASN A N 1
ATOM 4922 C CA . ASN A 1 659 ? -35.051 -9.459 25.291 1.00 87.31 659 ASN A CA 1
ATOM 4923 C C . ASN A 1 659 ? -33.590 -8.987 25.111 1.00 87.31 659 ASN A C 1
ATOM 4925 O O . ASN A 1 659 ? -32.733 -9.783 24.724 1.00 87.31 659 ASN A O 1
ATOM 4929 N N . SER A 1 660 ? -33.256 -7.731 25.441 1.00 90.69 660 SER A N 1
ATOM 4930 C CA . SER A 1 660 ? -31.888 -7.197 25.299 1.00 90.69 660 SER A CA 1
ATOM 4931 C C . SER A 1 660 ? -30.840 -7.838 26.227 1.00 90.69 660 SER A C 1
ATOM 4933 O O . SER A 1 660 ? -29.647 -7.559 26.094 1.00 90.69 660 SER A O 1
ATOM 4935 N N . GLN A 1 661 ? -31.252 -8.687 27.176 1.00 93.25 661 GLN A N 1
ATOM 4936 C CA . GLN A 1 661 ? -30.355 -9.283 28.169 1.00 93.25 661 GLN A CA 1
ATOM 4937 C C . GLN A 1 661 ? -29.219 -10.110 27.549 1.00 93.25 661 GLN A C 1
ATOM 4939 O O . GLN A 1 661 ? -28.123 -10.140 28.102 1.00 93.25 661 GLN A O 1
ATOM 4944 N N . GLU A 1 662 ? -29.447 -10.753 26.400 1.00 93.12 662 GLU A N 1
ATOM 4945 C CA . GLU A 1 662 ? -28.441 -11.584 25.721 1.00 93.12 662 GLU A CA 1
ATOM 4946 C C . GLU A 1 662 ? -27.310 -10.741 25.114 1.00 93.12 662 GLU A C 1
ATOM 4948 O O . GLU A 1 662 ? -26.131 -11.083 25.245 1.00 93.12 662 GLU A O 1
ATOM 4953 N N . GLU A 1 663 ? -27.650 -9.601 24.503 1.00 91.81 663 GLU A N 1
ATOM 4954 C CA . GLU A 1 663 ? -26.671 -8.662 23.943 1.00 91.81 663 GLU A CA 1
ATOM 4955 C C . GLU A 1 663 ? -25.831 -8.022 25.048 1.00 91.81 663 GLU A C 1
ATOM 4957 O O . GLU A 1 663 ? -24.610 -7.919 24.926 1.00 91.81 663 GLU A O 1
ATOM 4962 N N . ILE A 1 664 ? -26.475 -7.652 26.158 1.00 94.31 664 ILE A N 1
ATOM 4963 C CA . ILE A 1 664 ? -25.800 -7.080 27.325 1.00 94.31 664 ILE A CA 1
ATOM 4964 C C . ILE A 1 664 ? -24.883 -8.118 27.966 1.00 94.31 664 ILE A C 1
ATOM 4966 O O . ILE A 1 664 ? -23.727 -7.806 28.252 1.00 94.31 664 ILE A O 1
ATOM 4970 N N . ARG A 1 665 ? -25.347 -9.366 28.130 1.00 95.25 665 ARG A N 1
ATOM 4971 C CA . ARG A 1 665 ? -24.502 -10.453 28.639 1.00 95.25 665 ARG A CA 1
ATOM 4972 C C . ARG A 1 665 ? -23.273 -10.633 27.764 1.00 95.25 665 ARG A C 1
ATOM 4974 O O . ARG A 1 665 ? -22.164 -10.681 28.282 1.00 95.25 665 ARG A O 1
ATOM 4981 N N . SER A 1 666 ? -23.464 -10.687 26.448 1.00 94.25 666 SER A N 1
ATOM 4982 C CA . SER A 1 666 ? -22.380 -10.875 25.482 1.00 94.25 666 SER A CA 1
ATOM 4983 C C . SER A 1 666 ? -21.381 -9.715 25.517 1.00 94.25 666 SER A C 1
ATOM 4985 O O . SER A 1 666 ? -20.172 -9.946 25.518 1.00 94.25 666 SER A O 1
ATOM 4987 N N . ALA A 1 667 ? -21.869 -8.474 25.612 1.00 95.06 667 ALA A N 1
ATOM 4988 C CA . ALA A 1 667 ? -21.031 -7.284 25.721 1.00 95.06 667 ALA A CA 1
ATOM 4989 C C . ALA A 1 667 ? -20.218 -7.273 27.023 1.00 95.06 667 ALA A C 1
ATOM 4991 O O . ALA A 1 667 ? -19.005 -7.078 26.985 1.00 95.06 667 ALA A O 1
ATOM 4992 N N . VAL A 1 668 ? -20.847 -7.550 28.170 1.00 95.94 668 VAL A N 1
ATOM 4993 C CA . VAL A 1 668 ? -20.149 -7.591 29.464 1.00 95.94 668 VAL A CA 1
ATOM 4994 C C . VAL A 1 668 ? -19.183 -8.769 29.542 1.00 95.94 668 VAL A C 1
ATOM 4996 O O . VAL A 1 668 ? -18.076 -8.596 30.040 1.00 95.94 668 VAL A O 1
ATOM 4999 N N . GLN A 1 669 ? -19.526 -9.936 28.989 1.00 95.81 669 GLN A N 1
ATOM 5000 C CA . GLN A 1 669 ? -18.592 -11.061 28.871 1.00 95.81 669 GLN A CA 1
ATOM 5001 C C . GLN A 1 669 ? -17.381 -10.691 28.009 1.00 95.81 669 GLN A C 1
ATOM 5003 O O . GLN A 1 669 ? -16.251 -11.023 28.362 1.00 95.81 669 GLN A O 1
ATOM 5008 N N . ALA A 1 670 ? -17.585 -9.990 26.890 1.00 94.94 670 ALA A N 1
ATOM 5009 C CA . ALA A 1 670 ? -16.488 -9.525 26.048 1.00 94.94 670 ALA A CA 1
ATOM 5010 C C . ALA A 1 670 ? -15.594 -8.509 26.777 1.00 94.94 670 ALA A C 1
ATOM 5012 O O . ALA A 1 670 ? -14.372 -8.641 26.722 1.00 94.94 670 ALA A O 1
ATOM 5013 N N . LEU A 1 671 ? -16.177 -7.559 27.515 1.00 95.19 671 LEU A N 1
ATOM 5014 C CA . LEU A 1 671 ? -15.424 -6.635 28.366 1.00 95.19 671 LEU A CA 1
ATOM 5015 C C . LEU A 1 671 ? -14.650 -7.385 29.452 1.00 95.19 671 LEU A C 1
ATOM 5017 O O . LEU A 1 671 ? -13.450 -7.188 29.591 1.00 95.19 671 LEU A O 1
ATOM 5021 N N . ALA A 1 672 ? -15.308 -8.287 30.182 1.00 95.44 672 ALA A N 1
ATOM 5022 C CA . ALA A 1 672 ? -14.718 -9.011 31.302 1.00 95.44 672 ALA A CA 1
ATOM 5023 C C . ALA A 1 672 ? -13.577 -9.942 30.875 1.00 95.44 672 ALA A C 1
ATOM 5025 O O . ALA A 1 672 ? -12.600 -10.079 31.609 1.00 95.44 672 ALA A O 1
ATOM 5026 N N . ARG A 1 673 ? -13.670 -10.552 29.685 1.00 96.06 673 ARG A N 1
ATOM 5027 C CA . ARG A 1 673 ? -12.586 -11.363 29.108 1.00 96.06 673 ARG A CA 1
ATOM 5028 C C . ARG A 1 673 ? -11.335 -10.544 28.793 1.00 96.06 673 ARG A C 1
ATOM 5030 O O . ARG A 1 673 ? -10.238 -11.068 28.941 1.00 96.06 673 ARG A O 1
ATOM 5037 N N . ASN A 1 674 ? -11.493 -9.296 28.349 1.00 96.31 674 ASN A N 1
ATOM 5038 C CA . ASN A 1 674 ? -10.374 -8.446 27.928 1.00 96.31 674 ASN A CA 1
ATOM 5039 C C . ASN A 1 674 ? -9.823 -7.578 29.068 1.00 96.31 674 ASN A C 1
ATOM 5041 O O . ASN A 1 674 ? -8.614 -7.402 29.181 1.00 96.31 674 ASN A O 1
ATOM 5045 N N . ASN A 1 675 ? -10.695 -7.066 29.935 1.00 94.75 675 ASN A N 1
ATOM 5046 C CA . ASN A 1 675 ? -10.336 -6.336 31.144 1.00 94.75 675 ASN A CA 1
ATOM 5047 C C . ASN A 1 675 ? -11.408 -6.566 32.236 1.00 94.75 675 ASN A C 1
ATOM 5049 O O . ASN A 1 675 ? -12.409 -5.841 32.303 1.00 94.75 675 ASN A O 1
ATOM 5053 N N . PRO A 1 676 ? -11.219 -7.561 33.126 1.00 93.50 676 PRO A N 1
ATOM 5054 C CA . PRO A 1 676 ? -12.206 -7.903 34.153 1.00 93.50 676 PRO A CA 1
ATOM 5055 C C . PRO A 1 676 ? -12.432 -6.767 35.151 1.00 93.50 676 PRO A C 1
ATOM 5057 O O . PRO A 1 676 ? -13.533 -6.621 35.686 1.00 93.50 676 PRO A O 1
ATOM 5060 N N . ARG A 1 677 ? -11.408 -5.938 35.381 1.00 91.06 677 ARG A N 1
ATOM 5061 C CA . ARG A 1 677 ? -11.494 -4.776 36.261 1.00 91.06 677 ARG A CA 1
ATOM 5062 C C . ARG A 1 677 ? -12.390 -3.699 35.655 1.00 91.06 677 ARG A C 1
ATOM 5064 O O . ARG A 1 677 ? -13.336 -3.289 36.317 1.00 91.06 677 ARG A O 1
ATOM 5071 N N . ALA A 1 678 ? -12.158 -3.310 34.402 1.00 90.56 678 ALA A N 1
ATOM 5072 C CA . ALA A 1 678 ? -12.971 -2.298 33.722 1.00 90.56 678 ALA A CA 1
ATOM 5073 C C . ALA A 1 678 ? -14.451 -2.712 33.621 1.00 90.56 678 ALA A C 1
ATOM 5075 O O . ALA A 1 678 ? -15.349 -1.897 33.844 1.00 90.56 678 ALA A O 1
ATOM 5076 N N . ALA A 1 679 ? -14.726 -3.997 33.364 1.00 92.50 679 ALA A N 1
ATOM 5077 C CA . ALA A 1 679 ? -16.091 -4.525 33.351 1.00 92.50 679 ALA A CA 1
ATOM 5078 C C . ALA A 1 679 ? -16.777 -4.393 34.725 1.00 92.50 679 ALA A C 1
ATOM 5080 O O . ALA A 1 679 ? -17.894 -3.879 34.817 1.00 92.50 679 ALA A O 1
ATOM 5081 N N . ARG A 1 680 ? -16.092 -4.807 35.803 1.00 92.00 680 ARG A N 1
ATOM 5082 C CA . ARG A 1 680 ? -16.592 -4.683 37.183 1.00 92.00 680 ARG A CA 1
ATOM 5083 C C . ARG A 1 680 ? -16.801 -3.220 37.584 1.00 92.00 680 ARG A C 1
ATOM 5085 O O . ARG A 1 680 ? -17.829 -2.892 38.171 1.00 92.00 680 ARG A O 1
ATOM 5092 N N . GLU A 1 681 ? -15.871 -2.339 37.228 1.00 90.06 681 GLU A N 1
ATOM 5093 C CA . GLU A 1 681 ? -15.970 -0.900 37.489 1.00 90.06 681 GLU A CA 1
ATOM 5094 C C . GLU A 1 681 ? -17.146 -0.259 36.744 1.00 90.06 681 GLU A C 1
ATOM 5096 O O . GLU A 1 681 ? -17.873 0.529 37.339 1.00 90.06 681 GLU A O 1
ATOM 5101 N N . THR A 1 682 ? -17.414 -0.646 35.493 1.00 90.62 682 THR A N 1
ATOM 5102 C CA . THR A 1 682 ? -18.565 -0.127 34.727 1.00 90.62 682 THR A CA 1
ATOM 5103 C C . THR A 1 682 ? -19.890 -0.436 35.428 1.00 90.62 682 THR A C 1
ATOM 5105 O O . THR A 1 682 ? -20.732 0.447 35.604 1.00 90.62 682 THR A O 1
ATOM 5108 N N . VAL A 1 683 ? -20.067 -1.686 35.870 1.00 91.44 683 VAL A N 1
ATOM 5109 C CA . VAL A 1 683 ? -21.274 -2.117 36.592 1.00 91.44 683 VAL A CA 1
ATOM 5110 C C . VAL A 1 683 ? -21.358 -1.443 37.962 1.00 91.44 683 VAL A C 1
ATOM 5112 O O . VAL A 1 683 ? -22.432 -0.974 38.340 1.00 91.44 683 VAL A O 1
ATOM 5115 N N . ARG A 1 684 ? -20.233 -1.327 38.685 1.00 90.75 684 ARG A N 1
ATOM 5116 C CA . ARG A 1 684 ? -20.154 -0.583 39.951 1.00 90.75 684 ARG A CA 1
ATOM 5117 C C . ARG A 1 684 ? -20.610 0.864 39.778 1.00 90.75 684 ARG A C 1
ATOM 5119 O O . ARG A 1 684 ? -21.487 1.290 40.518 1.00 90.75 684 ARG A O 1
ATOM 5126 N N . ILE A 1 685 ? -20.044 1.598 38.819 1.00 89.69 685 ILE A N 1
ATOM 5127 C CA . ILE A 1 685 ? -20.349 3.020 38.600 1.00 89.69 685 ILE A CA 1
ATOM 5128 C C . ILE A 1 685 ? -21.833 3.202 38.276 1.00 89.69 685 ILE A C 1
ATOM 5130 O O . ILE A 1 685 ? -22.454 4.124 38.800 1.00 89.69 685 ILE A O 1
ATOM 5134 N N . TYR A 1 686 ? -22.425 2.312 37.472 1.00 90.19 686 TYR A N 1
ATOM 5135 C CA . TYR A 1 686 ? -23.870 2.320 37.235 1.00 90.19 686 TYR A CA 1
ATOM 5136 C C . TYR A 1 686 ? -24.663 2.173 38.543 1.00 90.19 686 TYR A C 1
ATOM 5138 O O . TYR A 1 686 ? -25.503 3.019 38.844 1.00 90.19 686 TYR A O 1
ATOM 5146 N N . MET A 1 687 ? -24.370 1.147 39.352 1.00 87.19 687 MET A N 1
ATOM 5147 C CA . MET A 1 687 ? -25.082 0.917 40.616 1.00 87.19 687 MET A CA 1
ATOM 5148 C C . MET A 1 687 ? -24.900 2.064 41.613 1.00 87.19 687 MET A C 1
ATOM 5150 O O . MET A 1 687 ? -25.863 2.455 42.263 1.00 87.19 687 MET A O 1
ATOM 5154 N N . GLU A 1 688 ? -23.692 2.616 41.715 1.00 86.44 688 GLU A N 1
ATOM 5155 C CA . GLU A 1 688 ? -23.370 3.746 42.588 1.00 86.44 688 GLU A CA 1
ATOM 5156 C C . GLU A 1 688 ? -24.097 5.022 42.132 1.00 86.44 688 GLU A C 1
ATOM 5158 O O . GLU A 1 688 ? -24.643 5.750 42.957 1.00 86.44 688 GLU A O 1
ATOM 5163 N N . THR A 1 689 ? -24.209 5.247 40.818 1.00 86.62 689 THR A N 1
ATOM 5164 C CA . THR A 1 689 ? -24.987 6.362 40.252 1.00 86.62 689 THR A CA 1
ATOM 5165 C C . THR A 1 689 ? -26.470 6.226 40.598 1.00 86.62 689 THR A C 1
ATOM 5167 O O . THR A 1 689 ? -27.052 7.154 41.155 1.00 86.62 689 THR A O 1
ATOM 5170 N N . VAL A 1 690 ? -27.068 5.051 40.359 1.00 83.81 690 VAL A N 1
ATOM 5171 C CA . VAL A 1 690 ? -28.478 4.783 40.699 1.00 83.81 690 VAL A CA 1
ATOM 5172 C C . VAL A 1 690 ? -28.714 4.876 42.215 1.00 83.81 690 VAL A C 1
ATOM 5174 O O . VAL A 1 690 ? -29.754 5.367 42.654 1.00 83.81 690 VAL A O 1
ATOM 5177 N N . PHE A 1 691 ? -27.747 4.450 43.034 1.00 82.31 691 PHE A N 1
ATOM 5178 C CA . PHE A 1 691 ? -27.800 4.574 44.494 1.00 82.31 691 PHE A CA 1
ATOM 5179 C C . PHE A 1 691 ? -27.807 6.018 44.967 1.00 82.31 691 PHE A C 1
ATOM 5181 O O . PHE A 1 691 ? -28.673 6.399 45.758 1.00 82.31 691 PHE A O 1
ATOM 5188 N N . ASN A 1 692 ? -26.869 6.823 44.476 1.00 80.88 692 ASN A N 1
ATOM 5189 C CA . ASN A 1 692 ? -26.768 8.229 44.842 1.00 80.88 692 ASN A CA 1
ATOM 5190 C C . ASN A 1 692 ? -28.028 8.984 44.396 1.00 80.88 692 ASN A C 1
ATOM 5192 O O . ASN A 1 692 ? -28.612 9.723 45.186 1.00 80.88 692 ASN A O 1
ATOM 5196 N N . GLU A 1 693 ? -28.536 8.714 43.189 1.00 79.25 693 GLU A N 1
ATOM 5197 C CA . GLU A 1 693 ? -29.803 9.282 42.715 1.00 79.25 693 GLU A CA 1
ATOM 5198 C C . GLU A 1 693 ? -30.981 8.913 43.634 1.00 79.25 693 GLU A C 1
ATOM 5200 O O . GLU A 1 693 ? -31.727 9.795 44.063 1.00 79.25 693 GLU A O 1
ATOM 5205 N N . ALA A 1 694 ? -31.117 7.637 44.010 1.00 72.62 694 ALA A N 1
ATOM 5206 C CA . ALA A 1 694 ? -32.226 7.156 44.835 1.00 72.62 694 ALA A CA 1
ATOM 5207 C C . ALA A 1 694 ? -32.158 7.595 46.311 1.00 72.62 694 ALA A C 1
ATOM 5209 O O . ALA A 1 694 ? -33.192 7.669 46.980 1.00 72.62 694 ALA A O 1
ATOM 5210 N N . THR A 1 695 ? -30.967 7.879 46.843 1.00 68.62 695 THR A N 1
ATOM 5211 C CA . THR A 1 695 ? -30.772 8.236 48.261 1.00 68.62 695 THR A CA 1
ATOM 5212 C C . THR A 1 695 ? -30.634 9.742 48.502 1.00 68.62 695 THR A C 1
ATOM 5214 O O . THR A 1 695 ? -31.089 10.234 49.541 1.00 68.62 695 THR A O 1
ATOM 5217 N N . GLU A 1 696 ? -30.090 10.507 47.548 1.00 67.38 696 GLU A N 1
ATOM 5218 C CA . GLU A 1 696 ? -29.890 11.957 47.682 1.00 67.38 696 GLU A CA 1
ATOM 5219 C C . GLU A 1 696 ? -31.090 12.793 47.218 1.00 67.38 696 GLU A C 1
ATOM 5221 O O . GLU A 1 696 ? -31.407 13.800 47.865 1.00 67.38 696 GLU A O 1
ATOM 5226 N N . GLN A 1 697 ? -31.797 12.390 46.148 1.00 56.81 697 GLN A N 1
ATOM 5227 C CA . GLN A 1 697 ? -32.938 13.158 45.607 1.00 56.81 697 GLN A CA 1
ATOM 5228 C C . GLN A 1 697 ? -34.134 13.217 46.569 1.00 56.81 697 GLN A C 1
ATOM 5230 O O . GLN A 1 697 ? -34.999 14.092 46.474 1.00 56.81 697 GLN A O 1
ATOM 5235 N N . VAL A 1 698 ? -34.172 12.320 47.548 1.00 55.97 698 VAL A N 1
ATOM 5236 C CA . VAL A 1 698 ? -35.282 12.168 48.474 1.00 55.97 698 VAL A CA 1
ATOM 5237 C C . VAL A 1 698 ? -35.086 13.105 49.683 1.00 55.97 698 VAL A C 1
ATOM 5239 O O . VAL A 1 698 ? -34.403 12.776 50.648 1.00 55.97 698 VAL A O 1
ATOM 5242 N N . ARG A 1 699 ? -35.648 14.326 49.658 1.00 47.12 699 ARG A N 1
ATOM 5243 C CA . ARG A 1 699 ? -35.509 15.317 50.757 1.00 47.12 699 ARG A CA 1
ATOM 5244 C C . ARG A 1 699 ? -36.339 14.941 52.009 1.00 47.12 699 ARG A C 1
ATOM 5246 O O . ARG A 1 699 ? -37.509 14.586 51.908 1.00 47.12 699 ARG A O 1
ATOM 5253 N N . GLY A 1 700 ? -35.770 15.102 53.214 1.00 56.62 700 GLY A N 1
ATOM 5254 C CA . GLY A 1 700 ? -36.492 15.034 54.504 1.00 56.62 700 GLY A CA 1
ATOM 5255 C C . GLY A 1 700 ? -36.730 13.621 55.071 1.00 56.62 700 GLY A C 1
ATOM 5256 O O . GLY A 1 700 ? -35.875 12.747 54.954 1.00 56.62 700 GLY A O 1
ATOM 5257 N N . VAL A 1 701 ? -37.902 13.388 55.692 1.00 50.97 701 VAL A N 1
ATOM 5258 C CA . VAL A 1 701 ? -38.331 12.084 56.274 1.00 50.97 701 VAL A CA 1
ATOM 5259 C C . VAL A 1 701 ? -38.302 10.954 55.236 1.00 50.97 701 VAL A C 1
ATOM 5261 O O . VAL A 1 701 ? -38.204 9.779 55.584 1.00 50.97 701 VAL A O 1
ATOM 5264 N N . ALA A 1 702 ? -38.334 11.311 53.953 1.00 52.88 702 ALA A N 1
ATOM 5265 C CA . ALA A 1 702 ? -38.312 10.375 52.854 1.00 52.88 702 ALA A CA 1
ATOM 5266 C C . ALA A 1 702 ? -36.939 9.662 52.677 1.00 52.88 702 ALA A C 1
ATOM 5268 O O . ALA A 1 702 ? -36.920 8.539 52.182 1.00 52.88 702 ALA A O 1
ATOM 5269 N N . ARG A 1 703 ? -35.809 10.200 53.192 1.00 57.50 703 ARG A N 1
ATOM 5270 C CA . ARG A 1 703 ? -34.490 9.505 53.182 1.00 57.50 703 ARG A CA 1
ATOM 5271 C C . ARG A 1 703 ? -34.505 8.155 53.898 1.00 57.50 703 ARG A C 1
ATOM 5273 O O . ARG A 1 703 ? -33.705 7.276 53.601 1.00 57.50 703 ARG A O 1
ATOM 5280 N N . GLN A 1 704 ? -35.432 7.978 54.836 1.00 61.09 704 GLN A N 1
ATOM 5281 C CA . GLN A 1 704 ? -35.603 6.733 55.588 1.00 61.09 704 GLN A CA 1
ATOM 5282 C C . GLN A 1 704 ? -36.176 5.595 54.721 1.00 61.09 704 GLN A C 1
ATOM 5284 O O . GLN A 1 704 ? -36.053 4.438 55.113 1.00 61.09 704 GLN A O 1
ATOM 5289 N N . TYR A 1 705 ? -36.730 5.918 53.544 1.00 63.56 705 TYR A N 1
ATOM 5290 C CA . TYR A 1 705 ? -37.153 4.972 52.502 1.00 63.56 705 TYR A CA 1
ATOM 5291 C C . TYR A 1 705 ? -36.092 4.794 51.405 1.00 63.56 705 TYR A C 1
ATOM 5293 O O . TYR A 1 705 ? -36.346 4.102 50.422 1.00 63.56 705 TYR A O 1
ATOM 5301 N N . GLY A 1 706 ? -34.908 5.405 51.549 1.00 64.94 706 GLY A N 1
ATOM 5302 C CA . GLY A 1 706 ? -33.854 5.378 50.530 1.00 64.94 706 GLY A CA 1
ATOM 5303 C C . GLY A 1 706 ? -33.412 3.963 50.151 1.00 64.94 706 GLY A C 1
ATOM 5304 O O . GLY A 1 706 ? -33.081 3.727 48.998 1.00 64.94 706 GLY A O 1
ATOM 5305 N N . GLY A 1 707 ? -33.500 2.998 51.076 1.00 72.88 707 GLY A N 1
ATOM 5306 C CA . GLY A 1 707 ? -33.240 1.584 50.790 1.00 72.88 707 GLY A CA 1
ATOM 5307 C C . GLY A 1 707 ? -34.242 0.992 49.797 1.00 72.88 707 GLY A C 1
ATOM 5308 O O . GLY A 1 707 ? -33.844 0.451 48.769 1.00 72.88 707 GLY A O 1
ATOM 5309 N N . ALA A 1 708 ? -35.541 1.137 50.062 1.00 76.62 708 ALA A N 1
ATOM 5310 C CA . ALA A 1 708 ? -36.584 0.644 49.165 1.00 76.62 708 ALA A CA 1
ATOM 5311 C C . ALA A 1 708 ? -36.639 1.422 47.844 1.00 76.62 708 ALA A C 1
ATOM 5313 O O . ALA A 1 708 ? -36.834 0.825 46.787 1.00 76.62 708 ALA A O 1
ATOM 5314 N N . GLY A 1 709 ? -36.400 2.737 47.891 1.00 74.31 709 GLY A N 1
ATOM 5315 C CA . GLY A 1 709 ? -36.243 3.574 46.702 1.00 74.31 709 GLY A CA 1
ATOM 5316 C C . GLY A 1 709 ? -35.087 3.101 45.823 1.00 74.31 709 GLY A C 1
ATOM 5317 O O . GLY A 1 709 ? -35.270 2.927 44.625 1.00 74.31 709 GLY A O 1
ATOM 5318 N N . PHE A 1 710 ? -33.932 2.800 46.419 1.00 76.00 710 PHE A N 1
ATOM 5319 C CA . PHE A 1 710 ? -32.787 2.236 45.710 1.00 76.00 710 PHE A CA 1
ATOM 5320 C C . PHE A 1 710 ? -33.068 0.843 45.142 1.00 76.00 710 PHE A C 1
ATOM 5322 O O . PHE A 1 710 ? -32.806 0.606 43.967 1.00 76.00 710 PHE A O 1
ATOM 5329 N N . ALA A 1 711 ? -33.627 -0.074 45.937 1.00 79.31 711 ALA A N 1
ATOM 5330 C CA . ALA A 1 711 ? -33.957 -1.422 45.472 1.00 79.31 711 ALA A CA 1
ATOM 5331 C C . ALA A 1 711 ? -34.931 -1.390 44.283 1.00 79.31 711 ALA A C 1
ATOM 5333 O O . ALA A 1 711 ? -34.747 -2.127 43.314 1.00 79.31 711 ALA A O 1
ATOM 5334 N N . SER A 1 712 ? -35.922 -0.496 44.335 1.00 78.69 712 SER A N 1
ATOM 5335 C CA . SER A 1 712 ? -36.861 -0.247 43.240 1.00 78.69 712 SER A CA 1
ATOM 5336 C C . SER A 1 712 ? -36.177 0.394 42.025 1.00 78.69 712 SER A C 1
ATOM 5338 O O . SER A 1 712 ? -36.365 -0.075 40.907 1.00 78.69 712 SER A O 1
ATOM 5340 N N . ALA A 1 713 ? -35.317 1.399 42.226 1.00 76.00 713 ALA A N 1
ATOM 5341 C CA . ALA A 1 713 ? -34.597 2.082 41.148 1.00 76.00 713 ALA A CA 1
ATOM 5342 C C . ALA A 1 713 ? -33.599 1.168 40.416 1.00 76.00 713 ALA A C 1
ATOM 5344 O O . ALA A 1 713 ? -33.501 1.217 39.193 1.00 76.00 713 ALA A O 1
ATOM 5345 N N . VAL A 1 714 ? -32.889 0.300 41.144 1.00 74.31 714 VAL A N 1
ATOM 5346 C CA . VAL A 1 714 ? -31.936 -0.660 40.564 1.00 74.31 714 VAL A CA 1
ATOM 5347 C C . VAL A 1 714 ? -32.640 -1.797 39.839 1.00 74.31 714 VAL A C 1
ATOM 5349 O O . VAL A 1 714 ? -32.195 -2.197 38.764 1.00 74.31 714 VAL A O 1
ATOM 5352 N N . ARG A 1 715 ? -33.731 -2.331 40.405 1.00 74.31 715 ARG A N 1
ATOM 5353 C CA . ARG A 1 715 ? -34.525 -3.362 39.721 1.00 74.31 715 ARG A CA 1
ATOM 5354 C C . ARG A 1 715 ? -35.248 -2.794 38.507 1.00 74.31 715 ARG A C 1
ATOM 5356 O O . ARG A 1 715 ? -35.348 -3.491 37.503 1.00 74.31 715 ARG A O 1
ATOM 5363 N N . GLY A 1 716 ? -35.718 -1.553 38.590 1.00 77.56 716 GLY A N 1
ATOM 5364 C CA . GLY A 1 716 ? -36.441 -0.894 37.515 1.00 77.56 716 GLY A CA 1
ATOM 5365 C C . GLY A 1 716 ? -37.665 -1.695 37.063 1.00 77.56 716 GLY A C 1
ATOM 5366 O O . GLY A 1 716 ? -38.324 -2.375 37.853 1.00 77.56 716 GLY A O 1
ATOM 5367 N N . ASN A 1 717 ? -37.970 -1.637 35.767 1.00 80.56 717 ASN A N 1
ATOM 5368 C CA . ASN A 1 717 ? -38.949 -2.532 35.150 1.00 80.56 717 ASN A CA 1
ATOM 5369 C C . ASN A 1 717 ? -38.378 -3.955 34.952 1.00 80.56 717 ASN A C 1
ATOM 5371 O O . ASN A 1 717 ? -37.170 -4.176 35.024 1.00 80.56 717 ASN A O 1
ATOM 5375 N N . GLY A 1 718 ? -39.240 -4.938 34.660 1.00 84.25 718 GLY A N 1
ATOM 5376 C CA . GLY A 1 718 ? -38.819 -6.341 34.518 1.00 84.25 718 GLY A CA 1
ATOM 5377 C C . GLY A 1 718 ? -37.656 -6.555 33.535 1.00 84.25 718 GLY A C 1
ATOM 5378 O O . GLY A 1 718 ? -36.759 -7.350 33.807 1.00 84.25 718 GLY A O 1
ATOM 5379 N N . GLN A 1 719 ? -37.605 -5.790 32.439 1.00 87.50 719 GLN A N 1
ATOM 5380 C CA . GLN A 1 719 ? -36.519 -5.873 31.461 1.00 87.50 719 GLN A CA 1
ATOM 5381 C C . GLN A 1 719 ? -35.209 -5.257 31.983 1.00 87.50 719 GLN A C 1
ATOM 5383 O O . GLN A 1 719 ? -34.143 -5.833 31.774 1.00 87.50 719 GLN A O 1
ATOM 5388 N N . GLN A 1 720 ? -35.266 -4.124 32.692 1.00 87.56 720 GLN A N 1
ATOM 5389 C CA . GLN A 1 720 ? -34.095 -3.520 33.345 1.00 87.56 720 GLN A CA 1
ATOM 5390 C C . GLN A 1 720 ? -33.485 -4.475 34.377 1.00 87.56 720 GLN A C 1
ATOM 5392 O O . GLN A 1 720 ? -32.264 -4.646 34.399 1.00 87.56 720 GLN A O 1
ATOM 5397 N N . ARG A 1 721 ? -34.323 -5.184 35.146 1.00 87.75 721 ARG A N 1
ATOM 5398 C CA . ARG A 1 721 ? -33.871 -6.231 36.073 1.00 87.75 721 ARG A CA 1
ATOM 5399 C C . ARG A 1 721 ? -33.131 -7.355 35.351 1.00 87.75 721 ARG A C 1
ATOM 5401 O O . ARG A 1 721 ? -32.036 -7.711 35.774 1.00 87.75 721 ARG A O 1
ATOM 5408 N N . HIS A 1 722 ? -33.699 -7.903 34.275 1.00 90.88 722 HIS A N 1
ATOM 5409 C CA . HIS A 1 722 ? -33.059 -8.983 33.514 1.00 90.88 722 HIS A CA 1
ATOM 5410 C C . HIS A 1 722 ? -31.747 -8.543 32.856 1.00 90.88 722 HIS A C 1
ATOM 5412 O O . HIS A 1 722 ? -30.791 -9.315 32.808 1.00 90.88 722 HIS A O 1
ATOM 5418 N N . ASN A 1 723 ? -31.671 -7.293 32.396 1.00 91.88 723 ASN A N 1
ATOM 5419 C CA . ASN A 1 723 ? -30.451 -6.702 31.853 1.00 91.88 723 ASN A CA 1
ATOM 5420 C C . ASN A 1 723 ? -29.354 -6.570 32.919 1.00 91.88 723 ASN A C 1
ATOM 5422 O O . ASN A 1 723 ? -28.209 -6.950 32.675 1.00 91.88 723 ASN A O 1
ATOM 5426 N N . LEU A 1 724 ? -29.705 -6.069 34.107 1.00 91.12 724 LEU A N 1
ATOM 5427 C CA . LEU A 1 724 ? -28.784 -5.957 35.237 1.00 91.12 724 LEU A CA 1
ATOM 5428 C C . LEU A 1 724 ? -28.301 -7.328 35.717 1.00 91.12 724 LEU A C 1
ATOM 5430 O O . LEU A 1 724 ? -27.106 -7.527 35.926 1.00 91.12 724 LEU A O 1
ATOM 5434 N N . GLU A 1 725 ? -29.218 -8.282 35.848 1.00 93.12 725 GLU A N 1
ATOM 5435 C CA . GLU A 1 725 ? -28.907 -9.665 36.197 1.00 93.12 725 GLU A CA 1
ATOM 5436 C C . GLU A 1 725 ? -27.931 -10.285 35.194 1.00 93.12 725 GLU A C 1
ATOM 5438 O O . GLU A 1 725 ? -26.914 -10.859 35.585 1.00 93.12 725 GLU A O 1
ATOM 5443 N N . ALA A 1 726 ? -28.207 -10.136 33.898 1.00 94.38 726 ALA A N 1
ATOM 5444 C CA . ALA A 1 726 ? -27.354 -10.653 32.840 1.00 94.38 726 ALA A CA 1
ATOM 5445 C C . ALA A 1 726 ? -25.964 -10.003 32.843 1.00 94.38 726 ALA A C 1
ATOM 5447 O O . ALA A 1 726 ? -24.970 -10.711 32.679 1.00 94.38 726 ALA A O 1
ATOM 5448 N N . ALA A 1 727 ? -25.881 -8.692 33.083 1.00 94.25 727 ALA A N 1
ATOM 5449 C CA . ALA A 1 727 ? -24.613 -7.984 33.211 1.00 94.25 727 ALA A CA 1
ATOM 5450 C C . ALA A 1 727 ? -23.800 -8.469 34.420 1.00 94.25 727 ALA A C 1
ATOM 5452 O O . ALA A 1 727 ? -22.620 -8.772 34.282 1.00 94.25 727 ALA A O 1
ATOM 5453 N N . ILE A 1 728 ? -24.412 -8.594 35.601 1.00 93.75 728 ILE A N 1
ATOM 5454 C CA . ILE A 1 728 ? -23.697 -9.020 36.814 1.00 93.75 728 ILE A CA 1
ATOM 5455 C C . ILE A 1 728 ? -23.255 -10.477 36.702 1.00 93.75 728 ILE A C 1
ATOM 5457 O O . ILE A 1 728 ? -22.107 -10.786 37.010 1.00 93.75 728 ILE A O 1
ATOM 5461 N N . ARG A 1 729 ? -24.121 -11.370 36.211 1.00 95.88 729 ARG A N 1
ATOM 5462 C CA . ARG A 1 729 ? -23.772 -12.784 36.003 1.00 95.88 729 ARG A CA 1
ATOM 5463 C C . ARG A 1 729 ? -22.686 -12.984 34.938 1.00 95.88 729 ARG A C 1
ATOM 5465 O O . ARG A 1 729 ? -21.998 -13.996 34.969 1.00 95.88 729 ARG A O 1
ATOM 5472 N N . ALA A 1 730 ? -22.516 -12.035 34.015 1.00 95.50 730 ALA A N 1
ATOM 5473 C CA . ALA A 1 730 ? -21.435 -12.036 33.028 1.00 95.50 730 ALA A CA 1
ATOM 5474 C C . ALA A 1 730 ? -20.058 -11.657 33.602 1.00 95.50 730 ALA A C 1
ATOM 5476 O O . ALA A 1 730 ? -19.044 -11.914 32.950 1.00 95.50 730 ALA A O 1
ATOM 5477 N N . LEU A 1 731 ? -20.005 -11.039 34.785 1.00 95.12 731 LEU A N 1
ATOM 5478 C CA . LEU A 1 731 ? -18.749 -10.718 35.459 1.00 95.12 731 LEU A CA 1
ATOM 5479 C C . LEU A 1 731 ? -18.111 -11.979 36.069 1.00 95.12 731 LEU A C 1
ATOM 5481 O O . LEU A 1 731 ? -18.808 -12.956 36.356 1.00 95.12 731 LEU A O 1
ATOM 5485 N N . PRO A 1 732 ? -16.794 -11.961 36.351 1.00 91.88 732 PRO A N 1
ATOM 5486 C CA . PRO A 1 732 ? -16.174 -13.021 37.138 1.00 91.88 732 PRO A CA 1
ATOM 5487 C C . PRO A 1 732 ? -16.848 -13.101 38.517 1.00 91.88 732 PRO A C 1
ATOM 5489 O O . PRO A 1 732 ? -17.095 -12.059 39.128 1.00 91.88 732 PRO A O 1
ATOM 5492 N N . ASP A 1 733 ? -17.143 -14.313 38.992 1.00 91.50 733 ASP A N 1
ATOM 5493 C CA . ASP A 1 733 ? -17.916 -14.596 40.217 1.00 91.50 733 ASP A CA 1
ATOM 5494 C C . ASP A 1 733 ? -19.385 -14.113 40.184 1.00 91.50 733 ASP A C 1
ATOM 5496 O O . ASP A 1 733 ? -20.041 -13.995 41.224 1.00 91.50 733 ASP A O 1
ATOM 5500 N N . GLY A 1 734 ? -19.928 -13.857 38.989 1.00 89.94 734 GLY A N 1
ATOM 5501 C CA . GLY A 1 734 ? -21.214 -13.194 38.776 1.00 89.94 734 GLY A CA 1
ATOM 5502 C C . GLY A 1 734 ? -22.425 -13.818 39.478 1.00 89.94 734 GLY A C 1
ATOM 5503 O O . GLY A 1 734 ? -23.261 -13.081 39.999 1.00 89.94 734 GLY A O 1
ATOM 5504 N N . ASP A 1 735 ? -22.518 -15.149 39.577 1.00 92.12 735 ASP A N 1
ATOM 5505 C CA . ASP A 1 735 ? -23.630 -15.807 40.287 1.00 92.12 735 ASP A CA 1
ATOM 5506 C C . ASP A 1 735 ? -23.617 -15.503 41.794 1.00 92.12 735 ASP A C 1
ATOM 5508 O O . ASP A 1 735 ? -24.667 -15.279 42.407 1.00 92.12 735 ASP A O 1
ATOM 5512 N N . THR A 1 736 ? -22.427 -15.438 42.400 1.00 90.88 736 THR A N 1
ATOM 5513 C CA . THR A 1 736 ? -22.274 -15.086 43.821 1.00 90.88 736 THR A CA 1
ATOM 5514 C C . THR A 1 736 ? -22.577 -13.609 44.062 1.00 90.88 736 THR A C 1
ATOM 5516 O O . THR A 1 736 ? -23.274 -13.272 45.024 1.00 90.88 736 THR A O 1
ATOM 5519 N N . LEU A 1 737 ? -22.124 -12.740 43.150 1.00 90.06 737 LEU A N 1
ATOM 5520 C CA . LEU A 1 737 ? -22.377 -11.302 43.186 1.00 90.06 737 LEU A CA 1
ATOM 5521 C C . LEU A 1 737 ? -23.873 -11.008 43.058 1.00 90.06 737 LEU A C 1
ATOM 5523 O O . LEU A 1 737 ? -24.425 -10.292 43.893 1.00 90.06 737 LEU A O 1
ATOM 5527 N N . TRP A 1 738 ? -24.543 -11.611 42.073 1.00 91.50 738 TRP A N 1
ATOM 5528 C CA . TRP A 1 738 ? -25.978 -11.438 41.860 1.00 91.50 738 TRP A CA 1
ATOM 5529 C C . TRP A 1 738 ? -26.791 -11.953 43.041 1.00 91.50 738 TRP A C 1
ATOM 5531 O O . TRP A 1 738 ? -27.645 -11.238 43.553 1.00 91.50 738 TRP A O 1
ATOM 5541 N N . THR A 1 739 ? -26.488 -13.157 43.530 1.00 89.94 739 THR A N 1
ATOM 5542 C CA . THR A 1 739 ? -27.189 -13.726 44.687 1.00 89.94 739 THR A CA 1
ATOM 5543 C C . THR A 1 739 ? -27.036 -12.832 45.921 1.00 89.94 739 THR A C 1
ATOM 5545 O O . THR A 1 739 ? -27.996 -12.616 46.659 1.00 89.94 739 THR A O 1
ATOM 5548 N N . GLY A 1 740 ? -25.841 -12.285 46.159 1.00 87.25 740 GLY A N 1
ATOM 5549 C CA . GLY A 1 740 ? -25.609 -11.331 47.242 1.00 87.25 740 GLY A CA 1
ATOM 5550 C C . GLY A 1 740 ? -26.383 -10.022 47.062 1.00 87.25 740 GLY A C 1
ATOM 5551 O O . GLY A 1 740 ? -26.975 -9.529 48.024 1.00 87.25 740 GLY A O 1
ATOM 5552 N N . LEU A 1 741 ? -26.404 -9.482 45.840 1.00 88.31 741 LEU A N 1
ATOM 5553 C CA . LEU A 1 741 ? -27.099 -8.240 45.511 1.00 88.31 741 LEU A CA 1
ATOM 5554 C C . LEU A 1 741 ? -28.622 -8.397 45.582 1.00 88.31 741 LEU A C 1
ATOM 5556 O O . LEU A 1 741 ? -29.281 -7.545 46.162 1.00 88.31 741 LEU A O 1
ATOM 5560 N N . ASP A 1 742 ? -29.196 -9.481 45.061 1.00 87.88 742 ASP A N 1
ATOM 5561 C CA . ASP A 1 742 ? -30.645 -9.716 45.094 1.00 87.88 742 ASP A CA 1
ATOM 5562 C C . ASP A 1 742 ? -31.161 -9.922 46.520 1.00 87.88 742 ASP A C 1
ATOM 5564 O O . ASP A 1 742 ? -32.203 -9.374 46.889 1.00 87.88 742 ASP A O 1
ATOM 5568 N N . ARG A 1 743 ? -30.382 -10.608 47.368 1.00 85.75 743 ARG A N 1
ATOM 5569 C CA . ARG A 1 743 ? -30.643 -10.668 48.813 1.00 85.75 743 ARG A CA 1
ATOM 5570 C C . ARG A 1 743 ? -30.677 -9.271 49.428 1.00 85.75 743 ARG A C 1
ATOM 5572 O O . ARG A 1 743 ? -31.628 -8.943 50.128 1.00 85.75 743 ARG A O 1
ATOM 5579 N N . MET A 1 744 ? -29.671 -8.446 49.139 1.00 87.19 744 MET A N 1
ATOM 5580 C CA . MET A 1 744 ? -29.610 -7.072 49.635 1.00 87.19 744 MET A CA 1
ATOM 5581 C C . MET A 1 744 ? -30.791 -6.232 49.132 1.00 87.19 744 MET A C 1
ATOM 5583 O O . MET A 1 744 ? -31.443 -5.580 49.937 1.00 87.19 744 MET A O 1
ATOM 5587 N N . MET A 1 745 ? -31.104 -6.266 47.834 1.00 87.06 745 MET A N 1
ATOM 5588 C CA . MET A 1 745 ? -32.229 -5.526 47.252 1.00 87.06 745 MET A CA 1
ATOM 5589 C C . MET A 1 745 ? -33.561 -5.948 47.878 1.00 87.06 745 MET A C 1
ATOM 5591 O O . MET A 1 745 ? -34.353 -5.087 48.239 1.00 87.06 745 MET A O 1
ATOM 5595 N N . THR A 1 746 ? -33.780 -7.250 48.084 1.00 84.25 746 THR A N 1
ATOM 5596 C CA . THR A 1 746 ? -34.975 -7.779 48.767 1.00 84.25 746 THR A CA 1
ATOM 5597 C C . THR A 1 746 ? -35.079 -7.265 50.202 1.00 84.25 746 THR A C 1
ATOM 5599 O O . THR A 1 746 ? -36.142 -6.836 50.645 1.00 84.25 746 THR A O 1
ATOM 5602 N N . THR A 1 747 ? -33.966 -7.245 50.936 1.00 84.56 747 THR A N 1
ATOM 5603 C CA . THR A 1 747 ? -33.928 -6.668 52.283 1.00 84.56 747 THR A CA 1
ATOM 5604 C C . THR A 1 747 ? -34.197 -5.163 52.283 1.00 84.56 747 THR A C 1
ATOM 5606 O O . THR A 1 747 ? -34.920 -4.659 53.140 1.00 84.56 747 THR A O 1
ATOM 5609 N N . LEU A 1 748 ? -33.603 -4.425 51.347 1.00 85.50 748 LEU A N 1
ATOM 5610 C CA . LEU A 1 748 ? -33.759 -2.978 51.267 1.00 85.50 748 LEU A CA 1
ATOM 5611 C C . LEU A 1 748 ? -35.184 -2.591 50.857 1.00 85.50 748 LEU A C 1
ATOM 5613 O O . LEU A 1 748 ? -35.726 -1.638 51.407 1.00 85.50 748 LEU A O 1
ATOM 5617 N N . GLU A 1 749 ? -35.832 -3.361 49.987 1.00 84.62 749 GLU A N 1
ATOM 5618 C CA . GLU A 1 749 ? -37.249 -3.209 49.645 1.00 84.62 749 GLU A CA 1
ATOM 5619 C C . GLU A 1 749 ? -38.164 -3.346 50.872 1.00 84.62 749 GLU A C 1
ATOM 5621 O O . GLU A 1 749 ? -39.099 -2.560 51.031 1.00 84.62 749 GLU A O 1
ATOM 5626 N N . ALA A 1 750 ? -37.838 -4.247 51.806 1.00 84.56 750 ALA A N 1
ATOM 5627 C CA . ALA A 1 750 ? -38.593 -4.415 53.050 1.00 84.56 750 ALA A CA 1
ATOM 5628 C C . ALA A 1 750 ? -38.636 -3.139 53.916 1.00 84.56 750 ALA A C 1
ATOM 5630 O O . ALA A 1 750 ? -39.619 -2.900 54.614 1.00 84.56 750 ALA A O 1
ATOM 5631 N N . THR A 1 751 ? -37.625 -2.265 53.820 1.00 83.12 751 THR A N 1
ATOM 5632 C CA . THR A 1 751 ? -37.611 -0.965 54.527 1.00 83.12 751 THR A CA 1
ATOM 5633 C C . THR A 1 751 ? -38.694 0.009 54.036 1.00 83.12 751 THR A C 1
ATOM 5635 O O . THR A 1 751 ? -38.948 1.028 54.679 1.00 83.12 751 THR A O 1
ATOM 5638 N N . GLY A 1 752 ? -39.331 -0.287 52.897 1.00 73.50 752 GLY A N 1
ATOM 5639 C CA . GLY A 1 752 ? -40.355 0.539 52.260 1.00 73.50 752 GLY A CA 1
ATOM 5640 C C . GLY A 1 752 ? -41.737 0.450 52.907 1.00 73.50 752 GLY A C 1
ATOM 5641 O O . GLY A 1 752 ? -42.553 1.345 52.706 1.00 73.50 752 GLY A O 1
ATOM 5642 N N . TYR A 1 753 ? -41.992 -0.580 53.720 1.00 69.69 753 TYR A N 1
ATOM 5643 C CA . TYR A 1 753 ? -43.303 -0.853 54.328 1.00 69.69 753 TYR A CA 1
ATOM 5644 C C . TYR A 1 753 ? -43.610 -0.029 55.587 1.00 69.69 753 TYR A C 1
ATOM 5646 O O . TYR A 1 753 ? -44.590 -0.292 56.289 1.00 69.69 753 TYR A O 1
ATOM 5654 N N . ARG A 1 754 ? -42.808 1.000 55.880 1.00 65.00 754 ARG A N 1
ATOM 5655 C CA . ARG A 1 754 ? -43.069 1.887 57.011 1.00 65.00 754 ARG A CA 1
ATOM 5656 C C . ARG A 1 754 ? -44.418 2.615 56.841 1.00 65.00 754 ARG A C 1
ATOM 5658 O O . ARG A 1 754 ? -44.682 3.190 55.783 1.00 65.00 754 ARG A O 1
ATOM 5665 N N . PRO A 1 755 ? -45.237 2.722 57.903 1.00 56.62 755 PRO A N 1
ATOM 5666 C CA . PRO A 1 755 ? -46.450 3.534 57.879 1.00 56.62 755 PRO A CA 1
ATOM 5667 C C . PRO A 1 755 ? -46.132 5.022 57.654 1.00 56.62 755 PRO A C 1
ATOM 5669 O O . PRO A 1 755 ? -45.391 5.634 58.431 1.00 56.62 755 PRO A O 1
ATOM 5672 N N . GLN A 1 756 ? -46.714 5.640 56.621 1.00 54.75 756 GLN A N 1
ATOM 5673 C CA . GLN A 1 756 ? -46.496 7.061 56.335 1.00 54.75 756 GLN A CA 1
ATOM 5674 C C . GLN A 1 756 ? -47.003 7.962 57.480 1.00 54.75 756 GLN A C 1
ATOM 5676 O O . GLN A 1 756 ? -48.083 7.770 58.051 1.00 54.75 756 GLN A O 1
ATOM 5681 N N . LYS A 1 757 ? -46.219 9.003 57.798 1.00 49.09 757 LYS A N 1
ATOM 5682 C CA . LYS A 1 757 ? -46.535 10.010 58.832 1.00 49.09 757 LYS A CA 1
ATOM 5683 C C . LYS A 1 757 ? -47.644 10.999 58.402 1.00 49.09 757 LYS A C 1
ATOM 5685 O O . LYS A 1 757 ? -48.026 11.862 59.184 1.00 49.09 757 LYS A O 1
ATOM 5690 N N . GLY A 1 758 ? -48.179 10.895 57.185 1.00 43.34 758 GLY A N 1
ATOM 5691 C CA . GLY A 1 758 ? -49.163 11.836 56.636 1.00 43.34 758 GLY A CA 1
ATOM 5692 C C . GLY A 1 758 ? -50.612 11.389 56.828 1.00 43.34 758 GLY A C 1
ATOM 5693 O O . GLY A 1 758 ? -50.928 10.246 56.527 1.00 43.34 758 GLY A O 1
ATOM 5694 N N . SER A 1 759 ? -51.451 12.321 57.299 1.00 44.66 759 SER A N 1
ATOM 5695 C CA . SER A 1 759 ? -52.921 12.273 57.403 1.00 44.66 759 SER A CA 1
ATOM 5696 C C . SER A 1 759 ? -53.508 11.124 58.233 1.00 44.66 759 SER A C 1
ATOM 5698 O O . SER A 1 759 ? -53.709 10.038 57.716 1.00 44.66 759 SER A O 1
ATOM 5700 N N . ASP A 1 760 ? -53.779 11.381 59.518 1.00 48.03 760 ASP A N 1
ATOM 5701 C CA . ASP A 1 760 ? -54.950 10.872 60.260 1.00 48.03 760 ASP A CA 1
ATOM 5702 C C . ASP A 1 760 ? -54.978 11.515 61.657 1.00 48.03 760 ASP A C 1
ATOM 5704 O O . ASP A 1 760 ? -54.752 10.884 62.696 1.00 48.03 760 ASP A O 1
ATOM 5708 N N . THR A 1 761 ? -55.241 12.819 61.704 1.00 53.69 761 THR A N 1
ATOM 5709 C CA . THR A 1 761 ? -55.644 13.467 62.958 1.00 53.69 761 THR A CA 1
ATOM 5710 C C . THR A 1 761 ? -56.884 12.782 63.532 1.00 53.69 761 THR A C 1
ATOM 5712 O O . THR A 1 761 ? -56.924 12.582 64.736 1.00 53.69 761 THR A O 1
ATOM 5715 N N . ALA A 1 762 ? -57.817 12.310 62.697 1.00 43.91 762 ALA A N 1
ATOM 5716 C CA . ALA A 1 762 ? -59.036 11.624 63.132 1.00 43.91 762 ALA A CA 1
ATOM 5717 C C . ALA A 1 762 ? -58.783 10.245 63.776 1.00 43.91 762 ALA A C 1
ATOM 5719 O O . ALA A 1 762 ? -59.300 9.989 64.856 1.00 43.91 762 ALA A O 1
ATOM 5720 N N . PHE A 1 763 ? -57.947 9.378 63.189 1.00 48.75 763 PHE A N 1
ATOM 5721 C CA . PHE A 1 763 ? -57.623 8.061 63.771 1.00 48.75 763 PHE A CA 1
ATOM 5722 C C . PHE A 1 763 ? -56.795 8.188 65.057 1.00 48.75 763 PHE A C 1
ATOM 5724 O O . PHE A 1 763 ? -57.092 7.545 66.062 1.00 48.75 763 PHE A O 1
ATOM 5731 N N . ASN A 1 764 ? -55.783 9.067 65.058 1.00 51.72 764 ASN A N 1
ATOM 5732 C CA . ASN A 1 764 ? -54.968 9.322 66.247 1.00 51.72 764 ASN A CA 1
ATOM 5733 C C . ASN A 1 764 ? -55.799 9.962 67.368 1.00 51.72 764 ASN A C 1
ATOM 5735 O O . ASN A 1 764 ? -55.625 9.605 68.531 1.00 51.72 764 ASN A O 1
ATOM 5739 N N . GLN A 1 765 ? -56.727 10.868 67.034 1.00 54.12 765 GLN A N 1
ATOM 5740 C CA . GLN A 1 765 ? -57.679 11.430 67.994 1.00 54.12 765 GLN A CA 1
ATOM 5741 C C . GLN A 1 765 ? -58.683 10.381 68.476 1.00 54.12 765 GLN A C 1
ATOM 5743 O O . GLN A 1 765 ? -58.959 10.364 69.668 1.00 54.12 765 GLN A O 1
ATOM 5748 N N . ALA A 1 766 ? -59.169 9.481 67.614 1.00 52.78 766 ALA A N 1
ATOM 5749 C CA . ALA A 1 766 ? -60.097 8.408 67.978 1.00 52.78 766 ALA A CA 1
ATOM 5750 C C . ALA A 1 766 ? -59.454 7.391 68.930 1.00 52.78 766 ALA A C 1
ATOM 5752 O O . ALA A 1 766 ? -60.035 7.071 69.961 1.00 52.78 766 ALA A O 1
ATOM 5753 N N . ILE A 1 767 ? -58.222 6.949 68.662 1.00 54.31 767 ILE A N 1
ATOM 5754 C CA . ILE A 1 767 ? -57.482 6.061 69.571 1.00 54.31 767 ILE A CA 1
ATOM 5755 C C . ILE A 1 767 ? -57.142 6.777 70.880 1.00 54.31 767 ILE A C 1
ATOM 5757 O O . ILE A 1 767 ? -57.319 6.206 71.954 1.00 54.31 767 ILE A O 1
ATOM 5761 N N . GLN A 1 768 ? -56.706 8.040 70.827 1.00 53.97 768 GLN A N 1
ATOM 5762 C CA . GLN A 1 768 ? -56.459 8.823 72.041 1.00 53.97 768 GLN A CA 1
ATOM 5763 C C . GLN A 1 768 ? -57.745 9.105 72.834 1.00 53.97 768 GLN A C 1
ATOM 5765 O O . GLN A 1 768 ? -57.676 9.184 74.057 1.00 53.97 768 GLN A O 1
ATOM 5770 N N . ALA A 1 769 ? -58.900 9.261 72.180 1.00 54.12 769 ALA A N 1
ATOM 5771 C CA . ALA A 1 769 ? -60.205 9.435 72.820 1.00 54.12 769 ALA A CA 1
ATOM 5772 C C . ALA A 1 769 ? -60.671 8.135 73.487 1.00 54.12 769 ALA A C 1
ATOM 5774 O O . ALA A 1 769 ? -61.006 8.146 74.667 1.00 54.12 769 ALA A O 1
ATOM 5775 N N . ARG A 1 770 ? -60.549 6.995 72.804 1.00 55.59 770 ARG A N 1
ATOM 5776 C CA . ARG A 1 770 ? -60.913 5.675 73.345 1.00 55.59 770 ARG A CA 1
ATOM 5777 C C . ARG A 1 770 ? -60.007 5.236 74.496 1.00 55.59 770 ARG A C 1
ATOM 5779 O O . ARG A 1 770 ? -60.466 4.700 75.499 1.00 55.59 770 ARG A O 1
ATOM 5786 N N . LEU A 1 771 ? -58.714 5.556 74.408 1.00 51.53 771 LEU A N 1
ATOM 5787 C CA . LEU A 1 771 ? -57.771 5.379 75.515 1.00 51.53 771 LEU A CA 1
ATOM 5788 C C . LEU A 1 771 ? -58.062 6.324 76.691 1.00 51.53 771 LEU A C 1
ATOM 5790 O O . LEU A 1 771 ? -57.709 5.985 77.819 1.00 51.53 771 LEU A O 1
ATOM 5794 N N . LYS A 1 772 ? -58.707 7.479 76.460 1.00 51.09 772 LYS A N 1
ATOM 5795 C CA . LYS A 1 772 ? -59.207 8.384 77.514 1.00 51.09 772 LYS A CA 1
ATOM 5796 C C . LYS A 1 772 ? -60.529 7.903 78.134 1.00 51.09 772 LYS A C 1
ATOM 5798 O O . LYS A 1 772 ? -60.761 8.220 79.297 1.00 51.09 772 LYS A O 1
ATOM 5803 N N . GLU A 1 773 ? -61.349 7.133 77.414 1.00 48.53 773 GLU A N 1
ATOM 5804 C CA . GLU A 1 773 ? -62.647 6.592 77.872 1.00 48.53 773 GLU A CA 1
ATOM 5805 C C . GLU A 1 773 ? -62.533 5.359 78.794 1.00 48.53 773 GLU A C 1
ATOM 5807 O O . GLU A 1 773 ? -63.469 5.044 79.524 1.00 48.53 773 GLU A O 1
ATOM 5812 N N . GLY A 1 774 ? -61.357 4.728 78.877 1.00 41.84 774 GLY A N 1
ATOM 5813 C CA . GLY A 1 774 ? -60.969 3.911 80.036 1.00 41.84 774 GLY A CA 1
ATOM 5814 C C . GLY A 1 774 ? -61.380 2.434 80.050 1.00 41.84 774 GLY A C 1
ATOM 5815 O O . GLY A 1 774 ? -61.253 1.813 81.103 1.00 41.84 774 GLY A O 1
ATOM 5816 N N . THR A 1 775 ? -61.807 1.840 78.932 1.00 42.31 775 THR A N 1
ATOM 5817 C CA . THR A 1 775 ? -62.312 0.448 78.910 1.00 42.31 775 THR A CA 1
ATOM 5818 C C . THR A 1 775 ? -61.528 -0.559 78.054 1.00 42.31 775 THR A C 1
ATOM 5820 O O . THR A 1 775 ? -61.978 -1.693 77.930 1.00 42.31 775 THR A O 1
ATOM 5823 N N . GLY A 1 776 ? -60.333 -0.246 77.529 1.00 51.81 776 GLY A N 1
ATOM 5824 C CA . GLY A 1 776 ? -59.582 -1.219 76.714 1.00 51.81 776 GLY A CA 1
ATOM 5825 C C . GLY A 1 776 ? -58.075 -0.989 76.596 1.00 51.81 776 GLY A C 1
ATOM 5826 O O . GLY A 1 776 ? -57.564 0.104 76.848 1.00 51.81 776 GLY A O 1
ATOM 5827 N N . THR A 1 777 ? -57.357 -2.050 76.211 1.00 54.44 777 THR A N 1
ATOM 5828 C CA . THR A 1 777 ? -55.926 -1.997 75.852 1.00 54.44 777 THR A CA 1
ATOM 5829 C C . THR A 1 777 ? -55.720 -1.285 74.506 1.00 54.44 777 THR A C 1
ATOM 5831 O O . THR A 1 777 ? -56.641 -1.191 73.697 1.00 54.44 777 THR A O 1
ATOM 5834 N N . VAL A 1 778 ? -54.499 -0.809 74.222 1.00 50.81 778 VAL A N 1
ATOM 5835 C CA . VAL A 1 778 ? -54.146 -0.185 72.923 1.00 50.81 778 VAL A CA 1
ATOM 5836 C C . VAL A 1 778 ? -54.513 -1.090 71.731 1.00 50.81 778 VAL A C 1
ATOM 5838 O O . VAL A 1 778 ? -54.922 -0.582 70.693 1.00 50.81 778 VAL A O 1
ATOM 5841 N N . GLY A 1 779 ? -54.426 -2.418 71.893 1.00 44.88 779 GLY A N 1
ATOM 5842 C CA . GLY A 1 779 ? -54.829 -3.405 70.881 1.00 44.88 779 GLY A CA 1
ATOM 5843 C C . GLY A 1 779 ? -56.330 -3.390 70.587 1.00 44.88 779 GLY A C 1
ATOM 5844 O O . GLY A 1 779 ? -56.715 -3.194 69.438 1.00 44.88 779 GLY A O 1
ATOM 5845 N N . GLN A 1 780 ? -57.169 -3.446 71.625 1.00 50.25 780 GLN A N 1
ATOM 5846 C CA . GLN A 1 780 ? -58.630 -3.369 71.489 1.00 50.25 780 GLN A CA 1
ATOM 5847 C C . GLN A 1 780 ? -59.095 -2.031 70.903 1.00 50.25 780 GLN A C 1
ATOM 5849 O O . GLN A 1 780 ? -59.995 -2.001 70.072 1.00 50.25 780 GLN A O 1
ATOM 5854 N N . ALA A 1 781 ? -58.443 -0.918 71.259 1.00 51.19 781 ALA A N 1
ATOM 5855 C CA . ALA A 1 781 ? -58.762 0.391 70.686 1.00 51.19 781 ALA A CA 1
ATOM 5856 C C . ALA A 1 781 ? -58.456 0.473 69.177 1.00 51.19 781 ALA A C 1
ATOM 5858 O O . ALA A 1 781 ? -59.184 1.142 68.448 1.00 51.19 781 ALA A O 1
ATOM 5859 N N . ILE A 1 782 ? -57.407 -0.210 68.703 1.00 47.66 782 ILE A N 1
ATOM 5860 C CA . ILE A 1 782 ? -57.101 -0.354 67.270 1.00 47.66 782 ILE A CA 1
ATOM 5861 C C . ILE A 1 782 ? -58.130 -1.280 66.610 1.00 47.66 782 ILE A C 1
ATOM 5863 O O . ILE A 1 782 ? -58.692 -0.927 65.574 1.00 47.66 782 ILE A O 1
ATOM 5867 N N . ASN A 1 783 ? -58.417 -2.426 67.232 1.00 44.53 783 ASN A N 1
ATOM 5868 C CA . ASN A 1 783 ? -59.329 -3.435 66.702 1.00 44.53 783 ASN A CA 1
ATOM 5869 C C . ASN A 1 783 ? -60.755 -2.886 66.554 1.00 44.53 783 ASN A C 1
ATOM 5871 O O . ASN A 1 783 ? -61.381 -3.088 65.524 1.00 44.53 783 ASN A O 1
ATOM 5875 N N . ASP A 1 784 ? -61.247 -2.092 67.502 1.00 46.12 784 ASP A N 1
ATOM 5876 C CA . ASP A 1 784 ? -62.594 -1.516 67.451 1.00 46.12 784 ASP A CA 1
ATOM 5877 C C . ASP A 1 784 ? -62.752 -0.339 66.467 1.00 46.12 784 ASP A C 1
ATOM 5879 O O . ASP A 1 784 ? -63.870 0.012 66.076 1.00 46.12 784 ASP A O 1
ATOM 5883 N N . VAL A 1 785 ? -61.657 0.347 66.123 1.00 45.34 785 VAL A N 1
ATOM 5884 C CA . VAL A 1 785 ? -61.664 1.404 65.095 1.00 45.34 785 VAL A CA 1
ATOM 5885 C C . VAL A 1 785 ? -61.574 0.777 63.702 1.00 45.34 785 VAL A C 1
ATOM 5887 O O . VAL A 1 785 ? -62.228 1.249 62.779 1.00 45.34 785 VAL A O 1
ATOM 5890 N N . VAL A 1 786 ? -60.825 -0.319 63.564 1.00 41.84 786 VAL A N 1
ATOM 5891 C CA . VAL A 1 786 ? -60.663 -1.067 62.307 1.00 41.84 786 VAL A CA 1
ATOM 5892 C C . VAL A 1 786 ? -61.862 -1.982 62.009 1.00 41.84 786 VAL A C 1
ATOM 5894 O O . VAL A 1 786 ? -62.262 -2.092 60.855 1.00 41.84 786 VAL A O 1
ATOM 5897 N N . SER A 1 787 ? -62.478 -2.596 63.025 1.00 44.06 787 SER A N 1
ATOM 5898 C CA . SER A 1 787 ? -63.672 -3.457 62.898 1.00 44.06 787 SER A CA 1
ATOM 5899 C C . SER A 1 787 ? -64.992 -2.682 62.815 1.00 44.06 787 SER A C 1
ATOM 5901 O O . SER A 1 787 ? -66.055 -3.282 62.669 1.00 44.06 787 SER A O 1
ATOM 5903 N N . GLY A 1 788 ? -64.951 -1.349 62.906 1.00 35.00 788 GLY A N 1
ATOM 5904 C CA . GLY A 1 788 ? -66.145 -0.510 62.821 1.00 35.00 788 GLY A CA 1
ATOM 5905 C C . GLY A 1 788 ? -67.065 -0.579 64.046 1.00 35.00 788 GLY A C 1
ATOM 5906 O O . GLY A 1 788 ? -68.179 -0.071 63.984 1.00 35.00 788 GLY A O 1
ATOM 5907 N N . ALA A 1 789 ? -66.630 -1.119 65.189 1.00 36.22 789 ALA A N 1
ATOM 5908 C CA . ALA A 1 789 ? -67.447 -1.185 66.409 1.00 36.22 789 ALA A CA 1
ATOM 5909 C C . ALA A 1 789 ? -67.755 0.198 67.041 1.00 36.22 789 ALA A C 1
ATOM 5911 O O . ALA A 1 789 ? -68.550 0.294 67.970 1.00 36.22 789 ALA A O 1
ATOM 5912 N N . ALA A 1 790 ? -67.157 1.286 66.533 1.00 37.28 790 ALA A N 1
ATOM 5913 C CA . ALA A 1 790 ? -67.569 2.675 66.802 1.00 37.28 790 ALA A CA 1
ATOM 5914 C C . ALA A 1 790 ? -68.251 3.371 65.603 1.00 37.28 790 ALA A C 1
ATOM 5916 O O . ALA A 1 790 ? -68.428 4.586 65.611 1.00 37.28 790 ALA A O 1
ATOM 5917 N N . ALA A 1 791 ? -68.669 2.634 64.572 1.00 30.34 791 ALA A N 1
ATOM 5918 C CA . ALA A 1 791 ? -69.371 3.179 63.407 1.00 30.34 791 ALA A CA 1
ATOM 5919 C C . ALA A 1 791 ? -70.890 3.341 63.634 1.00 30.34 791 ALA A C 1
ATOM 5921 O O . ALA A 1 791 ? -71.666 3.351 62.684 1.00 30.34 791 ALA A O 1
ATOM 5922 N N . GLY A 1 792 ? -71.330 3.481 64.889 1.00 31.64 792 GLY A N 1
ATOM 5923 C CA . GLY A 1 792 ? -72.721 3.803 65.227 1.00 31.64 792 GLY A CA 1
ATOM 5924 C C . GLY A 1 792 ? -73.043 5.301 65.225 1.00 31.64 792 GLY A C 1
ATOM 5925 O O . GLY A 1 792 ? -74.212 5.663 65.298 1.00 31.64 792 GLY A O 1
ATOM 5926 N N . ALA A 1 793 ? -72.046 6.189 65.147 1.00 29.61 793 ALA A N 1
ATOM 5927 C CA . ALA A 1 793 ? -72.290 7.628 65.258 1.00 29.61 793 ALA A CA 1
ATOM 5928 C C . ALA A 1 793 ? -71.270 8.475 64.481 1.00 29.61 793 ALA A C 1
ATOM 5930 O O . ALA A 1 793 ? -70.520 9.232 65.083 1.00 29.61 793 ALA A O 1
ATOM 5931 N N . ALA A 1 794 ? -71.234 8.343 63.152 1.00 28.62 794 ALA A N 1
ATOM 5932 C CA . ALA A 1 794 ? -70.820 9.416 62.231 1.00 28.62 794 ALA A CA 1
ATOM 5933 C C . ALA A 1 794 ? -70.986 8.969 60.767 1.00 28.62 794 ALA A C 1
ATOM 5935 O O . ALA A 1 794 ? -70.017 8.821 60.026 1.00 28.62 794 ALA A O 1
ATOM 5936 N N . VAL A 1 795 ? -72.231 8.763 60.335 1.00 28.89 795 VAL A N 1
ATOM 5937 C CA . VAL A 1 795 ? -72.584 8.917 58.918 1.00 28.89 795 VAL A CA 1
ATOM 5938 C C . VAL A 1 795 ? -73.140 10.329 58.783 1.00 28.89 795 VAL A C 1
ATOM 5940 O O . VAL A 1 795 ? -74.201 10.625 59.326 1.00 28.89 795 VAL A O 1
ATOM 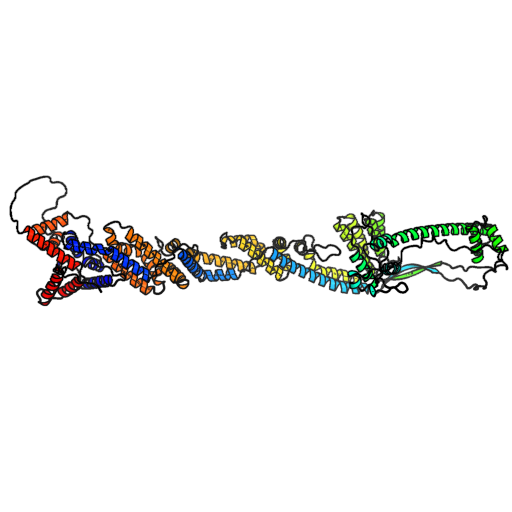5943 N N . GLY A 1 796 ? -72.416 11.219 58.112 1.00 24.55 796 GLY A N 1
ATOM 5944 C CA . GLY A 1 796 ? -72.904 12.572 57.865 1.00 24.55 796 GLY A CA 1
ATOM 5945 C C . GLY A 1 796 ? -71.852 13.460 57.224 1.00 24.55 796 GLY A C 1
ATOM 5946 O O . GLY A 1 796 ? -70.884 13.848 57.868 1.00 24.55 796 GLY A O 1
ATOM 5947 N N . GLY A 1 797 ? -72.054 13.764 55.943 1.00 25.28 797 GLY A N 1
ATOM 5948 C CA . GLY A 1 797 ? -71.297 14.769 55.207 1.00 25.28 797 GLY A CA 1
ATOM 5949 C C . GLY A 1 797 ? -71.474 16.197 55.759 1.00 25.28 797 GLY A C 1
ATOM 5950 O O . GLY A 1 797 ? -72.151 16.421 56.764 1.00 25.28 797 GLY A O 1
ATOM 5951 N N . PRO A 1 798 ? -70.838 17.182 55.109 1.00 27.78 798 PRO A N 1
ATOM 5952 C CA . PRO A 1 798 ? -70.558 18.496 55.675 1.00 27.78 798 PRO A CA 1
ATOM 5953 C C . PRO A 1 798 ? -71.787 19.415 55.650 1.00 27.78 798 PRO A C 1
ATOM 5955 O O . PRO A 1 798 ? -71.931 20.242 54.758 1.00 27.78 798 PRO A O 1
ATOM 5958 N N . SER A 1 799 ? -72.662 19.305 56.650 1.00 27.38 799 SER A N 1
ATOM 5959 C CA . SER A 1 799 ? -73.640 20.349 56.990 1.00 27.38 799 SER A CA 1
ATOM 5960 C C . SER A 1 799 ? -74.285 20.063 58.349 1.00 27.38 799 SER A C 1
ATOM 5962 O O . SER A 1 799 ? -75.174 19.222 58.453 1.00 27.38 799 SER A O 1
ATOM 5964 N N . GLY A 1 800 ? -73.858 20.768 59.395 1.00 24.06 800 GLY A N 1
ATOM 5965 C CA . GLY A 1 800 ? -74.475 20.678 60.721 1.00 24.06 800 GLY A CA 1
ATOM 5966 C C . GLY A 1 800 ? -73.721 21.519 61.743 1.00 24.06 800 GLY A C 1
ATOM 5967 O O . GLY A 1 800 ? -72.688 21.108 62.255 1.00 24.06 800 GLY A O 1
ATOM 5968 N N . ALA A 1 801 ? -74.208 22.734 61.960 1.00 24.88 801 ALA A N 1
ATOM 5969 C CA . ALA A 1 801 ? -73.580 23.790 62.734 1.00 24.88 801 ALA A CA 1
ATOM 5970 C C . ALA A 1 801 ? -73.725 23.628 64.262 1.00 24.88 801 ALA A C 1
ATOM 5972 O O . ALA A 1 801 ? -74.675 23.022 64.740 1.00 24.88 801 ALA A O 1
ATOM 5973 N N . LEU A 1 802 ? -72.799 24.285 64.974 1.00 28.66 802 LEU A N 1
ATOM 5974 C CA . LEU A 1 802 ? -72.967 25.040 66.228 1.00 28.66 802 LEU A CA 1
ATOM 5975 C C . LEU A 1 802 ? -73.784 24.421 67.378 1.00 28.66 802 LEU A C 1
ATOM 5977 O O . LEU A 1 802 ? -75.004 24.320 67.319 1.00 28.66 802 LEU A O 1
ATOM 5981 N N . GLY A 1 803 ? -73.127 24.261 68.532 1.00 23.20 803 GLY A N 1
ATOM 5982 C CA . GLY A 1 803 ? -73.827 24.291 69.814 1.00 23.20 803 GLY A CA 1
ATOM 5983 C C . GLY A 1 803 ? -73.003 23.823 71.009 1.00 23.20 803 GLY A C 1
ATOM 5984 O O . GLY A 1 803 ? -72.618 22.665 71.078 1.00 23.20 803 GLY A O 1
ATOM 5985 N N . GLY A 1 804 ? -72.844 24.707 71.996 1.00 22.47 804 GLY A N 1
ATOM 5986 C CA . GLY A 1 804 ? -72.981 24.297 73.396 1.00 22.47 804 GLY A CA 1
ATOM 5987 C C . GLY A 1 804 ? -71.700 24.052 74.179 1.00 22.47 804 GLY A C 1
ATOM 5988 O O . GLY A 1 804 ? -71.070 23.008 74.090 1.00 22.47 804 GLY A O 1
ATOM 5989 N N . ALA A 1 805 ? -71.374 25.018 75.026 1.00 21.31 805 ALA A N 1
ATOM 5990 C CA . ALA A 1 805 ? -70.321 24.965 76.018 1.00 21.31 805 ALA A CA 1
ATOM 5991 C C . ALA A 1 805 ? -70.784 24.290 77.341 1.00 21.31 805 ALA A C 1
ATOM 5993 O O . ALA A 1 805 ? -71.972 24.287 77.646 1.00 21.31 805 ALA A O 1
ATOM 5994 N N . VAL A 1 806 ? -69.796 23.898 78.167 1.00 23.73 806 VAL A N 1
ATOM 5995 C CA . VAL A 1 806 ? -69.732 24.071 79.646 1.00 23.73 806 VAL A CA 1
ATOM 5996 C C . VAL A 1 806 ? -70.130 22.910 80.600 1.00 23.73 806 VAL A C 1
ATOM 5998 O O . VAL A 1 806 ? -71.140 22.238 80.454 1.00 23.73 806 VAL A O 1
ATOM 6001 N N . VAL A 1 807 ? -69.285 22.810 81.652 1.00 26.38 807 VAL A N 1
ATOM 6002 C CA . VAL A 1 807 ? -69.290 22.038 82.926 1.00 26.38 807 VAL A CA 1
ATOM 6003 C C . VAL A 1 807 ? -68.859 20.563 82.838 1.00 26.38 807 VAL A C 1
ATOM 6005 O O . VAL A 1 807 ? -69.448 19.784 82.116 1.00 26.38 807 VAL A O 1
ATOM 6008 N N . GLY A 1 808 ? -67.870 20.037 83.568 1.00 23.73 808 GLY A N 1
ATOM 6009 C CA . GLY A 1 808 ? -67.040 20.544 84.660 1.00 23.73 808 GLY A CA 1
ATOM 6010 C C . GLY A 1 808 ? -66.741 19.410 85.661 1.00 23.73 808 GLY A C 1
ATOM 6011 O O . GLY A 1 808 ? -67.647 18.703 86.075 1.00 23.73 808 GLY A O 1
ATOM 6012 N N . GLY A 1 809 ? -65.480 19.281 86.093 1.00 24.55 809 GLY A N 1
ATOM 6013 C CA . GLY A 1 809 ? -65.157 18.860 87.466 1.00 24.55 809 GLY A CA 1
ATOM 6014 C C . GLY A 1 809 ? -64.816 17.389 87.778 1.00 24.55 809 GLY A C 1
ATOM 6015 O O . GLY A 1 809 ? -65.685 16.546 87.926 1.00 24.55 809 GLY A O 1
ATOM 6016 N N . ARG A 1 810 ? -63.531 17.191 88.124 1.00 28.92 810 ARG A N 1
ATOM 6017 C CA . ARG A 1 810 ? -62.960 16.250 89.123 1.00 28.92 810 ARG A CA 1
ATOM 6018 C C . ARG A 1 810 ? -62.916 14.737 88.820 1.00 28.92 810 ARG A C 1
ATOM 6020 O O . ARG A 1 810 ? -63.832 13.995 89.136 1.00 28.92 810 ARG A O 1
ATOM 6027 N N . ARG A 1 811 ? -61.709 14.270 88.457 1.00 30.84 811 ARG A N 1
ATOM 6028 C CA . ARG A 1 811 ? -60.937 13.212 89.164 1.00 30.84 811 ARG A CA 1
ATOM 6029 C C . ARG A 1 811 ? -59.468 13.253 88.700 1.00 30.84 811 ARG A C 1
ATOM 6031 O O . ARG A 1 811 ? -59.042 12.542 87.794 1.00 30.84 811 ARG A O 1
ATOM 6038 N N . GLY A 1 812 ? -58.697 14.159 89.305 1.00 30.67 812 GLY A N 1
ATOM 6039 C CA . GLY A 1 812 ? -57.236 14.177 89.211 1.00 30.67 812 GLY A CA 1
ATOM 6040 C C . GLY A 1 812 ? -56.671 13.020 90.031 1.00 30.67 812 GLY A C 1
ATOM 6041 O O . GLY A 1 812 ? -56.898 12.953 91.232 1.00 30.67 812 GLY A O 1
ATOM 6042 N N . GLY A 1 813 ? -56.022 12.074 89.357 1.00 32.03 813 GLY A N 1
ATOM 6043 C CA . GLY A 1 813 ? -55.470 10.847 89.939 1.00 32.03 813 GLY A CA 1
ATOM 6044 C C . GLY A 1 813 ? -55.364 9.737 88.891 1.00 32.03 813 GLY A C 1
ATOM 6045 O O . GLY A 1 813 ? -54.302 9.153 88.711 1.00 32.03 813 GLY A O 1
ATOM 6046 N N . ALA A 1 814 ? -56.418 9.540 88.090 1.00 32.66 814 ALA A N 1
ATOM 6047 C CA . ALA A 1 814 ? -56.437 8.541 87.015 1.00 32.66 814 ALA A CA 1
ATOM 6048 C C . ALA A 1 814 ? -55.688 8.996 85.746 1.00 32.66 814 ALA A C 1
ATOM 6050 O O . ALA A 1 814 ? -55.044 8.186 85.091 1.00 32.66 814 ALA A O 1
ATOM 6051 N N . LYS A 1 815 ? -55.687 10.301 85.436 1.00 38.75 815 LYS A N 1
ATOM 6052 C CA . LYS A 1 815 ? -55.097 10.853 84.200 1.00 38.75 815 LYS A CA 1
ATOM 6053 C C . LYS A 1 815 ? -53.569 10.684 84.117 1.00 38.75 815 LYS A C 1
ATOM 6055 O O . LYS A 1 815 ? -53.052 10.341 83.064 1.00 38.75 815 LYS A O 1
ATOM 6060 N N . VAL A 1 816 ? -52.863 10.827 85.244 1.00 41.53 816 VAL A N 1
ATOM 6061 C CA . VAL A 1 816 ? -51.396 10.652 85.332 1.00 41.53 816 VAL A CA 1
ATOM 6062 C C . VAL A 1 816 ? -51.009 9.167 85.345 1.00 41.53 816 VAL A C 1
ATOM 6064 O O . VAL A 1 816 ? -50.050 8.769 84.689 1.00 41.53 816 VAL A O 1
ATOM 6067 N N . LEU A 1 817 ? -51.789 8.317 86.027 1.00 35.16 817 LEU A N 1
ATOM 6068 C CA . LEU A 1 817 ? -51.580 6.863 86.040 1.00 35.16 817 LEU A CA 1
ATOM 6069 C C . LEU A 1 817 ? -51.878 6.215 84.677 1.00 35.16 817 LEU A C 1
ATOM 6071 O O . LEU A 1 817 ? -51.167 5.298 84.270 1.00 35.16 817 LEU A O 1
ATOM 6075 N N . GLN A 1 818 ? -52.875 6.706 83.944 1.00 42.81 818 GLN A N 1
ATOM 6076 C CA . GLN A 1 818 ? -53.285 6.183 82.638 1.00 42.81 818 GLN A CA 1
ATOM 6077 C C . GLN A 1 818 ? -52.381 6.680 81.503 1.00 42.81 818 GLN A C 1
ATOM 6079 O O . GLN A 1 818 ? -51.972 5.874 80.671 1.00 42.81 818 GLN A O 1
ATOM 6084 N N . GLU A 1 819 ? -51.943 7.947 81.533 1.00 46.38 819 GLU A N 1
ATOM 6085 C CA . GLU A 1 819 ? -50.843 8.419 80.678 1.00 46.38 819 GLU A CA 1
ATOM 6086 C C . GLU A 1 819 ? -49.549 7.633 80.945 1.00 46.38 819 GLU A C 1
ATOM 6088 O O . GLU A 1 819 ? -48.811 7.344 80.005 1.00 46.38 819 GLU A O 1
ATOM 6093 N N . SER A 1 820 ? -49.290 7.209 82.192 1.00 48.34 820 SER A N 1
ATOM 6094 C CA . SER A 1 820 ? -48.142 6.346 82.505 1.00 48.34 820 SER A CA 1
ATOM 6095 C C . SER A 1 820 ? -48.277 4.924 81.942 1.00 48.34 820 SER A C 1
ATOM 6097 O O . SER A 1 820 ? -47.281 4.379 81.478 1.00 48.34 820 SER A O 1
ATOM 6099 N N . ARG A 1 821 ? -49.485 4.332 81.932 1.00 53.38 821 ARG A N 1
ATOM 6100 C CA . ARG A 1 821 ? -49.727 2.995 81.354 1.00 53.38 821 ARG A CA 1
ATOM 6101 C C . ARG A 1 821 ? -49.595 3.014 79.840 1.00 53.38 821 ARG A C 1
ATOM 6103 O O . ARG A 1 821 ? -48.816 2.242 79.312 1.00 53.38 821 ARG A O 1
ATOM 6110 N N . VAL A 1 822 ? -50.236 3.965 79.160 1.00 53.50 822 VAL A N 1
ATOM 6111 C CA . VAL A 1 822 ? -50.122 4.104 77.698 1.00 53.50 822 VAL A CA 1
ATOM 6112 C C . VAL A 1 822 ? -48.674 4.378 77.271 1.00 53.50 822 VAL A C 1
ATOM 6114 O O . VAL A 1 822 ? -48.240 3.850 76.253 1.00 53.50 822 VAL A O 1
ATOM 6117 N N . ARG A 1 823 ? -47.896 5.138 78.061 1.00 58.97 823 ARG A N 1
ATOM 6118 C CA . ARG A 1 823 ? -46.454 5.344 77.819 1.00 58.97 823 ARG A CA 1
ATOM 6119 C C . ARG A 1 823 ? -45.607 4.089 78.062 1.00 58.97 823 ARG A C 1
ATOM 6121 O O . ARG A 1 823 ? -44.702 3.830 77.279 1.00 58.97 823 ARG A O 1
ATOM 6128 N N . ARG A 1 824 ? -45.882 3.316 79.120 1.00 62.75 824 ARG A N 1
ATOM 6129 C CA . ARG A 1 824 ? -45.179 2.045 79.400 1.00 62.75 824 ARG A CA 1
ATOM 6130 C C . ARG A 1 824 ? -45.523 0.961 78.377 1.00 62.75 824 ARG A C 1
ATOM 6132 O O . ARG A 1 824 ? -44.647 0.203 77.965 1.00 62.75 824 ARG A O 1
ATOM 6139 N N . ASP A 1 825 ? -46.776 0.919 77.937 1.00 68.00 825 ASP A N 1
ATOM 6140 C CA . ASP A 1 825 ? -47.256 -0.016 76.924 1.00 68.00 825 ASP A CA 1
ATOM 6141 C C . ASP A 1 825 ? -46.682 0.347 75.548 1.00 68.00 825 ASP A C 1
ATOM 6143 O O . ASP A 1 825 ? -46.218 -0.536 74.830 1.00 68.00 825 ASP A O 1
ATOM 6147 N N . SER A 1 826 ? -46.620 1.639 75.192 1.00 69.38 826 SER A N 1
ATOM 6148 C CA . SER A 1 826 ? -46.000 2.072 73.933 1.00 69.38 826 SER A CA 1
ATOM 6149 C C . SER A 1 826 ? -44.487 1.850 73.913 1.00 69.38 826 SER A C 1
ATOM 6151 O O . SER A 1 826 ? -43.958 1.442 72.883 1.00 69.38 826 SER A O 1
ATOM 6153 N N . GLU A 1 827 ? -43.790 2.034 75.037 1.00 76.81 827 GLU A N 1
ATOM 6154 C CA . GLU A 1 827 ? -42.375 1.667 75.177 1.00 76.81 827 GLU A CA 1
ATOM 6155 C C . GLU A 1 827 ? -42.161 0.156 74.998 1.00 76.81 827 GLU A C 1
ATOM 6157 O O . GLU A 1 827 ? -41.313 -0.266 74.210 1.00 76.81 827 GLU A O 1
ATOM 6162 N N . THR A 1 828 ? -42.964 -0.664 75.681 1.00 74.50 828 THR A N 1
ATOM 6163 C CA . THR A 1 828 ? -42.886 -2.130 75.603 1.00 74.50 828 THR A CA 1
ATOM 6164 C C . THR A 1 828 ? -43.126 -2.623 74.178 1.00 74.50 828 THR A C 1
ATOM 6166 O O . THR A 1 828 ? -42.367 -3.448 73.669 1.00 74.50 828 THR A O 1
ATOM 6169 N N . ILE A 1 829 ? -44.141 -2.083 73.499 1.00 77.25 829 ILE A N 1
ATOM 6170 C CA . ILE A 1 829 ? -44.450 -2.444 72.113 1.00 77.25 829 ILE A CA 1
ATOM 6171 C C . ILE A 1 829 ? -43.358 -1.934 71.162 1.00 77.25 829 ILE A C 1
ATOM 6173 O O . ILE A 1 829 ? -42.954 -2.684 70.281 1.00 77.25 829 ILE A O 1
ATOM 6177 N N . ALA A 1 830 ? -42.818 -0.722 71.349 1.00 80.75 830 ALA A N 1
ATOM 6178 C CA . ALA A 1 830 ? -41.705 -0.213 70.537 1.00 80.75 830 ALA A CA 1
ATOM 6179 C C . ALA A 1 830 ? -40.482 -1.137 70.608 1.00 80.75 830 ALA A C 1
ATOM 6181 O O . ALA A 1 830 ? -39.884 -1.457 69.582 1.00 80.75 830 ALA A O 1
ATOM 6182 N N . ARG A 1 831 ? -40.137 -1.618 71.809 1.00 82.75 831 ARG A N 1
ATOM 6183 C CA . ARG A 1 831 ? -39.043 -2.580 72.012 1.00 82.75 831 ARG A CA 1
ATOM 6184 C C . ARG A 1 831 ? -39.354 -3.934 71.383 1.00 82.75 831 ARG A C 1
ATOM 6186 O O . ARG A 1 831 ? -38.491 -4.493 70.728 1.00 82.75 831 ARG A O 1
ATOM 6193 N N . ILE A 1 832 ? -40.584 -4.433 71.496 1.00 82.31 832 ILE A N 1
ATOM 6194 C CA . ILE A 1 832 ? -41.007 -5.676 70.826 1.00 82.31 832 ILE A CA 1
ATOM 6195 C C . ILE A 1 832 ? -40.935 -5.550 69.294 1.00 82.31 832 ILE A C 1
ATOM 6197 O O . ILE A 1 832 ? -40.561 -6.504 68.620 1.00 82.31 832 ILE A O 1
ATOM 6201 N N . LEU A 1 833 ? -41.274 -4.388 68.733 1.00 84.81 833 LEU A N 1
ATOM 6202 C CA . LEU A 1 833 ? -41.225 -4.144 67.288 1.00 84.81 833 LEU A CA 1
ATOM 6203 C C . LEU A 1 833 ? -39.796 -3.980 66.749 1.00 84.81 833 LEU A C 1
ATOM 6205 O O . LEU A 1 833 ? -39.577 -4.194 65.560 1.00 84.81 833 LEU A O 1
ATOM 6209 N N . THR A 1 834 ? -38.836 -3.595 67.593 1.00 85.75 834 THR A N 1
ATOM 6210 C CA . THR A 1 834 ? -37.453 -3.270 67.189 1.00 85.75 834 THR A CA 1
ATOM 6211 C C . THR A 1 834 ? -36.413 -4.304 67.648 1.00 85.75 834 THR A C 1
ATOM 6213 O O . THR A 1 834 ? -35.339 -4.410 67.046 1.00 85.75 834 THR A O 1
ATOM 6216 N N . ASP A 1 835 ? -36.712 -5.104 68.678 1.00 84.31 835 ASP A N 1
ATOM 6217 C CA . ASP A 1 835 ? -35.848 -6.171 69.190 1.00 84.31 835 ASP A CA 1
ATOM 6218 C C . ASP A 1 835 ? -35.996 -7.443 68.331 1.00 84.31 835 ASP A C 1
ATOM 6220 O O . ASP A 1 835 ? -37.093 -7.992 68.203 1.00 84.31 835 ASP A O 1
ATOM 6224 N N . PRO A 1 836 ? -34.898 -7.982 67.773 1.00 78.69 836 PRO A N 1
ATOM 6225 C CA . PRO A 1 836 ? -34.956 -9.172 66.917 1.00 78.69 836 PRO A CA 1
ATOM 6226 C C . PRO A 1 836 ? -35.421 -10.423 67.665 1.00 78.69 836 PRO A C 1
ATOM 6228 O O . PRO A 1 836 ? -36.020 -11.323 67.079 1.00 78.69 836 PRO A O 1
ATOM 6231 N N . LYS A 1 837 ? -35.128 -10.508 68.967 1.00 79.88 837 LYS A N 1
ATOM 6232 C CA . LYS A 1 837 ? -35.443 -11.676 69.783 1.00 79.88 837 LYS A CA 1
ATOM 6233 C C . LYS A 1 837 ? -36.938 -11.736 70.056 1.00 79.88 837 LYS A C 1
ATOM 6235 O O . LYS A 1 837 ? -37.461 -12.833 70.256 1.00 79.88 837 LYS A O 1
ATOM 6240 N N . ALA A 1 838 ? -37.638 -10.602 70.021 1.00 78.81 838 ALA A N 1
ATOM 6241 C CA . ALA A 1 838 ? -39.071 -10.546 70.271 1.00 78.81 838 ALA A CA 1
ATOM 6242 C C . ALA A 1 838 ? -39.858 -11.460 69.319 1.00 78.81 838 ALA A C 1
ATOM 6244 O O . ALA A 1 838 ? -40.751 -12.172 69.770 1.00 78.81 838 ALA A O 1
ATOM 6245 N N . LEU A 1 839 ? -39.469 -11.547 68.043 1.00 75.62 839 LEU A N 1
ATOM 6246 C CA . LEU A 1 839 ? -40.126 -12.415 67.061 1.00 75.62 839 LEU A CA 1
ATOM 6247 C C . LEU A 1 839 ? -39.933 -13.906 67.390 1.00 75.62 839 LEU A C 1
ATOM 6249 O O . LEU A 1 839 ? -40.903 -14.661 67.430 1.00 75.62 839 LEU A O 1
ATOM 6253 N N . SER A 1 840 ? -38.711 -14.321 67.745 1.00 76.12 840 SER A N 1
ATOM 6254 C CA . SER A 1 840 ? -38.435 -15.704 68.174 1.00 76.12 840 SER A CA 1
ATOM 6255 C C . SER A 1 840 ? -39.254 -16.111 69.409 1.00 76.12 840 SER A C 1
ATOM 6257 O O . SER A 1 840 ? -39.727 -17.245 69.518 1.00 76.12 840 SER A O 1
ATOM 6259 N N . MET A 1 841 ? -39.485 -15.163 70.322 1.00 77.94 841 MET A N 1
ATOM 6260 C CA . MET A 1 841 ? -40.312 -15.361 71.509 1.00 77.94 841 MET A CA 1
ATOM 6261 C C . MET A 1 841 ? -41.807 -15.372 71.183 1.00 77.94 841 MET A C 1
ATOM 6263 O O . MET A 1 841 ? -42.519 -16.194 71.746 1.00 77.94 841 MET A O 1
ATOM 6267 N N . ILE A 1 842 ? -42.275 -14.540 70.249 1.00 79.81 842 ILE A N 1
ATOM 6268 C CA . ILE A 1 842 ? -43.658 -14.550 69.745 1.00 79.81 842 ILE A CA 1
ATOM 6269 C C . ILE A 1 842 ? -43.972 -15.879 69.043 1.00 79.81 842 ILE A C 1
ATOM 6271 O O . ILE A 1 842 ? -45.011 -16.473 69.315 1.00 79.81 842 ILE A O 1
ATOM 6275 N N . ARG A 1 843 ? -43.057 -16.390 68.210 1.00 78.56 843 ARG A N 1
ATOM 6276 C CA . ARG A 1 843 ? -43.176 -17.707 67.558 1.00 78.56 843 ARG A CA 1
ATOM 6277 C C . ARG A 1 843 ? -43.157 -18.848 68.572 1.00 78.56 843 ARG A C 1
ATOM 6279 O O . ARG A 1 843 ? -43.917 -19.804 68.467 1.00 78.56 843 ARG A O 1
ATOM 6286 N N . SER A 1 844 ? -42.286 -18.756 69.575 1.00 79.00 844 SER A N 1
ATOM 6287 C CA . SER A 1 844 ? -42.256 -19.745 70.655 1.00 79.00 844 SER A CA 1
ATOM 6288 C C . SER A 1 844 ? -43.556 -19.715 71.456 1.00 79.00 844 SER A C 1
ATOM 6290 O O . SER A 1 844 ? -44.038 -20.771 71.836 1.00 79.00 844 SER A O 1
ATOM 6292 N N . LEU A 1 845 ? -44.140 -18.532 71.671 1.00 76.62 845 LEU A N 1
ATOM 6293 C CA . LEU A 1 845 ? -45.397 -18.344 72.392 1.00 76.62 845 LEU A CA 1
ATOM 6294 C C . LEU A 1 845 ? -46.607 -18.856 71.597 1.00 76.62 845 LEU A C 1
ATOM 6296 O O . LEU A 1 845 ? -47.502 -19.438 72.197 1.00 76.62 845 LEU A O 1
ATOM 6300 N N . SER A 1 846 ? -46.628 -18.702 70.268 1.00 70.75 846 SER A N 1
ATOM 6301 C CA . SER A 1 846 ? -47.732 -19.185 69.421 1.00 70.75 846 SER A CA 1
ATOM 6302 C C . SER A 1 846 ? -47.833 -20.711 69.350 1.00 70.75 846 SER A C 1
ATOM 6304 O O . SER A 1 846 ? -48.869 -21.232 68.955 1.00 70.75 846 SER A O 1
ATOM 6306 N N . ARG A 1 847 ? -46.767 -21.427 69.727 1.00 76.00 847 ARG A N 1
ATOM 6307 C CA . ARG A 1 847 ? -46.719 -22.897 69.805 1.00 76.00 847 ARG A CA 1
ATOM 6308 C C . ARG A 1 847 ? -47.090 -23.455 71.182 1.00 76.00 847 ARG A C 1
ATOM 6310 O O . ARG A 1 847 ? -47.056 -24.667 71.362 1.00 76.00 847 ARG A O 1
ATOM 6317 N N . GLN A 1 848 ? -47.339 -22.598 72.171 1.00 75.50 848 GLN A N 1
ATOM 6318 C CA . GLN A 1 848 ? -47.633 -23.013 73.543 1.00 75.50 848 GLN A CA 1
ATOM 6319 C C . GLN A 1 848 ? -49.119 -22.846 73.835 1.00 75.50 848 GLN A C 1
ATOM 6321 O O . GLN A 1 848 ? -49.723 -21.854 73.426 1.00 75.50 848 GLN A O 1
ATOM 6326 N N . ASP A 1 849 ? -49.687 -23.776 74.602 1.00 70.62 849 ASP A N 1
ATOM 6327 C CA . ASP A 1 849 ? -51.080 -23.670 75.025 1.00 70.62 849 ASP A CA 1
ATOM 6328 C C . ASP A 1 849 ? -51.291 -22.408 75.881 1.00 70.62 849 ASP A C 1
ATOM 6330 O O . ASP A 1 849 ? -50.461 -22.115 76.764 1.00 70.62 849 ASP A O 1
ATOM 6334 N N . PRO A 1 850 ? -52.385 -21.654 75.653 1.00 62.94 850 PRO A N 1
ATOM 6335 C CA . PRO A 1 850 ? -52.732 -20.494 76.463 1.00 62.94 850 PRO A CA 1
ATOM 6336 C C . PRO A 1 850 ? -52.802 -20.861 77.953 1.00 62.94 850 PRO A C 1
ATOM 6338 O O . PRO A 1 850 ? -53.517 -21.781 78.339 1.00 62.94 850 PRO A O 1
ATOM 6341 N N . GLY A 1 851 ? -52.051 -20.149 78.798 1.00 62.12 851 GLY A N 1
ATOM 6342 C CA . GLY A 1 851 ? -51.997 -20.401 80.247 1.00 62.12 851 GLY A CA 1
ATOM 6343 C C . GLY A 1 851 ? -51.015 -21.494 80.689 1.00 62.12 851 GLY A C 1
ATOM 6344 O O . GLY A 1 851 ? -50.911 -21.776 81.880 1.00 62.12 851 GLY A O 1
ATOM 6345 N N . SER A 1 852 ? -50.255 -22.102 79.772 1.00 74.94 852 SER A N 1
ATOM 6346 C CA . SER A 1 852 ? -49.162 -23.002 80.154 1.00 74.94 852 SER A CA 1
ATOM 6347 C C . SER A 1 852 ? -48.027 -22.243 80.858 1.00 74.94 852 SER A C 1
ATOM 6349 O O . SER A 1 852 ? -47.689 -21.112 80.503 1.00 74.94 852 SER A O 1
ATOM 6351 N N . ARG A 1 853 ? -47.354 -22.893 81.819 1.00 70.75 853 ARG A N 1
ATOM 6352 C CA . ARG A 1 853 ? -46.202 -22.317 82.547 1.00 70.75 853 ARG A CA 1
ATOM 6353 C C . ARG A 1 853 ? -45.095 -21.832 81.598 1.00 70.75 853 ARG A C 1
ATOM 6355 O O . ARG A 1 853 ? -44.424 -20.839 81.866 1.00 70.75 853 ARG A O 1
ATOM 6362 N N . SER A 1 854 ? -44.918 -22.512 80.468 1.00 67.69 854 SER A N 1
ATOM 6363 C CA . SER A 1 854 ? -43.988 -22.126 79.402 1.00 67.69 854 SER A CA 1
ATOM 6364 C C . SER A 1 854 ? -44.436 -20.860 78.660 1.00 67.69 854 SER A C 1
ATOM 6366 O O . SER A 1 854 ? -43.607 -19.980 78.417 1.00 67.69 854 SER A O 1
ATOM 6368 N N . ALA A 1 855 ? -45.732 -20.724 78.352 1.00 67.94 855 ALA A N 1
ATOM 6369 C CA . ALA A 1 855 ? -46.299 -19.500 77.786 1.00 67.94 855 ALA A CA 1
ATOM 6370 C C . ALA A 1 855 ? -46.180 -18.312 78.755 1.00 67.94 855 ALA A C 1
ATOM 6372 O O . ALA A 1 855 ? -45.825 -17.210 78.333 1.00 67.94 855 ALA A O 1
ATOM 6373 N N . GLU A 1 856 ? -46.385 -18.528 80.058 1.00 69.81 856 GLU A N 1
ATOM 6374 C CA . GLU A 1 856 ? -46.186 -17.502 81.091 1.00 69.81 856 GLU A CA 1
ATOM 6375 C C . GLU A 1 856 ? -44.725 -17.042 81.167 1.00 69.81 856 GLU A C 1
ATOM 6377 O O . GLU A 1 856 ? -44.449 -15.844 81.201 1.00 69.81 856 GLU A O 1
ATOM 6382 N N . ILE A 1 857 ? -43.765 -17.974 81.126 1.00 73.75 857 ILE A N 1
ATOM 6383 C CA . ILE A 1 857 ? -42.329 -17.652 81.120 1.00 73.75 857 ILE A CA 1
ATOM 6384 C C . ILE A 1 857 ? -41.949 -16.843 79.872 1.00 73.75 857 ILE A C 1
ATOM 6386 O O . ILE A 1 857 ? -41.205 -15.868 79.980 1.00 73.75 857 ILE A O 1
ATOM 6390 N N . LEU A 1 858 ? -42.441 -17.224 78.690 1.00 72.62 858 LEU A N 1
ATOM 6391 C CA . LEU A 1 858 ? -42.169 -16.507 77.439 1.00 72.62 858 LEU A CA 1
ATOM 6392 C C . LEU A 1 858 ? -42.818 -15.117 77.418 1.00 72.62 858 LEU A C 1
ATOM 6394 O O . LEU A 1 858 ? -42.177 -14.152 77.005 1.00 72.62 858 LEU A O 1
ATOM 6398 N N . THR A 1 859 ? -44.039 -14.994 77.938 1.00 71.44 859 THR A N 1
ATOM 6399 C CA . THR A 1 859 ? -44.738 -13.710 78.094 1.00 71.44 859 THR A CA 1
ATOM 6400 C C . THR A 1 859 ? -43.988 -12.798 79.066 1.00 71.44 859 THR A C 1
ATOM 6402 O O . THR A 1 859 ? -43.734 -11.637 78.752 1.00 71.44 859 THR A O 1
ATOM 6405 N N . ASN A 1 860 ? -43.525 -13.334 80.199 1.00 72.56 860 ASN A N 1
ATOM 6406 C CA . ASN A 1 860 ? -42.703 -12.598 81.159 1.00 72.56 860 ASN A CA 1
ATOM 6407 C C . ASN A 1 860 ? -41.356 -12.168 80.563 1.00 72.56 860 ASN A C 1
ATOM 6409 O O . ASN A 1 860 ? -40.902 -11.060 80.833 1.00 72.56 860 ASN A O 1
ATOM 6413 N N . LYS A 1 861 ? -40.729 -12.990 79.713 1.00 72.06 861 LYS A N 1
ATOM 6414 C CA . LYS A 1 861 ? -39.500 -12.617 78.989 1.00 72.06 861 LYS A CA 1
ATOM 6415 C C . LYS A 1 861 ? -39.739 -11.513 77.953 1.00 72.06 861 LYS A C 1
ATOM 6417 O O . LYS A 1 861 ? -38.936 -10.587 77.875 1.00 72.06 861 LYS A O 1
ATOM 6422 N N . LEU A 1 862 ? -40.847 -11.558 77.209 1.00 69.19 862 LEU A N 1
ATOM 6423 C CA . LEU A 1 862 ? -41.256 -10.479 76.296 1.00 69.19 862 LEU A CA 1
ATOM 6424 C C . LEU A 1 862 ? -41.515 -9.165 77.052 1.00 69.19 862 LEU A C 1
ATOM 6426 O O . LEU A 1 862 ? -41.069 -8.103 76.620 1.00 69.19 862 LEU A O 1
ATOM 6430 N N . LEU A 1 863 ? -42.160 -9.236 78.219 1.00 69.12 863 LEU A N 1
ATOM 6431 C CA . LEU A 1 863 ? -42.372 -8.084 79.101 1.00 69.12 863 LEU A CA 1
ATOM 6432 C C . LEU A 1 863 ? -41.063 -7.575 79.727 1.00 69.12 863 LEU A C 1
ATOM 6434 O O . LEU A 1 863 ? -40.890 -6.370 79.874 1.00 69.12 863 LEU A O 1
ATOM 6438 N N . GLN A 1 864 ? -40.108 -8.454 80.047 1.00 70.25 864 GLN A N 1
ATOM 6439 C CA . GLN A 1 864 ? -38.774 -8.065 80.528 1.00 70.25 864 GLN A CA 1
ATOM 6440 C C . GLN A 1 864 ? -37.942 -7.352 79.457 1.00 70.25 864 GLN A C 1
ATOM 6442 O O . GLN A 1 864 ? -37.177 -6.443 79.784 1.00 70.25 864 GLN A O 1
ATOM 6447 N N . ILE A 1 865 ? -38.108 -7.719 78.184 1.00 68.38 865 ILE A N 1
ATOM 6448 C CA . ILE A 1 865 ? -37.542 -6.968 77.053 1.00 68.38 865 ILE A CA 1
ATOM 6449 C C . ILE A 1 865 ? -38.179 -5.579 76.976 1.00 68.38 865 ILE A C 1
ATOM 6451 O O . ILE A 1 865 ? -37.466 -4.595 76.785 1.00 68.38 865 ILE A O 1
ATOM 6455 N N . GLY A 1 866 ? -39.487 -5.489 77.232 1.00 54.03 866 GLY A N 1
ATOM 6456 C CA . GLY A 1 866 ? -40.218 -4.229 77.368 1.00 54.03 866 GLY A CA 1
ATOM 6457 C C . GLY A 1 866 ? -39.808 -3.358 78.563 1.00 54.03 866 GLY A C 1
ATOM 6458 O O . GLY A 1 866 ? -39.807 -2.139 78.450 1.00 54.03 866 GLY A O 1
ATOM 6459 N N . GLY A 1 867 ? -39.427 -3.966 79.691 1.00 47.34 867 GLY A N 1
ATOM 6460 C CA . GLY A 1 867 ? -39.238 -3.287 80.981 1.00 47.34 867 GLY A CA 1
ATOM 6461 C C . GLY A 1 867 ? -37.814 -2.840 81.334 1.00 47.34 867 GLY A C 1
ATOM 6462 O O . GLY A 1 867 ? -37.601 -2.330 82.434 1.00 47.34 867 GLY A O 1
ATOM 6463 N N . ARG A 1 868 ? -36.808 -3.028 80.468 1.00 45.44 868 ARG A N 1
ATOM 6464 C CA . ARG A 1 868 ? -35.413 -2.650 80.780 1.00 45.44 868 ARG A CA 1
ATOM 6465 C C . ARG A 1 868 ? -35.162 -1.143 80.595 1.00 45.44 868 ARG A C 1
ATOM 6467 O O . ARG A 1 868 ? -34.589 -0.717 79.592 1.00 45.44 868 ARG A O 1
ATOM 6474 N N . GLY A 1 869 ? -35.561 -0.346 81.585 1.00 33.34 869 GLY A N 1
ATOM 6475 C CA . GLY A 1 869 ? -35.195 1.065 81.744 1.00 33.34 869 GLY A CA 1
ATOM 6476 C C . GLY A 1 869 ? -34.562 1.342 83.116 1.00 33.34 869 GLY A C 1
ATOM 6477 O O . GLY A 1 869 ? -35.226 1.191 84.132 1.00 33.34 869 GLY A O 1
ATOM 6478 N N . VAL A 1 870 ? -33.298 1.796 83.095 1.00 34.19 870 VAL A N 1
ATOM 6479 C CA . VAL A 1 870 ? -32.515 2.455 84.171 1.00 34.19 870 VAL A CA 1
ATOM 6480 C C . VAL A 1 870 ? -32.007 1.587 85.338 1.00 34.19 870 VAL A C 1
ATOM 6482 O O . VAL A 1 870 ? -32.637 1.565 86.383 1.00 34.19 870 VAL A O 1
ATOM 6485 N N . ILE A 1 871 ? -30.809 0.989 85.194 1.00 31.62 871 ILE A N 1
ATOM 6486 C CA . ILE A 1 871 ? -29.638 1.174 86.095 1.00 31.62 871 ILE A CA 1
ATOM 6487 C C . ILE A 1 871 ? -28.369 0.881 85.269 1.00 31.62 871 ILE A C 1
ATOM 6489 O O . ILE A 1 871 ? -28.110 -0.274 84.944 1.00 31.62 871 ILE A O 1
ATOM 6493 N N . SER A 1 872 ? -27.625 1.924 84.887 1.00 29.03 872 SER A N 1
ATOM 6494 C CA . SER A 1 872 ? -26.153 1.934 84.734 1.00 29.03 872 SER A CA 1
ATOM 6495 C C . SER A 1 872 ? -25.711 3.257 84.106 1.00 29.03 872 SER A C 1
ATOM 6497 O O . SER A 1 872 ? -25.525 3.362 82.899 1.00 29.03 872 SER A O 1
ATOM 6499 N N . ALA A 1 873 ? -25.571 4.278 84.948 1.00 28.05 873 ALA A N 1
ATOM 6500 C CA . ALA A 1 873 ? -24.751 5.457 84.680 1.00 28.05 873 ALA A CA 1
ATOM 6501 C C . ALA A 1 873 ? -24.340 6.084 86.021 1.00 28.05 873 ALA A C 1
ATOM 6503 O O . ALA A 1 873 ? -24.682 7.219 86.323 1.00 28.05 873 ALA A O 1
ATOM 6504 N N . SER A 1 874 ? -23.666 5.305 86.865 1.00 30.33 874 SER A N 1
ATOM 6505 C CA . SER A 1 874 ? -22.911 5.838 88.001 1.00 30.33 874 SER A CA 1
ATOM 6506 C C . SER A 1 874 ? -22.003 4.751 88.562 1.00 30.33 874 SER A C 1
ATOM 6508 O O . SER A 1 874 ? -22.409 4.012 89.452 1.00 30.33 874 SER A O 1
ATOM 6510 N N . GLN A 1 875 ? -20.786 4.646 88.036 1.00 26.36 875 GLN A N 1
ATOM 6511 C CA . GLN A 1 875 ? -19.603 4.338 88.838 1.00 26.36 875 GLN A CA 1
ATOM 6512 C C . GLN A 1 875 ? -18.346 4.867 88.126 1.00 26.36 875 GLN A C 1
ATOM 6514 O O . GLN A 1 875 ? -18.393 5.113 86.919 1.00 26.36 875 GLN A O 1
ATOM 6519 N N . PRO A 1 876 ? -17.301 5.202 88.899 1.00 30.89 876 PRO A N 1
ATOM 6520 C CA . PRO A 1 876 ? -16.545 6.435 88.746 1.00 30.89 876 PRO A CA 1
ATOM 6521 C C . PRO A 1 876 ? -15.315 6.260 87.860 1.00 30.89 876 PRO A C 1
ATOM 6523 O O . PRO A 1 876 ? -14.786 5.167 87.688 1.00 30.89 876 PRO A O 1
ATOM 6526 N N . SER A 1 877 ? -14.847 7.389 87.345 1.00 38.59 877 SER A N 1
ATOM 6527 C CA . SER A 1 877 ? -13.519 7.569 86.773 1.00 38.59 877 SER A CA 1
ATOM 6528 C C . SER A 1 877 ? -12.414 7.179 87.756 1.00 38.59 877 SER A C 1
ATOM 6530 O O . SER A 1 877 ? -12.391 7.719 88.860 1.00 38.59 877 SER A O 1
ATOM 6532 N N . GLU A 1 878 ? -11.466 6.354 87.312 1.00 28.58 878 GLU A N 1
ATOM 6533 C CA . GLU A 1 878 ? -10.065 6.366 87.760 1.00 28.58 878 GLU A CA 1
ATOM 6534 C C . GLU A 1 878 ? -9.165 5.608 86.747 1.00 28.58 878 GLU A C 1
ATOM 6536 O O . GLU A 1 878 ? -9.699 4.989 85.825 1.00 28.58 878 GLU A O 1
ATOM 6541 N N . PRO A 1 879 ? -7.826 5.771 86.769 1.00 37.84 879 PRO A N 1
ATOM 6542 C CA . PRO A 1 879 ? -7.124 6.529 85.741 1.00 37.84 879 PRO A CA 1
ATOM 6543 C C . PRO A 1 879 ? -6.239 5.676 84.813 1.00 37.84 879 PRO A C 1
ATOM 6545 O O . PRO A 1 879 ? -5.962 4.504 85.046 1.00 37.84 879 PRO A O 1
ATOM 6548 N N . THR A 1 880 ? -5.780 6.347 83.758 1.00 38.81 880 THR A N 1
ATOM 6549 C CA . THR A 1 880 ? -4.727 5.988 82.792 1.00 38.81 880 THR A CA 1
ATOM 6550 C C . THR A 1 880 ? -3.644 5.009 83.258 1.00 38.81 880 THR A C 1
ATOM 6552 O O . THR A 1 880 ? -2.996 5.237 84.283 1.00 38.81 880 THR A O 1
ATOM 6555 N N . ARG A 1 881 ? -3.305 4.072 82.364 1.00 34.41 881 ARG A N 1
ATOM 6556 C CA . ARG A 1 881 ? -1.920 3.798 81.954 1.00 34.41 881 ARG A CA 1
ATOM 6557 C C . ARG A 1 881 ? -1.838 3.599 80.452 1.00 34.41 881 ARG A C 1
ATOM 6559 O O . ARG A 1 881 ? -2.726 2.898 79.922 1.00 34.41 881 ARG A O 1
#

Sequence (881 aa):
MQEALEGVSEKDLESAQFLIEQARGLPGGGVALTLDEALNAVTGGQATRASQLARVVGNSGGEGGRIMNEFYAARPASVDNVGKSAFDRVAAPNLKPTDVGFDIQDAARAGVAQTPEGQVLSAARRAQAPRITSEQAGQAIQTDLGGVRALREAARDARANVDYRLAREAPENVGIERTITVERPGEPVITQPGGAPRFSEAAPRPLDPPPVVEASASAGEESLARFVARHGGLRLDGDVIATDLHRFNIPGIGNVARVGGKGIDNFWRERLIEAGYFRADPDGGAARDISSELLRKLQNEQRGYPSSPLDGGRQAASARGRQGQVTDEYRAALSQAESRLDEALSNAGVPPETLHPEICSRVLGGLMRGEHIDPLDAYERTVAAMVEPPAPYVKSTTIAEEIPDVRFGQVDPRGAIEAVTDLNRTAKGDVRGSLSSFGRDLRGPDGDLDLTVAGNLRARERQDMRIKRAEEFGDATKVRDLTIGRRALDASLKQVPEVATADANFARNSVPLASFERPNGPLNRITARENVPGAEPGPFRTPAEQVPEAITGPTALREALTNGGTATRQAAERRLSTQILDAATDARGDVSAEALRKAMRESADALDQMPALRDRLSHLVLAREGMVRVEASPLGRIAEQPNVKNAISALFPANPLANSQEEIRSAVQALARNNPRAARETVRIYMETVFNEATEQVRGVARQYGGAGFASAVRGNGQQRHNLEAAIRALPDGDTLWTGLDRMMTTLEATGYRPQKGSDTAFNQAIQARLKEGTGTVGQAINDVVSGAAAGAAVGGPSGALGGAVVGGRRGGAKVLQESRVRRDSETIARILTDPKALSMIRSLSRQDPGSRSAEILTNKLLQIGGRGVISASQPSEPTR

Radius of gyration: 66.87 Å; chains: 1; bounding box: 159×65×175 Å

pLDDT: mean 78.37, std 17.6, range [21.31, 96.44]

Secondary structure (DSSP, 8-state):
-GGGGTT--HHHHHHHHHHHHHHHTSGGG--PPPHHHHHHHHHTT--HHHHHHHHHHHHS-SHHHHHHHHHHHHHHHHHHHHHHHHHHHHSPPPS-TTTHHHHHHHHHHHHHHHSHHHHHHHHHHHTSPPP--HHHHHHHHHHHHHHHHHHHHHHHHHHHHHHHHHHHT----EEEEEEEEEEEEPS--------PPPB-TTSPPPPPPPPP-----SSS---HHHHHHHTT-EE--HHHHTTTGGG-EETTTEESEETTPBPIIIIIHHHHHHTTSSPPPTTTTSS---HHHHHHHHHHHHTT-----TTHHHHHHHHHHHHHHHHHHHHHHHHHHHHHHHHHHHHTT--GGGS-HHHHHHHHHHHHTTS-SSHHHHHHHHHHTBSSPPPPP-PPPEEEEEEEEEEEES---HHHHHHHHHHHHH--HHHHHHHHHHHHHTB-TTSSB---HHHHHHHHHHHHHHHHHHHHTT-HHHHHHHHHHHHHHHHHHTTSHHHHHHHHHHHHHHGGGHHHHSTT-HHHHHH-B---TTS----BSS-GGGHHHHT-SHHHHHHHHHHS-HHHHHHHHHHHHHHHHHHHB-TTSPBPHHHHHHHHHHTHHHHTT-HHHHHHHHHHHHHHHHHHHHHHSHHHHHHH---HHHHHHHHS-SSPPTTTHHHHHHHHHHHHHH-HHHHHHHHHHHHHHHHHHHHHSS-GGGGGGHHHHHHHHHH-SHHHHHHHHHHHHTSTTHHHHHHHHHHHHHHHHHGGGPPPSSS-HHHHHHHHHHHHHTS--HHHHHHHHHTTTTTTS----S-------------TTHHHHHHHHHHHHHHHHHHHHH-HHHHHHHHHHHTS-TT-HHHHHHHHHHHHHHT-----S--------